Protein AF-0000000066208383 (afdb_homodimer)

Solvent-accessible surface area (backbone atoms only — not comparable to full-atom values): 49093 Å² total; per-residue (Å²): 131,58,69,67,58,52,52,50,43,50,50,46,18,51,50,10,46,51,35,24,71,71,33,48,79,57,58,40,88,68,63,54,65,55,70,68,57,51,48,50,53,47,40,52,49,37,35,71,46,55,67,46,84,55,82,86,40,52,70,45,74,41,63,38,56,47,61,66,61,52,43,52,30,44,72,71,70,47,35,79,82,36,44,66,47,33,35,33,53,30,44,32,51,17,39,37,37,23,36,43,53,98,52,27,30,39,39,36,24,33,22,42,50,67,27,77,57,31,33,42,58,46,54,60,72,72,72,52,63,49,95,46,75,76,68,52,67,68,57,46,39,57,68,56,37,65,33,86,70,24,45,47,55,46,42,38,79,36,29,46,28,43,30,55,56,95,92,31,49,34,37,34,39,32,30,41,22,66,50,88,55,36,36,36,41,35,40,38,31,25,37,33,51,18,58,43,32,32,44,67,46,78,44,72,71,63,90,58,55,68,58,54,52,51,53,52,50,54,51,52,53,35,39,52,50,26,53,49,51,51,51,50,49,46,53,49,24,51,49,44,42,54,72,37,95,65,80,62,79,58,62,65,22,48,51,54,14,49,48,38,32,54,36,49,57,54,40,46,70,62,52,37,48,50,42,51,56,73,64,58,52,34,93,50,55,71,66,56,51,44,51,52,43,50,51,50,44,52,49,49,14,50,54,53,10,46,52,42,20,48,26,30,43,32,13,50,28,49,29,50,75,73,68,49,53,46,79,64,65,52,69,60,16,40,53,54,6,47,23,50,8,26,30,50,41,9,52,51,21,45,51,50,43,51,34,35,75,70,66,68,34,46,69,60,68,40,75,15,34,62,43,42,44,71,50,58,63,44,71,48,46,32,49,28,53,19,49,47,51,19,53,49,46,39,28,48,43,42,43,23,38,24,44,51,39,26,70,75,65,73,36,66,67,57,13,31,49,52,29,12,46,53,56,21,51,36,56,86,48,76,55,36,37,59,42,65,56,52,40,51,49,39,24,50,52,33,35,53,42,37,51,38,26,73,74,58,4,43,47,11,31,35,34,12,47,23,45,32,42,32,50,66,63,36,40,41,49,54,51,39,52,50,49,51,55,52,53,68,67,47,76,82,74,77,79,126,133,58,69,66,57,51,51,51,42,50,52,44,20,50,50,10,46,52,36,24,73,72,32,49,80,57,57,39,88,68,63,55,64,54,68,68,57,51,49,51,52,47,41,52,49,37,34,71,45,54,66,48,84,54,81,85,39,51,70,44,74,41,63,38,56,47,60,67,62,52,42,51,30,45,71,70,69,48,35,79,82,37,45,67,49,32,35,33,53,30,45,32,50,16,38,36,37,24,36,43,53,98,53,25,30,38,38,36,24,34,22,42,50,66,26,75,59,30,33,42,57,46,55,63,73,72,72,51,62,49,95,45,75,77,68,51,68,68,56,46,39,59,68,56,38,65,32,86,68,23,47,47,56,46,40,38,81,37,29,48,27,42,31,53,54,95,92,32,50,35,38,35,38,33,30,41,23,69,50,88,55,37,35,35,42,34,41,37,32,22,37,33,49,20,58,42,32,31,42,66,45,80,42,71,72,62,92,57,54,66,57,55,53,52,53,51,48,54,50,51,52,35,38,51,49,26,53,48,50,52,53,50,49,47,53,48,25,51,49,43,41,54,71,38,96,67,79,61,80,59,62,66,21,48,50,55,13,48,50,37,32,55,35,48,59,55,40,46,70,62,51,38,48,50,43,53,56,73,64,59,52,35,90,49,54,71,66,56,52,44,50,51,41,50,52,50,45,51,48,51,15,50,54,54,11,47,51,42,21,48,26,30,43,33,12,48,27,48,29,51,76,72,68,49,53,45,80,62,64,53,68,62,18,40,54,53,5,48,23,49,7,27,30,50,42,9,52,52,21,44,50,52,43,51,33,35,75,68,66,67,34,47,69,61,68,40,75,17,34,62,42,43,44,71,49,58,64,45,71,48,47,33,49,28,52,19,49,45,50,19,53,48,48,39,28,47,42,43,42,24,39,23,46,52,38,25,72,74,66,74,34,66,67,57,12,30,50,53,28,12,46,55,57,21,51,36,54,86,45,76,56,35,37,59,42,65,58,51,41,50,48,39,26,53,49,34,36,53,41,38,51,39,26,73,74,60,3,43,49,12,32,34,36,11,46,23,45,32,41,34,51,65,64,35,42,42,50,53,51,39,54,50,48,52,53,53,53,69,66,46,77,80,76,77,79,126

Secondary structure (DSSP, 8-state):
--HHHHHHHHHHHHHHHHHHHHHSPPBPP--PPPHHHHHHHHHHHIIIII----TTSEEEEEEE--HHHHHHHHHHT-HHHHHHHHHHTTSSSEEEEEEEETTEEEEEEE-TTS-EEEEEEES-GGGG---PPPPPHHHHHHHH---TTSHHHHEEEEEEEEEEETTEEEEEEEEEEEETTEEEEEEEEEETTEEEEEEEEEEE--S-HHHHHHHHHHHHHHHHHHHHHHHHHHHHHHHHHHHS-----SHHHHHHHHHHHHHHHTTHHHHHHHHHHHH--TTS-HHHHHHHHHHHHHHHHHHHHHHHHHHHHHHHHHHHHTT--SSSSHHHHHHHHHHHHHHHHHHHHHHHHHHHHTTS-EEPPBPPHHHHHHTT--HHHHHHHHHHHHHHHHIIIIIIHHHHHHHHHS-HHHHHHHHHHHHHHTS--TTEESHHHHHHHHHHHHHHHHHHHHHH-HHHHHHHHHHHHHHHHHHHHHHHHHHHHHHHTS------/--HHHHHHHHHHHHHHHHHHHHHSPPBPP--PPPHHHHHHHHHHHIIIII----TTSEEEEEEE--HHHHHHHHHHT-HHHHHHHHHHTTSSSEEEEEEEETTEEEEEEE-TTS-EEEEEEES-GGGG-S-PPPPPHHHHHHHH---TTSHHHHEEEEEEEEEEETTEEEEEEEEEEEETTEEEEEEEEEETTEEEEEEEEEEE--S-HHHHHHHHHHHHHHHHHHHHHHHHHHHHHHHHHHHS-----SHHHHHHHHHHHHHHHTTHHHHHHHHHHHH--TTS-HHHHHHHHHHHHHHHHHHHHHHHHHHHHHHHHHHHHHT--SSSSHHHHHHHHHHHHHHHHHHHHHHHHHHHHTTS-EEPPBPPHHHHHHTT--HHHHHHHHHHHHHHHHIIIIIIHHHHHHHHHS-HHHHHHHHHHHHHHTS--TTEESHHHHHHHHHHHHHHHHHHHHHH-HHHHHHHHHHHHHHHHHHHHHHHHHHHHHHHTS------

Organism: Bacillus subtilis (strain 168) (NCBI:txid224308)

InterPro domains:
  IPR003675 CAAX prenyl protease 2/Lysostaphin resistance protein A-like domain [PF02517] (382-471)

Sequence (992 aa):
MNSLSLVFWSILAVVGLLLFIKFKPPTIASLLLSKDEAKEISIQFIKEFVGIDVENWDFYSVYWYDHDTVNKLHHLGILKKNRKVLYDVGLVESWRVRFVHQNQSFVVGVNANREITFFYADVPKKTLSGKFEQVSPETLKQRLMASPDGLWSRANMTGTGKKEEDFREVSTYWYIAEAGDIRLKVTVELQGGRISYIGTEQEILTDQMSKVIRDEQVESTFGVSGMLGSALAMILAILILVFMDVQTSIIFSLVLGLLIIICQSLTLKEDIQLTIVNAYDARMSVKTVSLLGILSTLLTGLLTGFVVFICSLAGNALAGDFGWKTFEQPIVQIFYGIGAGLISLGVTSLLFNLLEKKQYLRISPELSNRTVFLSGFTFRQGLNMSIQSSIGEEVIYRLLMIPVIWWMSGNILISIIVSSFLWAVMHQVTGYDPRWIRWLHLFIFGCFLGVLFIKFGFICVLVAHFIHNLVLVCMPLWQFKLQKHMHHDQPKHTSLMNSLSLVFWSILAVVGLLLFIKFKPPTIASLLLSKDEAKEISIQFIKEFVGIDVENWDFYSVYWYDHDTVNKLHHLGILKKNRKVLYDVGLVESWRVRFVHQNQSFVVGVNANREITFFYADVPKKTLSGKFEQVSPETLKQRLMASPDGLWSRANMTGTGKKEEDFREVSTYWYIAEAGDIRLKVTVELQGGRISYIGTEQEILTDQMSKVIRDEQVESTFGVSGMLGSALAMILAILILVFMDVQTSIIFSLVLGLLIIICQSLTLKEDIQLTIVNAYDARMSVKTVSLLGILSTLLTGLLTGFVVFICSLAGNALAGDFGWKTFEQPIVQIFYGIGAGLISLGVTSLLFNLLEKKQYLRISPELSNRTVFLSGFTFRQGLNMSIQSSIGEEVIYRLLMIPVIWWMSGNILISIIVSSFLWAVMHQVTGYDPRWIRWLHLFIFGCFLGVLFIKFGFICVLVAHFIHNLVLVCMPLWQFKLQKHMHHDQPKHTSL

Structure (mmCIF, N/CA/C/O backbone):
data_AF-0000000066208383-model_v1
#
loop_
_entity.id
_entity.type
_entity.pdbx_description
1 polymer 'Sporulation-killing factor biosynthesis protein SkfC'
#
loop_
_atom_site.group_PDB
_atom_site.id
_atom_site.type_symbol
_atom_site.label_atom_id
_atom_site.label_alt_id
_atom_site.label_comp_id
_atom_site.label_asym_id
_atom_site.label_entity_id
_atom_site.label_seq_id
_atom_site.pdbx_PDB_ins_code
_atom_site.Cartn_x
_atom_site.Cartn_y
_atom_site.Cartn_z
_atom_site.occupancy
_atom_site.B_iso_or_equiv
_atom_site.auth_seq_id
_atom_site.auth_comp_id
_atom_site.auth_asym_id
_atom_site.auth_atom_id
_atom_site.pdbx_PDB_model_num
ATOM 1 N N . MET A 1 1 ? -41.719 -26.234 -12.07 1 69.62 1 MET A N 1
ATOM 2 C CA . MET A 1 1 ? -42.125 -25.406 -10.945 1 69.62 1 MET A CA 1
ATOM 3 C C . MET A 1 1 ? -43.656 -25.281 -10.922 1 69.62 1 MET A C 1
ATOM 5 O O . MET A 1 1 ? -44.281 -25 -11.953 1 69.62 1 MET A O 1
ATOM 9 N N . ASN A 1 2 ? -44.156 -25.688 -9.805 1 81.56 2 ASN A N 1
ATOM 10 C CA . ASN A 1 2 ? -45.625 -25.641 -9.688 1 81.56 2 ASN A CA 1
ATOM 11 C C . ASN A 1 2 ? -46.125 -24.203 -9.586 1 81.56 2 ASN A C 1
ATOM 13 O O . ASN A 1 2 ? -45.406 -23.312 -9.133 1 81.56 2 ASN A O 1
ATOM 17 N N . SER A 1 3 ? -47.281 -23.891 -10.195 1 86.38 3 SER A N 1
ATOM 18 C CA . SER A 1 3 ? -47.875 -22.578 -10.266 1 86.38 3 SER A CA 1
ATOM 19 C C . SER A 1 3 ? -48.062 -21.969 -8.883 1 86.38 3 SER A C 1
ATOM 21 O O . SER A 1 3 ? -47.844 -20.766 -8.688 1 86.38 3 SER A O 1
ATOM 23 N N . LEU A 1 4 ? -48.375 -22.797 -7.918 1 87.94 4 LEU A N 1
ATOM 24 C CA . LEU A 1 4 ? -48.562 -22.312 -6.559 1 87.94 4 LEU A CA 1
ATOM 25 C C . LEU A 1 4 ? -47.25 -21.797 -5.969 1 87.94 4 LEU A C 1
ATOM 27 O O . LEU A 1 4 ? -47.219 -20.766 -5.285 1 87.94 4 LEU A O 1
ATOM 31 N N . SER A 1 5 ? -46.219 -22.5 -6.211 1 88.31 5 SER A N 1
ATOM 32 C CA . SER A 1 5 ? -44.875 -22.094 -5.738 1 88.31 5 SER A CA 1
ATOM 33 C C . SER A 1 5 ? -44.438 -20.781 -6.395 1 88.31 5 SER A C 1
ATOM 35 O O . SER A 1 5 ? -43.844 -19.922 -5.738 1 88.31 5 SER A O 1
ATOM 37 N N . LEU A 1 6 ? -44.781 -20.641 -7.637 1 90.56 6 LEU A N 1
ATOM 38 C CA . LEU A 1 6 ? -44.406 -19.438 -8.367 1 90.56 6 LEU A CA 1
ATOM 39 C C . LEU A 1 6 ? -45.125 -18.219 -7.777 1 90.56 6 LEU A C 1
ATOM 41 O O . LEU A 1 6 ? -44.5 -17.172 -7.582 1 90.56 6 LEU A O 1
ATOM 45 N N . VAL A 1 7 ? -46.406 -18.391 -7.551 1 91.88 7 VAL A N 1
ATOM 46 C CA . VAL A 1 7 ? -47.188 -17.281 -7.004 1 91.88 7 VAL A CA 1
ATOM 47 C C . VAL A 1 7 ? -46.688 -16.953 -5.594 1 91.88 7 VAL A C 1
ATOM 49 O O . VAL A 1 7 ? -46.531 -15.789 -5.246 1 91.88 7 VAL A O 1
ATOM 52 N N . PHE A 1 8 ? -46.469 -17.906 -4.801 1 92.75 8 PHE A N 1
ATOM 53 C CA . PHE A 1 8 ? -46.031 -17.734 -3.424 1 92.75 8 PHE A CA 1
ATOM 54 C C . PHE A 1 8 ? -44.719 -16.984 -3.373 1 92.75 8 PHE A C 1
ATOM 56 O O . PHE A 1 8 ? -44.562 -15.992 -2.646 1 92.75 8 PHE A O 1
ATOM 63 N N . TRP A 1 9 ? -43.719 -17.328 -4.18 1 93.12 9 TRP A N 1
ATOM 64 C CA . TRP A 1 9 ? -42.406 -16.703 -4.199 1 93.12 9 TRP A CA 1
ATOM 65 C C . TRP A 1 9 ? -42.5 -15.273 -4.734 1 93.12 9 TRP A C 1
ATOM 67 O O . TRP A 1 9 ? -41.781 -14.383 -4.27 1 93.12 9 TRP A O 1
ATOM 77 N N . SER A 1 10 ? -43.406 -15.094 -5.66 1 94.75 10 SER A N 1
ATOM 78 C CA . SER A 1 10 ? -43.594 -13.75 -6.203 1 94.75 10 SER A CA 1
ATOM 79 C C . SER A 1 10 ? -44.188 -12.812 -5.152 1 94.75 10 SER A C 1
ATOM 81 O O . SER A 1 10 ? -43.75 -11.664 -5.035 1 94.75 10 SER A O 1
ATOM 83 N N . ILE A 1 11 ? -45.125 -13.297 -4.453 1 95.62 11 ILE A N 1
ATOM 84 C CA . ILE A 1 11 ? -45.719 -12.492 -3.4 1 95.62 11 ILE A CA 1
ATOM 85 C C . ILE A 1 11 ? -44.688 -12.172 -2.326 1 95.62 11 ILE A C 1
ATOM 87 O O . ILE A 1 11 ? -44.562 -11.023 -1.896 1 95.62 11 ILE A O 1
ATOM 91 N N . LEU A 1 12 ? -43.969 -13.133 -1.91 1 95.25 12 LEU A N 1
ATOM 92 C CA . LEU A 1 12 ? -42.938 -12.938 -0.88 1 95.25 12 LEU A CA 1
ATOM 93 C C . LEU A 1 12 ? -41.875 -11.953 -1.35 1 95.25 12 LEU A C 1
ATOM 95 O O . LEU A 1 12 ? -41.344 -11.18 -0.55 1 95.25 12 LEU A O 1
ATOM 99 N N . ALA A 1 13 ? -41.562 -12.031 -2.613 1 96.5 13 ALA A N 1
ATOM 100 C CA . ALA A 1 13 ? -40.594 -11.102 -3.186 1 96.5 13 ALA A CA 1
ATOM 101 C C . ALA A 1 13 ? -41.094 -9.664 -3.107 1 96.5 13 ALA A C 1
ATOM 103 O O . ALA A 1 13 ? -40.344 -8.758 -2.713 1 96.5 13 ALA A O 1
ATOM 104 N N . VAL A 1 14 ? -42.312 -9.484 -3.436 1 96.5 14 VAL A N 1
ATOM 105 C CA . VAL A 1 14 ? -42.906 -8.156 -3.4 1 96.5 14 VAL A CA 1
ATOM 106 C C . VAL A 1 14 ? -43 -7.66 -1.958 1 96.5 14 VAL A C 1
ATOM 108 O O . VAL A 1 14 ? -42.688 -6.5 -1.679 1 96.5 14 VAL A O 1
ATOM 111 N N . VAL A 1 15 ? -43.375 -8.539 -1.072 1 96.69 15 VAL A N 1
ATOM 112 C CA . VAL A 1 15 ? -43.438 -8.195 0.344 1 96.69 15 VAL A CA 1
ATOM 113 C C . VAL A 1 15 ? -42.062 -7.816 0.839 1 96.69 15 VAL A C 1
ATOM 115 O O . VAL A 1 15 ? -41.875 -6.844 1.579 1 96.69 15 VAL A O 1
ATOM 118 N N . GLY A 1 16 ? -41.094 -8.57 0.432 1 96.69 16 GLY A N 1
ATOM 119 C CA . GLY A 1 16 ? -39.719 -8.258 0.798 1 96.69 16 GLY A CA 1
ATOM 120 C C . GLY A 1 16 ? -39.281 -6.883 0.338 1 96.69 16 GLY A C 1
ATOM 121 O O . GLY A 1 16 ? -38.688 -6.129 1.106 1 96.69 16 GLY A O 1
ATOM 122 N N . LEU A 1 17 ? -39.562 -6.594 -0.888 1 95.88 17 LEU A N 1
ATOM 123 C CA . LEU A 1 17 ? -39.219 -5.293 -1.443 1 95.88 17 LEU A CA 1
ATOM 124 C C . LEU A 1 17 ? -39.938 -4.168 -0.696 1 95.88 17 LEU A C 1
ATOM 126 O O . LEU A 1 17 ? -39.312 -3.141 -0.393 1 95.88 17 LEU A O 1
ATOM 130 N N . LEU A 1 18 ? -41.156 -4.34 -0.365 1 95.88 18 LEU A N 1
ATOM 131 C CA . LEU A 1 18 ? -41.938 -3.332 0.35 1 95.88 18 LEU A CA 1
ATOM 132 C C . LEU A 1 18 ? -41.406 -3.135 1.764 1 95.88 18 LEU A C 1
ATOM 134 O O . LEU A 1 18 ? -41.344 -2.006 2.254 1 95.88 18 LEU A O 1
ATOM 138 N N . LEU A 1 19 ? -41.062 -4.211 2.387 1 96.31 19 LEU A N 1
ATOM 139 C CA . LEU A 1 19 ? -40.469 -4.121 3.715 1 96.31 19 LEU A CA 1
ATOM 140 C C . LEU A 1 19 ? -39.156 -3.332 3.67 1 96.31 19 LEU A C 1
ATOM 142 O O . LEU A 1 19 ? -38.906 -2.514 4.551 1 96.31 19 LEU A O 1
ATOM 146 N N . PHE A 1 20 ? -38.438 -3.6 2.666 1 95.25 20 PHE A N 1
ATOM 147 C CA . PHE A 1 20 ? -37.188 -2.887 2.518 1 95.25 20 PHE A CA 1
ATOM 148 C C . PHE A 1 20 ? -37.406 -1.392 2.342 1 95.25 20 PHE A C 1
ATOM 150 O O . PHE A 1 20 ? -36.781 -0.573 2.998 1 95.25 20 PHE A O 1
ATOM 157 N N . ILE A 1 21 ? -38.312 -1.004 1.525 1 92 21 ILE A N 1
ATOM 158 C CA . ILE A 1 21 ? -38.625 0.396 1.244 1 92 21 ILE A CA 1
ATOM 159 C C . ILE A 1 21 ? -39.094 1.084 2.516 1 92 21 ILE A C 1
ATOM 161 O O . ILE A 1 21 ? -38.75 2.229 2.791 1 92 21 ILE A O 1
ATOM 165 N N . LYS A 1 22 ? -39.781 0.345 3.281 1 93 22 LYS A N 1
ATOM 166 C CA . LYS A 1 22 ? -40.375 0.919 4.48 1 93 22 LYS A CA 1
ATOM 167 C C . LYS A 1 22 ? -39.344 1.025 5.613 1 93 22 LYS A C 1
ATOM 169 O O . LYS A 1 22 ? -39.375 1.998 6.371 1 93 22 LYS A O 1
ATOM 174 N N . PHE A 1 23 ? -38.469 0.049 5.695 1 93.5 23 PHE A N 1
ATOM 175 C CA . PHE A 1 23 ? -37.688 -0.066 6.926 1 93.5 23 PHE A CA 1
ATOM 176 C C . PHE A 1 23 ? -36.219 0.178 6.66 1 93.5 23 PHE A C 1
ATOM 178 O O . PHE A 1 23 ? -35.375 -0.03 7.539 1 93.5 23 PHE A O 1
ATOM 185 N N . LYS A 1 24 ? -35.844 0.638 5.508 1 87.06 24 LYS A N 1
ATOM 186 C CA . LYS A 1 24 ? -34.438 0.919 5.234 1 87.06 24 LYS A CA 1
ATOM 187 C C . LYS A 1 24 ? -33.906 2 6.168 1 87.06 24 LYS A C 1
ATOM 189 O O . LYS A 1 24 ? -34.688 2.777 6.734 1 87.06 24 LYS A O 1
ATOM 194 N N . PRO A 1 25 ? -32.594 1.986 6.312 1 81 25 PRO A N 1
ATOM 195 C CA . PRO A 1 25 ? -32 2.969 7.219 1 81 25 PRO A CA 1
ATOM 196 C C . PRO A 1 25 ? -32.281 4.41 6.797 1 81 25 PRO A C 1
ATOM 198 O O . PRO A 1 25 ? -32.438 4.688 5.602 1 81 25 PRO A O 1
ATOM 201 N N . PRO A 1 26 ? -32.312 5.246 7.742 1 78.94 26 PRO A N 1
ATOM 202 C CA . PRO A 1 26 ? -32.562 6.66 7.445 1 78.94 26 PRO A CA 1
ATOM 203 C C . PRO A 1 26 ? -31.406 7.297 6.66 1 78.94 26 PRO A C 1
ATOM 205 O O . PRO A 1 26 ? -30.266 6.828 6.738 1 78.94 26 PRO A O 1
ATOM 208 N N . THR A 1 27 ? -31.797 8.273 5.898 1 81.75 27 THR A N 1
ATOM 209 C CA . THR A 1 27 ? -30.812 9.016 5.121 1 81.75 27 THR A CA 1
ATOM 210 C C . THR A 1 27 ? -30.516 10.359 5.777 1 81.75 27 THR A C 1
ATOM 212 O O . THR A 1 27 ? -31.328 10.875 6.551 1 81.75 27 THR A O 1
ATOM 215 N N . ILE A 1 28 ? -29.344 10.766 5.484 1 77.31 28 ILE A N 1
ATOM 216 C CA . ILE A 1 28 ? -28.953 12.078 5.992 1 77.31 28 ILE A CA 1
ATOM 217 C C . ILE A 1 28 ? -29.5 13.164 5.07 1 77.31 28 ILE A C 1
ATOM 219 O O . ILE A 1 28 ? -29.625 12.961 3.859 1 77.31 28 ILE A O 1
ATOM 223 N N . ALA A 1 29 ? -29.906 14.273 5.73 1 76.44 29 ALA A N 1
ATOM 224 C CA . ALA A 1 29 ? -30.281 15.43 4.918 1 76.44 29 ALA A CA 1
ATOM 225 C C . ALA A 1 29 ? -29.094 15.914 4.09 1 76.44 29 ALA A C 1
ATOM 227 O O . ALA A 1 29 ? -27.953 15.859 4.543 1 76.44 29 ALA A O 1
ATOM 228 N N . SER A 1 30 ? -29.391 16.328 2.818 1 84.12 30 SER A N 1
ATOM 229 C CA . SER A 1 30 ? -28.266 16.719 1.966 1 84.12 30 SER A CA 1
ATOM 230 C C . SER A 1 30 ? -28.234 18.234 1.772 1 84.12 30 SER A C 1
ATOM 232 O O . SER A 1 30 ? -29.266 18.859 1.533 1 84.12 30 SER A O 1
ATOM 234 N N . LEU A 1 31 ? -27.141 18.797 1.963 1 85.44 31 LEU A N 1
ATOM 235 C CA . LEU A 1 31 ? -26.875 20.188 1.654 1 85.44 31 LEU A CA 1
ATOM 236 C C . LEU A 1 31 ? -25.734 20.312 0.652 1 85.44 31 LEU A C 1
ATOM 238 O O . LEU A 1 31 ? -25.125 21.391 0.513 1 85.44 31 LEU A O 1
ATOM 242 N N . LEU A 1 32 ? -25.484 19.234 -0.01 1 88.31 32 LEU A N 1
ATOM 243 C CA . LEU A 1 32 ? -24.344 19.188 -0.916 1 88.31 32 LEU A CA 1
ATOM 244 C C . LEU A 1 32 ? -24.547 20.125 -2.1 1 88.31 32 LEU A C 1
ATOM 246 O O . LEU A 1 32 ? -25.625 20.141 -2.707 1 88.31 32 LEU A O 1
ATOM 250 N N . LEU A 1 33 ? -23.562 20.891 -2.373 1 91.81 33 LEU A N 1
ATOM 251 C CA . LEU A 1 33 ? -23.594 21.781 -3.531 1 91.81 33 LEU A CA 1
ATOM 252 C C . LEU A 1 33 ? -23.531 20.984 -4.828 1 91.81 33 LEU A C 1
ATOM 254 O O . LEU A 1 33 ? -23.078 19.844 -4.836 1 91.81 33 LEU A O 1
ATOM 258 N N . SER A 1 34 ? -24.031 21.594 -5.879 1 91.5 34 SER A N 1
ATOM 259 C CA . SER A 1 34 ? -23.812 20.984 -7.188 1 91.5 34 SER A CA 1
ATOM 260 C C . SER A 1 34 ? -22.344 21.062 -7.598 1 91.5 34 SER A C 1
ATOM 262 O O . SER A 1 34 ? -21.594 21.906 -7.094 1 91.5 34 SER A O 1
ATOM 264 N N . LYS A 1 35 ? -21.969 20.219 -8.492 1 92.06 35 LYS A N 1
ATOM 265 C CA . LYS A 1 35 ? -20.594 20.172 -8.992 1 92.06 35 LYS A CA 1
ATOM 266 C C . LYS A 1 35 ? -20.203 21.5 -9.633 1 92.06 35 LYS A C 1
ATOM 268 O O . LYS A 1 35 ? -19.094 22 -9.414 1 92.06 35 LYS A O 1
ATOM 273 N N . ASP A 1 36 ? -21.062 22.031 -10.375 1 93.88 36 ASP A N 1
ATOM 274 C CA . ASP A 1 36 ? -20.797 23.266 -11.094 1 93.88 36 ASP A CA 1
ATOM 275 C C . ASP A 1 36 ? -20.609 24.438 -10.117 1 93.88 36 ASP A C 1
ATOM 277 O O . ASP A 1 36 ? -19.75 25.297 -10.328 1 93.88 36 ASP A O 1
ATOM 281 N N . GLU A 1 37 ? -21.391 24.422 -9.117 1 95.75 37 GLU A N 1
ATOM 282 C CA . GLU A 1 37 ? -21.266 25.484 -8.117 1 95.75 37 GLU A CA 1
ATOM 283 C C . GLU A 1 37 ? -19.922 25.375 -7.379 1 95.75 37 GLU A C 1
ATOM 285 O O . GLU A 1 37 ? -19.25 26.391 -7.152 1 95.75 37 GLU A O 1
ATOM 290 N N . ALA A 1 38 ? -19.594 24.203 -7.008 1 96.06 38 ALA A N 1
ATOM 291 C CA . ALA A 1 38 ? -18.297 23.984 -6.344 1 96.06 38 ALA A CA 1
ATOM 292 C C . ALA A 1 38 ? -17.141 24.422 -7.234 1 96.06 38 ALA A C 1
ATOM 294 O O . ALA A 1 38 ? -16.172 25.016 -6.754 1 96.06 38 ALA A O 1
ATOM 295 N N . LYS A 1 39 ? -17.266 24.156 -8.5 1 97.12 39 LYS A N 1
ATOM 296 C CA . LYS A 1 39 ? -16.266 24.578 -9.477 1 97.12 39 LYS A CA 1
ATOM 297 C C . LYS A 1 39 ? -16.141 26.094 -9.508 1 97.12 39 LYS A C 1
ATOM 299 O O . LYS A 1 39 ? -15.023 26.625 -9.445 1 97.12 39 LYS A O 1
ATOM 304 N N . GLU A 1 40 ? -17.219 26.734 -9.547 1 97.88 40 GLU A N 1
ATOM 305 C CA . GLU A 1 40 ? -17.219 28.188 -9.633 1 97.88 40 GLU A CA 1
ATOM 306 C C . GLU A 1 40 ? -16.625 28.828 -8.383 1 97.88 40 GLU A C 1
ATOM 308 O O . GLU A 1 40 ? -15.836 29.766 -8.469 1 97.88 40 GLU A O 1
ATOM 313 N N . ILE A 1 41 ? -16.984 28.297 -7.293 1 97.88 41 ILE A N 1
ATOM 314 C CA . ILE A 1 41 ? -16.453 28.797 -6.031 1 97.88 41 ILE A CA 1
ATOM 315 C C . ILE A 1 41 ? -14.945 28.625 -5.996 1 97.88 41 ILE A C 1
ATOM 317 O O . ILE A 1 41 ? -14.211 29.516 -5.559 1 97.88 41 ILE A O 1
ATOM 321 N N . SER A 1 42 ? -14.492 27.5 -6.477 1 98.19 42 SER A N 1
ATOM 322 C CA . SER A 1 42 ? -13.062 27.203 -6.508 1 98.19 42 SER A CA 1
ATOM 323 C C . SER A 1 42 ? -12.312 28.156 -7.422 1 98.19 42 SER A C 1
ATOM 325 O O . SER A 1 42 ? -11.242 28.656 -7.07 1 98.19 42 SER A O 1
ATOM 327 N N . ILE A 1 43 ? -12.891 28.438 -8.57 1 98.06 43 ILE A N 1
ATOM 328 C CA . ILE A 1 43 ? -12.273 29.344 -9.531 1 98.06 43 ILE A CA 1
ATOM 329 C C . ILE A 1 43 ? -12.141 30.734 -8.914 1 98.06 43 ILE A C 1
ATOM 331 O O . ILE A 1 43 ? -11.078 31.359 -8.992 1 98.06 43 ILE A O 1
ATOM 335 N N . GLN A 1 44 ? -13.18 31.156 -8.273 1 97.44 44 GLN A N 1
ATOM 336 C CA . GLN A 1 44 ? -13.18 32.5 -7.66 1 97.44 44 GLN A CA 1
ATOM 337 C C . GLN A 1 44 ? -12.148 32.562 -6.539 1 97.44 44 GLN A C 1
ATOM 339 O O . GLN A 1 44 ? -11.445 33.562 -6.41 1 97.44 44 GLN A O 1
ATOM 344 N N . PHE A 1 45 ? -12.086 31.547 -5.711 1 97.19 45 PHE A N 1
ATOM 345 C CA . PHE A 1 45 ? -11.117 31.5 -4.625 1 97.19 45 PHE A CA 1
ATOM 346 C C . PHE A 1 45 ? -9.695 31.609 -5.164 1 97.19 45 PHE A C 1
ATOM 348 O O . PHE A 1 45 ? -8.891 32.406 -4.676 1 97.19 45 PHE A O 1
ATOM 355 N N . ILE A 1 46 ? -9.352 30.812 -6.18 1 96.69 46 ILE A N 1
ATOM 356 C CA . ILE A 1 46 ? -8 30.766 -6.719 1 96.69 46 ILE A CA 1
ATOM 357 C C . ILE A 1 46 ? -7.648 32.125 -7.348 1 96.69 46 ILE A C 1
ATOM 359 O O . ILE A 1 46 ? -6.547 32.625 -7.152 1 96.69 46 ILE A O 1
ATOM 363 N N . LYS A 1 47 ? -8.586 32.656 -8.047 1 94.81 47 LYS A N 1
ATOM 364 C CA . LYS A 1 47 ? -8.367 33.938 -8.672 1 94.81 47 LYS A CA 1
ATOM 365 C C . LYS A 1 47 ? -8.125 35.031 -7.625 1 94.81 47 LYS A C 1
ATOM 367 O O . LYS A 1 47 ? -7.195 35.844 -7.758 1 94.81 47 LYS A O 1
ATOM 372 N N . GLU A 1 48 ? -8.797 35 -6.605 1 93.38 48 GLU A N 1
ATOM 373 C CA . GLU A 1 48 ? -8.758 36.062 -5.602 1 93.38 48 GLU A CA 1
ATOM 374 C C . GLU A 1 48 ? -7.547 35.906 -4.684 1 93.38 48 GLU A C 1
ATOM 376 O O . GLU A 1 48 ? -6.859 36.875 -4.379 1 93.38 48 GLU A O 1
ATOM 381 N N . PHE A 1 49 ? -7.285 34.719 -4.234 1 94 49 PHE A N 1
ATOM 382 C CA . PHE A 1 49 ? -6.328 34.531 -3.15 1 94 49 PHE A CA 1
ATOM 383 C C . PHE A 1 49 ? -4.988 34.031 -3.686 1 94 49 PHE A C 1
ATOM 385 O O . PHE A 1 49 ? -3.965 34.125 -3.002 1 94 49 PHE A O 1
ATOM 392 N N . VAL A 1 50 ? -4.969 33.438 -4.84 1 92.62 50 VAL A N 1
ATOM 393 C CA . VAL A 1 50 ? -3.73 32.938 -5.434 1 92.62 50 VAL A CA 1
ATOM 394 C C . VAL A 1 50 ? -3.32 33.844 -6.602 1 92.62 50 VAL A C 1
ATOM 396 O O . VAL A 1 50 ? -2.129 34 -6.887 1 92.62 50 VAL A O 1
ATOM 399 N N . GLY A 1 51 ? -4.27 34.406 -7.355 1 90.62 51 GLY A N 1
ATOM 400 C CA . GLY A 1 51 ? -4 35.344 -8.445 1 90.62 51 GLY A CA 1
ATOM 401 C C . GLY A 1 51 ? -3.848 34.656 -9.789 1 90.62 51 GLY A C 1
ATOM 402 O O . GLY A 1 51 ? -3.217 35.188 -10.695 1 90.62 51 GLY A O 1
ATOM 403 N N . ILE A 1 52 ? -4.301 33.438 -9.906 1 92.62 52 ILE A N 1
ATOM 404 C CA . ILE A 1 52 ? -4.219 32.688 -11.148 1 92.62 52 ILE A CA 1
ATOM 405 C C . ILE A 1 52 ? -5.625 32.375 -11.656 1 92.62 52 ILE A C 1
ATOM 407 O O . ILE A 1 52 ? -6.488 31.969 -10.875 1 92.62 52 ILE A O 1
ATOM 411 N N . ASP A 1 53 ? -5.844 32.5 -12.906 1 94.56 53 ASP A N 1
ATOM 412 C CA . ASP A 1 53 ? -7.133 32.188 -13.516 1 94.56 53 ASP A CA 1
ATOM 413 C C . ASP A 1 53 ? -7.137 30.75 -14.055 1 94.56 53 ASP A C 1
ATOM 415 O O . ASP A 1 53 ? -6.449 30.453 -15.031 1 94.56 53 ASP A O 1
ATOM 419 N N . VAL A 1 54 ? -7.934 29.969 -13.469 1 96.25 54 VAL A N 1
ATOM 420 C CA . VAL A 1 54 ? -7.914 28.562 -13.844 1 96.25 54 VAL A CA 1
ATOM 421 C C . VAL A 1 54 ? -9.203 28.203 -14.578 1 96.25 54 VAL A C 1
ATOM 423 O O . VAL A 1 54 ? -9.555 27.031 -14.695 1 96.25 54 VAL A O 1
ATOM 426 N N . GLU A 1 55 ? -9.922 29.094 -15.109 1 96.12 55 GLU A N 1
ATOM 427 C CA . GLU A 1 55 ? -11.219 28.891 -15.758 1 96.12 55 GLU A CA 1
ATOM 428 C C . GLU A 1 55 ? -11.102 27.922 -16.938 1 96.12 55 GLU A C 1
ATOM 430 O O . GLU A 1 55 ? -12 27.125 -17.188 1 96.12 55 GLU A O 1
ATOM 435 N N . ASN A 1 56 ? -10.023 27.984 -17.594 1 94.88 56 ASN A N 1
ATOM 436 C CA . ASN A 1 56 ? -9.867 27.172 -18.797 1 94.88 56 ASN A CA 1
ATOM 437 C C . ASN A 1 56 ? -9.031 25.922 -18.516 1 94.88 56 ASN A C 1
ATOM 439 O O . ASN A 1 56 ? -8.609 25.25 -19.453 1 94.88 56 ASN A O 1
ATOM 443 N N . TRP A 1 57 ? -8.734 25.688 -17.281 1 95.75 57 TRP A N 1
ATOM 444 C CA . TRP A 1 57 ? -7.988 24.484 -16.922 1 95.75 57 TRP A CA 1
ATOM 445 C C . TRP A 1 57 ? -8.898 23.25 -16.922 1 95.75 57 TRP A C 1
ATOM 447 O O . TRP A 1 57 ? -10.117 23.375 -16.797 1 95.75 57 TRP A O 1
ATOM 457 N N . ASP A 1 58 ? -8.352 22.125 -17.141 1 93.94 58 ASP A N 1
ATOM 458 C CA . ASP A 1 58 ? -9.102 20.891 -16.906 1 93.94 58 ASP A CA 1
ATOM 459 C C . ASP A 1 58 ? -9.461 20.734 -15.438 1 93.94 58 ASP A C 1
ATOM 461 O O . ASP A 1 58 ? -8.648 21.047 -14.555 1 93.94 58 ASP A O 1
ATOM 465 N N . PHE A 1 59 ? -10.664 20.344 -15.086 1 95 59 PHE A N 1
ATOM 466 C CA . PHE A 1 59 ? -11.008 20.172 -13.688 1 95 59 PHE A CA 1
ATOM 467 C C . PHE A 1 59 ? -11.641 18.797 -13.453 1 95 59 PHE A C 1
ATOM 469 O O . PHE A 1 59 ? -12.258 18.234 -14.359 1 95 59 PHE A O 1
ATOM 476 N N . TYR A 1 60 ? -11.453 18.328 -12.414 1 93.94 60 TYR A N 1
ATOM 477 C CA . TYR A 1 60 ? -11.992 17.078 -11.891 1 93.94 60 TYR A CA 1
ATOM 478 C C . TYR A 1 60 ? -12.547 17.266 -10.484 1 93.94 60 TYR A C 1
ATOM 480 O O . TYR A 1 60 ? -12.023 18.062 -9.703 1 93.94 60 TYR A O 1
ATOM 488 N N . SER A 1 61 ? -13.656 16.641 -10.164 1 93.88 61 SER A N 1
ATOM 489 C CA . SER A 1 61 ? -14.25 16.781 -8.844 1 93.88 61 SER A CA 1
ATOM 490 C C . SER A 1 61 ? -14.742 15.445 -8.297 1 93.88 61 SER A C 1
ATOM 492 O O . SER A 1 61 ? -15.219 14.602 -9.055 1 93.88 61 SER A O 1
ATOM 494 N N . VAL A 1 62 ? -14.547 15.305 -7.031 1 92.69 62 VAL A N 1
ATOM 495 C CA . VAL A 1 62 ? -15.031 14.109 -6.344 1 92.69 62 VAL A CA 1
ATOM 496 C C . VAL A 1 62 ? -15.688 14.5 -5.027 1 92.69 62 VAL A C 1
ATOM 498 O O . VAL A 1 62 ? -15.289 15.477 -4.391 1 92.69 62 VAL A O 1
ATOM 501 N N . TYR A 1 63 ? -16.719 13.688 -4.75 1 91.44 63 TYR A N 1
ATOM 502 C CA . TYR A 1 63 ? -17.344 13.828 -3.443 1 91.44 63 TYR A CA 1
ATOM 503 C C . TYR A 1 63 ? -16.375 13.438 -2.328 1 91.44 63 TYR A C 1
ATOM 505 O O . TYR A 1 63 ? -15.641 12.453 -2.453 1 91.44 63 TYR A O 1
ATOM 513 N N . TRP A 1 64 ? -16.453 14.289 -1.238 1 90.94 64 TRP A N 1
ATOM 514 C CA . TRP A 1 64 ? -15.539 14 -0.14 1 90.94 64 TRP A CA 1
ATOM 515 C C . TRP A 1 64 ? -16.25 14.109 1.204 1 90.94 64 TRP A C 1
ATOM 517 O O . TRP A 1 64 ? -17.078 14.992 1.408 1 90.94 64 TRP A O 1
ATOM 527 N N . TYR A 1 65 ? -15.984 13.203 2.053 1 88.94 65 TYR A N 1
ATOM 528 C CA . TYR A 1 65 ? -16.312 13.32 3.471 1 88.94 65 TYR A CA 1
ATOM 529 C C . TYR A 1 65 ? -15.289 12.57 4.324 1 88.94 65 TYR A C 1
ATOM 531 O O . TYR A 1 65 ? -14.617 11.656 3.844 1 88.94 65 TYR A O 1
ATOM 539 N N . ASP A 1 66 ? -15.086 12.961 5.527 1 91.5 66 ASP A N 1
ATOM 540 C CA . ASP A 1 66 ? -14.125 12.344 6.438 1 91.5 66 ASP A CA 1
ATOM 541 C C . ASP A 1 66 ? -14.703 11.078 7.062 1 91.5 66 ASP A C 1
ATOM 543 O O . ASP A 1 66 ? -15.258 11.117 8.164 1 91.5 66 ASP A O 1
ATOM 547 N N . HIS A 1 67 ? -14.469 10.039 6.434 1 88.31 67 HIS A N 1
ATOM 548 C CA . HIS A 1 67 ? -15.039 8.758 6.836 1 88.31 67 HIS A CA 1
ATOM 549 C C . HIS A 1 67 ? -14.555 8.344 8.219 1 88.31 67 HIS A C 1
ATOM 551 O O . HIS A 1 67 ? -15.328 7.809 9.016 1 88.31 67 HIS A O 1
ATOM 557 N N . ASP A 1 68 ? -13.352 8.594 8.516 1 88.19 68 ASP A N 1
ATOM 558 C CA . ASP A 1 68 ? -12.758 8.188 9.781 1 88.19 68 ASP A CA 1
ATOM 559 C C . ASP A 1 68 ? -13.414 8.914 10.953 1 88.19 68 ASP A C 1
ATOM 561 O O . ASP A 1 68 ? -13.797 8.289 11.945 1 88.19 68 ASP A O 1
ATOM 565 N N . THR A 1 69 ? -13.539 10.141 10.805 1 91.38 69 THR A N 1
ATOM 566 C CA . THR A 1 69 ? -14.148 10.938 11.867 1 91.38 69 THR A CA 1
ATOM 567 C C . THR A 1 69 ? -15.609 10.539 12.078 1 91.38 69 THR A C 1
ATOM 569 O O . THR A 1 69 ? -16.047 10.383 13.211 1 91.38 69 THR A O 1
ATOM 572 N N . VAL A 1 70 ? -16.328 10.336 11.008 1 90.12 70 VAL A N 1
ATOM 573 C CA . VAL A 1 70 ? -17.734 9.953 11.086 1 90.12 70 VAL A CA 1
ATOM 574 C C . VAL A 1 70 ? -17.859 8.594 11.773 1 90.12 70 VAL A C 1
ATOM 576 O O . VAL A 1 70 ? -18.719 8.414 12.648 1 90.12 70 VAL A O 1
ATOM 579 N N . ASN A 1 71 ? -17.031 7.711 11.383 1 88.75 71 ASN A N 1
ATOM 580 C CA . ASN A 1 71 ? -17.047 6.379 11.977 1 88.75 71 ASN A CA 1
ATOM 581 C C . ASN A 1 71 ? -16.75 6.426 13.469 1 88.75 71 ASN A C 1
ATOM 583 O O . ASN A 1 71 ? -17.406 5.758 14.266 1 88.75 71 ASN A O 1
ATOM 587 N N . LYS A 1 72 ? -15.805 7.176 13.852 1 90.56 72 LYS A N 1
ATOM 588 C CA . LYS A 1 72 ? -15.438 7.289 15.258 1 90.56 72 LYS A CA 1
ATOM 589 C C . LYS A 1 72 ? -16.562 7.922 16.078 1 90.56 72 LYS A C 1
ATOM 591 O O . LYS A 1 72 ? -16.875 7.461 17.172 1 90.56 72 LYS A O 1
ATOM 596 N N . LEU A 1 73 ? -17.156 8.914 15.523 1 92.5 73 LEU A N 1
ATOM 597 C CA . LEU A 1 73 ? -18.281 9.555 16.203 1 92.5 73 LEU A CA 1
ATOM 598 C C . LEU A 1 73 ? -19.453 8.578 16.359 1 92.5 73 LEU A C 1
ATOM 600 O O . LEU A 1 73 ? -20.141 8.594 17.391 1 92.5 73 LEU A O 1
ATOM 604 N N . HIS A 1 74 ? -19.625 7.805 15.328 1 90.19 74 HIS A N 1
ATOM 605 C CA . HIS A 1 74 ? -20.672 6.789 15.367 1 90.19 74 HIS A CA 1
ATOM 606 C C . HIS A 1 74 ? -20.422 5.781 16.484 1 90.19 74 HIS A C 1
ATOM 608 O O . HIS A 1 74 ? -21.312 5.48 17.266 1 90.19 74 HIS A O 1
ATOM 614 N N . HIS A 1 75 ? -19.281 5.332 16.641 1 88.69 75 HIS A N 1
ATOM 615 C CA . HIS A 1 75 ? -18.938 4.32 17.641 1 88.69 75 HIS A CA 1
ATOM 616 C C . HIS A 1 75 ? -18.953 4.906 19.047 1 88.69 75 HIS A C 1
ATOM 618 O O . HIS A 1 75 ? -19.203 4.188 20.016 1 88.69 75 HIS A O 1
ATOM 624 N N . LEU A 1 76 ? -18.719 6.211 19.125 1 91.19 76 LEU A N 1
ATOM 625 C CA . LEU A 1 76 ? -18.797 6.902 20.422 1 91.19 76 LEU A CA 1
ATOM 626 C C . LEU A 1 76 ? -20.234 7.211 20.797 1 91.19 76 LEU A C 1
ATOM 628 O O . LEU A 1 76 ? -20.516 7.602 21.922 1 91.19 76 LEU A O 1
ATOM 632 N N . GLY A 1 77 ? -21.141 7.098 19.828 1 89.94 77 GLY A N 1
ATOM 633 C CA . GLY A 1 77 ? -22.562 7.332 20.062 1 89.94 77 GLY A CA 1
ATOM 634 C C . GLY A 1 77 ? -22.938 8.805 20.016 1 89.94 77 GLY A C 1
ATOM 635 O O . GLY A 1 77 ? -24 9.195 20.516 1 89.94 77 GLY A O 1
ATOM 636 N N . ILE A 1 78 ? -22.078 9.625 19.422 1 93 78 ILE A N 1
ATOM 637 C CA . ILE A 1 78 ? -22.344 11.055 19.438 1 93 78 ILE A CA 1
ATOM 638 C C . ILE A 1 78 ? -22.438 11.578 18 1 93 78 ILE A C 1
ATOM 640 O O . ILE A 1 78 ? -22.297 12.789 17.766 1 93 78 ILE A O 1
ATOM 644 N N . LEU A 1 79 ? -22.625 10.734 17.031 1 91.19 79 LEU A N 1
ATOM 645 C CA . LEU A 1 79 ? -22.719 11.164 15.633 1 91.19 79 LEU A CA 1
ATOM 646 C C . LEU A 1 79 ? -23.953 12.016 15.414 1 91.19 79 LEU A C 1
ATOM 648 O O . LEU A 1 79 ? -23.891 13.07 14.781 1 91.19 79 LEU A O 1
ATOM 652 N N . LYS A 1 80 ? -25.078 11.648 15.93 1 88.06 80 LYS A N 1
ATOM 653 C CA . LYS A 1 80 ? -26.344 12.352 15.727 1 88.06 80 LYS A CA 1
ATOM 654 C C . LYS A 1 80 ? -26.281 13.773 16.281 1 88.06 80 LYS A C 1
ATOM 656 O O . LYS A 1 80 ? -26.719 14.719 15.617 1 88.06 80 LYS A O 1
ATOM 661 N N . LYS A 1 81 ? -25.672 13.875 17.422 1 91.88 81 LYS A N 1
ATOM 662 C CA . LYS A 1 81 ? -25.578 15.18 18.078 1 91.88 81 LYS A CA 1
ATOM 663 C C . LYS A 1 81 ? -24.672 16.125 17.297 1 91.88 81 LYS A C 1
ATOM 665 O O . LYS A 1 81 ? -24.859 17.344 17.312 1 91.88 81 LYS A O 1
ATOM 670 N N . ASN A 1 82 ? -23.719 15.562 16.562 1 93.31 82 ASN A N 1
ATOM 671 C CA . ASN A 1 82 ? -22.719 16.375 15.891 1 93.31 82 ASN A CA 1
ATOM 672 C C . ASN A 1 82 ? -22.984 16.469 14.391 1 93.31 82 ASN A C 1
ATOM 674 O O . ASN A 1 82 ? -22.172 17.031 13.648 1 93.31 82 ASN A O 1
ATOM 678 N N . ARG A 1 83 ? -24.031 16.031 13.906 1 88.88 83 ARG A N 1
ATOM 679 C CA . ARG A 1 83 ? -24.312 15.938 12.484 1 88.88 83 ARG A CA 1
ATOM 680 C C . ARG A 1 83 ? -24.312 17.312 11.82 1 88.88 83 ARG A C 1
ATOM 682 O O . ARG A 1 83 ? -23.719 17.5 10.758 1 88.88 83 ARG A O 1
ATOM 689 N N . LYS A 1 84 ? -24.984 18.172 12.43 1 88.5 84 LYS A N 1
ATOM 690 C CA . LYS A 1 84 ? -25.062 19.516 11.867 1 88.5 84 LYS A CA 1
ATOM 691 C C . LYS A 1 84 ? -23.688 20.156 11.797 1 88.5 84 LYS A C 1
ATOM 693 O O . LYS A 1 84 ? -23.344 20.797 10.797 1 88.5 84 LYS A O 1
ATOM 698 N N . VAL A 1 85 ? -22.953 19.938 12.773 1 91 85 VAL A N 1
ATOM 699 C CA . VAL A 1 85 ? -21.609 20.5 12.852 1 91 85 VAL A CA 1
ATOM 700 C C . VAL A 1 85 ? -20.75 19.938 11.727 1 91 85 VAL A C 1
ATOM 702 O O . VAL A 1 85 ? -19.969 20.656 11.102 1 91 85 VAL A O 1
ATOM 705 N N . LEU A 1 86 ? -20.891 18.703 11.469 1 91 86 LEU A N 1
ATOM 706 C CA . LEU A 1 86 ? -20.094 18.031 10.438 1 91 86 LEU A CA 1
ATOM 707 C C . LEU A 1 86 ? -20.359 18.656 9.07 1 91 86 LEU A C 1
ATOM 709 O O . LEU A 1 86 ? -19.422 18.859 8.289 1 91 86 LEU A O 1
ATOM 713 N N . TYR A 1 87 ? -21.562 19.062 8.875 1 87.88 87 TYR A N 1
ATOM 714 C CA . TYR A 1 87 ? -21.922 19.75 7.641 1 87.88 87 TYR A CA 1
ATOM 715 C C . TYR A 1 87 ? -21.359 21.156 7.605 1 87.88 87 TYR A C 1
ATOM 717 O O . TYR A 1 87 ? -20.766 21.562 6.605 1 87.88 87 TYR A O 1
ATOM 725 N N . ASP A 1 88 ? -21.5 21.75 8.656 1 90 88 ASP A N 1
ATOM 726 C CA . ASP A 1 88 ? -21.141 23.172 8.734 1 90 88 ASP A CA 1
ATOM 727 C C . ASP A 1 88 ? -19.641 23.375 8.508 1 90 88 ASP A C 1
ATOM 729 O O . ASP A 1 88 ? -19.234 24.328 7.852 1 90 88 ASP A O 1
ATOM 733 N N . VAL A 1 89 ? -18.922 22.391 8.969 1 91.38 89 VAL A N 1
ATOM 734 C CA . VAL A 1 89 ? -17.469 22.594 8.922 1 91.38 89 VAL A CA 1
ATOM 735 C C . VAL A 1 89 ? -16.875 21.828 7.746 1 91.38 89 VAL A C 1
ATOM 737 O O . VAL A 1 89 ? -15.656 21.828 7.547 1 91.38 89 VAL A O 1
ATOM 740 N N . GLY A 1 90 ? -17.688 21.125 7.02 1 90.38 90 GLY A N 1
ATOM 741 C CA . GLY A 1 90 ? -17.25 20.531 5.762 1 90.38 90 GLY A CA 1
ATOM 742 C C . GLY A 1 90 ? -16.656 19.141 5.934 1 90.38 90 GLY A C 1
ATOM 743 O O . GLY A 1 90 ? -15.906 18.672 5.074 1 90.38 90 GLY A O 1
ATOM 744 N N . LEU A 1 91 ? -16.875 18.453 7.02 1 92.44 91 LEU A N 1
ATOM 745 C CA . LEU A 1 91 ? -16.375 17.094 7.223 1 92.44 91 LEU A CA 1
ATOM 746 C C . LEU A 1 91 ? -17.281 16.062 6.551 1 92.44 91 LEU A C 1
ATOM 748 O O . LEU A 1 91 ? -16.891 14.914 6.352 1 92.44 91 LEU A O 1
ATOM 752 N N . VAL A 1 92 ? -18.484 16.547 6.328 1 90.06 92 VAL A N 1
ATOM 753 C CA . VAL A 1 92 ? -19.391 15.758 5.508 1 90.06 92 VAL A CA 1
ATOM 754 C C . VAL A 1 92 ? -19.969 16.625 4.387 1 90.06 92 VAL A C 1
ATOM 756 O O . VAL A 1 92 ? -20.109 17.844 4.543 1 90.06 92 VAL A O 1
ATOM 759 N N . GLU A 1 93 ? -20.266 16.047 3.201 1 89.62 93 GLU A N 1
ATOM 760 C CA . GLU A 1 93 ? -20.891 16.719 2.07 1 89.62 93 GLU A CA 1
ATOM 761 C C . GLU A 1 93 ? -20 17.828 1.531 1 89.62 93 GLU A C 1
ATOM 763 O O . GLU A 1 93 ? -20.438 18.984 1.399 1 89.62 93 GLU A O 1
ATOM 768 N N . SER A 1 94 ? -18.859 17.453 1.175 1 92.94 94 SER A N 1
ATOM 769 C CA . SER A 1 94 ? -17.891 18.375 0.598 1 92.94 94 SER A CA 1
ATOM 770 C C . SER A 1 94 ? -17.406 17.891 -0.76 1 92.94 94 SER A C 1
ATOM 772 O O . SER A 1 94 ? -17.625 16.734 -1.122 1 92.94 94 SER A O 1
ATOM 774 N N . TRP A 1 95 ? -16.875 18.844 -1.521 1 95 95 TRP A N 1
ATOM 775 C CA . TRP A 1 95 ? -16.266 18.531 -2.801 1 95 95 TRP A CA 1
ATOM 776 C C . TRP A 1 95 ? -14.742 18.703 -2.723 1 95 95 TRP A C 1
ATOM 778 O O . TRP A 1 95 ? -14.242 19.547 -1.985 1 95 95 TRP A O 1
ATOM 788 N N . ARG A 1 96 ? -14.016 17.844 -3.383 1 95.81 96 ARG A N 1
ATOM 789 C CA . ARG A 1 96 ? -12.633 18.094 -3.77 1 95.81 96 ARG A CA 1
ATOM 790 C C . ARG A 1 96 ? -12.516 18.344 -5.27 1 95.81 96 ARG A C 1
ATOM 792 O O . ARG A 1 96 ? -12.914 17.484 -6.078 1 95.81 96 ARG A O 1
ATOM 799 N N . VAL A 1 97 ? -12.055 19.484 -5.578 1 96.62 97 VAL A N 1
ATOM 800 C CA . VAL A 1 97 ? -11.961 19.906 -6.973 1 96.62 97 VAL A CA 1
ATOM 801 C C . VAL A 1 97 ? -10.5 20.125 -7.355 1 96.62 97 VAL A C 1
ATOM 803 O O . VAL A 1 97 ? -9.781 20.859 -6.68 1 96.62 97 VAL A O 1
ATOM 806 N N . ARG A 1 98 ? -10.078 19.531 -8.367 1 96.62 98 ARG A N 1
ATOM 807 C CA . ARG A 1 98 ? -8.703 19.703 -8.836 1 96.62 98 ARG A CA 1
ATOM 808 C C . ARG A 1 98 ? -8.664 20.328 -10.219 1 96.62 98 ARG A C 1
ATOM 810 O O . ARG A 1 98 ? -9.406 19.922 -11.117 1 96.62 98 ARG A O 1
ATOM 817 N N . PHE A 1 99 ? -7.875 21.281 -10.344 1 96.56 99 PHE A N 1
ATOM 818 C CA . PHE A 1 99 ? -7.57 21.906 -11.625 1 96.56 99 PHE A CA 1
ATOM 819 C C . PHE A 1 99 ? -6.176 21.516 -12.102 1 96.56 99 PHE A C 1
ATOM 821 O O . PHE A 1 99 ? -5.227 21.5 -11.312 1 96.56 99 PHE A O 1
ATOM 828 N N . VAL A 1 100 ? -6.082 21.156 -13.32 1 94.5 100 VAL A N 1
ATOM 829 C CA . VAL A 1 100 ? -4.801 20.688 -13.836 1 94.5 100 VAL A CA 1
ATOM 830 C C . VAL A 1 100 ? -4.469 21.406 -15.141 1 94.5 100 VAL A C 1
ATOM 832 O O . VAL A 1 100 ? -5.324 21.547 -16.016 1 94.5 100 VAL A O 1
ATOM 835 N N . HIS A 1 101 ? -3.209 21.953 -15.242 1 90 101 HIS A N 1
ATOM 836 C CA . HIS A 1 101 ? -2.703 22.547 -16.469 1 90 101 HIS A CA 1
ATOM 837 C C . HIS A 1 101 ? -1.18 22.531 -16.516 1 90 101 HIS A C 1
ATOM 839 O O . HIS A 1 101 ? -0.52 23.094 -15.648 1 90 101 HIS A O 1
ATOM 845 N N . GLN A 1 102 ? -0.498 22.094 -17.562 1 79.69 102 GLN A N 1
ATOM 846 C CA . GLN A 1 102 ? 0.924 22.172 -17.875 1 79.69 102 GLN A CA 1
ATOM 847 C C . GLN A 1 102 ? 1.777 21.953 -16.641 1 79.69 102 GLN A C 1
ATOM 849 O O . GLN A 1 102 ? 2.602 22.797 -16.281 1 79.69 102 GLN A O 1
ATOM 854 N N . ASN A 1 103 ? 1.656 20.969 -15.859 1 77.94 103 ASN A N 1
ATOM 855 C CA . ASN A 1 103 ? 2.453 20.562 -14.703 1 77.94 103 ASN A CA 1
ATOM 856 C C . ASN A 1 103 ? 2.061 21.344 -13.453 1 77.94 103 ASN A C 1
ATOM 858 O O . ASN A 1 103 ? 2.881 21.531 -12.555 1 77.94 103 ASN A O 1
ATOM 862 N N . GLN A 1 104 ? 0.998 22.062 -13.5 1 89.62 104 GLN A N 1
ATOM 863 C CA . GLN A 1 104 ? 0.456 22.766 -12.344 1 89.62 104 GLN A CA 1
ATOM 864 C C . GLN A 1 104 ? -0.895 22.188 -11.93 1 89.62 104 GLN A C 1
ATOM 866 O O . GLN A 1 104 ? -1.649 21.688 -12.773 1 89.62 104 GLN A O 1
ATOM 871 N N . SER A 1 105 ? -1.056 22.266 -10.688 1 94.12 105 SER A N 1
ATOM 872 C CA . SER A 1 105 ? -2.342 21.766 -10.219 1 94.12 105 SER A CA 1
ATOM 873 C C . SER A 1 105 ? -2.758 22.438 -8.914 1 94.12 105 SER A C 1
ATOM 875 O O . SER A 1 105 ? -1.906 22.812 -8.102 1 94.12 105 SER A O 1
ATOM 877 N N . PHE A 1 106 ? -4.023 22.656 -8.812 1 95.94 106 PHE A N 1
ATOM 878 C CA . PHE A 1 106 ? -4.633 23.141 -7.578 1 95.94 106 PHE A CA 1
ATOM 879 C C . PHE A 1 106 ? -5.727 22.188 -7.109 1 95.94 106 PHE A C 1
ATOM 881 O O . PHE A 1 106 ? -6.508 21.688 -7.918 1 95.94 106 PHE A O 1
ATOM 888 N N . VAL A 1 107 ? -5.742 21.875 -5.883 1 96.75 107 VAL A N 1
ATOM 889 C CA . VAL A 1 107 ? -6.844 21.109 -5.312 1 96.75 107 VAL A CA 1
ATOM 890 C C . VAL A 1 107 ? -7.547 21.938 -4.234 1 96.75 107 VAL A C 1
ATOM 892 O O . VAL A 1 107 ? -6.891 22.531 -3.383 1 96.75 107 VAL A O 1
ATOM 895 N N . VAL A 1 108 ? -8.828 21.969 -4.324 1 97.5 108 VAL A N 1
ATOM 896 C CA . VAL A 1 108 ? -9.625 22.797 -3.438 1 97.5 108 VAL A CA 1
ATOM 897 C C . VAL A 1 108 ? -10.719 21.969 -2.781 1 97.5 108 VAL A C 1
ATOM 899 O O . VAL A 1 108 ? -11.352 21.141 -3.439 1 97.5 108 VAL A O 1
ATOM 902 N N . GLY A 1 109 ? -10.836 22.094 -1.532 1 96.56 109 GLY A N 1
ATOM 903 C CA . GLY A 1 109 ? -11.969 21.531 -0.813 1 96.56 109 GLY A CA 1
ATOM 904 C C . GLY A 1 109 ? -13.055 22.562 -0.517 1 96.56 109 GLY A C 1
ATOM 905 O O . GLY A 1 109 ? -12.773 23.609 0.064 1 96.56 109 GLY A O 1
ATOM 906 N N . VAL A 1 110 ? -14.281 22.266 -0.945 1 96.31 110 VAL A N 1
ATOM 907 C CA . VAL A 1 110 ? -15.406 23.172 -0.771 1 96.31 110 VAL A CA 1
ATOM 908 C C . VAL A 1 110 ? -16.516 22.484 0.023 1 96.31 110 VAL A C 1
ATOM 910 O O . VAL A 1 110 ? -16.938 21.391 -0.323 1 96.31 110 VAL A O 1
ATOM 913 N N . ASN A 1 111 ? -16.953 23.156 1.055 1 93.69 111 ASN A N 1
ATOM 914 C CA . ASN A 1 111 ? -18.016 22.547 1.855 1 93.69 111 ASN A CA 1
ATOM 915 C C . ASN A 1 111 ? -19.391 23.062 1.436 1 93.69 111 ASN A C 1
ATOM 917 O O . ASN A 1 111 ? -19.516 23.828 0.483 1 93.69 111 ASN A O 1
ATOM 921 N N . ALA A 1 112 ? -20.469 22.609 2.092 1 90.75 112 ALA A N 1
ATOM 922 C CA . ALA A 1 112 ? -21.844 22.922 1.732 1 90.75 112 ALA A CA 1
ATOM 923 C C . ALA A 1 112 ? -22.172 24.391 1.982 1 90.75 112 ALA A C 1
ATOM 925 O O . ALA A 1 112 ? -23.078 24.953 1.362 1 90.75 112 ALA A O 1
ATOM 926 N N . ASN A 1 113 ? -21.406 25.016 2.826 1 93.88 113 ASN A N 1
ATOM 927 C CA . ASN A 1 113 ? -21.594 26.438 3.148 1 93.88 113 ASN A CA 1
ATOM 928 C C . ASN A 1 113 ? -20.797 27.328 2.215 1 93.88 113 ASN A C 1
ATOM 930 O O . ASN A 1 113 ? -20.609 28.516 2.5 1 93.88 113 ASN A O 1
ATOM 934 N N . ARG A 1 114 ? -20.219 26.734 1.207 1 95.69 114 ARG A N 1
ATOM 935 C CA . ARG A 1 114 ? -19.5 27.469 0.172 1 95.69 114 ARG A CA 1
ATOM 936 C C . ARG A 1 114 ? -18.172 28.016 0.707 1 95.69 114 ARG A C 1
ATOM 938 O O . ARG A 1 114 ? -17.766 29.125 0.353 1 95.69 114 ARG A O 1
ATOM 945 N N . GLU A 1 115 ? -17.656 27.328 1.63 1 96.69 115 GLU A N 1
ATOM 946 C CA . GLU A 1 115 ? -16.375 27.719 2.195 1 96.69 115 GLU A CA 1
ATOM 947 C C . GLU A 1 115 ? -15.258 26.781 1.733 1 96.69 115 GLU A C 1
ATOM 949 O O . GLU A 1 115 ? -15.492 25.594 1.511 1 96.69 115 GLU A O 1
ATOM 954 N N . ILE A 1 116 ? -14.055 27.344 1.666 1 97 116 ILE A N 1
ATOM 955 C CA . ILE A 1 116 ? -12.867 26.562 1.37 1 97 116 ILE A CA 1
ATOM 956 C C . ILE A 1 116 ? -12.312 25.953 2.66 1 97 116 ILE A C 1
ATOM 958 O O . ILE A 1 116 ? -11.992 26.672 3.605 1 97 116 ILE A O 1
ATOM 962 N N . THR A 1 117 ? -12.227 24.656 2.641 1 94.81 117 THR A N 1
ATOM 963 C CA . THR A 1 117 ? -11.773 23.969 3.846 1 94.81 117 THR A CA 1
ATOM 964 C C . THR A 1 117 ? -10.422 23.297 3.611 1 94.81 117 THR A C 1
ATOM 966 O O . THR A 1 117 ? -9.773 22.844 4.559 1 94.81 117 THR A O 1
ATOM 969 N N . PHE A 1 118 ? -10.055 23.219 2.418 1 95.81 118 PHE A N 1
ATOM 970 C CA . PHE A 1 118 ? -8.805 22.594 2.018 1 95.81 118 PHE A CA 1
ATOM 971 C C . PHE A 1 118 ? -8.273 23.203 0.732 1 95.81 118 PHE A C 1
ATOM 973 O O . PHE A 1 118 ? -9.047 23.547 -0.164 1 95.81 118 PHE A O 1
ATOM 980 N N . PHE A 1 119 ? -7.008 23.391 0.639 1 97.19 119 PHE A N 1
ATOM 981 C CA . PHE A 1 119 ? -6.398 23.922 -0.569 1 97.19 119 PHE A CA 1
ATOM 982 C C . PHE A 1 119 ? -4.922 23.562 -0.643 1 97.19 119 PHE A C 1
ATOM 984 O O . PHE A 1 119 ? -4.211 23.625 0.363 1 97.19 119 PHE A O 1
ATOM 991 N N . TYR A 1 120 ? -4.512 23.141 -1.701 1 95.69 120 TYR A N 1
ATOM 992 C CA . TYR A 1 120 ? -3.1 22.859 -1.941 1 95.69 120 TYR A CA 1
ATOM 993 C C . TYR A 1 120 ? -2.693 23.281 -3.348 1 95.69 120 TYR A C 1
ATOM 995 O O . TYR A 1 120 ? -3.324 22.891 -4.328 1 95.69 120 TYR A O 1
ATOM 1003 N N . ALA A 1 121 ? -1.678 24.094 -3.418 1 93.25 121 ALA A N 1
ATOM 1004 C CA . ALA A 1 121 ? -1.131 24.547 -4.691 1 93.25 121 ALA A CA 1
ATOM 1005 C C . ALA A 1 121 ? 0.123 23.75 -5.062 1 93.25 121 ALA A C 1
ATOM 1007 O O . ALA A 1 121 ? 1.161 23.891 -4.414 1 93.25 121 ALA A O 1
ATOM 1008 N N . ASP A 1 122 ? 0.012 22.984 -5.977 1 88.88 122 ASP A N 1
ATOM 1009 C CA . ASP A 1 122 ? 1.161 22.266 -6.527 1 88.88 122 ASP A CA 1
ATOM 1010 C C . ASP A 1 122 ? 1.689 22.969 -7.777 1 88.88 122 ASP A C 1
ATOM 1012 O O . ASP A 1 122 ? 1.405 22.547 -8.898 1 88.88 122 ASP A O 1
ATOM 1016 N N . VAL A 1 123 ? 2.406 24.047 -7.598 1 85.62 123 VAL A N 1
ATOM 1017 C CA . VAL A 1 123 ? 2.947 24.875 -8.664 1 85.62 123 VAL A CA 1
ATOM 1018 C C . VAL A 1 123 ? 4.406 25.219 -8.359 1 85.62 123 VAL A C 1
ATOM 1020 O O . VAL A 1 123 ? 4.836 25.172 -7.207 1 85.62 123 VAL A O 1
ATOM 1023 N N . PRO A 1 124 ? 5.133 25.422 -9.438 1 77 124 PRO A N 1
ATOM 1024 C CA . PRO A 1 124 ? 6.496 25.891 -9.172 1 77 124 PRO A CA 1
ATOM 1025 C C . PRO A 1 124 ? 6.523 27.156 -8.305 1 77 124 PRO A C 1
ATOM 1027 O O . PRO A 1 124 ? 5.641 28 -8.414 1 77 124 PRO A O 1
ATOM 1030 N N . LYS A 1 125 ? 7.473 27.234 -7.492 1 72.56 125 LYS A N 1
ATOM 1031 C CA . LYS A 1 125 ? 7.594 28.328 -6.535 1 72.56 125 LYS A CA 1
ATOM 1032 C C . LYS A 1 125 ? 7.598 29.672 -7.242 1 72.56 125 LYS A C 1
ATOM 1034 O O . LYS A 1 125 ? 7.117 30.672 -6.695 1 72.56 125 LYS A O 1
ATOM 1039 N N . LYS A 1 126 ? 8.062 29.641 -8.453 1 73.62 126 LYS A N 1
ATOM 1040 C CA . LYS A 1 126 ? 8.164 30.891 -9.211 1 73.62 126 LYS A CA 1
ATOM 1041 C C . LYS A 1 126 ? 6.781 31.406 -9.602 1 73.62 126 LYS A C 1
ATOM 1043 O O . LYS A 1 126 ? 6.598 32.594 -9.812 1 73.62 126 LYS A O 1
ATOM 1048 N N . THR A 1 127 ? 5.863 30.562 -9.57 1 77.19 127 THR A N 1
ATOM 1049 C CA . THR A 1 127 ? 4.52 30.922 -10.016 1 77.19 127 THR A CA 1
ATOM 1050 C C . THR A 1 127 ? 3.807 31.75 -8.953 1 77.19 127 THR A C 1
ATOM 1052 O O . THR A 1 127 ? 2.963 32.594 -9.281 1 77.19 127 THR A O 1
ATOM 1055 N N . LEU A 1 128 ? 4.168 31.484 -7.789 1 75.75 128 LEU A N 1
ATOM 1056 C CA . LEU A 1 128 ? 3.52 32.219 -6.699 1 75.75 128 LEU A CA 1
ATOM 1057 C C . LEU A 1 128 ? 4.336 33.438 -6.301 1 75.75 128 LEU A C 1
ATOM 1059 O O . LEU A 1 128 ? 4.121 34 -5.23 1 75.75 128 LEU A O 1
ATOM 1063 N N . SER A 1 129 ? 5.301 33.719 -7.32 1 66 129 SER A N 1
ATOM 1064 C CA . SER A 1 129 ? 6.223 34.812 -7.047 1 66 129 SER A CA 1
ATOM 1065 C C . SER A 1 129 ? 5.586 36.156 -7.352 1 66 129 SER A C 1
ATOM 1067 O O . SER A 1 129 ? 4.695 36.25 -8.195 1 66 129 SER A O 1
ATOM 1069 N N . GLY A 1 130 ? 5.215 37.031 -6.281 1 63.25 130 GLY A N 1
ATOM 1070 C CA . GLY A 1 130 ? 4.754 38.406 -6.363 1 63.25 130 GLY A CA 1
ATOM 1071 C C . GLY A 1 130 ? 4.566 39.062 -5.004 1 63.25 130 GLY A C 1
ATOM 1072 O O . GLY A 1 130 ? 4.531 38.375 -3.982 1 63.25 130 GLY A O 1
ATOM 1073 N N . LYS A 1 131 ? 5.027 40.219 -4.977 1 64.69 131 LYS A N 1
ATOM 1074 C CA . LYS A 1 131 ? 4.867 41 -3.744 1 64.69 131 LYS A CA 1
ATOM 1075 C C . LYS A 1 131 ? 3.438 41.5 -3.596 1 64.69 131 LYS A C 1
ATOM 1077 O O . LYS A 1 131 ? 3.035 42.438 -4.277 1 64.69 131 LYS A O 1
ATOM 1082 N N . PHE A 1 132 ? 2.613 40.531 -2.912 1 69.94 132 PHE A N 1
ATOM 1083 C CA . PHE A 1 132 ? 1.245 40.969 -2.635 1 69.94 132 PHE A CA 1
ATOM 1084 C C . PHE A 1 132 ? 1.11 41.438 -1.198 1 69.94 132 PHE A C 1
ATOM 1086 O O . PHE A 1 132 ? 1.948 41.125 -0.35 1 69.94 132 PHE A O 1
ATOM 1093 N N . GLU A 1 133 ? 0.111 42.25 -1.009 1 73.44 133 GLU A N 1
ATOM 1094 C CA . GLU A 1 133 ? -0.133 42.812 0.316 1 73.44 133 GLU A CA 1
ATOM 1095 C C . GLU A 1 133 ? -0.404 41.688 1.34 1 73.44 133 GLU A C 1
ATOM 1097 O O . GLU A 1 133 ? -1.15 40.75 1.064 1 73.44 133 GLU A O 1
ATOM 1102 N N . GLN A 1 134 ? 0.414 41.719 2.432 1 79.31 134 GLN A N 1
ATOM 1103 C CA . GLN A 1 134 ? 0.204 40.781 3.518 1 79.31 134 GLN A CA 1
ATOM 1104 C C . GLN A 1 134 ? -1.109 41.062 4.246 1 79.31 134 GLN A C 1
ATOM 1106 O O . GLN A 1 134 ? -1.376 42.188 4.648 1 79.31 134 GLN A O 1
ATOM 1111 N N . VAL A 1 135 ? -1.893 40.094 4.234 1 87.88 135 VAL A N 1
ATOM 1112 C CA . VAL A 1 135 ? -3.178 40.188 4.914 1 87.88 135 VAL A CA 1
ATOM 1113 C C . VAL A 1 135 ? -3.061 39.625 6.332 1 87.88 135 VAL A C 1
ATOM 1115 O O . VAL A 1 135 ? -2.393 38.625 6.551 1 87.88 135 VAL A O 1
ATOM 1118 N N . SER A 1 136 ? -3.646 40.375 7.258 1 91.69 136 SER A N 1
ATOM 1119 C CA . SER A 1 136 ? -3.65 39.875 8.633 1 91.69 136 SER A CA 1
ATOM 1120 C C . SER A 1 136 ? -4.484 38.594 8.766 1 91.69 136 SER A C 1
ATOM 1122 O O . SER A 1 136 ? -5.367 38.344 7.949 1 91.69 136 SER A O 1
ATOM 1124 N N . PRO A 1 137 ? -4.145 37.812 9.688 1 94 137 PRO A N 1
ATOM 1125 C CA . PRO A 1 137 ? -4.91 36.594 9.891 1 94 137 PRO A CA 1
ATOM 1126 C C . PRO A 1 137 ? -6.398 36.844 10.102 1 94 137 PRO A C 1
ATOM 1128 O O . PRO A 1 137 ? -7.238 36.094 9.625 1 94 137 PRO A O 1
ATOM 1131 N N . GLU A 1 138 ? -6.738 37.906 10.836 1 94.5 138 GLU A N 1
ATOM 1132 C CA . GLU A 1 138 ? -8.141 38.188 11.086 1 94.5 138 GLU A CA 1
ATOM 1133 C C . GLU A 1 138 ? -8.852 38.625 9.812 1 94.5 138 GLU A C 1
ATOM 1135 O O . GLU A 1 138 ? -9.984 38.25 9.555 1 94.5 138 GLU A O 1
ATOM 1140 N N . THR A 1 139 ? -8.188 39.406 9.086 1 94.31 139 THR A N 1
ATOM 1141 C CA . THR A 1 139 ? -8.758 39.875 7.82 1 94.31 139 THR A CA 1
ATOM 1142 C C . THR A 1 139 ? -8.93 38.719 6.852 1 94.31 139 THR A C 1
ATOM 1144 O O . THR A 1 139 ? -9.93 38.625 6.141 1 94.31 139 THR A O 1
ATOM 1147 N N . LEU A 1 140 ? -7.934 37.906 6.828 1 95.25 140 LEU A N 1
ATOM 1148 C CA . LEU A 1 140 ? -8.008 36.719 5.957 1 95.25 140 LEU A CA 1
ATOM 1149 C C . LEU A 1 140 ? -9.195 35.844 6.324 1 95.25 140 LEU A C 1
ATOM 1151 O O . LEU A 1 140 ? -9.938 35.406 5.445 1 95.25 140 LEU A O 1
ATOM 1155 N N . LYS A 1 141 ? -9.297 35.625 7.582 1 95.5 141 LYS A N 1
ATOM 1156 C CA . LYS A 1 141 ? -10.43 34.844 8.078 1 95.5 141 LYS A CA 1
ATOM 1157 C C . LYS A 1 141 ? -11.758 35.438 7.613 1 95.5 141 LYS A C 1
ATOM 1159 O O . LYS A 1 141 ? -12.656 34.719 7.176 1 95.5 141 LYS A O 1
ATOM 1164 N N . GLN A 1 142 ? -11.891 36.719 7.684 1 94.88 142 GLN A N 1
ATOM 1165 C CA . GLN A 1 142 ? -13.117 37.406 7.281 1 94.88 142 GLN A CA 1
ATOM 1166 C C . GLN A 1 142 ? -13.359 37.281 5.781 1 94.88 142 GLN A C 1
ATOM 1168 O O . GLN A 1 142 ? -14.5 37.094 5.348 1 94.88 142 GLN A O 1
ATOM 1173 N N . ARG A 1 143 ? -12.336 37.281 5.094 1 94.38 143 ARG A N 1
ATOM 1174 C CA . ARG A 1 143 ? -12.453 37.156 3.645 1 94.38 143 ARG A CA 1
ATOM 1175 C C . ARG A 1 143 ? -12.82 35.719 3.236 1 94.38 143 ARG A C 1
ATOM 1177 O O . ARG A 1 143 ? -13.484 35.531 2.217 1 94.38 143 ARG A O 1
ATOM 1184 N N . LEU A 1 144 ? -12.367 34.812 4.004 1 95.88 144 LEU A N 1
ATOM 1185 C CA . LEU A 1 144 ? -12.641 33.406 3.697 1 95.88 144 LEU A CA 1
ATOM 1186 C C . LEU A 1 144 ? -14.008 33 4.227 1 95.88 144 LEU A C 1
ATOM 1188 O O . LEU A 1 144 ? -14.531 31.938 3.838 1 95.88 144 LEU A O 1
ATOM 1192 N N . MET A 1 145 ? -14.555 33.781 5.07 1 95.81 145 MET A N 1
ATOM 1193 C CA . MET A 1 145 ? -15.852 33.469 5.668 1 95.81 145 MET A CA 1
ATOM 1194 C C . MET A 1 145 ? -16.969 33.656 4.652 1 95.81 145 MET A C 1
ATOM 1196 O O . MET A 1 145 ? -17.078 34.719 4.027 1 95.81 145 MET A O 1
ATOM 1200 N N . ALA A 1 146 ? -17.75 32.656 4.465 1 93.94 146 ALA A N 1
ATOM 1201 C CA . ALA A 1 146 ? -18.875 32.719 3.533 1 93.94 146 ALA A CA 1
ATOM 1202 C C . ALA A 1 146 ? -20.203 32.5 4.254 1 93.94 146 ALA A C 1
ATOM 1204 O O . ALA A 1 146 ? -21.25 32.875 3.746 1 93.94 146 ALA A O 1
ATOM 1205 N N . SER A 1 147 ? -20.188 31.875 5.41 1 93.31 147 SER A N 1
ATOM 1206 C CA . SER A 1 147 ? -21.391 31.578 6.18 1 93.31 147 SER A CA 1
ATOM 1207 C C . SER A 1 147 ? -21.172 31.828 7.668 1 93.31 147 SER A C 1
ATOM 1209 O O . SER A 1 147 ? -20.094 31.562 8.203 1 93.31 147 SER A O 1
ATOM 1211 N N . PRO A 1 148 ? -22.172 32.312 8.352 1 91.94 148 PRO A N 1
ATOM 1212 C CA . PRO A 1 148 ? -22.047 32.531 9.789 1 91.94 148 PRO A CA 1
ATOM 1213 C C . PRO A 1 148 ? -21.953 31.25 10.602 1 91.94 148 PRO A C 1
ATOM 1215 O O . PRO A 1 148 ? -21.531 31.266 11.758 1 91.94 148 PRO A O 1
ATOM 1218 N N . ASP A 1 149 ? -22.328 30.172 9.961 1 89.62 149 ASP A N 1
ATOM 1219 C CA . ASP A 1 149 ? -22.312 28.891 10.664 1 89.62 149 ASP A CA 1
ATOM 1220 C C . ASP A 1 149 ? -21.188 28 10.133 1 89.62 149 ASP A C 1
ATOM 1222 O O . ASP A 1 149 ? -21.141 26.812 10.461 1 89.62 149 ASP A O 1
ATOM 1226 N N . GLY A 1 150 ? -20.344 28.562 9.43 1 93.56 150 GLY A N 1
ATOM 1227 C CA . GLY A 1 150 ? -19.344 27.734 8.766 1 93.56 150 GLY A CA 1
ATOM 1228 C C . GLY A 1 150 ? -18.047 27.609 9.562 1 93.56 150 GLY A C 1
ATOM 1229 O O . GLY A 1 150 ? -18.031 27.859 10.766 1 93.56 150 GLY A O 1
ATOM 1230 N N . LEU A 1 151 ? -17.062 27.031 8.922 1 95 151 LEU A N 1
ATOM 1231 C CA . LEU A 1 151 ? -15.766 26.766 9.523 1 95 151 LEU A CA 1
ATOM 1232 C C . LEU A 1 151 ? -15.094 28.062 9.961 1 95 151 LEU A C 1
ATOM 1234 O O . LEU A 1 151 ? -14.68 28.203 11.109 1 95 151 LEU A O 1
ATOM 1238 N N . TRP A 1 152 ? -15.062 29.047 9.133 1 96.31 152 TRP A N 1
ATOM 1239 C CA . TRP A 1 152 ? -14.258 30.25 9.336 1 96.31 152 TRP A CA 1
ATOM 1240 C C . TRP A 1 152 ? -14.922 31.188 10.336 1 96.31 152 TRP A C 1
ATOM 1242 O O . TRP A 1 152 ? -14.242 31.938 11.039 1 96.31 152 TRP A O 1
ATOM 1252 N N . SER A 1 153 ? -16.266 31.125 10.445 1 95.06 153 SER A N 1
ATOM 1253 C CA . SER A 1 153 ? -16.938 31.922 11.477 1 95.06 153 SER A CA 1
ATOM 1254 C C . SER A 1 153 ? -16.594 31.406 12.875 1 95.06 153 SER A C 1
ATOM 1256 O O . SER A 1 153 ? -16.578 32.188 13.836 1 95.06 153 SER A O 1
ATOM 1258 N N . ARG A 1 154 ? -16.266 30.156 12.945 1 94.56 154 ARG A N 1
ATOM 1259 C CA . ARG A 1 154 ? -15.969 29.531 14.234 1 94.56 154 ARG A CA 1
ATOM 1260 C C . ARG A 1 154 ? -14.477 29.562 14.531 1 94.56 154 ARG A C 1
ATOM 1262 O O . ARG A 1 154 ? -14.047 29.281 15.656 1 94.56 154 ARG A O 1
ATOM 1269 N N . ALA A 1 155 ? -13.711 29.906 13.555 1 95.12 155 ALA A N 1
ATOM 1270 C CA . ALA A 1 155 ? -12.258 29.844 13.672 1 95.12 155 ALA A CA 1
ATOM 1271 C C . ALA A 1 155 ? -11.719 31.016 14.484 1 95.12 155 ALA A C 1
ATOM 1273 O O . ALA A 1 155 ? -12.133 32.156 14.289 1 95.12 155 ALA A O 1
ATOM 1274 N N . ASN A 1 156 ? -10.859 30.703 15.422 1 94.12 156 ASN A N 1
ATOM 1275 C CA . ASN A 1 156 ? -10.125 31.703 16.188 1 94.12 156 ASN A CA 1
ATOM 1276 C C . ASN A 1 156 ? -8.617 31.609 15.945 1 94.12 156 ASN A C 1
ATOM 1278 O O . ASN A 1 156 ? -8.055 30.516 15.961 1 94.12 156 ASN A O 1
ATOM 1282 N N . MET A 1 157 ? -8.062 32.688 15.742 1 94.25 157 MET A N 1
ATOM 1283 C CA . MET A 1 157 ? -6.621 32.688 15.508 1 94.25 157 MET A CA 1
ATOM 1284 C C . MET A 1 157 ? -5.859 32.281 16.766 1 94.25 157 MET A C 1
ATOM 1286 O O . MET A 1 157 ? -6.152 32.75 17.859 1 94.25 157 MET A O 1
ATOM 1290 N N . THR A 1 158 ? -4.973 31.422 16.562 1 93.62 158 THR A N 1
ATOM 1291 C CA . THR A 1 158 ? -4.23 30.922 17.719 1 93.62 158 THR A CA 1
ATOM 1292 C C . THR A 1 158 ? -2.746 31.25 17.578 1 93.62 158 THR A C 1
ATOM 1294 O O . THR A 1 158 ? -1.993 31.141 18.547 1 93.62 158 THR A O 1
ATOM 1297 N N . GLY A 1 159 ? -2.309 31.578 16.375 1 92.88 159 GLY A N 1
ATOM 1298 C CA . GLY A 1 159 ? -0.893 31.875 16.234 1 92.88 159 GLY A CA 1
ATOM 1299 C C . GLY A 1 159 ? -0.499 32.25 14.812 1 92.88 159 GLY A C 1
ATOM 1300 O O . GLY A 1 159 ? -1.317 32.156 13.898 1 92.88 159 GLY A O 1
ATOM 1301 N N . THR A 1 160 ? 0.686 32.812 14.695 1 93.31 160 THR A N 1
ATOM 1302 C CA . THR A 1 160 ? 1.265 33.156 13.406 1 93.31 160 THR A CA 1
ATOM 1303 C C . THR A 1 160 ? 2.75 32.812 13.359 1 93.31 160 THR A C 1
ATOM 1305 O O . THR A 1 160 ? 3.375 32.594 14.406 1 93.31 160 THR A O 1
ATOM 1308 N N . GLY A 1 161 ? 3.193 32.594 12.188 1 92.44 161 GLY A N 1
ATOM 1309 C CA . GLY A 1 161 ? 4.602 32.312 11.945 1 92.44 161 GLY A CA 1
ATOM 1310 C C . GLY A 1 161 ? 5.094 32.875 10.625 1 92.44 161 GLY A C 1
ATOM 1311 O O . GLY A 1 161 ? 4.301 33.125 9.711 1 92.44 161 GLY A O 1
ATOM 1312 N N . LYS A 1 162 ? 6.359 33.25 10.633 1 91.5 162 LYS A N 1
ATOM 1313 C CA . LYS A 1 162 ? 6.977 33.781 9.422 1 91.5 162 LYS A CA 1
ATOM 1314 C C . LYS A 1 162 ? 8.367 33.188 9.203 1 91.5 162 LYS A C 1
ATOM 1316 O O . LYS A 1 162 ? 9.125 33.031 10.156 1 91.5 162 LYS A O 1
ATOM 1321 N N . LYS A 1 163 ? 8.523 32.812 7.988 1 90.25 163 LYS A N 1
ATOM 1322 C CA . LYS A 1 163 ? 9.852 32.344 7.633 1 90.25 163 LYS A CA 1
ATOM 1323 C C . LYS A 1 163 ? 10.273 32.844 6.258 1 90.25 163 LYS A C 1
ATOM 1325 O O . LYS A 1 163 ? 9.422 33.188 5.434 1 90.25 163 LYS A O 1
ATOM 1330 N N . GLU A 1 164 ? 11.578 32.969 6.055 1 86.19 164 GLU A N 1
ATOM 1331 C CA . GLU A 1 164 ? 12.125 33.375 4.77 1 86.19 164 GLU A CA 1
ATOM 1332 C C . GLU A 1 164 ? 12.773 32.219 4.031 1 86.19 164 GLU A C 1
ATOM 1334 O O . GLU A 1 164 ? 13.594 31.5 4.598 1 86.19 164 GLU A O 1
ATOM 1339 N N . GLU A 1 165 ? 12.234 31.906 2.893 1 80.06 165 GLU A N 1
ATOM 1340 C CA . GLU A 1 165 ? 12.781 30.875 2.027 1 80.06 165 GLU A CA 1
ATOM 1341 C C . GLU A 1 165 ? 13.055 31.406 0.625 1 80.06 165 GLU A C 1
ATOM 1343 O O . GLU A 1 165 ? 12.133 31.828 -0.078 1 80.06 165 GLU A O 1
ATOM 1348 N N . ASP A 1 166 ? 14.273 31.312 0.112 1 74.94 166 ASP A N 1
ATOM 1349 C CA . ASP A 1 166 ? 14.695 31.781 -1.207 1 74.94 166 ASP A CA 1
ATOM 1350 C C . ASP A 1 166 ? 14.227 33.219 -1.456 1 74.94 166 ASP A C 1
ATOM 1352 O O . ASP A 1 166 ? 13.594 33.5 -2.473 1 74.94 166 ASP A O 1
ATOM 1356 N N . PHE A 1 167 ? 14.383 34 -0.496 1 67.75 167 PHE A N 1
ATOM 1357 C CA . PHE A 1 167 ? 14.086 35.438 -0.559 1 67.75 167 PHE A CA 1
ATOM 1358 C C . PHE A 1 167 ? 12.586 35.688 -0.639 1 67.75 167 PHE A C 1
ATOM 1360 O O . PHE A 1 167 ? 12.141 36.688 -1.185 1 67.75 167 PHE A O 1
ATOM 1367 N N . ARG A 1 168 ? 11.938 34.719 -0.212 1 77.69 168 ARG A N 1
ATOM 1368 C CA . ARG A 1 168 ? 10.492 34.875 -0.143 1 77.69 168 ARG A CA 1
ATOM 1369 C C . ARG A 1 168 ? 9.977 34.656 1.276 1 77.69 168 ARG A C 1
ATOM 1371 O O . ARG A 1 168 ? 10.477 33.781 1.989 1 77.69 168 ARG A O 1
ATOM 1378 N N . GLU A 1 169 ? 9.047 35.406 1.453 1 85.38 169 GLU A N 1
ATOM 1379 C CA . GLU A 1 169 ? 8.461 35.312 2.785 1 85.38 169 GLU A CA 1
ATOM 1380 C C . GLU A 1 169 ? 7.305 34.312 2.814 1 85.38 169 GLU A C 1
ATOM 1382 O O . GLU A 1 169 ? 6.43 34.344 1.946 1 85.38 169 GLU A O 1
ATOM 1387 N N . VAL A 1 170 ? 7.422 33.375 3.73 1 89.75 170 VAL A N 1
ATOM 1388 C CA . VAL A 1 170 ? 6.332 32.438 3.957 1 89.75 170 VAL A CA 1
ATOM 1389 C C . VAL A 1 170 ? 5.699 32.688 5.32 1 89.75 170 VAL A C 1
ATOM 1391 O O . VAL A 1 170 ? 6.387 32.656 6.344 1 89.75 170 VAL A O 1
ATOM 1394 N N . SER A 1 171 ? 4.457 33 5.277 1 92.5 171 SER A N 1
ATOM 1395 C CA . SER A 1 171 ? 3.715 33.219 6.516 1 92.5 171 SER A CA 1
ATOM 1396 C C . SER A 1 171 ? 2.799 32.031 6.824 1 92.5 171 SER A C 1
ATOM 1398 O O . SER A 1 171 ? 2.229 31.438 5.918 1 92.5 171 SER A O 1
ATOM 1400 N N . THR A 1 172 ? 2.715 31.703 8.039 1 94.56 172 THR A N 1
ATOM 1401 C CA . THR A 1 172 ? 1.82 30.656 8.5 1 94.56 172 THR A CA 1
ATOM 1402 C C . THR A 1 172 ? 0.851 31.172 9.555 1 94.56 172 THR A C 1
ATOM 1404 O O . THR A 1 172 ? 1.266 31.828 10.516 1 94.56 172 THR A O 1
ATOM 1407 N N . TYR A 1 173 ? -0.384 30.984 9.32 1 96.38 173 TYR A N 1
ATOM 1408 C CA . TYR A 1 173 ? -1.433 31.328 10.273 1 96.38 173 TYR A CA 1
ATOM 1409 C C . TYR A 1 173 ? -2.104 30.078 10.82 1 96.38 173 TYR A C 1
ATOM 1411 O O . TYR A 1 173 ? -2.381 29.141 10.07 1 96.38 173 TYR A O 1
ATOM 1419 N N . TRP A 1 174 ? -2.32 30.047 12.102 1 95.88 174 TRP A N 1
ATOM 1420 C CA . TRP A 1 174 ? -3.002 28.922 12.727 1 95.88 174 TRP A CA 1
ATOM 1421 C C . TRP A 1 174 ? -4.328 29.359 13.344 1 95.88 174 TRP A C 1
ATOM 1423 O O . TRP A 1 174 ? -4.418 30.438 13.93 1 95.88 174 TRP A O 1
ATOM 1433 N N . TYR A 1 175 ? -5.293 28.562 13.125 1 95.94 175 TYR A N 1
ATOM 1434 C CA . TYR A 1 175 ? -6.617 28.797 13.688 1 95.94 175 TYR A CA 1
ATOM 1435 C C . TYR A 1 175 ? -7.141 27.547 14.375 1 95.94 175 TYR A C 1
ATOM 1437 O O . TYR A 1 175 ? -6.727 26.422 14.047 1 95.94 175 TYR A O 1
ATOM 1445 N N . ILE A 1 176 ? -8.008 27.703 15.32 1 95.44 176 ILE A N 1
ATOM 1446 C CA . ILE A 1 176 ? -8.75 26.609 15.945 1 95.44 176 ILE A CA 1
ATOM 1447 C C . ILE A 1 176 ? -10.242 26.922 15.906 1 95.44 176 ILE A C 1
ATOM 1449 O O . ILE A 1 176 ? -10.664 28.031 16.219 1 95.44 176 ILE A O 1
ATOM 1453 N N . ALA A 1 177 ? -10.969 26 15.375 1 94.5 177 ALA A N 1
ATOM 1454 C CA . ALA A 1 177 ? -12.422 26.078 15.383 1 94.5 177 ALA A CA 1
ATOM 1455 C C . ALA A 1 177 ? -13.031 24.938 16.203 1 94.5 177 ALA A C 1
ATOM 1457 O O . ALA A 1 177 ? -12.719 23.766 15.969 1 94.5 177 ALA A O 1
ATOM 1458 N N . GLU A 1 178 ? -13.781 25.266 17.156 1 91.88 178 GLU A N 1
ATOM 1459 C CA . GLU A 1 178 ? -14.461 24.266 17.969 1 91.88 178 GLU A CA 1
ATOM 1460 C C . GLU A 1 178 ? -15.969 24.297 17.734 1 91.88 178 GLU A C 1
ATOM 1462 O O . GLU A 1 178 ? -16.578 25.359 17.656 1 91.88 178 GLU A O 1
ATOM 1467 N N . ALA A 1 179 ? -16.516 23.188 17.469 1 89.94 179 ALA A N 1
ATOM 1468 C CA . ALA A 1 179 ? -17.938 23.031 17.234 1 89.94 179 ALA A CA 1
ATOM 1469 C C . ALA A 1 179 ? -18.438 21.703 17.812 1 89.94 179 ALA A C 1
ATOM 1471 O O . ALA A 1 179 ? -18.156 20.641 17.266 1 89.94 179 ALA A O 1
ATOM 1472 N N . GLY A 1 180 ? -19.188 21.766 18.844 1 90.88 180 GLY A N 1
ATOM 1473 C CA . GLY A 1 180 ? -19.609 20.531 19.5 1 90.88 180 GLY A CA 1
ATOM 1474 C C . GLY A 1 180 ? -18.453 19.766 20.125 1 90.88 180 GLY A C 1
ATOM 1475 O O . GLY A 1 180 ? -17.703 20.328 20.922 1 90.88 180 GLY A O 1
ATOM 1476 N N . ASP A 1 181 ? -18.375 18.531 19.641 1 94.62 181 ASP A N 1
ATOM 1477 C CA . ASP A 1 181 ? -17.328 17.672 20.203 1 94.62 181 ASP A CA 1
ATOM 1478 C C . ASP A 1 181 ? -16.141 17.562 19.25 1 94.62 181 ASP A C 1
ATOM 1480 O O . ASP A 1 181 ? -15.312 16.656 19.375 1 94.62 181 ASP A O 1
ATOM 1484 N N . ILE A 1 182 ? -16.125 18.484 18.328 1 94.75 182 ILE A N 1
ATOM 1485 C CA . ILE A 1 182 ? -15.086 18.422 17.297 1 94.75 182 ILE A CA 1
ATOM 1486 C C . ILE A 1 182 ? -14.258 19.703 17.328 1 94.75 182 ILE A C 1
ATOM 1488 O O . ILE A 1 182 ? -14.805 20.812 17.453 1 94.75 182 ILE A O 1
ATOM 1492 N N . ARG A 1 183 ? -13.062 19.531 17.328 1 94.56 183 ARG A N 1
ATOM 1493 C CA . ARG A 1 183 ? -12.109 20.625 17.203 1 94.56 183 ARG A CA 1
ATOM 1494 C C . ARG A 1 183 ? -11.336 20.547 15.891 1 94.56 183 ARG A C 1
ATOM 1496 O O . ARG A 1 183 ? -10.828 19.469 15.539 1 94.56 183 ARG A O 1
ATOM 1503 N N . LEU A 1 184 ? -11.328 21.625 15.156 1 95.12 184 LEU A N 1
ATOM 1504 C CA . LEU A 1 184 ? -10.594 21.688 13.898 1 95.12 184 LEU A CA 1
ATOM 1505 C C . LEU A 1 184 ? -9.383 22.609 14.016 1 95.12 184 LEU A C 1
ATOM 1507 O O . LEU A 1 184 ? -9.508 23.75 14.445 1 95.12 184 LEU A O 1
ATOM 1511 N N . LYS A 1 185 ? -8.289 22.094 13.75 1 94.94 185 LYS A N 1
ATOM 1512 C CA . LYS A 1 185 ? -7.055 22.875 13.672 1 94.94 185 LYS A CA 1
ATOM 1513 C C . LYS A 1 185 ? -6.723 23.234 12.227 1 94.94 185 LYS A C 1
ATOM 1515 O O . LYS A 1 185 ? -6.406 22.344 11.422 1 94.94 185 LYS A O 1
ATOM 1520 N N . VAL A 1 186 ? -6.711 24.453 11.938 1 95.94 186 VAL A N 1
ATOM 1521 C CA . VAL A 1 186 ? -6.543 24.922 10.562 1 95.94 186 VAL A CA 1
ATOM 1522 C C . VAL A 1 186 ? -5.188 25.594 10.406 1 95.94 186 VAL A C 1
ATOM 1524 O O . VAL A 1 186 ? -4.809 26.438 11.227 1 95.94 186 VAL A O 1
ATOM 1527 N N . THR A 1 187 ? -4.484 25.219 9.406 1 96.06 187 THR A N 1
ATOM 1528 C CA . THR A 1 187 ? -3.219 25.844 9.031 1 96.06 187 THR A CA 1
ATOM 1529 C C . THR A 1 187 ? -3.322 26.5 7.656 1 96.06 187 THR A C 1
ATOM 1531 O O . THR A 1 187 ? -3.773 25.875 6.695 1 96.06 187 THR A O 1
ATOM 1534 N N . VAL A 1 188 ? -2.969 27.75 7.582 1 96.62 188 VAL A N 1
ATOM 1535 C CA . VAL A 1 188 ? -2.932 28.469 6.312 1 96.62 188 VAL A CA 1
ATOM 1536 C C . VAL A 1 188 ? -1.512 28.953 6.039 1 96.62 188 VAL A C 1
ATOM 1538 O O . VAL A 1 188 ? -0.902 29.625 6.883 1 96.62 188 VAL A O 1
ATOM 1541 N N . GLU A 1 189 ? -1.036 28.609 4.957 1 94.62 189 GLU A N 1
ATOM 1542 C CA . GLU A 1 189 ? 0.28 29.078 4.539 1 94.62 189 GLU A CA 1
ATOM 1543 C C . GLU A 1 189 ? 0.17 30.047 3.363 1 94.62 189 GLU A C 1
ATOM 1545 O O . GLU A 1 189 ? -0.606 29.812 2.434 1 94.62 189 GLU A O 1
ATOM 1550 N N . LEU A 1 190 ? 0.912 31.125 3.484 1 92.5 190 LEU A N 1
ATOM 1551 C CA . LEU A 1 190 ? 0.967 32.125 2.432 1 92.5 190 LEU A CA 1
ATOM 1552 C C . LEU A 1 190 ? 2.393 32.312 1.916 1 92.5 190 LEU A C 1
ATOM 1554 O O . LEU A 1 190 ? 3.342 32.344 2.703 1 92.5 190 LEU A O 1
ATOM 1558 N N . GLN A 1 191 ? 2.514 32.312 0.713 1 89.44 191 GLN A N 1
ATOM 1559 C CA . GLN A 1 191 ? 3.781 32.625 0.061 1 89.44 191 GLN A CA 1
ATOM 1560 C C . GLN A 1 191 ? 3.695 33.938 -0.714 1 89.44 191 GLN A C 1
ATOM 1562 O O . GLN A 1 191 ? 2.982 34.031 -1.717 1 89.44 191 GLN A O 1
ATOM 1567 N N . GLY A 1 192 ? 4.453 34.875 -0.308 1 84.56 192 GLY A N 1
ATOM 1568 C CA . GLY A 1 192 ? 4.383 36.188 -0.94 1 84.56 192 GLY A CA 1
ATOM 1569 C C . GLY A 1 192 ? 2.998 36.812 -0.882 1 84.56 192 GLY A C 1
ATOM 1570 O O . GLY A 1 192 ? 2.523 37.375 -1.867 1 84.56 192 GLY A O 1
ATOM 1571 N N . GLY A 1 193 ? 2.283 36.469 0.183 1 87.5 193 GLY A N 1
ATOM 1572 C CA . GLY A 1 193 ? 0.96 37.031 0.367 1 87.5 193 GLY A CA 1
ATOM 1573 C C . GLY A 1 193 ? -0.14 36.219 -0.293 1 87.5 193 GLY A C 1
ATOM 1574 O O . GLY A 1 193 ? -1.323 36.531 -0.143 1 87.5 193 GLY A O 1
ATOM 1575 N N . ARG A 1 194 ? 0.204 35.219 -0.974 1 91.5 194 ARG A N 1
ATOM 1576 C CA . ARG A 1 194 ? -0.772 34.375 -1.636 1 91.5 194 ARG A CA 1
ATOM 1577 C C . ARG A 1 194 ? -0.928 33.031 -0.895 1 91.5 194 ARG A C 1
ATOM 1579 O O . ARG A 1 194 ? 0.053 32.469 -0.401 1 91.5 194 ARG A O 1
ATOM 1586 N N . ILE A 1 195 ? -2.135 32.562 -0.919 1 94.31 195 ILE A N 1
ATOM 1587 C CA . ILE A 1 195 ? -2.377 31.312 -0.199 1 94.31 195 ILE A CA 1
ATOM 1588 C C . ILE A 1 195 ? -1.802 30.141 -0.988 1 94.31 195 ILE A C 1
ATOM 1590 O O . ILE A 1 195 ? -2.076 30 -2.182 1 94.31 195 ILE A O 1
ATOM 1594 N N . SER A 1 196 ? -1.043 29.344 -0.295 1 93.75 196 SER A N 1
ATOM 1595 C CA . SER A 1 196 ? -0.456 28.172 -0.941 1 93.75 196 SER A CA 1
ATOM 1596 C C . SER A 1 196 ? -0.983 26.891 -0.327 1 93.75 196 SER A C 1
ATOM 1598 O O . SER A 1 196 ? -0.877 25.812 -0.931 1 93.75 196 SER A O 1
ATOM 1600 N N . TYR A 1 197 ? -1.515 27.031 0.863 1 95.56 197 TYR A N 1
ATOM 1601 C CA . TYR A 1 197 ? -1.947 25.828 1.55 1 95.56 197 TYR A CA 1
ATOM 1602 C C . TYR A 1 197 ? -3.002 26.141 2.602 1 95.56 197 TYR A C 1
ATOM 1604 O O . TYR A 1 197 ? -2.906 27.156 3.303 1 95.56 197 TYR A O 1
ATOM 1612 N N . ILE A 1 198 ? -3.988 25.406 2.639 1 97.12 198 ILE A N 1
ATOM 1613 C CA . ILE A 1 198 ? -4.949 25.344 3.736 1 97.12 198 ILE A CA 1
ATOM 1614 C C . ILE A 1 198 ? -5.168 23.891 4.148 1 97.12 198 ILE A C 1
ATOM 1616 O O . ILE A 1 198 ? -5.605 23.062 3.342 1 97.12 198 ILE A O 1
ATOM 1620 N N . GLY A 1 199 ? -4.863 23.609 5.297 1 95.69 199 GLY A N 1
ATOM 1621 C CA . GLY A 1 199 ? -5.09 22.266 5.82 1 95.69 199 GLY A CA 1
ATOM 1622 C C . GLY A 1 199 ? -5.891 22.266 7.109 1 95.69 199 GLY A C 1
ATOM 1623 O O . GLY A 1 199 ? -5.789 23.188 7.914 1 95.69 199 GLY A O 1
ATOM 1624 N N . THR A 1 200 ? -6.66 21.172 7.258 1 92.88 200 THR A N 1
ATOM 1625 C CA . THR A 1 200 ? -7.488 21.031 8.453 1 92.88 200 THR A CA 1
ATOM 1626 C C . THR A 1 200 ? -7.27 19.672 9.102 1 92.88 200 THR A C 1
ATOM 1628 O O . THR A 1 200 ? -7.348 18.641 8.438 1 92.88 200 THR A O 1
ATOM 1631 N N . GLU A 1 201 ? -6.938 19.75 10.375 1 91.12 201 GLU A N 1
ATOM 1632 C CA . GLU A 1 201 ? -6.852 18.531 11.18 1 91.12 201 GLU A CA 1
ATOM 1633 C C . GLU A 1 201 ? -7.984 18.469 12.203 1 91.12 201 GLU A C 1
ATOM 1635 O O . GLU A 1 201 ? -8.289 19.469 12.859 1 91.12 201 GLU A O 1
ATOM 1640 N N . GLN A 1 202 ? -8.594 17.328 12.234 1 91.81 202 GLN A N 1
ATOM 1641 C CA . GLN A 1 202 ? -9.734 17.188 13.133 1 91.81 202 GLN A CA 1
ATOM 1642 C C . GLN A 1 202 ? -9.367 16.375 14.367 1 91.81 202 GLN A C 1
ATOM 1644 O O . GLN A 1 202 ? -8.57 15.438 14.281 1 91.81 202 GLN A O 1
ATOM 1649 N N . GLU A 1 203 ? -9.906 16.812 15.469 1 90.62 203 GLU A N 1
ATOM 1650 C CA . GLU A 1 203 ? -9.781 16.109 16.75 1 90.62 203 GLU A CA 1
ATOM 1651 C C . GLU A 1 203 ? -11.133 15.969 17.438 1 90.62 203 GLU A C 1
ATOM 1653 O O . GLU A 1 203 ? -11.906 16.922 17.516 1 90.62 203 GLU A O 1
ATOM 1658 N N . ILE A 1 204 ? -11.43 14.781 17.828 1 93 204 ILE A N 1
ATOM 1659 C CA . ILE A 1 204 ? -12.648 14.547 18.594 1 93 204 ILE A CA 1
ATOM 1660 C C . ILE A 1 204 ? -12.359 14.719 20.078 1 93 204 ILE A C 1
ATOM 1662 O O . ILE A 1 204 ? -11.461 14.07 20.625 1 93 204 ILE A O 1
ATOM 1666 N N . LEU A 1 205 ? -13.117 15.586 20.688 1 91.31 205 LEU A N 1
ATOM 1667 C CA . LEU A 1 205 ? -12.93 15.875 22.109 1 91.31 205 LEU A CA 1
ATOM 1668 C C . LEU A 1 205 ? -13.617 14.82 22.969 1 91.31 205 LEU A C 1
ATOM 1670 O O . LEU A 1 205 ? -14.797 14.953 23.297 1 91.31 205 LEU A O 1
ATOM 1674 N N . THR A 1 206 ? -12.914 13.766 23.203 1 88.81 206 THR A N 1
ATOM 1675 C CA . THR A 1 206 ? -13.445 12.68 24.016 1 88.81 206 THR A CA 1
ATOM 1676 C C . THR A 1 206 ? -12.344 12.031 24.844 1 88.81 206 THR A C 1
ATOM 1678 O O . THR A 1 206 ? -11.164 12.117 24.5 1 88.81 206 THR A O 1
ATOM 1681 N N . ASP A 1 207 ? -12.68 11.453 25.938 1 83.56 207 ASP A N 1
ATOM 1682 C CA . ASP A 1 207 ? -11.742 10.719 26.766 1 83.56 207 ASP A CA 1
ATOM 1683 C C . ASP A 1 207 ? -11.711 9.242 26.406 1 83.56 207 ASP A C 1
ATOM 1685 O O . ASP A 1 207 ? -10.914 8.477 26.953 1 83.56 207 ASP A O 1
ATOM 1689 N N . GLN A 1 208 ? -12.484 8.844 25.438 1 84.12 208 GLN A N 1
ATOM 1690 C CA . GLN A 1 208 ? -12.625 7.434 25.109 1 84.12 208 GLN A CA 1
ATOM 1691 C C . GLN A 1 208 ? -11.93 7.102 23.781 1 84.12 208 GLN A C 1
ATOM 1693 O O . GLN A 1 208 ? -12.227 6.078 23.156 1 84.12 208 GLN A O 1
ATOM 1698 N N . MET A 1 209 ? -11.008 7.898 23.359 1 81.69 209 MET A N 1
ATOM 1699 C CA . MET A 1 209 ? -10.391 7.73 22.047 1 81.69 209 MET A CA 1
ATOM 1700 C C . MET A 1 209 ? -9.555 6.453 22 1 81.69 209 MET A C 1
ATOM 1702 O O . MET A 1 209 ? -9.523 5.766 20.969 1 81.69 209 MET A O 1
ATOM 1706 N N . SER A 1 210 ? -8.938 6.117 23.078 1 75.12 210 SER A N 1
ATOM 1707 C CA . SER A 1 210 ? -8.102 4.922 23.125 1 75.12 210 SER A CA 1
ATOM 1708 C C . SER A 1 210 ? -8.922 3.664 22.859 1 75.12 210 SER A C 1
ATOM 1710 O O . SER A 1 210 ? -8.461 2.754 22.156 1 75.12 210 SER A O 1
ATOM 1712 N N . LYS A 1 211 ? -10.055 3.668 23.359 1 78.19 211 LYS A N 1
ATOM 1713 C CA . LYS A 1 211 ? -10.93 2.52 23.156 1 78.19 211 LYS A CA 1
ATOM 1714 C C . LYS A 1 211 ? -11.344 2.4 21.688 1 78.19 211 LYS A C 1
ATOM 1716 O O . LYS A 1 211 ? -11.32 1.308 21.125 1 78.19 211 LYS A O 1
ATOM 1721 N N . VAL A 1 212 ? -11.656 3.525 21.094 1 81.44 212 VAL A N 1
ATOM 1722 C CA . VAL A 1 212 ? -12.102 3.535 19.703 1 81.44 212 VAL A CA 1
ATOM 1723 C C . VAL A 1 212 ? -10.977 3.047 18.797 1 81.44 212 VAL A C 1
ATOM 1725 O O . VAL A 1 212 ? -11.211 2.27 17.859 1 81.44 212 VAL A O 1
ATOM 1728 N N . ILE A 1 213 ? -9.836 3.434 19.094 1 76 213 ILE A N 1
ATOM 1729 C CA . ILE A 1 213 ? -8.688 3.062 18.281 1 76 213 ILE A CA 1
ATOM 1730 C C . ILE A 1 213 ? -8.398 1.571 18.438 1 76 213 ILE A C 1
ATOM 1732 O O . ILE A 1 213 ? -8.086 0.887 17.453 1 76 213 ILE A O 1
ATOM 1736 N N . ARG A 1 214 ? -8.531 1.085 19.625 1 74.88 214 ARG A N 1
ATOM 1737 C CA . ARG A 1 214 ? -8.336 -0.341 19.859 1 74.88 214 ARG A CA 1
ATOM 1738 C C . ARG A 1 214 ? -9.344 -1.171 19.078 1 74.88 214 ARG A C 1
ATOM 1740 O O . ARG A 1 214 ? -8.984 -2.186 18.469 1 74.88 214 ARG A O 1
ATOM 1747 N N . ASP A 1 215 ? -10.539 -0.728 19.047 1 76.5 215 ASP A N 1
ATOM 1748 C CA . ASP A 1 215 ? -11.594 -1.441 18.328 1 76.5 215 ASP A CA 1
ATOM 1749 C C . ASP A 1 215 ? -11.336 -1.445 16.828 1 76.5 215 ASP A C 1
ATOM 1751 O O . ASP A 1 215 ? -11.586 -2.445 16.141 1 76.5 215 ASP A O 1
ATOM 1755 N N . GLU A 1 216 ? -10.867 -0.385 16.359 1 76.25 216 GLU A N 1
ATOM 1756 C CA . GLU A 1 216 ? -10.531 -0.3 14.938 1 76.25 216 GLU A CA 1
ATOM 1757 C C . GLU A 1 216 ? -9.398 -1.266 14.586 1 76.25 216 GLU A C 1
ATOM 1759 O O . GLU A 1 216 ? -9.398 -1.854 13.5 1 76.25 216 GLU A O 1
ATOM 1764 N N . GLN A 1 217 ? -8.523 -1.404 15.453 1 72.25 217 GLN A N 1
ATOM 1765 C CA . GLN A 1 217 ? -7.402 -2.312 15.211 1 72.25 217 GLN A CA 1
ATOM 1766 C C . GLN A 1 217 ? -7.875 -3.764 15.172 1 72.25 217 GLN A C 1
ATOM 1768 O O . GLN A 1 217 ? -7.391 -4.555 14.359 1 72.25 217 GLN A O 1
ATOM 1773 N N . VAL A 1 218 ? -8.727 -4.078 16.031 1 72.12 218 VAL A N 1
ATOM 1774 C CA . VAL A 1 218 ? -9.281 -5.426 16.047 1 72.12 218 VAL A CA 1
ATOM 1775 C C . VAL A 1 218 ? -9.984 -5.715 14.719 1 72.12 218 VAL A C 1
ATOM 1777 O O . VAL A 1 218 ? -9.805 -6.789 14.133 1 72.12 218 VAL A O 1
ATOM 1780 N N . GLU A 1 219 ? -10.656 -4.762 14.234 1 74.25 219 GLU A N 1
ATOM 1781 C CA . GLU A 1 219 ? -11.352 -4.922 12.961 1 74.25 219 GLU A CA 1
ATOM 1782 C C . GLU A 1 219 ? -10.359 -5.105 11.812 1 74.25 219 GLU A C 1
ATOM 1784 O O . GLU A 1 219 ? -10.586 -5.926 10.922 1 74.25 219 GLU A O 1
ATOM 1789 N N . SER A 1 220 ? -9.375 -4.344 11.891 1 71.12 220 SER A N 1
ATOM 1790 C CA . SER A 1 220 ? -8.367 -4.445 10.836 1 71.12 220 SER A CA 1
ATOM 1791 C C . SER A 1 220 ? -7.699 -5.816 10.844 1 71.12 220 SER A C 1
ATOM 1793 O O . SER A 1 220 ? -7.41 -6.375 9.781 1 71.12 220 SER A O 1
ATOM 1795 N N . THR A 1 221 ? -7.543 -6.363 11.961 1 70.19 221 THR A N 1
ATOM 1796 C CA . THR A 1 221 ? -6.941 -7.688 12.086 1 70.19 221 THR A CA 1
ATOM 1797 C C . THR A 1 221 ? -7.855 -8.758 11.5 1 70.19 221 THR A C 1
ATOM 1799 O O . THR A 1 221 ? -7.395 -9.656 10.797 1 70.19 221 THR A O 1
ATOM 1802 N N . PHE A 1 222 ? -9.055 -8.594 11.703 1 69.81 222 PHE A N 1
ATOM 1803 C CA . PHE A 1 222 ? -10.008 -9.555 11.156 1 69.81 222 PHE A CA 1
ATOM 1804 C C . PHE A 1 222 ? -10.094 -9.438 9.641 1 69.81 222 PHE A C 1
ATOM 1806 O O . PHE A 1 222 ? -10.258 -10.438 8.945 1 69.81 222 PHE A O 1
ATOM 1813 N N . GLY A 1 223 ? -9.938 -8.203 9.234 1 68.5 223 GLY A N 1
ATOM 1814 C CA . GLY A 1 223 ? -9.898 -8.008 7.793 1 68.5 223 GLY A CA 1
ATOM 1815 C C . GLY A 1 223 ? -8.758 -8.75 7.121 1 68.5 223 GLY A C 1
ATOM 1816 O O . GLY A 1 223 ? -8.953 -9.375 6.078 1 68.5 223 GLY A O 1
ATOM 1817 N N . VAL A 1 224 ? -7.734 -8.789 7.68 1 70 224 VAL A N 1
ATOM 1818 C CA . VAL A 1 224 ? -6.57 -9.484 7.133 1 70 224 VAL A CA 1
ATOM 1819 C C . VAL A 1 224 ? -6.805 -10.992 7.164 1 70 224 VAL A C 1
ATOM 1821 O O . VAL A 1 224 ? -6.406 -11.703 6.242 1 70 224 VAL A O 1
ATOM 1824 N N . SER A 1 225 ? -7.5 -11.422 8.133 1 70.44 225 SER A N 1
ATOM 1825 C CA . SER A 1 225 ? -7.789 -12.852 8.25 1 70.44 225 SER A CA 1
ATOM 1826 C C . SER A 1 225 ? -8.672 -13.328 7.102 1 70.44 225 SER A C 1
ATOM 1828 O O . SER A 1 225 ? -8.5 -14.445 6.609 1 70.44 225 SER A O 1
ATOM 1830 N N . GLY A 1 226 ? -9.57 -12.453 6.742 1 65.5 226 GLY A N 1
ATOM 1831 C CA . GLY A 1 226 ? -10.406 -12.789 5.598 1 65.5 226 GLY A CA 1
ATOM 1832 C C . GLY A 1 226 ? -9.617 -12.938 4.309 1 65.5 226 GLY A C 1
ATOM 1833 O O . GLY A 1 226 ? -9.852 -13.875 3.539 1 65.5 226 GLY A O 1
ATOM 1834 N N . MET A 1 227 ? -8.719 -12.102 4.109 1 68.62 227 MET A N 1
ATOM 1835 C CA . MET A 1 227 ? -7.867 -12.18 2.926 1 68.62 227 MET A CA 1
ATOM 1836 C C . MET A 1 227 ? -7.043 -13.461 2.938 1 68.62 227 MET A C 1
ATOM 1838 O O . MET A 1 227 ? -6.895 -14.117 1.904 1 68.62 227 MET A O 1
ATOM 1842 N N . LEU A 1 228 ? -6.664 -13.789 4.074 1 72.5 228 LEU A N 1
ATOM 1843 C CA . LEU A 1 228 ? -5.887 -15.016 4.238 1 72.5 228 LEU A CA 1
ATOM 1844 C C . LEU A 1 228 ? -6.73 -16.25 3.912 1 72.5 228 LEU A C 1
ATOM 1846 O O . LEU A 1 228 ? -6.258 -17.172 3.246 1 72.5 228 LEU A O 1
ATOM 1850 N N . GLY A 1 229 ? -7.895 -16.156 4.441 1 69.12 229 GLY A N 1
ATOM 1851 C CA . GLY A 1 229 ? -8.797 -17.25 4.156 1 69.12 229 GLY A CA 1
ATOM 1852 C C . GLY A 1 229 ? -9.07 -17.438 2.676 1 69.12 229 GLY A C 1
ATOM 1853 O O . GLY A 1 229 ? -9.086 -18.562 2.176 1 69.12 229 GLY A O 1
ATOM 1854 N N . SER A 1 230 ? -9.164 -16.391 1.985 1 68.19 230 SER A N 1
ATOM 1855 C CA . SER A 1 230 ? -9.406 -16.453 0.548 1 68.19 230 SER A CA 1
ATOM 1856 C C . SER A 1 230 ? -8.188 -16.969 -0.2 1 68.19 230 SER A C 1
ATOM 1858 O O . SER A 1 230 ? -8.32 -17.719 -1.168 1 68.19 230 SER A O 1
ATOM 1860 N N . ALA A 1 231 ? -7.094 -16.531 0.2 1 75.12 231 ALA A N 1
ATOM 1861 C CA . ALA A 1 231 ? -5.871 -17.031 -0.419 1 75.12 231 ALA A CA 1
ATOM 1862 C C . ALA A 1 231 ? -5.73 -18.531 -0.224 1 75.12 231 ALA A C 1
ATOM 1864 O O . ALA A 1 231 ? -5.371 -19.266 -1.157 1 75.12 231 ALA A O 1
ATOM 1865 N N . LEU A 1 232 ? -6.086 -18.969 0.96 1 78.56 232 LEU A N 1
ATOM 1866 C CA . LEU A 1 232 ? -6.016 -20.391 1.26 1 78.56 232 LEU A CA 1
ATOM 1867 C C . LEU A 1 232 ? -7.035 -21.172 0.432 1 78.56 232 LEU A C 1
ATOM 1869 O O . LEU A 1 232 ? -6.75 -22.281 -0.024 1 78.56 232 LEU A O 1
ATOM 1873 N N . ALA A 1 233 ? -8.125 -20.547 0.265 1 75.12 233 ALA A N 1
ATOM 1874 C CA . ALA A 1 233 ? -9.148 -21.172 -0.566 1 75.12 233 ALA A CA 1
ATOM 1875 C C . ALA A 1 233 ? -8.664 -21.328 -2.004 1 75.12 233 ALA A C 1
ATOM 1877 O O . ALA A 1 233 ? -8.906 -22.359 -2.631 1 75.12 233 ALA A O 1
ATOM 1878 N N . MET A 1 234 ? -7.988 -20.391 -2.492 1 77.88 234 MET A N 1
ATOM 1879 C CA . MET A 1 234 ? -7.449 -20.453 -3.846 1 77.88 234 MET A CA 1
ATOM 1880 C C . MET A 1 234 ? -6.398 -21.562 -3.961 1 77.88 234 MET A C 1
ATOM 1882 O O . MET A 1 234 ? -6.395 -22.312 -4.934 1 77.88 234 MET A O 1
ATOM 1886 N N . ILE A 1 235 ? -5.566 -21.594 -2.998 1 83.75 235 ILE A N 1
ATOM 1887 C CA . ILE A 1 235 ? -4.535 -22.625 -2.973 1 83.75 235 ILE A CA 1
ATOM 1888 C C . ILE A 1 235 ? -5.191 -24.016 -2.979 1 83.75 235 ILE A C 1
ATOM 1890 O O . ILE A 1 235 ? -4.793 -24.891 -3.75 1 83.75 235 ILE A O 1
ATOM 1894 N N . LEU A 1 236 ? -6.184 -24.125 -2.174 1 84.06 236 LEU A N 1
ATOM 1895 C CA . LEU A 1 236 ? -6.895 -25.391 -2.086 1 84.06 236 LEU A CA 1
ATOM 1896 C C . LEU A 1 236 ? -7.555 -25.734 -3.416 1 84.06 236 LEU A C 1
ATOM 1898 O O . LEU A 1 236 ? -7.516 -26.891 -3.854 1 84.06 236 LEU A O 1
ATOM 1902 N N . ALA A 1 237 ? -8.164 -24.766 -4.023 1 85.94 237 ALA A N 1
ATOM 1903 C CA . ALA A 1 237 ? -8.805 -24.953 -5.32 1 85.94 237 ALA A CA 1
ATOM 1904 C C . ALA A 1 237 ? -7.805 -25.469 -6.355 1 85.94 237 ALA A C 1
ATOM 1906 O O . ALA A 1 237 ? -8.094 -26.406 -7.102 1 85.94 237 ALA A O 1
ATOM 1907 N N . ILE A 1 238 ? -6.695 -24.906 -6.395 1 83.19 238 ILE A N 1
ATOM 1908 C CA . ILE A 1 238 ? -5.648 -25.281 -7.34 1 83.19 238 ILE A CA 1
ATOM 1909 C C . ILE A 1 238 ? -5.191 -26.719 -7.07 1 83.19 238 ILE A C 1
ATOM 1911 O O . ILE A 1 238 ? -5.062 -27.516 -7.996 1 83.19 238 ILE A O 1
ATOM 1915 N N . LEU A 1 239 ? -5.02 -27.031 -5.824 1 83.5 239 LEU A N 1
ATOM 1916 C CA . LEU A 1 239 ? -4.57 -28.375 -5.453 1 83.5 239 LEU A CA 1
ATOM 1917 C C . LEU A 1 239 ? -5.609 -29.422 -5.84 1 83.5 239 LEU A C 1
ATOM 1919 O O . LEU A 1 239 ? -5.258 -30.5 -6.309 1 83.5 239 LEU A O 1
ATOM 1923 N N . ILE A 1 240 ? -6.777 -29.125 -5.695 1 83.94 240 ILE A N 1
ATOM 1924 C CA . ILE A 1 240 ? -7.863 -30.031 -6.059 1 83.94 240 ILE A CA 1
ATOM 1925 C C . ILE A 1 240 ? -7.84 -30.281 -7.562 1 83.94 240 ILE A C 1
ATOM 1927 O O . ILE A 1 240 ? -7.93 -31.438 -8.008 1 83.94 240 ILE A O 1
ATOM 1931 N N . LEU A 1 241 ? -7.723 -29.266 -8.32 1 82 241 LEU A N 1
ATOM 1932 C CA . LEU A 1 241 ? -7.75 -29.391 -9.773 1 82 241 LEU A CA 1
ATOM 1933 C C . LEU A 1 241 ? -6.527 -30.141 -10.281 1 82 241 LEU A C 1
ATOM 1935 O O . LEU A 1 241 ? -6.617 -30.891 -11.258 1 82 241 LEU A O 1
ATOM 1939 N N . VAL A 1 242 ? -5.449 -29.938 -9.609 1 80.88 242 VAL A N 1
ATOM 1940 C CA . VAL A 1 242 ? -4.191 -30.531 -10.062 1 80.88 242 VAL A CA 1
ATOM 1941 C C . VAL A 1 242 ? -4.129 -32 -9.641 1 80.88 242 VAL A C 1
ATOM 1943 O O . VAL A 1 242 ? -3.643 -32.844 -10.391 1 80.88 242 VAL A O 1
ATOM 1946 N N . PHE A 1 243 ? -4.68 -32.281 -8.5 1 81.25 243 PHE A N 1
ATOM 1947 C CA . PHE A 1 243 ? -4.41 -33.625 -7.969 1 81.25 243 PHE A CA 1
ATOM 1948 C C . PHE A 1 243 ? -5.656 -34.5 -8.031 1 81.25 243 PHE A C 1
ATOM 1950 O O . PHE A 1 243 ? -5.574 -35.719 -7.871 1 81.25 243 PHE A O 1
ATOM 1957 N N . MET A 1 244 ? -6.777 -33.75 -8.211 1 78.25 244 MET A N 1
ATOM 1958 C CA . MET A 1 244 ? -7.984 -34.562 -8.312 1 78.25 244 MET A CA 1
ATOM 1959 C C . MET A 1 244 ? -8.438 -34.688 -9.758 1 78.25 244 MET A C 1
ATOM 1961 O O . MET A 1 244 ? -8.266 -33.781 -10.555 1 78.25 244 MET A O 1
ATOM 1965 N N . ASP A 1 245 ? -8.336 -35.781 -10.438 1 72.88 245 ASP A N 1
ATOM 1966 C CA . ASP A 1 245 ? -8.75 -36.031 -11.812 1 72.88 245 ASP A CA 1
ATOM 1967 C C . ASP A 1 245 ? -10.211 -35.656 -12.031 1 72.88 245 ASP A C 1
ATOM 1969 O O . ASP A 1 245 ? -11.055 -36.531 -12.25 1 72.88 245 ASP A O 1
ATOM 1973 N N . VAL A 1 246 ? -10.438 -34.312 -11.883 1 68.19 246 VAL A N 1
ATOM 1974 C CA . VAL A 1 246 ? -11.828 -33.875 -11.984 1 68.19 246 VAL A CA 1
ATOM 1975 C C . VAL A 1 246 ? -12.102 -33.375 -13.391 1 68.19 246 VAL A C 1
ATOM 1977 O O . VAL A 1 246 ? -11.242 -32.719 -14.008 1 68.19 246 VAL A O 1
ATOM 1980 N N . GLN A 1 247 ? -13.094 -33.875 -14.016 1 71.31 247 GLN A N 1
ATOM 1981 C CA . GLN A 1 247 ? -13.516 -33.469 -15.344 1 71.31 247 GLN A CA 1
ATOM 1982 C C . GLN A 1 247 ? -14.688 -32.469 -15.258 1 71.31 247 GLN A C 1
ATOM 1984 O O . GLN A 1 247 ? -15.672 -32.75 -14.562 1 71.31 247 GLN A O 1
ATOM 1989 N N . THR A 1 248 ? -14.516 -31.25 -15.633 1 76.94 248 THR A N 1
ATOM 1990 C CA . THR A 1 248 ? -15.617 -30.297 -15.641 1 76.94 248 THR A CA 1
ATOM 1991 C C . THR A 1 248 ? -15.523 -29.359 -16.844 1 76.94 248 THR A C 1
ATOM 1993 O O . THR A 1 248 ? -14.445 -29.188 -17.422 1 76.94 248 THR A O 1
ATOM 1996 N N . SER A 1 249 ? -16.766 -28.938 -17.266 1 80.94 249 SER A N 1
ATOM 1997 C CA . SER A 1 249 ? -16.812 -27.969 -18.359 1 80.94 249 SER A CA 1
ATOM 1998 C C . SER A 1 249 ? -16.234 -26.625 -17.906 1 80.94 249 SER A C 1
ATOM 2000 O O . SER A 1 249 ? -16.547 -26.141 -16.812 1 80.94 249 SER A O 1
ATOM 2002 N N . ILE A 1 250 ? -15.406 -26.078 -18.797 1 88.38 250 ILE A N 1
ATOM 2003 C CA . ILE A 1 250 ? -14.695 -24.859 -18.438 1 88.38 250 ILE A CA 1
ATOM 2004 C C . ILE A 1 250 ? -15.555 -23.641 -18.797 1 88.38 250 ILE A C 1
ATOM 2006 O O . ILE A 1 250 ? -15.266 -22.531 -18.359 1 88.38 250 ILE A O 1
ATOM 2010 N N . ILE A 1 251 ? -16.578 -23.781 -19.547 1 90.44 251 ILE A N 1
ATOM 2011 C CA . ILE A 1 251 ? -17.297 -22.688 -20.172 1 90.44 251 ILE A CA 1
ATOM 2012 C C . ILE A 1 251 ? -17.906 -21.781 -19.094 1 90.44 251 ILE A C 1
ATOM 2014 O O . ILE A 1 251 ? -17.75 -20.562 -19.141 1 90.44 251 ILE A O 1
ATOM 2018 N N . PHE A 1 252 ? -18.562 -22.375 -18.141 1 90.94 252 PHE A N 1
ATOM 2019 C CA . PHE A 1 252 ? -19.234 -21.578 -17.109 1 90.94 252 PHE A CA 1
ATOM 2020 C C . PHE A 1 252 ? -18.219 -20.797 -16.281 1 90.94 252 PHE A C 1
ATOM 2022 O O . PHE A 1 252 ? -18.453 -19.641 -15.945 1 90.94 252 PHE A O 1
ATOM 2029 N N . SER A 1 253 ? -17.156 -21.469 -15.938 1 93.06 253 SER A N 1
ATOM 2030 C CA . SER A 1 253 ? -16.109 -20.812 -15.156 1 93.06 253 SER A CA 1
ATOM 2031 C C . SER A 1 253 ? -15.469 -19.672 -15.945 1 93.06 253 SER A C 1
ATOM 2033 O O . SER A 1 253 ? -15.133 -18.625 -15.375 1 93.06 253 SER A O 1
ATOM 2035 N N . LEU A 1 254 ? -15.336 -19.859 -17.25 1 93.25 254 LEU A N 1
ATOM 2036 C CA . LEU A 1 254 ? -14.789 -18.812 -18.109 1 93.25 254 LEU A CA 1
ATOM 2037 C C . LEU A 1 254 ? -15.719 -17.609 -18.156 1 93.25 254 LEU A C 1
ATOM 2039 O O . LEU A 1 254 ? -15.266 -16.469 -18.109 1 93.25 254 LEU A O 1
ATOM 2043 N N . VAL A 1 255 ? -16.938 -17.891 -18.234 1 94.75 255 VAL A N 1
ATOM 2044 C CA . VAL A 1 255 ? -17.938 -16.828 -18.297 1 94.75 255 VAL A CA 1
ATOM 2045 C C . VAL A 1 255 ? -17.891 -16.016 -17 1 94.75 255 VAL A C 1
ATOM 2047 O O . VAL A 1 255 ? -17.891 -14.781 -17.031 1 94.75 255 VAL A O 1
ATOM 2050 N N . LEU A 1 256 ? -17.844 -16.688 -15.875 1 96.06 256 LEU A N 1
ATOM 2051 C CA . LEU A 1 256 ? -17.797 -15.992 -14.594 1 96.06 256 LEU A CA 1
ATOM 2052 C C . LEU A 1 256 ? -16.547 -15.125 -14.477 1 96.06 256 LEU A C 1
ATOM 2054 O O . LEU A 1 256 ? -16.625 -13.977 -14.031 1 96.06 256 LEU A O 1
ATOM 2058 N N . GLY A 1 257 ? -15.414 -15.695 -14.883 1 94.69 257 GLY A N 1
ATOM 2059 C CA . GLY A 1 257 ? -14.18 -14.93 -14.867 1 94.69 257 GLY A CA 1
ATOM 2060 C C . GLY A 1 257 ? -14.227 -13.703 -15.758 1 94.69 257 GLY A C 1
ATOM 2061 O O . GLY A 1 257 ? -13.797 -12.617 -15.359 1 94.69 257 GLY A O 1
ATOM 2062 N N . LEU A 1 258 ? -14.789 -13.867 -16.953 1 94.5 258 LEU A N 1
ATOM 2063 C CA . LEU A 1 258 ? -14.883 -12.773 -17.906 1 94.5 258 LEU A CA 1
ATOM 2064 C C . LEU A 1 258 ? -15.82 -11.688 -17.406 1 94.5 258 LEU A C 1
ATOM 2066 O O . LEU A 1 258 ? -15.586 -10.5 -17.641 1 94.5 258 LEU A O 1
ATOM 2070 N N . LEU A 1 259 ? -16.828 -12.102 -16.75 1 95.75 259 LEU A N 1
ATOM 2071 C CA . LEU A 1 259 ? -17.766 -11.133 -16.188 1 95.75 259 LEU A CA 1
ATOM 2072 C C . LEU A 1 259 ? -17.078 -10.234 -15.164 1 95.75 259 LEU A C 1
ATOM 2074 O O . LEU A 1 259 ? -17.359 -9.039 -15.102 1 95.75 259 LEU A O 1
ATOM 2078 N N . ILE A 1 260 ? -16.219 -10.828 -14.398 1 95 260 ILE A N 1
ATOM 2079 C CA . ILE A 1 260 ? -15.477 -10.055 -13.414 1 95 260 ILE A CA 1
ATOM 2080 C C . ILE A 1 260 ? -14.578 -9.047 -14.125 1 95 260 ILE A C 1
ATOM 2082 O O . ILE A 1 260 ? -14.492 -7.883 -13.719 1 95 260 ILE A O 1
ATOM 2086 N N . ILE A 1 261 ? -13.938 -9.484 -15.195 1 92.38 261 ILE A N 1
ATOM 2087 C CA . ILE A 1 261 ? -13.047 -8.609 -15.945 1 92.38 261 ILE A CA 1
ATOM 2088 C C . ILE A 1 261 ? -13.844 -7.445 -16.531 1 92.38 261 ILE A C 1
ATOM 2090 O O . ILE A 1 261 ? -13.438 -6.285 -16.406 1 92.38 261 ILE A O 1
ATOM 2094 N N . ILE A 1 262 ? -14.977 -7.695 -17.062 1 93.81 262 ILE A N 1
ATOM 2095 C CA . ILE A 1 262 ? -15.812 -6.691 -17.703 1 93.81 262 ILE A CA 1
ATOM 2096 C C . ILE A 1 262 ? -16.359 -5.727 -16.656 1 93.81 262 ILE A C 1
ATOM 2098 O O . ILE A 1 262 ? -16.375 -4.512 -16.859 1 93.81 262 ILE A O 1
ATOM 2102 N N . CYS A 1 263 ? -16.75 -6.246 -15.586 1 93.56 263 CYS A N 1
ATOM 2103 C CA . CYS A 1 263 ? -17.359 -5.422 -14.547 1 93.56 263 CYS A CA 1
ATOM 2104 C C . CYS A 1 263 ? -16.344 -4.434 -13.984 1 93.56 263 CYS A C 1
ATOM 2106 O O . CYS A 1 263 ? -16.688 -3.312 -13.617 1 93.56 263 CYS A O 1
ATOM 2108 N N . GLN A 1 264 ? -15.117 -4.836 -13.875 1 90.75 264 GLN A N 1
ATOM 2109 C CA . GLN A 1 264 ? -14.078 -3.936 -13.375 1 90.75 264 GLN A CA 1
ATOM 2110 C C . GLN A 1 264 ? -13.914 -2.727 -14.297 1 90.75 264 GLN A C 1
ATOM 2112 O O . GLN A 1 264 ? -13.602 -1.628 -13.828 1 90.75 264 GLN A O 1
ATOM 2117 N N . SER A 1 265 ? -14.195 -2.918 -15.539 1 90.5 265 SER A N 1
ATOM 2118 C CA . SER A 1 265 ? -14.008 -1.855 -16.516 1 90.5 265 SER A CA 1
ATOM 2119 C C . SER A 1 265 ? -15.156 -0.854 -16.469 1 90.5 265 SER A C 1
ATOM 2121 O O . SER A 1 265 ? -15.047 0.256 -17 1 90.5 265 SER A O 1
ATOM 2123 N N . LEU A 1 266 ? -16.234 -1.21 -15.75 1 92.25 266 LEU A N 1
ATOM 2124 C CA . LEU A 1 266 ? -17.422 -0.362 -15.688 1 92.25 266 LEU A CA 1
ATOM 2125 C C . LEU A 1 266 ? -17.141 0.907 -14.891 1 92.25 266 LEU A C 1
ATOM 2127 O O . LEU A 1 266 ? -17.797 1.928 -15.094 1 92.25 266 LEU A O 1
ATOM 2131 N N . THR A 1 267 ? -16.141 0.951 -14.023 1 91.19 267 THR A N 1
ATOM 2132 C CA . THR A 1 267 ? -15.914 2.094 -13.148 1 91.19 267 THR A CA 1
ATOM 2133 C C . THR A 1 267 ? -14.594 2.773 -13.484 1 91.19 267 THR A C 1
ATOM 2135 O O . THR A 1 267 ? -14.086 3.582 -12.703 1 91.19 267 THR A O 1
ATOM 2138 N N . LEU A 1 268 ? -14.055 2.486 -14.602 1 91.44 268 LEU A N 1
ATOM 2139 C CA . LEU A 1 268 ? -12.727 2.947 -15 1 91.44 268 LEU A CA 1
ATOM 2140 C C . LEU A 1 268 ? -12.648 4.469 -14.961 1 91.44 268 LEU A C 1
ATOM 2142 O O . LEU A 1 268 ? -11.703 5.035 -14.414 1 91.44 268 LEU A O 1
ATOM 2146 N N . LYS A 1 269 ? -13.617 5.148 -15.508 1 89.25 269 LYS A N 1
ATOM 2147 C CA . LYS A 1 269 ? -13.609 6.609 -15.57 1 89.25 269 LYS A CA 1
ATOM 2148 C C . LYS A 1 269 ? -13.625 7.219 -14.172 1 89.25 269 LYS A C 1
ATOM 2150 O O . LYS A 1 269 ? -12.875 8.156 -13.891 1 89.25 269 LYS A O 1
ATOM 2155 N N . GLU A 1 270 ? -14.477 6.723 -13.328 1 89.38 270 GLU A N 1
ATOM 2156 C CA . GLU A 1 270 ? -14.594 7.219 -11.953 1 89.38 270 GLU A CA 1
ATOM 2157 C C . GLU A 1 270 ? -13.312 6.973 -11.164 1 89.38 270 GLU A C 1
ATOM 2159 O O . GLU A 1 270 ? -12.891 7.824 -10.375 1 89.38 270 GLU A O 1
ATOM 2164 N N . ASP A 1 271 ? -12.695 5.867 -11.406 1 88.69 271 ASP A N 1
ATOM 2165 C CA . ASP A 1 271 ? -11.469 5.527 -10.695 1 88.69 271 ASP A CA 1
ATOM 2166 C C . ASP A 1 271 ? -10.32 6.445 -11.102 1 88.69 271 ASP A C 1
ATOM 2168 O O . ASP A 1 271 ? -9.531 6.875 -10.258 1 88.69 271 ASP A O 1
ATOM 2172 N N . ILE A 1 272 ? -10.242 6.711 -12.328 1 89.88 272 ILE A N 1
ATOM 2173 C CA . ILE A 1 272 ? -9.195 7.598 -12.82 1 89.88 272 ILE A CA 1
ATOM 2174 C C . ILE A 1 272 ? -9.391 9 -12.258 1 89.88 272 ILE A C 1
ATOM 2176 O O . ILE A 1 272 ? -8.438 9.648 -11.828 1 89.88 272 ILE A O 1
ATOM 2180 N N . GLN A 1 273 ? -10.625 9.398 -12.242 1 90.25 273 GLN A N 1
ATOM 2181 C CA . GLN A 1 273 ? -10.93 10.711 -11.68 1 90.25 273 GLN A CA 1
ATOM 2182 C C . GLN A 1 273 ? -10.562 10.781 -10.203 1 90.25 273 GLN A C 1
ATOM 2184 O O . GLN A 1 273 ? -10.008 11.789 -9.75 1 90.25 273 GLN A O 1
ATOM 2189 N N . LEU A 1 274 ? -10.852 9.812 -9.539 1 89.06 274 LEU A N 1
ATOM 2190 C CA . LEU A 1 274 ? -10.516 9.766 -8.125 1 89.06 274 LEU A CA 1
ATOM 2191 C C . LEU A 1 274 ? -9.008 9.859 -7.918 1 89.06 274 LEU A C 1
ATOM 2193 O O . LEU A 1 274 ? -8.547 10.562 -7.02 1 89.06 274 LEU A O 1
ATOM 2197 N N . THR A 1 275 ? -8.266 9.18 -8.711 1 88.38 275 THR A N 1
ATOM 2198 C CA . THR A 1 275 ? -6.812 9.203 -8.625 1 88.38 275 THR A CA 1
ATOM 2199 C C . THR A 1 275 ? -6.273 10.594 -8.953 1 88.38 275 THR A C 1
ATOM 2201 O O . THR A 1 275 ? -5.367 11.094 -8.281 1 88.38 275 THR A O 1
ATOM 2204 N N . ILE A 1 276 ? -6.855 11.211 -9.898 1 89.5 276 ILE A N 1
ATOM 2205 C CA . ILE A 1 276 ? -6.41 12.539 -10.312 1 89.5 276 ILE A CA 1
ATOM 2206 C C . ILE A 1 276 ? -6.664 13.539 -9.18 1 89.5 276 ILE A C 1
ATOM 2208 O O . ILE A 1 276 ? -5.793 14.352 -8.859 1 89.5 276 ILE A O 1
ATOM 2212 N N . VAL A 1 277 ? -7.727 13.375 -8.555 1 90.81 277 VAL A N 1
ATOM 2213 C CA . VAL A 1 277 ? -8.094 14.352 -7.535 1 90.81 277 VAL A CA 1
ATOM 2214 C C . VAL A 1 277 ? -7.281 14.102 -6.266 1 90.81 277 VAL A C 1
ATOM 2216 O O . VAL A 1 277 ? -6.777 15.047 -5.648 1 90.81 277 VAL A O 1
ATOM 2219 N N . ASN A 1 278 ? -7.027 12.922 -5.938 1 84.88 278 ASN A N 1
ATOM 2220 C CA . ASN A 1 278 ? -6.449 12.625 -4.629 1 84.88 278 ASN A CA 1
ATOM 2221 C C . ASN A 1 278 ? -4.941 12.43 -4.715 1 84.88 278 ASN A C 1
ATOM 2223 O O . ASN A 1 278 ? -4.23 12.594 -3.721 1 84.88 278 ASN A O 1
ATOM 2227 N N . ALA A 1 279 ? -4.41 12.055 -5.797 1 74.06 279 ALA A N 1
ATOM 2228 C CA . ALA A 1 279 ? -3.004 11.656 -5.809 1 74.06 279 ALA A CA 1
ATOM 2229 C C . ALA A 1 279 ? -2.301 12.164 -7.062 1 74.06 279 ALA A C 1
ATOM 2231 O O . ALA A 1 279 ? -1.312 11.57 -7.512 1 74.06 279 ALA A O 1
ATOM 2232 N N . TYR A 1 280 ? -2.742 13.188 -7.586 1 78.69 280 TYR A N 1
ATOM 2233 C CA . TYR A 1 280 ? -2.143 13.695 -8.82 1 78.69 280 TYR A CA 1
ATOM 2234 C C . TYR A 1 280 ? -0.791 14.344 -8.539 1 78.69 280 TYR A C 1
ATOM 2236 O O . TYR A 1 280 ? -0.651 15.117 -7.594 1 78.69 280 TYR A O 1
ATOM 2244 N N . ASP A 1 281 ? 0.139 13.891 -9.164 1 71.88 281 ASP A N 1
ATOM 2245 C CA . ASP A 1 281 ? 1.45 14.531 -9.195 1 71.88 281 ASP A CA 1
ATOM 2246 C C . ASP A 1 281 ? 1.604 15.406 -10.438 1 71.88 281 ASP A C 1
ATOM 2248 O O . ASP A 1 281 ? 1.609 14.906 -11.562 1 71.88 281 ASP A O 1
ATOM 2252 N N . ALA A 1 282 ? 1.739 16.75 -10.258 1 74.56 282 ALA A N 1
ATOM 2253 C CA . ALA A 1 282 ? 1.76 17.719 -11.352 1 74.56 282 ALA A CA 1
ATOM 2254 C C . ALA A 1 282 ? 2.926 17.453 -12.297 1 74.56 282 ALA A C 1
ATOM 2256 O O . ALA A 1 282 ? 2.953 17.969 -13.422 1 74.56 282 ALA A O 1
ATOM 2257 N N . ARG A 1 283 ? 3.832 16.688 -11.844 1 69.31 283 ARG A N 1
ATOM 2258 C CA . ARG A 1 283 ? 4.98 16.375 -12.688 1 69.31 283 ARG A CA 1
ATOM 2259 C C . ARG A 1 283 ? 4.637 15.297 -13.711 1 69.31 283 ARG A C 1
ATOM 2261 O O . ARG A 1 283 ? 5.395 15.062 -14.656 1 69.31 283 ARG A O 1
ATOM 2268 N N . MET A 1 284 ? 3.355 14.781 -13.625 1 75.06 284 MET A N 1
ATOM 2269 C CA . MET A 1 284 ? 2.85 13.797 -14.578 1 75.06 284 MET A CA 1
ATOM 2270 C C . MET A 1 284 ? 1.717 14.383 -15.414 1 75.06 284 MET A C 1
ATOM 2272 O O . MET A 1 284 ? 0.959 15.227 -14.938 1 75.06 284 MET A O 1
ATOM 2276 N N . SER A 1 285 ? 1.682 13.891 -16.625 1 80.5 285 SER A N 1
ATOM 2277 C CA . SER A 1 285 ? 0.551 14.312 -17.438 1 80.5 285 SER A CA 1
ATOM 2278 C C . SER A 1 285 ? -0.71 13.531 -17.094 1 80.5 285 SER A C 1
ATOM 2280 O O . SER A 1 285 ? -0.632 12.422 -16.562 1 80.5 285 SER A O 1
ATOM 2282 N N . VAL A 1 286 ? -1.828 14.156 -17.375 1 86 286 VAL A N 1
ATOM 2283 C CA . VAL A 1 286 ? -3.113 13.508 -17.141 1 86 286 VAL A CA 1
ATOM 2284 C C . VAL A 1 286 ? -3.211 12.242 -17.984 1 86 286 VAL A C 1
ATOM 2286 O O . VAL A 1 286 ? -3.787 11.242 -17.562 1 86 286 VAL A O 1
ATOM 2289 N N . LYS A 1 287 ? -2.668 12.203 -19.141 1 84.62 287 LYS A N 1
ATOM 2290 C CA . LYS A 1 287 ? -2.678 11.039 -20.016 1 84.62 287 LYS A CA 1
ATOM 2291 C C . LYS A 1 287 ? -1.921 9.867 -19.391 1 84.62 287 LYS A C 1
ATOM 2293 O O . LYS A 1 287 ? -2.367 8.727 -19.469 1 84.62 287 LYS A O 1
ATOM 2298 N N . THR A 1 288 ? -0.869 10.195 -18.797 1 81.12 288 THR A N 1
ATOM 2299 C CA . THR A 1 288 ? -0.077 9.156 -18.156 1 81.12 288 THR A CA 1
ATOM 2300 C C . THR A 1 288 ? -0.841 8.547 -16.984 1 81.12 288 THR A C 1
ATOM 2302 O O . THR A 1 288 ? -0.857 7.324 -16.812 1 81.12 288 THR A O 1
ATOM 2305 N N . VAL A 1 289 ? -1.442 9.414 -16.266 1 83.31 289 VAL A N 1
ATOM 2306 C CA . VAL A 1 289 ? -2.217 8.93 -15.133 1 83.31 289 VAL A CA 1
ATOM 2307 C C . VAL A 1 289 ? -3.369 8.062 -15.625 1 83.31 289 VAL A C 1
ATOM 2309 O O . VAL A 1 289 ? -3.658 7.016 -15.039 1 83.31 289 VAL A O 1
ATOM 2312 N N . SER A 1 290 ? -3.961 8.422 -16.688 1 87.75 290 SER A N 1
ATOM 2313 C CA . SER A 1 290 ? -5.07 7.664 -17.25 1 87.75 290 SER A CA 1
ATOM 2314 C C . SER A 1 290 ? -4.605 6.309 -17.766 1 87.75 290 SER A C 1
ATOM 2316 O O . SER A 1 290 ? -5.273 5.293 -17.547 1 87.75 290 SER A O 1
ATOM 2318 N N . LEU A 1 291 ? -3.545 6.293 -18.391 1 85.12 291 LEU A N 1
ATOM 2319 C CA . LEU A 1 291 ? -3.008 5.043 -18.922 1 85.12 291 LEU A CA 1
ATOM 2320 C C . LEU A 1 291 ? -2.662 4.078 -17.797 1 85.12 291 LEU A C 1
ATOM 2322 O O . LEU A 1 291 ? -2.967 2.887 -17.875 1 85.12 291 LEU A O 1
ATOM 2326 N N . LEU A 1 292 ? -2.062 4.641 -16.797 1 81.94 292 LEU A N 1
ATOM 2327 C CA . LEU A 1 292 ? -1.728 3.803 -15.656 1 81.94 292 LEU A CA 1
ATOM 2328 C C . LEU A 1 292 ? -2.988 3.273 -14.984 1 81.94 292 LEU A C 1
ATOM 2330 O O . LEU A 1 292 ? -3.018 2.133 -14.516 1 81.94 292 LEU A O 1
ATOM 2334 N N . GLY A 1 293 ? -3.939 4.168 -14.938 1 85.44 293 GLY A N 1
ATOM 2335 C CA . GLY A 1 293 ? -5.211 3.734 -14.383 1 85.44 293 GLY A CA 1
ATOM 2336 C C . GLY A 1 293 ? -5.859 2.615 -15.18 1 85.44 293 GLY A C 1
ATOM 2337 O O . GLY A 1 293 ? -6.375 1.655 -14.602 1 85.44 293 GLY A O 1
ATOM 2338 N N . ILE A 1 294 ? -5.789 2.668 -16.453 1 88.88 294 ILE A N 1
ATOM 2339 C CA . ILE A 1 294 ? -6.359 1.651 -17.328 1 88.88 294 ILE A CA 1
ATOM 2340 C C . ILE A 1 294 ? -5.609 0.333 -17.141 1 88.88 294 ILE A C 1
ATOM 2342 O O . ILE A 1 294 ? -6.227 -0.721 -16.969 1 88.88 294 ILE A O 1
ATOM 2346 N N . LEU A 1 295 ? -4.367 0.42 -17.125 1 83.44 295 LEU A N 1
ATOM 2347 C CA . LEU A 1 295 ? -3.541 -0.775 -16.984 1 83.44 295 LEU A CA 1
ATOM 2348 C C . LEU A 1 295 ? -3.775 -1.445 -15.633 1 83.44 295 LEU A C 1
ATOM 2350 O O . LEU A 1 295 ? -3.871 -2.672 -15.547 1 83.44 295 LEU A O 1
ATOM 2354 N N . SER A 1 296 ? -3.826 -0.618 -14.664 1 84.19 296 SER A N 1
ATOM 2355 C CA . SER A 1 296 ? -4.059 -1.157 -13.328 1 84.19 296 SER A CA 1
ATOM 2356 C C . SER A 1 296 ? -5.41 -1.851 -13.242 1 84.19 296 SER A C 1
ATOM 2358 O O . SER A 1 296 ? -5.527 -2.92 -12.641 1 84.19 296 SER A O 1
ATOM 2360 N N . THR A 1 297 ? -6.402 -1.274 -13.805 1 87.44 297 THR A N 1
ATOM 2361 C CA . THR A 1 297 ? -7.742 -1.852 -13.789 1 87.44 297 THR A CA 1
ATOM 2362 C C . THR A 1 297 ? -7.773 -3.172 -14.555 1 87.44 297 THR A C 1
ATOM 2364 O O . THR A 1 297 ? -8.367 -4.148 -14.094 1 87.44 297 THR A O 1
ATOM 2367 N N . LEU A 1 298 ? -7.18 -3.205 -15.664 1 85.25 298 LEU A N 1
ATOM 2368 C CA . LEU A 1 298 ? -7.133 -4.418 -16.469 1 85.25 298 LEU A CA 1
ATOM 2369 C C . LEU A 1 298 ? -6.406 -5.535 -15.742 1 85.25 298 LEU A C 1
ATOM 2371 O O . LEU A 1 298 ? -6.852 -6.688 -15.758 1 85.25 298 LEU A O 1
ATOM 2375 N N . LEU A 1 299 ? -5.387 -5.16 -15.125 1 83.75 299 LEU A N 1
ATOM 2376 C CA . LEU A 1 299 ? -4.617 -6.156 -14.383 1 83.75 299 LEU A CA 1
ATOM 2377 C C . LEU A 1 299 ? -5.41 -6.691 -13.203 1 83.75 299 LEU A C 1
ATOM 2379 O O . LEU A 1 299 ? -5.438 -7.898 -12.961 1 83.75 299 LEU A O 1
ATOM 2383 N N . THR A 1 300 ? -5.957 -5.797 -12.5 1 86.81 300 THR A N 1
ATOM 2384 C CA . THR A 1 300 ? -6.77 -6.219 -11.367 1 86.81 300 THR A CA 1
ATOM 2385 C C . THR A 1 300 ? -7.926 -7.102 -11.828 1 86.81 300 THR A C 1
ATOM 2387 O O . THR A 1 300 ? -8.242 -8.109 -11.188 1 86.81 300 THR A O 1
ATOM 2390 N N . GLY A 1 301 ? -8.523 -6.672 -12.875 1 88.5 301 GLY A N 1
ATOM 2391 C CA . GLY A 1 301 ? -9.594 -7.48 -13.438 1 88.5 301 GLY A CA 1
ATOM 2392 C C . GLY A 1 301 ? -9.141 -8.867 -13.859 1 88.5 301 GLY A C 1
ATOM 2393 O O . GLY A 1 301 ? -9.805 -9.859 -13.57 1 88.5 301 GLY A O 1
ATOM 2394 N N . LEU A 1 302 ? -8.062 -8.93 -14.477 1 87.31 302 LEU A N 1
ATOM 2395 C CA . LEU A 1 302 ? -7.527 -10.211 -14.938 1 87.31 302 LEU A CA 1
ATOM 2396 C C . LEU A 1 302 ? -7.207 -11.117 -13.758 1 87.31 302 LEU A C 1
ATOM 2398 O O . LEU A 1 302 ? -7.539 -12.305 -13.773 1 87.31 302 LEU A O 1
ATOM 2402 N N . LEU A 1 303 ? -6.578 -10.578 -12.766 1 85.06 303 LEU A N 1
ATOM 2403 C CA . LEU A 1 303 ? -6.188 -11.375 -11.609 1 85.06 303 LEU A CA 1
ATOM 2404 C C . LEU A 1 303 ? -7.414 -11.859 -10.844 1 85.06 303 LEU A C 1
ATOM 2406 O O . LEU A 1 303 ? -7.52 -13.047 -10.523 1 85.06 303 LEU A O 1
ATOM 2410 N N . THR A 1 304 ? -8.289 -10.961 -10.602 1 88.62 304 THR A N 1
ATOM 2411 C CA . THR A 1 304 ? -9.492 -11.336 -9.859 1 88.62 304 THR A CA 1
ATOM 2412 C C . THR A 1 304 ? -10.367 -12.266 -10.695 1 88.62 304 THR A C 1
ATOM 2414 O O . THR A 1 304 ? -10.969 -13.203 -10.164 1 88.62 304 THR A O 1
ATOM 2417 N N . GLY A 1 305 ? -10.445 -11.938 -11.953 1 90.62 305 GLY A N 1
ATOM 2418 C CA . GLY A 1 305 ? -11.172 -12.828 -12.844 1 90.62 305 GLY A CA 1
ATOM 2419 C C . GLY A 1 305 ? -10.602 -14.234 -12.883 1 90.62 305 GLY A C 1
ATOM 2420 O O . GLY A 1 305 ? -11.352 -15.219 -12.914 1 90.62 305 GLY A O 1
ATOM 2421 N N . PHE A 1 306 ? -9.344 -14.375 -12.867 1 88.56 306 PHE A N 1
ATOM 2422 C CA . PHE A 1 306 ? -8.703 -15.68 -12.883 1 88.56 306 PHE A CA 1
ATOM 2423 C C . PHE A 1 306 ? -8.992 -16.438 -11.586 1 88.56 306 PHE A C 1
ATOM 2425 O O . PHE A 1 306 ? -9.18 -17.656 -11.594 1 88.56 306 PHE A O 1
ATOM 2432 N N . VAL A 1 307 ? -8.922 -15.695 -10.469 1 86.44 307 VAL A N 1
ATOM 2433 C CA . VAL A 1 307 ? -9.25 -16.328 -9.188 1 86.44 307 VAL A CA 1
ATOM 2434 C C . VAL A 1 307 ? -10.656 -16.906 -9.25 1 86.44 307 VAL A C 1
ATOM 2436 O O . VAL A 1 307 ? -10.867 -18.062 -8.867 1 86.44 307 VAL A O 1
ATOM 2439 N N . VAL A 1 308 ? -11.555 -16.172 -9.75 1 92.25 308 VAL A N 1
ATOM 2440 C CA . VAL A 1 308 ? -12.938 -16.625 -9.859 1 92.25 308 VAL A CA 1
ATOM 2441 C C . VAL A 1 308 ? -13.016 -17.812 -10.82 1 92.25 308 VAL A C 1
ATOM 2443 O O . VAL A 1 308 ? -13.711 -18.797 -10.547 1 92.25 308 VAL A O 1
ATOM 2446 N N . PHE A 1 309 ? -12.312 -17.797 -11.898 1 91.75 309 PHE A N 1
ATOM 2447 C CA . PHE A 1 309 ? -12.273 -18.859 -12.883 1 91.75 309 PHE A CA 1
ATOM 2448 C C . PHE A 1 309 ? -11.797 -20.156 -12.25 1 91.75 309 PHE A C 1
ATOM 2450 O O . PHE A 1 309 ? -12.469 -21.188 -12.344 1 91.75 309 PHE A O 1
ATOM 2457 N N . ILE A 1 310 ? -10.672 -20.047 -11.547 1 88.81 310 ILE A N 1
ATOM 2458 C CA . ILE A 1 310 ? -10.047 -21.25 -11.016 1 88.81 310 ILE A CA 1
ATOM 2459 C C . ILE A 1 310 ? -10.883 -21.812 -9.867 1 88.81 310 ILE A C 1
ATOM 2461 O O . ILE A 1 310 ? -11.094 -23.016 -9.773 1 88.81 310 ILE A O 1
ATOM 2465 N N . CYS A 1 311 ? -11.344 -20.969 -8.977 1 91.31 311 CYS A N 1
ATOM 2466 C CA . CYS A 1 311 ? -12.148 -21.422 -7.844 1 91.31 311 CYS A CA 1
ATOM 2467 C C . CYS A 1 311 ? -13.469 -22.016 -8.32 1 91.31 311 CYS A C 1
ATOM 2469 O O . CYS A 1 311 ? -13.945 -23 -7.77 1 91.31 311 CYS A O 1
ATOM 2471 N N . SER A 1 312 ? -14.047 -21.391 -9.336 1 93.94 312 SER A N 1
ATOM 2472 C CA . SER A 1 312 ? -15.305 -21.906 -9.859 1 93.94 312 SER A CA 1
ATOM 2473 C C . SER A 1 312 ? -15.102 -23.25 -10.562 1 93.94 312 SER A C 1
ATOM 2475 O O . SER A 1 312 ? -15.969 -24.125 -10.5 1 93.94 312 SER A O 1
ATOM 2477 N N . LEU A 1 313 ? -14.008 -23.344 -11.219 1 91.5 313 LEU A N 1
ATOM 2478 C CA . LEU A 1 313 ? -13.703 -24.609 -11.898 1 91.5 313 LEU A CA 1
ATOM 2479 C C . LEU A 1 313 ? -13.594 -25.75 -10.898 1 91.5 313 LEU A C 1
ATOM 2481 O O . LEU A 1 313 ? -14.211 -26.797 -11.078 1 91.5 313 LEU A O 1
ATOM 2485 N N . ALA A 1 314 ? -12.875 -25.547 -9.836 1 91.19 314 ALA A N 1
ATOM 2486 C CA . ALA A 1 314 ? -12.703 -26.547 -8.789 1 91.19 314 ALA A CA 1
ATOM 2487 C C . ALA A 1 314 ? -14.023 -26.828 -8.086 1 91.19 314 ALA A C 1
ATOM 2489 O O . ALA A 1 314 ? -14.383 -27.984 -7.863 1 91.19 314 ALA A O 1
ATOM 2490 N N . GLY A 1 315 ? -14.742 -25.781 -7.727 1 93.5 315 GLY A N 1
ATOM 2491 C CA . GLY A 1 315 ? -16.016 -25.938 -7.059 1 93.5 315 GLY A CA 1
ATOM 2492 C C . GLY A 1 315 ? -17.047 -26.672 -7.898 1 93.5 315 GLY A C 1
ATOM 2493 O O . GLY A 1 315 ? -17.781 -27.531 -7.387 1 93.5 315 GLY A O 1
ATOM 2494 N N . ASN A 1 316 ? -17.125 -26.312 -9.133 1 93.12 316 ASN A N 1
ATOM 2495 C CA . ASN A 1 316 ? -18.047 -26.969 -10.055 1 93.12 316 ASN A CA 1
ATOM 2496 C C . ASN A 1 316 ? -17.719 -28.453 -10.211 1 93.12 316 ASN A C 1
ATOM 2498 O O . ASN A 1 316 ? -18.625 -29.281 -10.305 1 93.12 316 ASN A O 1
ATOM 2502 N N . ALA A 1 317 ? -16.469 -28.75 -10.312 1 90.81 317 ALA A N 1
ATOM 2503 C CA . ALA A 1 317 ? -16.047 -30.141 -10.43 1 90.81 317 ALA A CA 1
ATOM 2504 C C . ALA A 1 317 ? -16.484 -30.953 -9.211 1 90.81 317 ALA A C 1
ATOM 2506 O O . ALA A 1 317 ? -17.047 -32.031 -9.359 1 90.81 317 ALA A O 1
ATOM 2507 N N . LEU A 1 318 ? -16.297 -30.453 -8.062 1 91.75 318 LEU A N 1
ATOM 2508 C CA . LEU A 1 318 ? -16.672 -31.156 -6.836 1 91.75 318 LEU A CA 1
ATOM 2509 C C . LEU A 1 318 ? -18.188 -31.25 -6.699 1 91.75 318 LEU A C 1
ATOM 2511 O O . LEU A 1 318 ? -18.719 -32.312 -6.379 1 91.75 318 LEU A O 1
ATOM 2515 N N . ALA A 1 319 ? -18.844 -30.141 -6.918 1 93.62 319 ALA A N 1
ATOM 2516 C CA . ALA A 1 319 ? -20.312 -30.125 -6.832 1 93.62 319 ALA A CA 1
ATOM 2517 C C . ALA A 1 319 ? -20.922 -31.109 -7.809 1 93.62 319 ALA A C 1
ATOM 2519 O O . ALA A 1 319 ? -21.906 -31.781 -7.48 1 93.62 319 ALA A O 1
ATOM 2520 N N . GLY A 1 320 ? -20.406 -31.125 -8.984 1 90.75 320 GLY A N 1
ATOM 2521 C CA . GLY A 1 320 ? -20.844 -32.094 -9.977 1 90.75 320 GLY A CA 1
ATOM 2522 C C . GLY A 1 320 ? -20.688 -33.531 -9.523 1 90.75 320 GLY A C 1
ATOM 2523 O O . GLY A 1 320 ? -21.578 -34.344 -9.719 1 90.75 320 GLY A O 1
ATOM 2524 N N . ASP A 1 321 ? -19.562 -33.812 -8.945 1 90.75 321 ASP A N 1
ATOM 2525 C CA . ASP A 1 321 ? -19.281 -35.125 -8.438 1 90.75 321 ASP A CA 1
ATOM 2526 C C . ASP A 1 321 ? -20.281 -35.531 -7.355 1 90.75 321 ASP A C 1
ATOM 2528 O O . ASP A 1 321 ? -20.641 -36.719 -7.215 1 90.75 321 ASP A O 1
ATOM 2532 N N . PHE A 1 322 ? -20.75 -34.562 -6.609 1 93.25 322 PHE A N 1
ATOM 2533 C CA . PHE A 1 322 ? -21.688 -34.844 -5.516 1 93.25 322 PHE A CA 1
ATOM 2534 C C . PHE A 1 322 ? -23.125 -34.781 -6.008 1 93.25 322 PHE A C 1
ATOM 2536 O O . PHE A 1 322 ? -24.062 -35.031 -5.246 1 93.25 322 PHE A O 1
ATOM 2543 N N . GLY A 1 323 ? -23.281 -34.344 -7.27 1 92.69 323 GLY A N 1
ATOM 2544 C CA . GLY A 1 323 ? -24.609 -34.281 -7.859 1 92.69 323 GLY A CA 1
ATOM 2545 C C . GLY A 1 323 ? -25.391 -33.031 -7.469 1 92.69 323 GLY A C 1
ATOM 2546 O O . GLY A 1 323 ? -26.625 -33.031 -7.48 1 92.69 323 GLY A O 1
ATOM 2547 N N . TRP A 1 324 ? -24.688 -32.031 -7.016 1 95 324 TRP A N 1
ATOM 2548 C CA . TRP A 1 324 ? -25.344 -30.766 -6.648 1 95 324 TRP A CA 1
ATOM 2549 C C . TRP A 1 324 ? -25.609 -29.906 -7.879 1 95 324 TRP A C 1
ATOM 2551 O O . TRP A 1 324 ? -24.844 -29.922 -8.844 1 95 324 TRP A O 1
ATOM 2561 N N . LYS A 1 325 ? -26.641 -29.094 -7.84 1 94.81 325 LYS A N 1
ATOM 2562 C CA . LYS A 1 325 ? -27.031 -28.25 -8.969 1 94.81 325 LYS A CA 1
ATOM 2563 C C . LYS A 1 325 ? -26.172 -27 -9.023 1 94.81 325 LYS A C 1
ATOM 2565 O O . LYS A 1 325 ? -25.984 -26.312 -8.016 1 94.81 325 LYS A O 1
ATOM 2570 N N . THR A 1 326 ? -25.625 -26.734 -10.156 1 94.5 326 THR A N 1
ATOM 2571 C CA . THR A 1 326 ? -24.859 -25.516 -10.359 1 94.5 326 THR A CA 1
ATOM 2572 C C . THR A 1 326 ? -25.469 -24.656 -11.461 1 94.5 326 THR A C 1
ATOM 2574 O O . THR A 1 326 ? -26.25 -23.734 -11.188 1 94.5 326 THR A O 1
ATOM 2577 N N . PHE A 1 327 ? -25.422 -25.156 -12.758 1 91.25 327 PHE A N 1
ATOM 2578 C CA . PHE A 1 327 ? -25.891 -24.344 -13.875 1 91.25 327 PHE A CA 1
ATOM 2579 C C . PHE A 1 327 ? -27.078 -25 -14.57 1 91.25 327 PHE A C 1
ATOM 2581 O O . PHE A 1 327 ? -27.484 -24.562 -15.648 1 91.25 327 PHE A O 1
ATOM 2588 N N . GLU A 1 328 ? -27.625 -25.953 -13.93 1 91.56 328 GLU A N 1
ATOM 2589 C CA . GLU A 1 328 ? -28.812 -26.625 -14.445 1 91.56 328 GLU A CA 1
ATOM 2590 C C . GLU A 1 328 ? -30.078 -25.812 -14.172 1 91.56 328 GLU A C 1
ATOM 2592 O O . GLU A 1 328 ? -30.203 -25.188 -13.109 1 91.56 328 GLU A O 1
ATOM 2597 N N . GLN A 1 329 ? -31.031 -25.812 -15.117 1 93.88 329 GLN A N 1
ATOM 2598 C CA . GLN A 1 329 ? -32.312 -25.109 -15 1 93.88 329 GLN A CA 1
ATOM 2599 C C . GLN A 1 329 ? -32.094 -23.672 -14.562 1 93.88 329 GLN A C 1
ATOM 2601 O O . GLN A 1 329 ? -32.688 -23.234 -13.555 1 93.88 329 GLN A O 1
ATOM 2606 N N . PRO A 1 330 ? -31.328 -22.938 -15.258 1 94.69 330 PRO A N 1
ATOM 2607 C CA . PRO A 1 330 ? -30.922 -21.594 -14.844 1 94.69 330 PRO A CA 1
ATOM 2608 C C . PRO A 1 330 ? -32.125 -20.656 -14.656 1 94.69 330 PRO A C 1
ATOM 2610 O O . PRO A 1 330 ? -32.125 -19.812 -13.75 1 94.69 330 PRO A O 1
ATOM 2613 N N . ILE A 1 331 ? -33.188 -20.797 -15.445 1 95.75 331 ILE A N 1
ATOM 2614 C CA . ILE A 1 331 ? -34.344 -19.891 -15.375 1 95.75 331 ILE A CA 1
ATOM 2615 C C . ILE A 1 331 ? -35.062 -20.078 -14.039 1 95.75 331 ILE A C 1
ATOM 2617 O O . ILE A 1 331 ? -35.438 -19.094 -13.398 1 95.75 331 ILE A O 1
ATOM 2621 N N . VAL A 1 332 ? -35.188 -21.328 -13.672 1 95.38 332 VAL A N 1
ATOM 2622 C CA . VAL A 1 332 ? -35.844 -21.641 -12.398 1 95.38 332 VAL A CA 1
ATOM 2623 C C . VAL A 1 332 ? -35 -21.109 -11.25 1 95.38 332 VAL A C 1
ATOM 2625 O O . VAL A 1 332 ? -35.531 -20.516 -10.305 1 95.38 332 VAL A O 1
ATOM 2628 N N . GLN A 1 333 ? -33.719 -21.266 -11.273 1 97.12 333 GLN A N 1
ATOM 2629 C CA . GLN A 1 333 ? -32.781 -20.812 -10.234 1 97.12 333 GLN A CA 1
ATOM 2630 C C . GLN A 1 333 ? -32.812 -19.281 -10.133 1 97.12 333 GLN A C 1
ATOM 2632 O O . GLN A 1 333 ? -32.781 -18.734 -9.031 1 97.12 333 GLN A O 1
ATOM 2637 N N . ILE A 1 334 ? -32.844 -18.672 -11.297 1 97.44 334 ILE A N 1
ATOM 2638 C CA . ILE A 1 334 ? -32.875 -17.219 -11.328 1 97.44 334 ILE A CA 1
ATOM 2639 C C . ILE A 1 334 ? -34.156 -16.719 -10.648 1 97.44 334 ILE A C 1
ATOM 2641 O O . ILE A 1 334 ? -34.125 -15.781 -9.852 1 97.44 334 ILE A O 1
ATOM 2645 N N . PHE A 1 335 ? -35.281 -17.359 -10.938 1 96.88 335 PHE A N 1
ATOM 2646 C CA . PHE A 1 335 ? -36.531 -16.969 -10.352 1 96.88 335 PHE A CA 1
ATOM 2647 C C . PHE A 1 335 ? -36.5 -17.078 -8.828 1 96.88 335 PHE A C 1
ATOM 2649 O O . PHE A 1 335 ? -36.812 -16.109 -8.125 1 96.88 335 PHE A O 1
ATOM 2656 N N . TYR A 1 336 ? -36.031 -18.203 -8.32 1 96.69 336 TYR A N 1
ATOM 2657 C CA . TYR A 1 336 ? -35.938 -18.391 -6.879 1 96.69 336 TYR A CA 1
ATOM 2658 C C . TYR A 1 336 ? -34.906 -17.453 -6.273 1 96.69 336 TYR A C 1
ATOM 2660 O O . TYR A 1 336 ? -35.062 -16.984 -5.145 1 96.69 336 TYR A O 1
ATOM 2668 N N . GLY A 1 337 ? -33.812 -17.188 -7.035 1 98.06 337 GLY A N 1
ATOM 2669 C CA . GLY A 1 337 ? -32.781 -16.281 -6.578 1 98.06 337 GLY A CA 1
ATOM 2670 C C . GLY A 1 337 ? -33.25 -14.859 -6.391 1 98.06 337 GLY A C 1
ATOM 2671 O O . GLY A 1 337 ? -32.969 -14.219 -5.383 1 98.06 337 GLY A O 1
ATOM 2672 N N . ILE A 1 338 ? -34.031 -14.383 -7.367 1 97.88 338 ILE A N 1
ATOM 2673 C CA . ILE A 1 338 ? -34.594 -13.031 -7.281 1 97.88 338 ILE A CA 1
ATOM 2674 C C . ILE A 1 338 ? -35.5 -12.93 -6.062 1 97.88 338 ILE A C 1
ATOM 2676 O O . ILE A 1 338 ? -35.406 -11.984 -5.277 1 97.88 338 ILE A O 1
ATOM 2680 N N . GLY A 1 339 ? -36.344 -13.914 -5.918 1 97.38 339 GLY A N 1
ATOM 2681 C CA . GLY A 1 339 ? -37.25 -13.938 -4.773 1 97.38 339 GLY A CA 1
ATOM 2682 C C . GLY A 1 339 ? -36.531 -13.961 -3.445 1 97.38 339 GLY A C 1
ATOM 2683 O O . GLY A 1 339 ? -36.812 -13.164 -2.553 1 97.38 339 GLY A O 1
ATOM 2684 N N . ALA A 1 340 ? -35.531 -14.828 -3.307 1 97.94 340 ALA A N 1
ATOM 2685 C CA . ALA A 1 340 ? -34.781 -14.977 -2.064 1 97.94 340 ALA A CA 1
ATOM 2686 C C . ALA A 1 340 ? -34 -13.703 -1.74 1 97.94 340 ALA A C 1
ATOM 2688 O O . ALA A 1 340 ? -33.906 -13.32 -0.574 1 97.94 340 ALA A O 1
ATOM 2689 N N . GLY A 1 341 ? -33.406 -13.07 -2.809 1 98.19 341 GLY A N 1
ATOM 2690 C CA . GLY A 1 341 ? -32.688 -11.828 -2.609 1 98.19 341 GLY A CA 1
ATOM 2691 C C . GLY A 1 341 ? -33.562 -10.711 -2.053 1 98.19 341 GLY A C 1
ATOM 2692 O O . GLY A 1 341 ? -33.156 -10.016 -1.116 1 98.19 341 GLY A O 1
ATOM 2693 N N . LEU A 1 342 ? -34.781 -10.602 -2.531 1 97.88 342 LEU A N 1
ATOM 2694 C CA . LEU A 1 342 ? -35.688 -9.562 -2.096 1 97.88 342 LEU A CA 1
ATOM 2695 C C . LEU A 1 342 ? -36.25 -9.867 -0.709 1 97.88 342 LEU A C 1
ATOM 2697 O O . LEU A 1 342 ? -36.438 -8.961 0.108 1 97.88 342 LEU A O 1
ATOM 2701 N N . ILE A 1 343 ? -36.531 -11.133 -0.496 1 97.06 343 ILE A N 1
ATOM 2702 C CA . ILE A 1 343 ? -37.031 -11.547 0.814 1 97.06 343 ILE A CA 1
ATOM 2703 C C . ILE A 1 343 ? -35.969 -11.242 1.877 1 97.06 343 ILE A C 1
ATOM 2705 O O . ILE A 1 343 ? -36.281 -10.664 2.922 1 97.06 343 ILE A O 1
ATOM 2709 N N . SER A 1 344 ? -34.719 -11.617 1.587 1 97.25 344 SER A N 1
ATOM 2710 C CA . SER A 1 344 ? -33.625 -11.383 2.549 1 97.25 344 SER A CA 1
ATOM 2711 C C . SER A 1 344 ? -33.438 -9.891 2.805 1 97.25 344 SER A C 1
ATOM 2713 O O . SER A 1 344 ? -33.156 -9.484 3.934 1 97.25 344 SER A O 1
ATOM 2715 N N . LEU A 1 345 ? -33.562 -9.125 1.793 1 96.44 345 LEU A N 1
ATOM 2716 C CA . LEU A 1 345 ? -33.438 -7.68 1.913 1 96.44 345 LEU A CA 1
ATOM 2717 C C . LEU A 1 345 ? -34.5 -7.121 2.857 1 96.44 345 LEU A C 1
ATOM 2719 O O . LEU A 1 345 ? -34.188 -6.328 3.746 1 96.44 345 LEU A O 1
ATOM 2723 N N . GLY A 1 346 ? -35.75 -7.52 2.672 1 96.88 346 GLY A N 1
ATOM 2724 C CA . GLY A 1 346 ? -36.844 -7.09 3.518 1 96.88 346 GLY A CA 1
ATOM 2725 C C . GLY A 1 346 ? -36.719 -7.539 4.957 1 96.88 346 GLY A C 1
ATOM 2726 O O . GLY A 1 346 ? -36.875 -6.738 5.883 1 96.88 346 GLY A O 1
ATOM 2727 N N . VAL A 1 347 ? -36.344 -8.766 5.152 1 96.69 347 VAL A N 1
ATOM 2728 C CA . VAL A 1 347 ? -36.219 -9.336 6.488 1 96.69 347 VAL A CA 1
ATOM 2729 C C . VAL A 1 347 ? -35.094 -8.641 7.238 1 96.69 347 VAL A C 1
ATOM 2731 O O . VAL A 1 347 ? -35.219 -8.297 8.414 1 96.69 347 VAL A O 1
ATOM 2734 N N . THR A 1 348 ? -33.969 -8.453 6.547 1 95.88 348 THR A N 1
ATOM 2735 C CA . THR A 1 348 ? -32.812 -7.781 7.148 1 95.88 348 THR A CA 1
ATOM 2736 C C . THR A 1 348 ? -33.188 -6.363 7.574 1 95.88 348 THR A C 1
ATOM 2738 O O . THR A 1 348 ? -32.875 -5.949 8.695 1 95.88 348 THR A O 1
ATOM 2741 N N . SER A 1 349 ? -33.875 -5.664 6.699 1 95.5 349 SER A N 1
ATOM 2742 C CA . SER A 1 349 ? -34.281 -4.289 7.004 1 95.5 349 SER A CA 1
ATOM 2743 C C . SER A 1 349 ? -35.25 -4.234 8.172 1 95.5 349 SER A C 1
ATOM 2745 O O . SER A 1 349 ? -35.156 -3.357 9.031 1 95.5 349 SER A O 1
ATOM 2747 N N . LEU A 1 350 ? -36.156 -5.137 8.203 1 96.12 350 LEU A N 1
ATOM 2748 C CA . LEU A 1 350 ? -37.125 -5.215 9.297 1 96.12 350 LEU A CA 1
ATOM 2749 C C . LEU A 1 350 ? -36.406 -5.504 10.617 1 96.12 350 LEU A C 1
ATOM 2751 O O . LEU A 1 350 ? -36.656 -4.832 11.617 1 96.12 350 LEU A O 1
ATOM 2755 N N . LEU A 1 351 ? -35.531 -6.434 10.586 1 95.75 351 LEU A N 1
ATOM 2756 C CA . LEU A 1 351 ? -34.812 -6.828 11.781 1 95.75 351 LEU A CA 1
ATOM 2757 C C . LEU A 1 351 ? -33.969 -5.672 12.312 1 95.75 351 LEU A C 1
ATOM 2759 O O . LEU A 1 351 ? -34 -5.383 13.508 1 95.75 351 LEU A O 1
ATOM 2763 N N . PHE A 1 352 ? -33.281 -5.02 11.477 1 94.94 352 PHE A N 1
ATOM 2764 C CA . PHE A 1 352 ? -32.406 -3.928 11.891 1 94.94 352 PHE A CA 1
ATOM 2765 C C . PHE A 1 352 ? -33.219 -2.742 12.398 1 94.94 352 PHE A C 1
ATOM 2767 O O . PHE A 1 352 ? -32.812 -2.066 13.344 1 94.94 352 PHE A O 1
ATOM 2774 N N . ASN A 1 353 ? -34.344 -2.5 11.742 1 95.06 353 ASN A N 1
ATOM 2775 C CA . ASN A 1 353 ? -35.219 -1.438 12.219 1 95.06 353 ASN A CA 1
ATOM 2776 C C . ASN A 1 353 ? -35.75 -1.728 13.625 1 95.06 353 ASN A C 1
ATOM 2778 O O . ASN A 1 353 ? -35.781 -0.833 14.469 1 95.06 353 ASN A O 1
ATOM 2782 N N . LEU A 1 354 ? -36.062 -2.93 13.867 1 95.75 354 LEU A N 1
ATOM 2783 C CA . LEU A 1 354 ? -36.562 -3.336 15.18 1 95.75 354 LEU A CA 1
ATOM 2784 C C . LEU A 1 354 ? -35.469 -3.201 16.234 1 95.75 354 LEU A C 1
ATOM 2786 O O . LEU A 1 354 ? -35.719 -2.697 17.328 1 95.75 354 LEU A O 1
ATOM 2790 N N . LEU A 1 355 ? -34.312 -3.641 15.891 1 95.75 355 LEU A N 1
ATOM 2791 C CA . LEU A 1 355 ? -33.188 -3.562 16.828 1 95.75 355 LEU A CA 1
ATOM 2792 C C . LEU A 1 355 ? -32.812 -2.111 17.125 1 95.75 355 LEU A C 1
ATOM 2794 O O . LEU A 1 355 ? -32.469 -1.781 18.266 1 95.75 355 LEU A O 1
ATOM 2798 N N . GLU A 1 356 ? -32.906 -1.303 16.141 1 93.88 356 GLU A N 1
ATOM 2799 C CA . GLU A 1 356 ? -32.656 0.117 16.344 1 93.88 356 GLU A CA 1
ATOM 2800 C C . GLU A 1 356 ? -33.719 0.763 17.219 1 93.88 356 GLU A C 1
ATOM 2802 O O . GLU A 1 356 ? -33.406 1.554 18.109 1 93.88 356 GLU A O 1
ATOM 2807 N N . LYS A 1 357 ? -34.938 0.478 16.984 1 93.62 357 LYS A N 1
ATOM 2808 C CA . LYS A 1 357 ? -36.062 1.013 17.766 1 93.62 357 LYS A CA 1
ATOM 2809 C C . LYS A 1 357 ? -35.938 0.619 19.234 1 93.62 357 LYS A C 1
ATOM 2811 O O . LYS A 1 357 ? -36.25 1.412 20.125 1 93.62 357 LYS A O 1
ATOM 2816 N N . LYS A 1 358 ? -35.406 -0.53 19.422 1 95.75 358 LYS A N 1
ATOM 2817 C CA . LYS A 1 358 ? -35.25 -1.022 20.781 1 95.75 358 LYS A CA 1
ATOM 2818 C C . LYS A 1 358 ? -33.906 -0.572 21.359 1 95.75 358 LYS A C 1
ATOM 2820 O O . LYS A 1 358 ? -33.562 -0.943 22.484 1 95.75 358 LYS A O 1
ATOM 2825 N N . GLN A 1 359 ? -33.062 0.052 20.609 1 93.12 359 GLN A N 1
ATOM 2826 C CA . GLN A 1 359 ? -31.797 0.652 21.031 1 93.12 359 GLN A CA 1
ATOM 2827 C C . GLN A 1 359 ? -30.734 -0.417 21.297 1 93.12 359 GLN A C 1
ATOM 2829 O O . GLN A 1 359 ? -29.859 -0.234 22.141 1 93.12 359 GLN A O 1
ATOM 2834 N N . TYR A 1 360 ? -30.938 -1.541 20.594 1 94.62 360 TYR A N 1
ATOM 2835 C CA . TYR A 1 360 ? -29.938 -2.596 20.703 1 94.62 360 TYR A CA 1
ATOM 2836 C C . TYR A 1 360 ? -28.828 -2.404 19.688 1 94.62 360 TYR A C 1
ATOM 2838 O O . TYR A 1 360 ? -27.75 -2.986 19.812 1 94.62 360 TYR A O 1
ATOM 2846 N N . LEU A 1 361 ? -29.203 -1.613 18.703 1 93.62 361 LEU A N 1
ATOM 2847 C CA . LEU A 1 361 ? -28.297 -1.399 17.594 1 93.62 361 LEU A CA 1
ATOM 2848 C C . LEU A 1 361 ? -28.359 0.041 17.094 1 93.62 361 LEU A C 1
ATOM 2850 O O . LEU A 1 361 ? -29.453 0.628 17.031 1 93.62 361 LEU A O 1
ATOM 2854 N N . ARG A 1 362 ? -27.219 0.564 16.875 1 92.38 362 ARG A N 1
ATOM 2855 C CA . ARG A 1 362 ? -27.125 1.85 16.188 1 92.38 362 ARG A CA 1
ATOM 2856 C C . ARG A 1 362 ? -26.469 1.694 14.828 1 92.38 362 ARG A C 1
ATOM 2858 O O . ARG A 1 362 ? -25.375 1.126 14.711 1 92.38 362 ARG A O 1
ATOM 2865 N N . ILE A 1 363 ? -27.172 2.186 13.828 1 91.88 363 ILE A N 1
ATOM 2866 C CA . ILE A 1 363 ? -26.656 2.115 12.469 1 91.88 363 ILE A CA 1
ATOM 2867 C C . ILE A 1 363 ? -26.297 3.516 11.977 1 91.88 363 ILE A C 1
ATOM 2869 O O . ILE A 1 363 ? -27.078 4.461 12.148 1 91.88 363 ILE A O 1
ATOM 2873 N N . SER A 1 364 ? -25.047 3.594 11.453 1 87.75 364 SER A N 1
ATOM 2874 C CA . SER A 1 364 ? -24.656 4.871 10.859 1 87.75 364 SER A CA 1
ATOM 2875 C C . SER A 1 364 ? -25.578 5.25 9.703 1 87.75 364 SER A C 1
ATOM 2877 O O . SER A 1 364 ? -25.906 4.41 8.859 1 87.75 364 SER A O 1
ATOM 2879 N N . PRO A 1 365 ? -26.016 6.43 9.68 1 82.69 365 PRO A N 1
ATOM 2880 C CA . PRO A 1 365 ? -26.922 6.84 8.602 1 82.69 365 PRO A CA 1
ATOM 2881 C C . PRO A 1 365 ? -26.281 6.754 7.227 1 82.69 365 PRO A C 1
ATOM 2883 O O . PRO A 1 365 ? -25.062 6.969 7.094 1 82.69 365 PRO A O 1
ATOM 2886 N N . GLU A 1 366 ? -27.125 6.504 6.301 1 78.5 366 GLU A N 1
ATOM 2887 C CA . GLU A 1 366 ? -26.688 6.449 4.914 1 78.5 366 GLU A CA 1
ATOM 2888 C C . GLU A 1 366 ? -26.688 7.84 4.281 1 78.5 366 GLU A C 1
ATOM 2890 O O . GLU A 1 366 ? -27.312 8.766 4.801 1 78.5 366 GLU A O 1
ATOM 2895 N N . LEU A 1 367 ? -26 7.918 3.227 1 77.44 367 LEU A N 1
ATOM 2896 C CA . LEU A 1 367 ? -26.047 9.148 2.441 1 77.44 367 LEU A CA 1
ATOM 2897 C C . LEU A 1 367 ? -27.438 9.359 1.849 1 77.44 367 LEU A C 1
ATOM 2899 O O . LEU A 1 367 ? -28.109 8.391 1.481 1 77.44 367 LEU A O 1
ATOM 2903 N N . SER A 1 368 ? -27.797 10.586 1.723 1 78.25 368 SER A N 1
ATOM 2904 C CA . SER A 1 368 ? -29.078 10.914 1.108 1 78.25 368 SER A CA 1
ATOM 2905 C C . SER A 1 368 ? -29.094 10.531 -0.369 1 78.25 368 SER A C 1
ATOM 2907 O O . SER A 1 368 ? -28.047 10.414 -0.997 1 78.25 368 SER A O 1
ATOM 2909 N N . ASN A 1 369 ? -30.328 10.398 -0.899 1 76.75 369 ASN A N 1
ATOM 2910 C CA . ASN A 1 369 ? -30.484 10.133 -2.326 1 76.75 369 ASN A CA 1
ATOM 2911 C C . ASN A 1 369 ? -29.844 11.234 -3.17 1 76.75 369 ASN A C 1
ATOM 2913 O O . ASN A 1 369 ? -29.203 10.953 -4.18 1 76.75 369 ASN A O 1
ATOM 2917 N N . ARG A 1 370 ? -29.969 12.375 -2.668 1 75.06 370 ARG A N 1
ATOM 2918 C CA . ARG A 1 370 ? -29.406 13.539 -3.359 1 75.06 370 ARG A CA 1
ATOM 2919 C C . ARG A 1 370 ? -27.891 13.477 -3.385 1 75.06 370 ARG A C 1
ATOM 2921 O O . ARG A 1 370 ? -27.266 13.68 -4.434 1 75.06 370 ARG A O 1
ATOM 2928 N N . THR A 1 371 ? -27.359 13.102 -2.256 1 79.94 371 THR A N 1
ATOM 2929 C CA . THR A 1 371 ? -25.906 13.039 -2.156 1 79.94 371 THR A CA 1
ATOM 2930 C C . THR A 1 371 ? -25.344 11.938 -3.045 1 79.94 371 THR A C 1
ATOM 2932 O O . THR A 1 371 ? -24.344 12.141 -3.74 1 79.94 371 THR A O 1
ATOM 2935 N N . VAL A 1 372 ? -25.984 10.922 -2.996 1 81.62 372 VAL A N 1
ATOM 2936 C CA . VAL A 1 372 ? -25.531 9.789 -3.807 1 81.62 372 VAL A CA 1
ATOM 2937 C C . VAL A 1 372 ? -25.578 10.172 -5.285 1 81.62 372 VAL A C 1
ATOM 2939 O O . VAL A 1 372 ? -24.609 9.938 -6.016 1 81.62 372 VAL A O 1
ATOM 2942 N N . PHE A 1 373 ? -26.578 10.852 -5.645 1 73.31 373 PHE A N 1
ATOM 2943 C CA . PHE A 1 373 ? -26.719 11.25 -7.039 1 73.31 373 PHE A CA 1
ATOM 2944 C C . PHE A 1 373 ? -25.703 12.328 -7.41 1 73.31 373 PHE A C 1
ATOM 2946 O O . PHE A 1 373 ? -25.016 12.211 -8.43 1 73.31 373 PHE A O 1
ATOM 2953 N N . LEU A 1 374 ? -25.594 13.266 -6.598 1 72.88 374 LEU A N 1
ATOM 2954 C CA . LEU A 1 374 ? -24.719 14.398 -6.887 1 72.88 374 LEU A CA 1
ATOM 2955 C C . LEU A 1 374 ? -23.25 13.977 -6.82 1 72.88 374 LEU A C 1
ATOM 2957 O O . LEU A 1 374 ? -22.406 14.562 -7.492 1 72.88 374 LEU A O 1
ATOM 2961 N N . SER A 1 375 ? -22.969 12.984 -5.961 1 76.62 375 SER A N 1
ATOM 2962 C CA . SER A 1 375 ? -21.594 12.516 -5.805 1 76.62 375 SER A CA 1
ATOM 2963 C C . SER A 1 375 ? -21.094 11.859 -7.086 1 76.62 375 SER A C 1
ATOM 2965 O O . SER A 1 375 ? -19.891 11.672 -7.258 1 76.62 375 SER A O 1
ATOM 2967 N N . GLY A 1 376 ? -22.094 11.555 -7.902 1 76.56 376 GLY A N 1
ATOM 2968 C CA . GLY A 1 376 ? -21.703 10.93 -9.156 1 76.56 376 GLY A CA 1
ATOM 2969 C C . GLY A 1 376 ? -21.719 9.414 -9.102 1 76.56 376 GLY A C 1
ATOM 2970 O O . GLY A 1 376 ? -21.203 8.75 -10.008 1 76.56 376 GLY A O 1
ATOM 2971 N N . PHE A 1 377 ? -22.203 8.938 -7.988 1 80.62 377 PHE A N 1
ATOM 2972 C CA . PHE A 1 377 ? -22.391 7.488 -7.973 1 80.62 377 PHE A CA 1
ATOM 2973 C C . PHE A 1 377 ? -23.312 7.055 -9.109 1 80.62 377 PHE A C 1
ATOM 2975 O O . PHE A 1 377 ? -24.391 7.609 -9.289 1 80.62 377 PHE A O 1
ATOM 2982 N N . THR A 1 378 ? -22.859 6.195 -9.945 1 84.94 378 THR A N 1
ATOM 2983 C CA . THR A 1 378 ? -23.594 5.801 -11.133 1 84.94 378 THR A CA 1
ATOM 2984 C C . THR A 1 378 ? -24.125 4.383 -10.992 1 84.94 378 THR A C 1
ATOM 2986 O O . THR A 1 378 ? -23.719 3.645 -10.094 1 84.94 378 THR A O 1
ATOM 2989 N N . PHE A 1 379 ? -25.078 4.098 -11.812 1 90.5 379 PHE A N 1
ATOM 2990 C CA . PHE A 1 379 ? -25.609 2.736 -11.867 1 90.5 379 PHE A CA 1
ATOM 2991 C C . PHE A 1 379 ? -24.5 1.742 -12.195 1 90.5 379 PHE A C 1
ATOM 2993 O O . PHE A 1 379 ? -24.5 0.616 -11.695 1 90.5 379 PHE A O 1
ATOM 3000 N N . ARG A 1 380 ? -23.531 2.213 -12.984 1 91.5 380 ARG A N 1
ATOM 3001 C CA . ARG A 1 380 ? -22.406 1.361 -13.359 1 91.5 380 ARG A CA 1
ATOM 3002 C C . ARG A 1 380 ? -21.594 0.961 -12.141 1 91.5 380 ARG A C 1
ATOM 3004 O O . ARG A 1 380 ? -21.141 -0.178 -12.039 1 91.5 380 ARG A O 1
ATOM 3011 N N . GLN A 1 381 ? -21.453 1.812 -11.273 1 91.12 381 GLN A N 1
ATOM 3012 C CA . GLN A 1 381 ? -20.703 1.523 -10.047 1 91.12 381 GLN A CA 1
ATOM 3013 C C . GLN A 1 381 ? -21.453 0.531 -9.164 1 91.12 381 GLN A C 1
ATOM 3015 O O . GLN A 1 381 ? -20.859 -0.374 -8.586 1 91.12 381 GLN A O 1
ATOM 3020 N N . GLY A 1 382 ? -22.781 0.789 -9.086 1 93.25 382 GLY A N 1
ATOM 3021 C CA . GLY A 1 382 ? -23.594 -0.156 -8.336 1 93.25 382 GLY A CA 1
ATOM 3022 C C . GLY A 1 382 ? -23.562 -1.559 -8.914 1 93.25 382 GLY A C 1
ATOM 3023 O O . GLY A 1 382 ? -23.469 -2.539 -8.172 1 93.25 382 GLY A O 1
ATOM 3024 N N . LEU A 1 383 ? -23.641 -1.578 -10.203 1 94.56 383 LEU A N 1
ATOM 3025 C CA . LEU A 1 383 ? -23.578 -2.861 -10.898 1 94.56 383 LEU A CA 1
ATOM 3026 C C . LEU A 1 383 ? -22.234 -3.537 -10.656 1 94.56 383 LEU A C 1
ATOM 3028 O O . LEU A 1 383 ? -22.172 -4.742 -10.398 1 94.56 383 LEU A O 1
ATOM 3032 N N . ASN A 1 384 ? -21.188 -2.797 -10.773 1 94.12 384 ASN A N 1
ATOM 3033 C CA . ASN A 1 384 ? -19.844 -3.324 -10.539 1 94.12 384 ASN A CA 1
ATOM 3034 C C . ASN A 1 384 ? -19.703 -3.912 -9.141 1 94.12 384 ASN A C 1
ATOM 3036 O O . ASN A 1 384 ? -19.297 -5.062 -8.984 1 94.12 384 ASN A O 1
ATOM 3040 N N . MET A 1 385 ? -20.125 -3.166 -8.203 1 93.62 385 MET A N 1
ATOM 3041 C CA . MET A 1 385 ? -20 -3.596 -6.812 1 93.62 385 MET A CA 1
ATOM 3042 C C . MET A 1 385 ? -20.812 -4.859 -6.562 1 93.62 385 MET A C 1
ATOM 3044 O O . MET A 1 385 ? -20.344 -5.793 -5.914 1 93.62 385 MET A O 1
ATOM 3048 N N . SER A 1 386 ? -21.969 -4.895 -7.074 1 96.31 386 SER A N 1
ATOM 3049 C CA . SER A 1 386 ? -22.875 -6.004 -6.809 1 96.31 386 SER A CA 1
ATOM 3050 C C . SER A 1 386 ? -22.438 -7.273 -7.52 1 96.31 386 SER A C 1
ATOM 3052 O O . SER A 1 386 ? -22.484 -8.367 -6.953 1 96.31 386 SER A O 1
ATOM 3054 N N . ILE A 1 387 ? -21.984 -7.129 -8.727 1 96 387 ILE A N 1
ATOM 3055 C CA . ILE A 1 387 ? -21.547 -8.281 -9.508 1 96 387 ILE A CA 1
ATOM 3056 C C . ILE A 1 387 ? -20.25 -8.844 -8.906 1 96 387 ILE A C 1
ATOM 3058 O O . ILE A 1 387 ? -20.156 -10.047 -8.656 1 96 387 ILE A O 1
ATOM 3062 N N . GLN A 1 388 ? -19.344 -8.031 -8.625 1 93.81 388 GLN A N 1
ATOM 3063 C CA . GLN A 1 388 ? -18.062 -8.492 -8.094 1 93.81 388 GLN A CA 1
ATOM 3064 C C . GLN A 1 388 ? -18.234 -9.188 -6.75 1 93.81 388 GLN A C 1
ATOM 3066 O O . GLN A 1 388 ? -17.672 -10.258 -6.516 1 93.81 388 GLN A O 1
ATOM 3071 N N . SER A 1 389 ? -18.969 -8.547 -5.941 1 94.06 389 SER A N 1
ATOM 3072 C CA . SER A 1 389 ? -19.172 -9.117 -4.613 1 94.06 389 SER A CA 1
ATOM 3073 C C . SER A 1 389 ? -19.922 -10.445 -4.688 1 94.06 389 SER A C 1
ATOM 3075 O O . SER A 1 389 ? -19.516 -11.43 -4.074 1 94.06 389 SER A O 1
ATOM 3077 N N . SER A 1 390 ? -20.984 -10.516 -5.445 1 97.25 390 SER A N 1
ATOM 3078 C CA . SER A 1 390 ? -21.812 -11.711 -5.492 1 97.25 390 SER A CA 1
ATOM 3079 C C . SER A 1 390 ? -21.094 -12.859 -6.18 1 97.25 390 SER A C 1
ATOM 3081 O O . SER A 1 390 ? -21.031 -13.977 -5.648 1 97.25 390 SER A O 1
ATOM 3083 N N . ILE A 1 391 ? -20.484 -12.562 -7.305 1 96.69 391 ILE A N 1
ATOM 3084 C CA . ILE A 1 391 ? -19.797 -13.625 -8.039 1 96.69 391 ILE A CA 1
ATOM 3085 C C . ILE A 1 391 ? -18.578 -14.094 -7.25 1 96.69 391 ILE A C 1
ATOM 3087 O O . ILE A 1 391 ? -18.406 -15.297 -7.004 1 96.69 391 ILE A O 1
ATOM 3091 N N . GLY A 1 392 ? -17.75 -13.18 -6.824 1 93.06 392 GLY A N 1
ATOM 3092 C CA . GLY A 1 392 ? -16.531 -13.539 -6.102 1 93.06 392 GLY A CA 1
ATOM 3093 C C . GLY A 1 392 ? -16.812 -14.297 -4.82 1 93.06 392 GLY A C 1
ATOM 3094 O O . GLY A 1 392 ? -16.234 -15.359 -4.582 1 93.06 392 GLY A O 1
ATOM 3095 N N . GLU A 1 393 ? -17.672 -13.781 -4.066 1 94.12 393 GLU A N 1
ATOM 3096 C CA . GLU A 1 393 ? -17.938 -14.352 -2.752 1 94.12 393 GLU A CA 1
ATOM 3097 C C . GLU A 1 393 ? -18.672 -15.68 -2.871 1 94.12 393 GLU A C 1
ATOM 3099 O O . GLU A 1 393 ? -18.328 -16.656 -2.201 1 94.12 393 GLU A O 1
ATOM 3104 N N . GLU A 1 394 ? -19.688 -15.844 -3.762 1 97.06 394 GLU A N 1
ATOM 3105 C CA . GLU A 1 394 ? -20.438 -17.078 -3.889 1 97.06 394 GLU A CA 1
ATOM 3106 C C . GLU A 1 394 ? -19.578 -18.188 -4.496 1 97.06 394 GLU A C 1
ATOM 3108 O O . GLU A 1 394 ? -19.75 -19.359 -4.156 1 97.06 394 GLU A O 1
ATOM 3113 N N . VAL A 1 395 ? -18.719 -17.781 -5.348 1 95.44 395 VAL A N 1
ATOM 3114 C CA . VAL A 1 395 ? -17.812 -18.766 -5.938 1 95.44 395 VAL A CA 1
ATOM 3115 C C . VAL A 1 395 ? -16.891 -19.328 -4.867 1 95.44 395 VAL A C 1
ATOM 3117 O O . VAL A 1 395 ? -16.703 -20.547 -4.754 1 95.44 395 VAL A O 1
ATOM 3120 N N . ILE A 1 396 ? -16.406 -18.516 -4.066 1 92.56 396 ILE A N 1
ATOM 3121 C CA . ILE A 1 396 ? -15.383 -18.922 -3.105 1 92.56 396 ILE A CA 1
ATOM 3122 C C . ILE A 1 396 ? -16.047 -19.594 -1.902 1 92.56 396 ILE A C 1
ATOM 3124 O O . ILE A 1 396 ? -15.672 -20.703 -1.512 1 92.56 396 ILE A O 1
ATOM 3128 N N . TYR A 1 397 ? -17.109 -19.016 -1.403 1 93.44 397 TYR A N 1
ATOM 3129 C CA . TYR A 1 397 ? -17.609 -19.453 -0.101 1 93.44 397 TYR A CA 1
ATOM 3130 C C . TYR A 1 397 ? -18.734 -20.453 -0.255 1 93.44 397 TYR A C 1
ATOM 3132 O O . TYR A 1 397 ? -19.062 -21.188 0.683 1 93.44 397 TYR A O 1
ATOM 3140 N N . ARG A 1 398 ? -19.438 -20.516 -1.344 1 96.38 398 ARG A N 1
ATOM 3141 C CA . ARG A 1 398 ? -20.5 -21.5 -1.542 1 96.38 398 ARG A CA 1
ATOM 3142 C C . ARG A 1 398 ? -20.062 -22.578 -2.537 1 96.38 398 ARG A C 1
ATOM 3144 O O . ARG A 1 398 ? -19.891 -23.734 -2.17 1 96.38 398 ARG A O 1
ATOM 3151 N N . LEU A 1 399 ? -19.703 -22.156 -3.717 1 96.38 399 LEU A N 1
ATOM 3152 C CA . LEU A 1 399 ? -19.422 -23.109 -4.777 1 96.38 399 LEU A CA 1
ATOM 3153 C C . LEU A 1 399 ? -18.172 -23.906 -4.473 1 96.38 399 LEU A C 1
ATOM 3155 O O . LEU A 1 399 ? -18.078 -25.094 -4.812 1 96.38 399 LEU A O 1
ATOM 3159 N N . LEU A 1 400 ? -17.203 -23.297 -3.861 1 95 400 LEU A N 1
ATOM 3160 C CA . LEU A 1 400 ? -15.953 -24 -3.59 1 95 400 LEU A CA 1
ATOM 3161 C C . LEU A 1 400 ? -15.914 -24.5 -2.15 1 95 400 LEU A C 1
ATOM 3163 O O . LEU A 1 400 ? -15.781 -25.703 -1.913 1 95 400 LEU A O 1
ATOM 3167 N N . MET A 1 401 ? -16.109 -23.656 -1.196 1 93.81 401 MET A N 1
ATOM 3168 C CA . MET A 1 401 ? -15.812 -23.969 0.199 1 93.81 401 MET A CA 1
ATOM 3169 C C . MET A 1 401 ? -16.781 -25.016 0.735 1 93.81 401 MET A C 1
ATOM 3171 O O . MET A 1 401 ? -16.375 -25.938 1.44 1 93.81 401 MET A O 1
ATOM 3175 N N . ILE A 1 402 ? -18.031 -24.875 0.43 1 96.06 402 ILE A N 1
ATOM 3176 C CA . ILE A 1 402 ? -19.016 -25.812 0.969 1 96.06 402 ILE A CA 1
ATOM 3177 C C . ILE A 1 402 ? -18.703 -27.219 0.465 1 96.06 402 ILE A C 1
ATOM 3179 O O . ILE A 1 402 ? -18.594 -28.156 1.258 1 96.06 402 ILE A O 1
ATOM 3183 N N . PRO A 1 403 ? -18.531 -27.422 -0.833 1 95.31 403 PRO A N 1
ATOM 3184 C CA . PRO A 1 403 ? -18.172 -28.75 -1.305 1 95.31 403 PRO A CA 1
ATOM 3185 C C . PRO A 1 403 ? -16.859 -29.266 -0.708 1 95.31 403 PRO A C 1
ATOM 3187 O O . PRO A 1 403 ? -16.734 -30.453 -0.404 1 95.31 403 PRO A O 1
ATOM 3190 N N . VAL A 1 404 ? -15.891 -28.453 -0.542 1 92.25 404 VAL A N 1
ATOM 3191 C CA . VAL A 1 404 ? -14.602 -28.859 0.004 1 92.25 404 VAL A CA 1
ATOM 3192 C C . VAL A 1 404 ? -14.773 -29.344 1.439 1 92.25 404 VAL A C 1
ATOM 3194 O O . VAL A 1 404 ? -14.273 -30.406 1.805 1 92.25 404 VAL A O 1
ATOM 3197 N N . ILE A 1 405 ? -15.5 -28.562 2.221 1 93.19 405 ILE A N 1
ATOM 3198 C CA . ILE A 1 405 ? -15.695 -28.938 3.615 1 93.19 405 ILE A CA 1
ATOM 3199 C C . ILE A 1 405 ? -16.578 -30.188 3.688 1 93.19 405 ILE A C 1
ATOM 3201 O O . ILE A 1 405 ? -16.375 -31.047 4.547 1 93.19 405 ILE A O 1
ATOM 3205 N N . TRP A 1 406 ? -17.516 -30.281 2.781 1 95.25 406 TRP A N 1
ATOM 3206 C CA . TRP A 1 406 ? -18.328 -31.5 2.688 1 95.25 406 TRP A CA 1
ATOM 3207 C C . TRP A 1 406 ? -17.453 -32.719 2.385 1 95.25 406 TRP A C 1
ATOM 3209 O O . TRP A 1 406 ? -17.625 -33.75 3.002 1 95.25 406 TRP A O 1
ATOM 3219 N N . TRP A 1 407 ? -16.609 -32.5 1.488 1 91.56 407 TRP A N 1
ATOM 3220 C CA . TRP A 1 407 ? -15.688 -33.562 1.112 1 91.56 407 TRP A CA 1
ATOM 3221 C C . TRP A 1 407 ? -14.828 -34 2.299 1 91.56 407 TRP A C 1
ATOM 3223 O O . TRP A 1 407 ? -14.555 -35.188 2.484 1 91.56 407 TRP A O 1
ATOM 3233 N N . MET A 1 408 ? -14.461 -33.125 3.172 1 89.38 408 MET A N 1
ATOM 3234 C CA . MET A 1 408 ? -13.57 -33.375 4.301 1 89.38 408 MET A CA 1
ATOM 3235 C C . MET A 1 408 ? -14.352 -33.906 5.504 1 89.38 408 MET A C 1
ATOM 3237 O O . MET A 1 408 ? -13.859 -34.75 6.254 1 89.38 408 MET A O 1
ATOM 3241 N N . SER A 1 409 ? -15.547 -33.406 5.707 1 93.12 409 SER A N 1
ATOM 3242 C CA . SER A 1 409 ? -16.25 -33.656 6.961 1 93.12 409 SER A CA 1
ATOM 3243 C C . SER A 1 409 ? -17.406 -34.625 6.77 1 93.12 409 SER A C 1
ATOM 3245 O O . SER A 1 409 ? -17.844 -35.281 7.727 1 93.12 409 SER A O 1
ATOM 3247 N N . GLY A 1 410 ? -17.969 -34.688 5.633 1 94.56 410 GLY A N 1
ATOM 3248 C CA . GLY A 1 410 ? -19.141 -35.531 5.363 1 94.56 410 GLY A CA 1
ATOM 3249 C C . GLY A 1 410 ? -20.406 -34.969 5.973 1 94.56 410 GLY A C 1
ATOM 3250 O O . GLY A 1 410 ? -21.438 -35.656 5.992 1 94.56 410 GLY A O 1
ATOM 3251 N N . ASN A 1 411 ? -20.328 -33.75 6.477 1 97.25 411 ASN A N 1
ATOM 3252 C CA . ASN A 1 411 ? -21.469 -33.156 7.16 1 97.25 411 ASN A CA 1
ATOM 3253 C C . ASN A 1 411 ? -21.844 -31.797 6.539 1 97.25 411 ASN A C 1
ATOM 3255 O O . ASN A 1 411 ? -21.094 -30.828 6.648 1 97.25 411 ASN A O 1
ATOM 3259 N N . ILE A 1 412 ? -23.031 -31.719 5.98 1 96.94 412 ILE A N 1
ATOM 3260 C CA . ILE A 1 412 ? -23.469 -30.547 5.227 1 96.94 412 ILE A CA 1
ATOM 3261 C C . ILE A 1 412 ? -23.672 -29.359 6.172 1 96.94 412 ILE A C 1
ATOM 3263 O O . ILE A 1 412 ? -23.422 -28.219 5.809 1 96.94 412 ILE A O 1
ATOM 3267 N N . LEU A 1 413 ? -24.156 -29.641 7.371 1 97.62 413 LEU A N 1
ATOM 3268 C CA . LEU A 1 413 ? -24.359 -28.562 8.336 1 97.62 413 LEU A CA 1
ATOM 3269 C C . LEU A 1 413 ? -23.031 -27.906 8.703 1 97.62 413 LEU A C 1
ATOM 3271 O O . LEU A 1 413 ? -22.953 -26.672 8.766 1 97.62 413 LEU A O 1
ATOM 3275 N N . ILE A 1 414 ? -22.062 -28.703 8.898 1 97.12 414 ILE A N 1
ATOM 3276 C CA . ILE A 1 414 ? -20.734 -28.172 9.219 1 97.12 414 ILE A CA 1
ATOM 3277 C C . ILE A 1 414 ? -20.219 -27.359 8.039 1 97.12 414 ILE A C 1
ATOM 3279 O O . ILE A 1 414 ? -19.609 -26.312 8.227 1 97.12 414 ILE A O 1
ATOM 3283 N N . SER A 1 415 ? -20.438 -27.812 6.871 1 97.06 415 SER A N 1
ATOM 3284 C CA . SER A 1 415 ? -19.984 -27.125 5.668 1 97.06 415 SER A CA 1
ATOM 3285 C C . SER A 1 415 ? -20.578 -25.734 5.566 1 97.06 415 SER A C 1
ATOM 3287 O O . SER A 1 415 ? -19.875 -24.75 5.34 1 97.06 415 SER A O 1
ATOM 3289 N N . ILE A 1 416 ? -21.844 -25.672 5.789 1 97.88 416 ILE A N 1
ATOM 3290 C CA . ILE A 1 416 ? -22.547 -24.406 5.68 1 97.88 416 ILE A CA 1
ATOM 3291 C C . ILE A 1 416 ? -22.141 -23.469 6.82 1 97.88 416 ILE A C 1
ATOM 3293 O O . ILE A 1 416 ? -21.844 -22.297 6.594 1 97.88 416 ILE A O 1
ATOM 3297 N N . ILE A 1 417 ? -22.016 -23.984 7.977 1 97.5 417 ILE A N 1
ATOM 3298 C CA . ILE A 1 417 ? -21.719 -23.188 9.164 1 97.5 417 ILE A CA 1
ATOM 3299 C C . ILE A 1 417 ? -20.297 -22.641 9.078 1 97.5 417 ILE A C 1
ATOM 3301 O O . ILE A 1 417 ? -20.078 -21.453 9.281 1 97.5 417 ILE A O 1
ATOM 3305 N N . VAL A 1 418 ? -19.375 -23.453 8.727 1 93.19 418 VAL A N 1
ATOM 3306 C CA . VAL A 1 418 ? -17.969 -23.031 8.688 1 93.19 418 VAL A CA 1
ATOM 3307 C C . VAL A 1 418 ? -17.766 -22.031 7.551 1 93.19 418 VAL A C 1
ATOM 3309 O O . VAL A 1 418 ? -17.109 -21.016 7.734 1 93.19 418 VAL A O 1
ATOM 3312 N N . SER A 1 419 ? -18.297 -22.344 6.398 1 93.06 419 SER A N 1
ATOM 3313 C CA . SER A 1 419 ? -18.188 -21.422 5.266 1 93.06 419 SER A CA 1
ATOM 3314 C C . SER A 1 419 ? -18.797 -20.078 5.59 1 93.06 419 SER A C 1
ATOM 3316 O O . SER A 1 419 ? -18.203 -19.031 5.297 1 93.06 419 SER A O 1
ATOM 3318 N N . SER A 1 420 ? -19.953 -20.094 6.207 1 95.44 420 SER A N 1
ATOM 3319 C CA . SER A 1 420 ? -20.656 -18.859 6.539 1 95.44 420 SER A CA 1
ATOM 3320 C C . SER A 1 420 ? -19.906 -18.062 7.609 1 95.44 420 SER A C 1
ATOM 3322 O O . SER A 1 420 ? -19.875 -16.828 7.57 1 95.44 420 SER A O 1
ATOM 3324 N N . PHE A 1 421 ? -19.359 -18.781 8.508 1 91.75 421 PHE A N 1
ATOM 3325 C CA . PHE A 1 421 ? -18.578 -18.125 9.555 1 91.75 421 PHE A CA 1
ATOM 3326 C C . PHE A 1 421 ? -17.375 -17.422 8.969 1 91.75 421 PHE A C 1
ATOM 3328 O O . PHE A 1 421 ? -17.109 -16.25 9.273 1 91.75 421 PHE A O 1
ATOM 3335 N N . LEU A 1 422 ? -16.625 -18.078 8.125 1 87.62 422 LEU A N 1
ATOM 3336 C CA . LEU A 1 422 ? -15.445 -17.516 7.488 1 87.62 422 LEU A CA 1
ATOM 3337 C C . LEU A 1 422 ? -15.82 -16.328 6.609 1 87.62 422 LEU A C 1
ATOM 3339 O O . LEU A 1 422 ? -15.102 -15.32 6.57 1 87.62 422 LEU A O 1
ATOM 3343 N N . TRP A 1 423 ? -16.906 -16.5 5.949 1 91.31 423 TRP A N 1
ATOM 3344 C CA . TRP A 1 423 ? -17.391 -15.414 5.105 1 91.31 423 TRP A CA 1
ATOM 3345 C C . TRP A 1 423 ? -17.75 -14.188 5.945 1 91.31 423 TRP A C 1
ATOM 3347 O O . TRP A 1 423 ? -17.406 -13.062 5.59 1 91.31 423 TRP A O 1
ATOM 3357 N N . ALA A 1 424 ? -18.359 -14.352 7.055 1 91.44 424 ALA A N 1
ATOM 3358 C CA . ALA A 1 424 ? -18.812 -13.273 7.922 1 91.44 424 ALA A CA 1
ATOM 3359 C C . ALA A 1 424 ? -17.641 -12.508 8.516 1 91.44 424 ALA A C 1
ATOM 3361 O O . ALA A 1 424 ? -17.641 -11.281 8.555 1 91.44 424 ALA A O 1
ATOM 3362 N N . VAL A 1 425 ? -16.656 -13.164 8.875 1 83.12 425 VAL A N 1
ATOM 3363 C CA . VAL A 1 425 ? -15.555 -12.562 9.609 1 83.12 425 VAL A CA 1
ATOM 3364 C C . VAL A 1 425 ? -14.688 -11.75 8.656 1 83.12 425 VAL A C 1
ATOM 3366 O O . VAL A 1 425 ? -13.906 -10.898 9.086 1 83.12 425 VAL A O 1
ATOM 3369 N N . MET A 1 426 ? -14.828 -11.906 7.418 1 82.56 426 MET A N 1
ATOM 3370 C CA . MET A 1 426 ? -14.031 -11.18 6.438 1 82.56 426 MET A CA 1
ATOM 3371 C C . MET A 1 426 ? -14.625 -9.797 6.164 1 82.56 426 MET A C 1
ATOM 3373 O O . MET A 1 426 ? -13.992 -8.969 5.512 1 82.56 426 MET A O 1
ATOM 3377 N N . HIS A 1 427 ? -15.742 -9.555 6.668 1 87.38 427 HIS A N 1
ATOM 3378 C CA . HIS A 1 427 ? -16.422 -8.305 6.359 1 87.38 427 HIS A CA 1
ATOM 3379 C C . HIS A 1 427 ? -16.109 -7.238 7.41 1 87.38 427 HIS A C 1
ATOM 3381 O O . HIS A 1 427 ? -15.969 -7.551 8.594 1 87.38 427 HIS A O 1
ATOM 3387 N N . GLN A 1 428 ? -16.031 -5.98 6.883 1 79 428 GLN A N 1
ATOM 3388 C CA . GLN A 1 428 ? -15.969 -4.828 7.773 1 79 428 GLN A CA 1
ATOM 3389 C C . GLN A 1 428 ? -17.359 -4.449 8.281 1 79 428 GLN A C 1
ATOM 3391 O O . GLN A 1 428 ? -18.328 -4.508 7.531 1 79 428 GLN A O 1
ATOM 3396 N N . VAL A 1 429 ? -17.422 -4.059 9.555 1 82.88 429 VAL A N 1
ATOM 3397 C CA . VAL A 1 429 ? -18.734 -3.826 10.172 1 82.88 429 VAL A CA 1
ATOM 3398 C C . VAL A 1 429 ? -18.75 -2.453 10.836 1 82.88 429 VAL A C 1
ATOM 3400 O O . VAL A 1 429 ? -19.422 -2.262 11.859 1 82.88 429 VAL A O 1
ATOM 3403 N N . THR A 1 430 ? -18.078 -1.488 10.273 1 79.38 430 THR A N 1
ATOM 3404 C CA . THR A 1 430 ? -17.859 -0.185 10.898 1 79.38 430 THR A CA 1
ATOM 3405 C C . THR A 1 430 ? -19.172 0.602 10.961 1 79.38 430 THR A C 1
ATOM 3407 O O . THR A 1 430 ? -19.328 1.475 11.812 1 79.38 430 THR A O 1
ATOM 3410 N N . GLY A 1 431 ? -20.172 0.373 10.289 1 85.56 431 GLY A N 1
ATOM 3411 C CA . GLY A 1 431 ? -21.406 1.141 10.281 1 85.56 431 GLY A CA 1
ATOM 3412 C C . GLY A 1 431 ? -22.406 0.65 11.305 1 85.56 431 GLY A C 1
ATOM 3413 O O . GLY A 1 431 ? -23.516 1.194 11.414 1 85.56 431 GLY A O 1
ATOM 3414 N N . TYR A 1 432 ? -21.969 -0.269 12.094 1 89.44 432 TYR A N 1
ATOM 3415 C CA . TYR A 1 432 ? -22.859 -0.868 13.078 1 89.44 432 TYR A CA 1
ATOM 3416 C C . TYR A 1 432 ? -22.234 -0.856 14.469 1 89.44 432 TYR A C 1
ATOM 3418 O O . TYR A 1 432 ? -21.031 -1.105 14.617 1 89.44 432 TYR A O 1
ATOM 3426 N N . ASP A 1 433 ? -23.062 -0.456 15.492 1 88.62 433 ASP A N 1
ATOM 3427 C CA . ASP A 1 433 ? -22.625 -0.502 16.875 1 88.62 433 ASP A CA 1
ATOM 3428 C C . ASP A 1 433 ? -23.688 -1.088 17.781 1 88.62 433 ASP A C 1
ATOM 3430 O O . ASP A 1 433 ? -24.812 -0.575 17.844 1 88.62 433 ASP A O 1
ATOM 3434 N N . PRO A 1 434 ? -23.5 -2.113 18.484 1 90.38 434 PRO A N 1
ATOM 3435 C CA . PRO A 1 434 ? -22.266 -2.879 18.578 1 90.38 434 PRO A CA 1
ATOM 3436 C C . PRO A 1 434 ? -21.953 -3.666 17.297 1 90.38 434 PRO A C 1
ATOM 3438 O O . PRO A 1 434 ? -22.875 -4.16 16.641 1 90.38 434 PRO A O 1
ATOM 3441 N N . ARG A 1 435 ? -20.766 -3.957 17.062 1 87.62 435 ARG A N 1
ATOM 3442 C CA . ARG A 1 435 ? -20.266 -4.504 15.797 1 87.62 435 ARG A CA 1
ATOM 3443 C C . ARG A 1 435 ? -20.641 -5.977 15.656 1 87.62 435 ARG A C 1
ATOM 3445 O O . ARG A 1 435 ? -20.875 -6.457 14.547 1 87.62 435 ARG A O 1
ATOM 3452 N N . TRP A 1 436 ? -20.703 -6.668 16.781 1 89.31 436 TRP A N 1
ATOM 3453 C CA . TRP A 1 436 ? -20.891 -8.117 16.719 1 89.31 436 TRP A CA 1
ATOM 3454 C C . TRP A 1 436 ? -22.266 -8.461 16.141 1 89.31 436 TRP A C 1
ATOM 3456 O O . TRP A 1 436 ? -22.438 -9.539 15.57 1 89.31 436 TRP A O 1
ATOM 3466 N N . ILE A 1 437 ? -23.203 -7.598 16.219 1 94.06 437 ILE A N 1
ATOM 3467 C CA . ILE A 1 437 ? -24.547 -7.848 15.68 1 94.06 437 ILE A CA 1
ATOM 3468 C C . ILE A 1 437 ? -24.484 -7.945 14.156 1 94.06 437 ILE A C 1
ATOM 3470 O O . ILE A 1 437 ? -25.156 -8.781 13.555 1 94.06 437 ILE A O 1
ATOM 3474 N N . ARG A 1 438 ? -23.703 -7.105 13.57 1 92.69 438 ARG A N 1
ATOM 3475 C CA . ARG A 1 438 ? -23.562 -7.164 12.117 1 92.69 438 ARG A CA 1
ATOM 3476 C C . ARG A 1 438 ? -22.875 -8.461 11.688 1 92.69 438 ARG A C 1
ATOM 3478 O O . ARG A 1 438 ? -23.281 -9.086 10.711 1 92.69 438 ARG A O 1
ATOM 3485 N N . TRP A 1 439 ? -21.906 -8.906 12.406 1 91.69 439 TRP A N 1
ATOM 3486 C CA . TRP A 1 439 ? -21.25 -10.172 12.102 1 91.69 439 TRP A CA 1
ATOM 3487 C C . TRP A 1 439 ? -22.219 -11.336 12.234 1 91.69 439 TRP A C 1
ATOM 3489 O O . TRP A 1 439 ? -22.219 -12.25 11.414 1 91.69 439 TRP A O 1
ATOM 3499 N N . LEU A 1 440 ? -22.984 -11.25 13.289 1 95.44 440 LEU A N 1
ATOM 3500 C CA . LEU A 1 440 ? -24 -12.289 13.492 1 95.44 440 LEU A CA 1
ATOM 3501 C C . LEU A 1 440 ? -25 -12.305 12.336 1 95.44 440 LEU A C 1
ATOM 3503 O O . LEU A 1 440 ? -25.359 -13.375 11.852 1 95.44 440 LEU A O 1
ATOM 3507 N N . HIS A 1 441 ? -25.422 -11.164 11.945 1 96.06 441 HIS A N 1
ATOM 3508 C CA . HIS A 1 441 ? -26.328 -11.07 10.805 1 96.06 441 HIS A CA 1
ATOM 3509 C C . HIS A 1 441 ? -25.703 -11.664 9.555 1 96.06 441 HIS A C 1
ATOM 3511 O O . HIS A 1 441 ? -26.344 -12.422 8.828 1 96.06 441 HIS A O 1
ATOM 3517 N N . LEU A 1 442 ? -24.484 -11.312 9.297 1 95.88 442 LEU A N 1
ATOM 3518 C CA . LEU A 1 442 ? -23.781 -11.82 8.125 1 95.88 442 LEU A CA 1
ATOM 3519 C C . LEU A 1 442 ? -23.656 -13.336 8.188 1 95.88 442 LEU A C 1
ATOM 3521 O O . LEU A 1 442 ? -23.766 -14.016 7.164 1 95.88 442 LEU A O 1
ATOM 3525 N N . PHE A 1 443 ? -23.422 -13.805 9.336 1 96.31 443 PHE A N 1
ATOM 3526 C CA . PHE A 1 443 ? -23.328 -15.242 9.547 1 96.31 443 PHE A CA 1
ATOM 3527 C C . PHE A 1 443 ? -24.641 -15.922 9.203 1 96.31 443 PHE 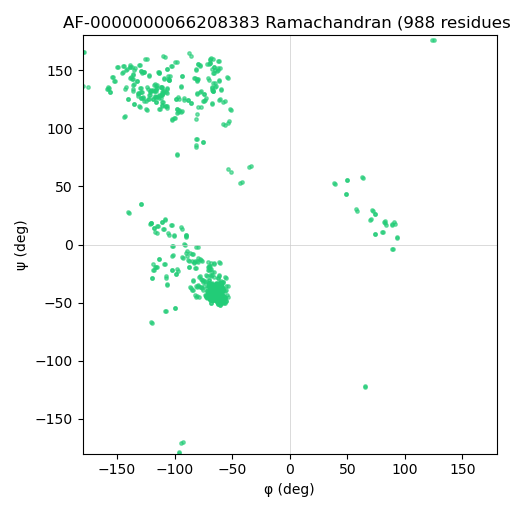A C 1
ATOM 3529 O O . PHE A 1 443 ? -24.672 -16.906 8.461 1 96.31 443 PHE A O 1
ATOM 3536 N N . ILE A 1 444 ? -25.688 -15.391 9.75 1 97.69 444 ILE A N 1
ATOM 3537 C CA . ILE A 1 444 ? -27 -15.953 9.508 1 97.69 444 ILE A CA 1
ATOM 3538 C C . ILE A 1 444 ? -27.344 -15.852 8.023 1 97.69 444 ILE A C 1
ATOM 3540 O O . ILE A 1 444 ? -27.859 -16.812 7.43 1 97.69 444 ILE A O 1
ATOM 3544 N N . PHE A 1 445 ? -27.062 -14.695 7.461 1 97.56 445 PHE A N 1
ATOM 3545 C CA . PHE A 1 445 ? -27.281 -14.5 6.031 1 97.56 445 PHE A CA 1
ATOM 3546 C C . PHE A 1 445 ? -26.453 -15.492 5.219 1 97.56 445 PHE A C 1
ATOM 3548 O O . PHE A 1 445 ? -26.938 -16.031 4.223 1 97.56 445 PHE A O 1
ATOM 3555 N N . GLY A 1 446 ? -25.203 -15.711 5.586 1 97.75 446 GLY A N 1
ATOM 3556 C CA . GLY A 1 446 ? -24.375 -16.703 4.938 1 97.75 446 GLY A CA 1
ATOM 3557 C C . GLY A 1 446 ? -24.938 -18.109 5.008 1 97.75 446 GLY A C 1
ATOM 3558 O O . GLY A 1 446 ? -24.891 -18.859 4.027 1 97.75 446 GLY A O 1
ATOM 3559 N N . CYS A 1 447 ? -25.516 -18.453 6.141 1 98.25 447 CYS A N 1
ATOM 3560 C CA . CYS A 1 447 ? -26.172 -19.75 6.289 1 98.25 447 CYS A CA 1
ATOM 3561 C C . CYS A 1 447 ? -27.375 -19.859 5.363 1 98.25 447 CYS A C 1
ATOM 3563 O O . CYS A 1 447 ? -27.594 -20.891 4.742 1 98.25 447 CYS A O 1
ATOM 3565 N N . PHE A 1 448 ? -28.141 -18.844 5.316 1 98.19 448 PHE A N 1
ATOM 3566 C CA . PHE A 1 448 ? -29.297 -18.781 4.422 1 98.19 448 PHE A CA 1
ATOM 3567 C C . PHE A 1 448 ? -28.859 -19.016 2.979 1 98.19 448 PHE A C 1
ATOM 3569 O O . PHE A 1 448 ? -29.469 -19.828 2.277 1 98.19 448 PHE A O 1
ATOM 3576 N N . LEU A 1 449 ? -27.781 -18.359 2.521 1 98.5 449 LEU A N 1
ATOM 3577 C CA . LEU A 1 449 ? -27.266 -18.531 1.17 1 98.5 449 LEU A CA 1
ATOM 3578 C C . LEU A 1 449 ? -26.766 -19.953 0.958 1 98.5 449 LEU A C 1
ATOM 3580 O O . LEU A 1 449 ? -26.922 -20.516 -0.126 1 98.5 449 LEU A O 1
ATOM 3584 N N . GLY A 1 450 ? -26.125 -20.469 1.981 1 98.38 450 GLY A N 1
ATOM 3585 C CA . GLY A 1 450 ? -25.672 -21.844 1.9 1 98.38 450 GLY A CA 1
ATOM 3586 C C . GLY A 1 450 ? -26.797 -22.828 1.677 1 98.38 450 GLY A C 1
ATOM 3587 O O . GLY A 1 450 ? -26.688 -23.734 0.848 1 98.38 450 GLY A O 1
ATOM 3588 N N . VAL A 1 451 ? -27.891 -22.641 2.41 1 98 451 VAL A N 1
ATOM 3589 C CA . VAL A 1 451 ? -29.047 -23.5 2.264 1 98 451 VAL A CA 1
ATOM 3590 C C . VAL A 1 451 ? -29.641 -23.344 0.866 1 98 451 VAL A C 1
ATOM 3592 O O . VAL A 1 451 ? -30.062 -24.328 0.241 1 98 451 VAL A O 1
ATOM 3595 N N . LEU A 1 452 ? -29.703 -22.125 0.376 1 98.06 452 LEU A N 1
ATOM 3596 C CA . LEU A 1 452 ? -30.203 -21.859 -0.971 1 98.06 452 LEU A CA 1
ATOM 3597 C C . LEU A 1 452 ? -29.359 -22.609 -2.01 1 98.06 452 LEU A C 1
ATOM 3599 O O . LEU A 1 452 ? -29.906 -23.156 -2.975 1 98.06 452 LEU A O 1
ATOM 3603 N N . PHE A 1 453 ? -28.125 -22.641 -1.827 1 98.06 453 PHE A N 1
ATOM 3604 C CA . PHE A 1 453 ? -27.203 -23.297 -2.746 1 98.06 453 PHE A CA 1
ATOM 3605 C C . PHE A 1 453 ? -27.5 -24.797 -2.82 1 98.06 453 PHE A C 1
ATOM 3607 O O . PHE A 1 453 ? -27.625 -25.359 -3.912 1 98.06 453 PHE A O 1
ATOM 3614 N N . ILE A 1 454 ? -27.641 -25.344 -1.666 1 97.25 454 ILE A N 1
ATOM 3615 C CA . ILE A 1 454 ? -27.844 -26.797 -1.589 1 97.25 454 ILE A CA 1
ATOM 3616 C C . ILE A 1 454 ? -29.219 -27.156 -2.125 1 97.25 454 ILE A C 1
ATOM 3618 O O . ILE A 1 454 ? -29.391 -28.156 -2.816 1 97.25 454 ILE A O 1
ATOM 3622 N N . LYS A 1 455 ? -30.156 -26.344 -1.879 1 95.75 455 LYS A N 1
ATOM 3623 C CA . LYS A 1 455 ? -31.547 -26.672 -2.207 1 95.75 455 LYS A CA 1
ATOM 3624 C C . LYS A 1 455 ? -31.844 -26.344 -3.668 1 95.75 455 LYS A C 1
ATOM 3626 O O . LYS A 1 455 ? -32.562 -27.109 -4.336 1 95.75 455 LYS A O 1
ATOM 3631 N N . PHE A 1 456 ? -31.312 -25.219 -4.172 1 96.56 456 PHE A N 1
ATOM 3632 C CA . PHE A 1 456 ? -31.797 -24.734 -5.469 1 96.56 456 PHE A CA 1
ATOM 3633 C C . PHE A 1 456 ? -30.656 -24.688 -6.477 1 96.56 456 PHE A C 1
ATOM 3635 O O . PHE A 1 456 ? -30.891 -24.703 -7.688 1 96.56 456 PHE A O 1
ATOM 3642 N N . GLY A 1 457 ? -29.406 -24.484 -5.961 1 97.62 457 GLY A N 1
ATOM 3643 C CA . GLY A 1 457 ? -28.281 -24.469 -6.879 1 97.62 457 GLY A CA 1
ATOM 3644 C C . GLY A 1 457 ? -27.469 -23.203 -6.805 1 97.62 457 GLY A C 1
ATOM 3645 O O . GLY A 1 457 ? -27.844 -22.25 -6.113 1 97.62 457 GLY A O 1
ATOM 3646 N N . PHE A 1 458 ? -26.406 -23.188 -7.562 1 97.94 458 PHE A N 1
ATOM 3647 C CA . PHE A 1 458 ? -25.422 -22.125 -7.488 1 97.94 458 PHE A CA 1
ATOM 3648 C C . PHE A 1 458 ? -25.969 -20.844 -8.109 1 97.94 458 PHE A C 1
ATOM 3650 O O . PHE A 1 458 ? -25.766 -19.75 -7.574 1 97.94 458 PHE A O 1
ATOM 3657 N N . ILE A 1 459 ? -26.594 -20.922 -9.25 1 97.75 459 ILE A N 1
ATOM 3658 C CA . ILE A 1 459 ? -27.141 -19.734 -9.914 1 97.75 459 ILE A CA 1
ATOM 3659 C C . ILE A 1 459 ? -28.125 -19.047 -8.992 1 97.75 459 ILE A C 1
ATOM 3661 O O . ILE A 1 459 ? -28.188 -17.812 -8.953 1 97.75 459 ILE A O 1
ATOM 3665 N N . CYS A 1 460 ? -28.875 -19.812 -8.281 1 98.19 460 CYS A N 1
ATOM 3666 C CA . CYS A 1 460 ? -29.875 -19.266 -7.375 1 98.19 460 CYS A CA 1
ATOM 3667 C C . CYS A 1 460 ? -29.219 -18.391 -6.316 1 98.19 460 CYS A C 1
ATOM 3669 O O . CYS A 1 460 ? -29.641 -17.25 -6.105 1 98.19 460 CYS A O 1
ATOM 3671 N N . VAL A 1 461 ? -28.219 -18.938 -5.652 1 98.38 461 VAL A N 1
ATOM 3672 C CA . VAL A 1 461 ? -27.578 -18.203 -4.566 1 98.38 461 VAL A CA 1
ATOM 3673 C C . VAL A 1 461 ? -26.859 -16.984 -5.125 1 98.38 461 VAL A C 1
ATOM 3675 O O . VAL A 1 461 ? -26.828 -15.922 -4.496 1 98.38 461 VAL A O 1
ATOM 3678 N N . LEU A 1 462 ? -26.219 -17.078 -6.273 1 98.19 462 LEU A N 1
ATOM 3679 C CA . LEU A 1 462 ? -25.547 -15.961 -6.93 1 98.19 462 LEU A CA 1
ATOM 3680 C C . LEU A 1 462 ? -26.516 -14.828 -7.203 1 98.19 462 LEU A C 1
ATOM 3682 O O . LEU A 1 462 ? -26.25 -13.672 -6.871 1 98.19 462 LEU A O 1
ATOM 3686 N N . VAL A 1 463 ? -27.641 -15.188 -7.75 1 98.25 463 VAL A N 1
ATOM 3687 C CA . VAL A 1 463 ? -28.656 -14.195 -8.117 1 98.25 463 VAL A CA 1
ATOM 3688 C C . VAL A 1 463 ? -29.25 -13.578 -6.852 1 98.25 463 VAL A C 1
ATOM 3690 O O . VAL A 1 463 ? -29.484 -12.367 -6.801 1 98.25 463 VAL A O 1
ATOM 3693 N N . ALA A 1 464 ? -29.5 -14.391 -5.898 1 98.5 464 ALA A N 1
ATOM 3694 C CA . ALA A 1 464 ? -30.047 -13.875 -4.641 1 98.5 464 ALA A CA 1
ATOM 3695 C C . ALA A 1 464 ? -29.125 -12.82 -4.035 1 98.5 464 ALA A C 1
ATOM 3697 O O . ALA A 1 464 ? -29.578 -11.742 -3.652 1 98.5 464 ALA A O 1
ATOM 3698 N N . HIS A 1 465 ? -27.875 -13.172 -3.938 1 98.62 465 HIS A N 1
ATOM 3699 C CA . HIS A 1 465 ? -26.859 -12.266 -3.398 1 98.62 465 HIS A CA 1
ATOM 3700 C C . HIS A 1 465 ? -26.75 -11 -4.238 1 98.62 465 HIS A C 1
ATOM 3702 O O . HIS A 1 465 ? -26.688 -9.891 -3.697 1 98.62 465 HIS A O 1
ATOM 3708 N N . PHE A 1 466 ? -26.766 -11.18 -5.527 1 97.88 466 PHE A N 1
ATOM 3709 C CA . PHE A 1 466 ? -26.641 -10.07 -6.469 1 97.88 466 PHE A CA 1
ATOM 3710 C C . PHE A 1 466 ? -27.812 -9.109 -6.32 1 97.88 466 PHE A C 1
ATOM 3712 O O . PHE A 1 466 ? -27.609 -7.895 -6.207 1 97.88 466 PHE A O 1
ATOM 3719 N N . ILE A 1 467 ? -28.969 -9.648 -6.324 1 97.81 467 ILE A N 1
ATOM 3720 C CA . ILE A 1 467 ? -30.188 -8.836 -6.242 1 97.81 467 ILE A CA 1
ATOM 3721 C C . ILE A 1 467 ? -30.219 -8.102 -4.898 1 97.81 467 ILE A C 1
ATOM 3723 O O . ILE A 1 467 ? -30.562 -6.918 -4.84 1 97.81 467 ILE A O 1
ATOM 3727 N N . HIS A 1 468 ? -29.891 -8.789 -3.873 1 97.38 468 HIS A N 1
ATOM 3728 C CA . HIS A 1 468 ? -29.844 -8.18 -2.551 1 97.38 468 HIS A CA 1
ATOM 3729 C C . HIS A 1 468 ? -28.922 -6.953 -2.549 1 97.38 468 HIS A C 1
ATOM 3731 O O . HIS A 1 468 ? -29.328 -5.875 -2.109 1 97.38 468 HIS A O 1
ATOM 3737 N N . ASN A 1 469 ? -27.75 -7.105 -3.08 1 96.56 469 ASN A N 1
ATOM 3738 C CA . ASN A 1 469 ? -26.781 -6.02 -3.088 1 96.56 469 ASN A CA 1
ATOM 3739 C C . ASN A 1 469 ? -27.172 -4.91 -4.059 1 96.56 469 ASN A C 1
ATOM 3741 O O . ASN A 1 469 ? -27.078 -3.729 -3.725 1 96.56 469 ASN A O 1
ATOM 3745 N N . LEU A 1 470 ? -27.594 -5.309 -5.219 1 96.31 470 LEU A N 1
ATOM 3746 C CA . LEU A 1 470 ? -27.906 -4.34 -6.262 1 96.31 470 LEU A CA 1
ATOM 3747 C C . LEU A 1 470 ? -29 -3.381 -5.805 1 96.31 470 LEU A C 1
ATOM 3749 O O . LEU A 1 470 ? -28.859 -2.162 -5.934 1 96.31 470 LEU A O 1
ATOM 3753 N N . VAL A 1 471 ? -30.047 -3.939 -5.254 1 94.81 471 VAL A N 1
ATOM 3754 C CA . VAL A 1 471 ? -31.156 -3.117 -4.805 1 94.81 471 VAL A CA 1
ATOM 3755 C C . VAL A 1 471 ? -30.719 -2.25 -3.627 1 94.81 471 VAL A C 1
ATOM 3757 O O . VAL A 1 471 ? -31.047 -1.059 -3.574 1 94.81 471 VAL A O 1
ATOM 3760 N N . LEU A 1 472 ? -30 -2.801 -2.791 1 92.38 472 LEU A N 1
ATOM 3761 C CA . LEU A 1 472 ? -29.531 -2.066 -1.624 1 92.38 472 LEU A CA 1
ATOM 3762 C C . LEU A 1 472 ? -28.688 -0.868 -2.041 1 92.38 472 LEU A C 1
ATOM 3764 O O . LEU A 1 472 ? -28.891 0.244 -1.55 1 92.38 472 LEU A O 1
ATOM 3768 N N . VAL A 1 473 ? -27.812 -1.071 -2.977 1 90.12 473 VAL A N 1
ATOM 3769 C CA . VAL A 1 473 ? -26.812 -0.066 -3.316 1 90.12 473 VAL A CA 1
ATOM 3770 C C . VAL A 1 473 ? -27.406 0.952 -4.285 1 90.12 473 VAL A C 1
ATOM 3772 O O . VAL A 1 473 ? -27.078 2.139 -4.23 1 90.12 473 VAL A O 1
ATOM 3775 N N . CYS A 1 474 ? -28.344 0.588 -5.125 1 91.31 474 CYS A N 1
ATOM 3776 C CA . CYS A 1 474 ? -28.797 1.456 -6.207 1 91.31 474 CYS A CA 1
ATOM 3777 C C . CYS A 1 474 ? -30.125 2.113 -5.855 1 91.31 474 CYS A C 1
ATOM 3779 O O . CYS A 1 474 ? -30.547 3.053 -6.523 1 91.31 474 CYS A O 1
ATOM 3781 N N . MET A 1 475 ? -30.75 1.741 -4.855 1 89.12 475 MET A N 1
ATOM 3782 C CA . MET A 1 475 ? -32.062 2.258 -4.516 1 89.12 475 MET A CA 1
ATOM 3783 C C . MET A 1 475 ? -32.031 3.775 -4.375 1 89.12 475 MET A C 1
ATOM 3785 O O . MET A 1 475 ? -32.906 4.469 -4.914 1 89.12 475 MET A O 1
ATOM 3789 N N . PRO A 1 476 ? -31.031 4.312 -3.66 1 86.38 476 PRO A N 1
ATOM 3790 C CA . PRO A 1 476 ? -31.016 5.773 -3.555 1 86.38 476 PRO A CA 1
ATOM 3791 C C . PRO A 1 476 ? -30.938 6.461 -4.918 1 86.38 476 PRO A C 1
ATOM 3793 O O . PRO A 1 476 ? -31.547 7.52 -5.109 1 86.38 476 PRO A O 1
ATOM 3796 N N . LEU A 1 477 ? -30.219 5.906 -5.793 1 87 477 LEU A N 1
ATOM 3797 C CA . LEU A 1 477 ? -30.094 6.465 -7.133 1 87 477 LEU A CA 1
ATOM 3798 C C . LEU A 1 477 ? -31.422 6.43 -7.871 1 87 477 LEU A C 1
ATOM 3800 O O . LEU A 1 477 ? -31.828 7.426 -8.477 1 87 477 LEU A O 1
ATOM 3804 N N . TRP A 1 478 ? -32.125 5.324 -7.785 1 86.25 478 TRP A N 1
ATOM 3805 C CA . TRP A 1 478 ? -33.406 5.152 -8.469 1 86.25 478 TRP A CA 1
ATOM 3806 C C . TRP A 1 478 ? -34.469 6.062 -7.863 1 86.25 478 TRP A C 1
ATOM 3808 O O . TRP A 1 478 ? -35.281 6.66 -8.586 1 86.25 478 TRP A O 1
ATOM 3818 N N . GLN A 1 479 ? -34.438 6.207 -6.617 1 84.69 479 GLN A N 1
ATOM 3819 C CA . GLN A 1 479 ? -35.406 7.047 -5.934 1 84.69 479 GLN A CA 1
ATOM 3820 C C . GLN A 1 479 ? -35.219 8.516 -6.297 1 84.69 479 GLN A C 1
ATOM 3822 O O . GLN A 1 479 ? -36.188 9.234 -6.508 1 84.69 479 GLN A O 1
ATOM 3827 N N . PHE A 1 480 ? -34.062 8.945 -6.348 1 82.81 480 PHE A N 1
ATOM 3828 C CA . PHE A 1 480 ? -33.812 10.344 -6.695 1 82.81 480 PHE A CA 1
ATOM 3829 C C . PHE A 1 480 ? -34.219 10.625 -8.141 1 82.81 480 PHE A C 1
ATOM 3831 O O . PHE A 1 480 ? -34.781 11.664 -8.438 1 82.81 480 PHE A O 1
ATOM 3838 N N . LYS A 1 481 ? -33.906 9.758 -9.016 1 81.25 481 LYS A N 1
ATOM 3839 C CA . LYS A 1 481 ? -34.281 9.93 -10.422 1 81.25 481 LYS A CA 1
ATOM 3840 C C . LYS A 1 481 ? -35.812 9.984 -10.578 1 81.25 481 LYS A C 1
ATOM 3842 O O . LYS A 1 481 ? -36.312 10.781 -11.367 1 81.25 481 LYS A O 1
ATOM 3847 N N . LEU A 1 482 ? -36.438 9.164 -9.797 1 81 482 LEU A N 1
ATOM 3848 C CA . LEU A 1 482 ? -37.906 9.156 -9.836 1 81 482 LEU A CA 1
ATOM 3849 C C . LEU A 1 482 ? -38.469 10.461 -9.289 1 81 482 LEU A C 1
ATOM 3851 O O . LEU A 1 482 ? -39.438 11.008 -9.844 1 81 482 LEU A O 1
ATOM 3855 N N . GLN A 1 483 ? -37.906 10.906 -8.234 1 78.75 483 GLN A N 1
ATOM 3856 C CA . GLN A 1 483 ? -38.344 12.164 -7.641 1 78.75 483 GLN A CA 1
ATOM 3857 C C . GLN A 1 483 ? -38.094 13.328 -8.594 1 78.75 483 GLN A C 1
ATOM 3859 O O . GLN A 1 483 ? -38.938 14.227 -8.703 1 78.75 483 GLN A O 1
ATOM 3864 N N . LYS A 1 484 ? -36.969 13.352 -9.18 1 76.75 484 LYS A N 1
ATOM 3865 C CA . LYS A 1 484 ? -36.656 14.406 -10.141 1 76.75 484 LYS A CA 1
ATOM 3866 C C . LYS A 1 484 ? -37.625 14.406 -11.312 1 76.75 484 LYS A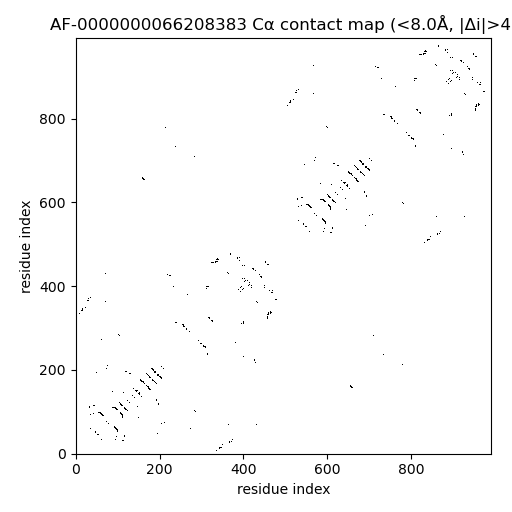 C 1
ATOM 3868 O O . LYS A 1 484 ? -38.031 15.469 -11.789 1 76.75 484 LYS A O 1
ATOM 3873 N N . HIS A 1 485 ? -38 13.25 -11.719 1 72.94 485 HIS A N 1
ATOM 3874 C CA . HIS A 1 485 ? -38.938 13.125 -12.82 1 72.94 485 HIS A CA 1
ATOM 3875 C C . HIS A 1 485 ? -40.344 13.57 -12.398 1 72.94 485 HIS A C 1
ATOM 3877 O O . HIS A 1 485 ? -41.062 14.188 -13.188 1 72.94 485 HIS A O 1
ATOM 3883 N N . MET A 1 486 ? -40.625 13.258 -11.141 1 72.25 486 MET A N 1
ATOM 3884 C CA . MET A 1 486 ? -41.938 13.648 -10.648 1 72.25 486 MET A CA 1
ATOM 3885 C C . MET A 1 486 ? -42 15.156 -10.43 1 72.25 486 MET A C 1
ATOM 3887 O O . MET A 1 486 ? -43.062 15.773 -10.648 1 72.25 486 MET A O 1
ATOM 3891 N N . HIS A 1 487 ? -41 15.75 -9.867 1 63.56 487 HIS A N 1
ATOM 3892 C CA . HIS A 1 487 ? -40.969 17.188 -9.625 1 63.56 487 HIS A CA 1
ATOM 3893 C C . HIS A 1 487 ? -40.781 17.969 -10.922 1 63.56 487 HIS A C 1
ATOM 3895 O O . HIS A 1 487 ? -41.25 19.109 -11.031 1 63.56 487 HIS A O 1
ATOM 3901 N N . HIS A 1 488 ? -40.031 17.469 -11.758 1 55.12 488 HIS A N 1
ATOM 3902 C CA . HIS A 1 488 ? -40 18.141 -13.055 1 55.12 488 HIS A CA 1
ATOM 3903 C C . HIS A 1 488 ? -41.375 18.125 -13.727 1 55.12 488 HIS A C 1
ATOM 3905 O O . HIS A 1 488 ? -41.656 19 -14.547 1 55.12 488 HIS A O 1
ATOM 3911 N N . ASP A 1 489 ? -42.219 17.125 -13.398 1 48.34 489 ASP A N 1
ATOM 3912 C CA . ASP A 1 489 ? -43.562 17.125 -13.977 1 48.34 489 ASP A CA 1
ATOM 3913 C C . ASP A 1 489 ? -44.5 18.031 -13.18 1 48.34 489 ASP A C 1
ATOM 3915 O O . ASP A 1 489 ? -45.688 18.156 -13.516 1 48.34 489 ASP A O 1
ATOM 3919 N N . GLN A 1 490 ? -44.156 18.422 -11.969 1 41.72 490 GLN A N 1
ATOM 3920 C CA . GLN A 1 490 ? -45.031 19.406 -11.359 1 41.72 490 GLN A CA 1
ATOM 3921 C C . GLN A 1 490 ? -44.781 20.797 -11.93 1 41.72 490 GLN A C 1
ATOM 3923 O O . GLN A 1 490 ? -43.625 21.219 -12.086 1 41.72 490 GLN A O 1
ATOM 3928 N N . PRO A 1 491 ? -45.781 21.438 -12.578 1 35.78 491 PRO A N 1
ATOM 3929 C CA . PRO A 1 491 ? -45.719 22.812 -13.086 1 35.78 491 PRO A CA 1
ATOM 3930 C C . PRO A 1 491 ? -45.25 23.812 -12.016 1 35.78 491 PRO A C 1
ATOM 3932 O O . PRO A 1 491 ? -45.594 23.641 -10.836 1 35.78 491 PRO A O 1
ATOM 3935 N N . LYS A 1 492 ? -44.125 24.5 -12.086 1 38.91 492 LYS A N 1
ATOM 3936 C CA . LYS A 1 492 ? -43.781 25.719 -11.352 1 38.91 492 LYS A CA 1
ATOM 3937 C C . LYS A 1 492 ? -45 26.594 -11.133 1 38.91 492 LYS A C 1
ATOM 3939 O O . LYS A 1 492 ? -45.5 27.234 -12.07 1 38.91 492 LYS A O 1
ATOM 3944 N N . HIS A 1 493 ? -45.969 26.281 -10.383 1 28.7 493 HIS A N 1
ATOM 3945 C CA . HIS A 1 493 ? -46.844 27.375 -10 1 28.7 493 HIS A CA 1
ATOM 3946 C C . HIS A 1 493 ? -46.062 28.531 -9.398 1 28.7 493 HIS A C 1
ATOM 3948 O O . HIS A 1 493 ? -45.188 28.328 -8.539 1 28.7 493 HIS A O 1
ATOM 3954 N N . THR A 1 494 ? -45.906 29.656 -10.164 1 26.58 494 THR A N 1
ATOM 3955 C CA . THR A 1 494 ? -45.594 31.062 -9.914 1 26.58 494 THR A CA 1
ATOM 3956 C C . THR A 1 494 ? -46.375 31.578 -8.719 1 26.58 494 THR A C 1
ATOM 3958 O O . THR A 1 494 ? -47.594 31.766 -8.797 1 26.58 494 THR A O 1
ATOM 3961 N N . SER A 1 495 ? -46.438 31.078 -7.527 1 21.31 495 SER A N 1
ATOM 3962 C CA . SER A 1 495 ? -46.875 32.094 -6.57 1 21.31 495 SER A CA 1
ATOM 3963 C C . SER A 1 495 ? -45.938 33.312 -6.574 1 21.31 495 SER A C 1
ATOM 3965 O O . SER A 1 495 ? -44.75 33.156 -6.434 1 21.31 495 SER A O 1
ATOM 3967 N N . LEU A 1 496 ? -46.469 34.375 -7.23 1 19.7 496 LEU A N 1
ATOM 3968 C CA . LEU A 1 496 ? -46.469 35.75 -6.777 1 19.7 496 LEU A CA 1
ATOM 3969 C C . LEU A 1 496 ? -46.875 35.875 -5.316 1 19.7 496 LEU A C 1
ATOM 3971 O O . LEU A 1 496 ? -47.812 35.188 -4.891 1 19.7 496 LEU A O 1
ATOM 3975 N N . MET B 1 1 ? 31.766 -37.156 -14.664 1 69.75 1 MET B N 1
ATOM 3976 C CA . MET B 1 1 ? 32.531 -35.938 -14.938 1 69.75 1 MET B CA 1
ATOM 3977 C C . MET B 1 1 ? 34 -36.219 -15.031 1 69.75 1 MET B C 1
ATOM 3979 O O . MET B 1 1 ? 34.562 -36.938 -14.18 1 69.75 1 MET B O 1
ATOM 3983 N N . ASN B 1 2 ? 34.531 -35.875 -16.172 1 81.38 2 ASN B N 1
ATOM 3984 C CA . ASN B 1 2 ? 35.938 -36.156 -16.375 1 81.38 2 ASN B CA 1
ATOM 3985 C C . ASN B 1 2 ? 36.844 -35.25 -15.508 1 81.38 2 ASN B C 1
ATOM 3987 O O . ASN B 1 2 ? 36.438 -34.156 -15.117 1 81.38 2 ASN B O 1
ATOM 3991 N N . SER B 1 3 ? 37.938 -35.781 -14.969 1 86.31 3 SER B N 1
ATOM 3992 C CA . SER B 1 3 ? 38.844 -35.125 -14.062 1 86.31 3 SER B CA 1
ATOM 3993 C C . SER B 1 3 ? 39.344 -33.781 -14.641 1 86.31 3 SER B C 1
ATOM 3995 O O . SER B 1 3 ? 39.469 -32.812 -13.914 1 86.31 3 SER B O 1
ATOM 3997 N N . LEU B 1 4 ? 39.531 -33.75 -15.938 1 87.88 4 LEU B N 1
ATOM 3998 C CA . LEU B 1 4 ? 40 -32.531 -16.578 1 87.88 4 LEU B CA 1
ATOM 3999 C C . LEU B 1 4 ? 38.938 -31.422 -16.484 1 87.88 4 LEU B C 1
ATOM 4001 O O . LEU B 1 4 ? 39.281 -30.266 -16.25 1 87.88 4 LEU B O 1
ATOM 4005 N N . SER B 1 5 ? 37.719 -31.781 -16.688 1 88.19 5 SER B N 1
ATOM 4006 C CA . SER B 1 5 ? 36.625 -30.828 -16.594 1 88.19 5 SER B CA 1
ATOM 4007 C C . SER B 1 5 ? 36.469 -30.297 -15.164 1 88.19 5 SER B C 1
ATOM 4009 O O . SER B 1 5 ? 36.219 -29.109 -14.961 1 88.19 5 SER B O 1
ATOM 4011 N N . LEU B 1 6 ? 36.688 -31.156 -14.227 1 90.5 6 LEU B N 1
ATOM 4012 C CA . LEU B 1 6 ? 36.594 -30.781 -12.828 1 90.5 6 LEU B CA 1
ATOM 4013 C C . LEU B 1 6 ? 37.656 -29.75 -12.461 1 90.5 6 LEU B C 1
ATOM 4015 O O . LEU B 1 6 ? 37.375 -28.75 -11.797 1 90.5 6 LEU B O 1
ATOM 4019 N N . VAL B 1 7 ? 38.844 -30.062 -12.883 1 91.81 7 VAL B N 1
ATOM 4020 C CA . VAL B 1 7 ? 39.969 -29.156 -12.586 1 91.81 7 VAL B CA 1
ATOM 4021 C C . VAL B 1 7 ? 39.75 -27.828 -13.297 1 91.81 7 VAL B C 1
ATOM 4023 O O . VAL B 1 7 ? 39.969 -26.766 -12.703 1 91.81 7 VAL B O 1
ATOM 4026 N N . PHE B 1 8 ? 39.375 -27.844 -14.5 1 92.62 8 PHE B N 1
ATOM 4027 C CA . PHE B 1 8 ? 39.156 -26.641 -15.289 1 92.62 8 PHE B CA 1
ATOM 4028 C C . PHE B 1 8 ? 38.094 -25.75 -14.648 1 92.62 8 PHE B C 1
ATOM 4030 O O . PHE B 1 8 ? 38.312 -24.547 -14.453 1 92.62 8 PHE B O 1
ATOM 4037 N N . TRP B 1 9 ? 36.969 -26.281 -14.227 1 93 9 TRP B N 1
ATOM 4038 C CA . TRP B 1 9 ? 35.875 -25.531 -13.617 1 93 9 TRP B CA 1
ATOM 4039 C C . TRP B 1 9 ? 36.281 -24.984 -12.25 1 93 9 TRP B C 1
ATOM 4041 O O . TRP B 1 9 ? 35.906 -23.875 -11.875 1 93 9 TRP B O 1
ATOM 4051 N N . SER B 1 10 ? 37.125 -25.75 -11.578 1 94.69 10 SER B N 1
ATOM 4052 C CA . SER B 1 10 ? 37.594 -25.297 -10.281 1 94.69 10 SER B CA 1
ATOM 4053 C C . SER B 1 10 ? 38.531 -24.094 -10.422 1 94.69 10 SER B C 1
ATOM 4055 O O . SER B 1 10 ? 38.438 -23.141 -9.656 1 94.69 10 SER B O 1
ATOM 4057 N N . ILE B 1 11 ? 39.375 -24.188 -11.359 1 95.5 11 ILE B N 1
ATOM 4058 C CA . ILE B 1 11 ? 40.312 -23.078 -11.609 1 95.5 11 ILE B CA 1
ATOM 4059 C C . ILE B 1 11 ? 39.531 -21.828 -12.023 1 95.5 11 ILE B C 1
ATOM 4061 O O . ILE B 1 11 ? 39.75 -20.734 -11.5 1 95.5 11 ILE B O 1
ATOM 4065 N N . LEU B 1 12 ? 38.594 -21.984 -12.898 1 95.19 12 LEU B N 1
ATOM 4066 C CA . LEU B 1 12 ? 37.781 -20.859 -13.375 1 95.19 12 LEU B CA 1
ATOM 4067 C C . LEU B 1 12 ? 37 -20.25 -12.234 1 95.19 12 LEU B C 1
ATOM 4069 O O . LEU B 1 12 ? 36.781 -19.031 -12.188 1 95.19 12 LEU B O 1
ATOM 4073 N N . ALA B 1 13 ? 36.531 -21.094 -11.367 1 96.56 13 ALA B N 1
ATOM 4074 C CA . ALA B 1 13 ? 35.781 -20.625 -10.195 1 96.56 13 ALA B CA 1
ATOM 4075 C C . ALA B 1 13 ? 36.656 -19.75 -9.305 1 96.56 13 ALA B C 1
ATOM 4077 O O . ALA B 1 13 ? 36.25 -18.672 -8.859 1 96.56 13 ALA B O 1
ATOM 4078 N N . VAL B 1 14 ? 37.844 -20.203 -9.086 1 96.44 14 VAL B N 1
ATOM 4079 C CA . VAL B 1 14 ? 38.781 -19.469 -8.25 1 96.44 14 VAL B CA 1
ATOM 4080 C C . VAL B 1 14 ? 39.156 -18.141 -8.922 1 96.44 14 VAL B C 1
ATOM 4082 O O . VAL B 1 14 ? 39.219 -17.109 -8.273 1 96.44 14 VAL B O 1
ATOM 4085 N N . VAL B 1 15 ? 39.406 -18.219 -10.219 1 96.62 15 VAL B N 1
ATOM 4086 C CA . VAL B 1 15 ? 39.688 -17 -10.977 1 96.62 15 VAL B CA 1
ATOM 4087 C C . VAL B 1 15 ? 38.531 -16.031 -10.898 1 96.62 15 VAL B C 1
ATOM 4089 O O . VAL B 1 15 ? 38.719 -14.828 -10.719 1 96.62 15 VAL B O 1
ATOM 4092 N N . GLY B 1 16 ? 37.375 -16.562 -11.023 1 96.62 16 GLY B N 1
ATOM 4093 C CA . GLY B 1 16 ? 36.188 -15.719 -10.906 1 96.62 16 GLY B CA 1
ATOM 4094 C C . GLY B 1 16 ? 36.094 -15.016 -9.562 1 96.62 16 GLY B C 1
ATOM 4095 O O . GLY B 1 16 ? 35.812 -13.82 -9.508 1 96.62 16 GLY B O 1
ATOM 4096 N N . LEU B 1 17 ? 36.312 -15.766 -8.547 1 95.88 17 LEU B N 1
ATOM 4097 C CA . LEU B 1 17 ? 36.25 -15.203 -7.199 1 95.88 17 LEU B CA 1
ATOM 4098 C C . LEU B 1 17 ? 37.344 -14.133 -7.023 1 95.88 17 LEU B C 1
ATOM 4100 O O . LEU B 1 17 ? 37.062 -13.078 -6.441 1 95.88 17 LEU B O 1
ATOM 4104 N N . LEU B 1 18 ? 38.5 -14.344 -7.516 1 95.88 18 LEU B N 1
ATOM 4105 C CA . LEU B 1 18 ? 39.625 -13.391 -7.406 1 95.88 18 LEU B CA 1
ATOM 4106 C C . LEU B 1 18 ? 39.312 -12.117 -8.195 1 95.88 18 LEU B C 1
ATOM 4108 O O . LEU B 1 18 ? 39.594 -11.016 -7.742 1 95.88 18 LEU B O 1
ATOM 4112 N N . LEU B 1 19 ? 38.75 -12.297 -9.352 1 96.31 19 LEU B N 1
ATOM 4113 C CA . LEU B 1 19 ? 38.344 -11.148 -10.148 1 96.31 19 LEU B CA 1
ATOM 4114 C C . LEU B 1 19 ? 37.312 -10.305 -9.414 1 96.31 19 LEU B C 1
ATOM 4116 O O . LEU B 1 19 ? 37.375 -9.078 -9.43 1 96.31 19 LEU B O 1
ATOM 4120 N N . PHE B 1 20 ? 36.438 -10.992 -8.82 1 95.31 20 PHE B N 1
ATOM 4121 C CA . PHE B 1 20 ? 35.406 -10.289 -8.062 1 95.31 20 PHE B CA 1
ATOM 4122 C C . PHE B 1 20 ? 36.031 -9.492 -6.922 1 95.31 20 PHE B C 1
ATOM 4124 O O . PHE B 1 20 ? 35.719 -8.312 -6.738 1 95.31 20 PHE B O 1
ATOM 4131 N N . ILE B 1 21 ? 36.906 -10.062 -6.172 1 92.06 21 ILE B N 1
ATOM 4132 C CA . ILE B 1 21 ? 37.531 -9.414 -5.023 1 92.06 21 ILE B CA 1
ATOM 4133 C C . ILE B 1 21 ? 38.344 -8.203 -5.492 1 92.06 21 ILE B C 1
ATOM 4135 O O . ILE B 1 21 ? 38.312 -7.156 -4.844 1 92.06 21 ILE B O 1
ATOM 4139 N N . LYS B 1 22 ? 38.875 -8.328 -6.621 1 93.06 22 LYS B N 1
ATOM 4140 C CA . LYS B 1 22 ? 39.75 -7.273 -7.129 1 93.06 22 LYS B CA 1
ATOM 4141 C C . LYS B 1 22 ? 38.938 -6.133 -7.73 1 93.06 22 LYS B C 1
ATOM 4143 O O . LYS B 1 22 ? 39.281 -4.961 -7.582 1 93.06 22 LYS B O 1
ATOM 4148 N N . PHE B 1 23 ? 37.812 -6.469 -8.367 1 93.62 23 PHE B N 1
ATOM 4149 C CA . PHE B 1 23 ? 37.188 -5.469 -9.227 1 93.62 23 PHE B CA 1
ATOM 4150 C C . PHE B 1 23 ? 35.781 -5.094 -8.695 1 93.62 23 PHE B C 1
ATOM 4152 O O . PHE B 1 23 ? 35.031 -4.391 -9.367 1 93.62 23 PHE B O 1
ATOM 4159 N N . LYS B 1 24 ? 35.438 -5.504 -7.52 1 87.44 24 LYS B N 1
ATOM 4160 C CA . LYS B 1 24 ? 34.156 -5.133 -6.969 1 87.44 24 LYS B CA 1
ATOM 4161 C C . LYS B 1 24 ? 34.031 -3.617 -6.809 1 87.44 24 LYS B C 1
ATOM 4163 O O . LYS B 1 24 ? 35.031 -2.914 -6.762 1 87.44 24 LYS B O 1
ATOM 4168 N N . PRO B 1 25 ? 32.781 -3.176 -6.758 1 81.56 25 PRO B N 1
ATOM 4169 C CA . PRO B 1 25 ? 32.594 -1.73 -6.648 1 81.56 25 PRO B CA 1
ATOM 4170 C C . PRO B 1 25 ? 33.188 -1.143 -5.375 1 81.56 25 PRO B C 1
ATOM 4172 O O . PRO B 1 25 ? 33.281 -1.834 -4.359 1 81.56 25 PRO B O 1
ATOM 4175 N N . PRO B 1 26 ? 33.562 0.072 -5.465 1 79 26 PRO B N 1
ATOM 4176 C CA . PRO B 1 26 ? 34.125 0.746 -4.297 1 79 26 PRO B CA 1
ATOM 4177 C C . PRO B 1 26 ? 33.125 0.919 -3.164 1 79 26 PRO B C 1
ATOM 4179 O O . PRO B 1 26 ? 31.906 0.949 -3.408 1 79 26 PRO B O 1
ATOM 4182 N N . THR B 1 27 ? 33.656 0.927 -1.994 1 82.31 27 THR B N 1
ATOM 4183 C CA . THR B 1 27 ? 32.844 1.136 -0.813 1 82.31 27 THR B CA 1
ATOM 4184 C C . THR B 1 27 ? 33 2.559 -0.285 1 82.31 27 THR B C 1
ATOM 4186 O O . THR B 1 27 ? 34 3.219 -0.553 1 82.31 27 THR B O 1
ATOM 4189 N N . ILE B 1 28 ? 31.969 2.938 0.352 1 77.56 28 ILE B N 1
ATOM 4190 C CA . ILE B 1 28 ? 32.031 4.258 0.971 1 77.56 28 ILE B CA 1
ATOM 4191 C C . ILE B 1 28 ? 32.719 4.168 2.318 1 77.56 28 ILE B C 1
ATOM 4193 O O . ILE B 1 28 ? 32.656 3.143 3 1 77.56 28 ILE B O 1
ATOM 4197 N N . ALA B 1 29 ? 33.5 5.25 2.59 1 76.81 29 ALA B N 1
ATOM 4198 C CA . ALA B 1 29 ? 34.094 5.32 3.928 1 76.81 29 ALA B CA 1
ATOM 4199 C C . ALA B 1 29 ? 33 5.371 5 1 76.81 29 ALA B C 1
ATOM 4201 O O . ALA B 1 29 ? 31.953 5.988 4.801 1 76.81 29 ALA B O 1
ATOM 4202 N N . SER B 1 30 ? 33.25 4.648 6.137 1 84.5 30 SER B N 1
ATOM 4203 C CA . SER B 1 30 ? 32.188 4.598 7.156 1 84.5 30 SER B CA 1
ATOM 4204 C C . SER B 1 30 ? 32.562 5.469 8.352 1 84.5 30 SER B C 1
ATOM 4206 O O . SER B 1 30 ? 33.688 5.426 8.844 1 84.5 30 SER B O 1
ATOM 4208 N N . LEU B 1 31 ? 31.688 6.277 8.742 1 85.81 31 LEU B N 1
ATOM 4209 C CA . LEU B 1 31 ? 31.766 7.055 9.969 1 85.81 31 LEU B CA 1
ATOM 4210 C C . LEU B 1 31 ? 30.594 6.738 10.898 1 85.81 31 LEU B C 1
ATOM 4212 O O . LEU B 1 31 ? 30.297 7.508 11.812 1 85.81 31 LEU B O 1
ATOM 4216 N N . LEU B 1 32 ? 30 5.629 10.625 1 88.38 32 LEU B N 1
ATOM 4217 C CA . LEU B 1 32 ? 28.797 5.27 11.359 1 88.38 32 LEU B CA 1
ATOM 4218 C C . LEU B 1 32 ? 29.109 5 12.828 1 88.38 32 LEU B C 1
ATOM 4220 O O . LEU B 1 32 ? 30.078 4.289 13.133 1 88.38 32 LEU B O 1
ATOM 4224 N N . LEU B 1 33 ? 28.359 5.57 13.656 1 91.88 33 LEU B N 1
ATOM 4225 C CA . LEU B 1 33 ? 28.484 5.332 15.094 1 91.88 33 LEU B CA 1
ATOM 4226 C C . LEU B 1 33 ? 28.047 3.916 15.453 1 91.88 33 LEU B C 1
ATOM 4228 O O . LEU B 1 33 ? 27.312 3.281 14.703 1 91.88 33 LEU B O 1
ATOM 4232 N N . SER B 1 34 ? 28.562 3.443 16.562 1 91.69 34 SER B N 1
ATOM 4233 C CA . SER B 1 34 ? 28.031 2.186 17.078 1 91.69 34 SER B CA 1
ATOM 4234 C C . SER B 1 34 ? 26.609 2.354 17.594 1 91.69 34 SER B C 1
ATOM 4236 O O . SER B 1 34 ? 26.188 3.465 17.922 1 91.69 34 SER B O 1
ATOM 4238 N N . LYS B 1 35 ? 25.906 1.281 17.688 1 92.19 35 LYS B N 1
ATOM 4239 C CA . LYS B 1 35 ? 24.531 1.28 18.156 1 92.19 35 LYS B CA 1
ATOM 4240 C C . LYS B 1 35 ? 24.438 1.809 19.594 1 92.19 35 LYS B C 1
ATOM 4242 O O . LYS B 1 35 ? 23.547 2.596 19.922 1 92.19 35 LYS B O 1
ATOM 4247 N N . ASP B 1 36 ? 25.328 1.399 20.375 1 93.94 36 ASP B N 1
ATOM 4248 C CA . ASP B 1 36 ? 25.328 1.789 21.781 1 93.94 36 ASP B CA 1
ATOM 4249 C C . ASP B 1 36 ? 25.578 3.287 21.938 1 93.94 36 ASP B C 1
ATOM 4251 O O . ASP B 1 36 ? 24.969 3.943 22.781 1 93.94 36 ASP B O 1
ATOM 4255 N N . GLU B 1 37 ? 26.453 3.77 21.141 1 95.75 37 GLU B N 1
ATOM 4256 C CA . GLU B 1 37 ? 26.719 5.203 21.188 1 95.75 37 GLU B CA 1
ATOM 4257 C C . GLU B 1 37 ? 25.5 6.012 20.75 1 95.75 37 GLU B C 1
ATOM 4259 O O . GLU B 1 37 ? 25.172 7.016 21.375 1 95.75 37 GLU B O 1
ATOM 4264 N N . ALA B 1 38 ? 24.906 5.594 19.703 1 96.06 38 ALA B N 1
ATOM 4265 C CA . ALA B 1 38 ? 23.688 6.266 19.234 1 96.06 38 ALA B CA 1
ATOM 4266 C C . ALA B 1 38 ? 22.609 6.25 20.312 1 96.06 38 ALA B C 1
ATOM 4268 O O . ALA B 1 38 ? 21.906 7.242 20.5 1 96.06 38 ALA B O 1
ATOM 4269 N N . LYS B 1 39 ? 22.516 5.16 21 1 97.12 39 LYS B N 1
ATOM 4270 C CA . LYS B 1 39 ? 21.562 5.027 22.094 1 97.12 39 LYS B CA 1
ATOM 4271 C C . LYS B 1 39 ? 21.844 6.043 23.203 1 97.12 39 LYS B C 1
ATOM 4273 O O . LYS B 1 39 ? 20.938 6.738 23.656 1 97.12 39 LYS B O 1
ATOM 4278 N N . GLU B 1 40 ? 23.047 6.133 23.547 1 97.88 40 GLU B N 1
ATOM 4279 C CA . GLU B 1 40 ? 23.422 7.031 24.625 1 97.88 40 GLU B CA 1
ATOM 4280 C C . GLU B 1 40 ? 23.172 8.484 24.25 1 97.88 40 GLU B C 1
ATOM 4282 O O . GLU B 1 40 ? 22.672 9.266 25.078 1 97.88 40 GLU B O 1
ATOM 4287 N N . ILE B 1 41 ? 23.516 8.812 23.094 1 97.88 41 ILE B N 1
ATOM 4288 C CA . ILE B 1 41 ? 23.281 10.172 22.609 1 97.88 41 ILE B CA 1
ATOM 4289 C C . ILE B 1 41 ? 21.797 10.484 22.625 1 97.88 41 ILE B C 1
ATOM 4291 O O . ILE B 1 41 ? 21.391 11.578 23.031 1 97.88 41 ILE B O 1
ATOM 4295 N N . SER B 1 42 ? 21 9.531 22.234 1 98.19 42 SER B N 1
ATOM 4296 C CA . SER B 1 42 ? 19.547 9.695 22.203 1 98.19 42 SER B CA 1
ATOM 4297 C C . SER B 1 42 ? 19 9.898 23.609 1 98.19 42 SER B C 1
ATOM 4299 O O . SER B 1 42 ? 18.141 10.758 23.828 1 98.19 42 SER B O 1
ATOM 4301 N N . ILE B 1 43 ? 19.484 9.117 24.547 1 98.12 43 ILE B N 1
ATOM 4302 C CA . ILE B 1 43 ? 19.016 9.211 25.922 1 98.12 43 ILE B CA 1
ATOM 4303 C C . ILE B 1 43 ? 19.344 10.586 26.484 1 98.12 43 ILE B C 1
ATOM 4305 O O . ILE B 1 43 ? 18.5 11.234 27.094 1 98.12 43 ILE B O 1
ATOM 4309 N N . GLN B 1 44 ? 20.547 11.039 26.219 1 97.5 44 GLN B N 1
ATOM 4310 C CA . GLN B 1 44 ? 20.969 12.336 26.703 1 97.5 44 GLN B CA 1
ATOM 4311 C C . GLN B 1 44 ? 20.141 13.461 26.094 1 97.5 44 GLN B C 1
ATOM 4313 O O . GLN B 1 44 ? 19.75 14.406 26.797 1 97.5 44 GLN B O 1
ATOM 4318 N N . PHE B 1 45 ? 19.891 13.391 24.812 1 97.12 45 PHE B N 1
ATOM 4319 C CA . PHE B 1 45 ? 19.078 14.391 24.125 1 97.12 45 PHE B CA 1
ATOM 4320 C C . PHE B 1 45 ? 17.688 14.469 24.734 1 97.12 45 PHE B C 1
ATOM 4322 O O . PHE B 1 45 ? 17.203 15.555 25.047 1 97.12 45 PHE B O 1
ATOM 4329 N N . ILE B 1 46 ? 17.016 13.32 24.938 1 96.75 46 ILE B N 1
ATOM 4330 C CA . ILE B 1 46 ? 15.656 13.289 25.453 1 96.75 46 ILE B CA 1
ATOM 4331 C C . ILE B 1 46 ? 15.617 13.828 26.875 1 96.75 46 ILE B C 1
ATOM 4333 O O . ILE B 1 46 ? 14.727 14.602 27.219 1 96.75 46 ILE B O 1
ATOM 4337 N N . LYS B 1 47 ? 16.578 13.43 27.625 1 94.81 47 LYS B N 1
ATOM 4338 C CA . LYS B 1 47 ? 16.641 13.906 29 1 94.81 47 LYS B CA 1
ATOM 4339 C C . LYS B 1 47 ? 16.828 15.422 29.047 1 94.81 47 LYS B C 1
ATOM 4341 O O . LYS B 1 47 ? 16.141 16.109 29.812 1 94.81 47 LYS B O 1
ATOM 4346 N N . GLU B 1 48 ? 17.594 15.945 28.25 1 93.44 48 GLU B N 1
ATOM 4347 C CA . GLU B 1 48 ? 17.953 17.359 28.281 1 93.44 48 GLU B CA 1
ATOM 4348 C C . GLU B 1 48 ? 16.859 18.219 27.672 1 93.44 48 GLU B C 1
ATOM 4350 O O . GLU B 1 48 ? 16.5 19.266 28.219 1 93.44 48 GLU B O 1
ATOM 4355 N N . PHE B 1 49 ? 16.328 17.812 26.547 1 94 49 PHE B N 1
ATOM 4356 C CA . PHE B 1 49 ? 15.492 18.719 25.766 1 94 49 PHE B CA 1
ATOM 4357 C C . PHE B 1 49 ? 14.016 18.391 25.953 1 94 49 PHE B C 1
ATOM 4359 O O . PHE B 1 49 ? 13.148 19.203 25.656 1 94 49 PHE B O 1
ATOM 4366 N N . VAL B 1 50 ? 13.711 17.203 26.344 1 92.75 50 VAL B N 1
ATOM 4367 C CA . VAL B 1 50 ? 12.328 16.781 26.562 1 92.75 50 VAL B CA 1
ATOM 4368 C C . VAL B 1 50 ? 12.039 16.672 28.047 1 92.75 50 VAL B C 1
ATOM 4370 O O . VAL B 1 50 ? 10.914 16.891 28.5 1 92.75 50 VAL B O 1
ATOM 4373 N N . GLY B 1 51 ? 13.016 16.25 28.859 1 90.75 51 GLY B N 1
ATOM 4374 C CA . GLY B 1 51 ? 12.891 16.156 30.312 1 90.75 51 GLY B CA 1
ATOM 4375 C C . GLY B 1 51 ? 12.398 14.812 30.781 1 90.75 51 GLY B C 1
ATOM 4376 O O . GLY B 1 51 ? 11.844 14.695 31.875 1 90.75 51 GLY B O 1
ATOM 4377 N N . ILE B 1 52 ? 12.492 13.812 29.984 1 92.62 52 ILE B N 1
ATOM 4378 C CA . ILE B 1 52 ? 12.062 12.461 30.344 1 92.62 52 ILE B CA 1
ATOM 4379 C C . ILE B 1 52 ? 13.266 11.516 30.312 1 92.62 52 ILE B C 1
ATOM 4381 O O . ILE B 1 52 ? 14.07 11.555 29.375 1 92.62 52 ILE B O 1
ATOM 4385 N N . ASP B 1 53 ? 13.375 10.68 31.266 1 94.5 53 ASP B N 1
ATOM 4386 C CA . ASP B 1 53 ? 14.445 9.688 31.312 1 94.5 53 ASP B CA 1
ATOM 4387 C C . ASP B 1 53 ? 14 8.367 30.688 1 94.5 53 ASP B C 1
ATOM 4389 O O . ASP B 1 53 ? 13.156 7.668 31.25 1 94.5 53 ASP B O 1
ATOM 4393 N N . VAL B 1 54 ? 14.617 8.039 29.641 1 96.19 54 VAL B N 1
ATOM 4394 C CA . VAL B 1 54 ? 14.172 6.855 28.906 1 96.19 54 VAL B CA 1
ATOM 4395 C C . VAL B 1 54 ? 15.227 5.75 29.031 1 96.19 54 VAL B C 1
ATOM 4397 O O . VAL B 1 54 ? 15.227 4.797 28.25 1 96.19 54 VAL B O 1
ATOM 4400 N N . GLU B 1 55 ? 16.094 5.777 29.953 1 96.12 55 GLU B N 1
ATOM 4401 C CA . GLU B 1 55 ? 17.203 4.836 30.109 1 96.12 55 GLU B CA 1
ATOM 4402 C C . GLU B 1 55 ? 16.688 3.41 30.281 1 96.12 55 GLU B C 1
ATOM 4404 O O . GLU B 1 55 ? 17.297 2.461 29.781 1 96.12 55 GLU B O 1
ATOM 4409 N N . ASN B 1 56 ? 15.594 3.287 30.906 1 94.88 56 ASN B N 1
ATOM 4410 C CA . ASN B 1 56 ? 15.078 1.954 31.203 1 94.88 56 ASN B CA 1
ATOM 4411 C C . ASN B 1 56 ? 13.977 1.545 30.234 1 94.88 56 ASN B C 1
ATOM 4413 O O . ASN B 1 56 ? 13.281 0.551 30.453 1 94.88 56 ASN B O 1
ATOM 4417 N N . TRP B 1 57 ? 13.766 2.334 29.234 1 95.75 57 TRP B N 1
ATOM 4418 C CA . TRP B 1 57 ? 12.766 1.988 28.234 1 95.75 57 TRP B CA 1
ATOM 4419 C C . TRP B 1 57 ? 13.305 0.934 27.266 1 95.75 57 TRP B C 1
ATOM 4421 O O . TRP B 1 57 ? 14.516 0.77 27.125 1 95.75 57 TRP B O 1
ATOM 4431 N N . ASP B 1 58 ? 12.461 0.189 26.688 1 93.88 58 ASP B N 1
ATOM 4432 C CA . ASP B 1 58 ? 12.867 -0.665 25.578 1 93.88 58 ASP B CA 1
ATOM 4433 C C . ASP B 1 58 ? 13.328 0.17 24.375 1 93.88 58 ASP B C 1
ATOM 4435 O O . ASP B 1 58 ? 12.742 1.211 24.078 1 93.88 58 ASP B O 1
ATOM 4439 N N . PHE B 1 59 ? 14.414 -0.182 23.734 1 95 59 PHE B N 1
ATOM 4440 C CA . PHE B 1 59 ? 14.852 0.591 22.578 1 95 59 PHE B CA 1
ATOM 4441 C C . PHE B 1 59 ? 15.117 -0.32 21.391 1 95 59 PHE B C 1
ATOM 4443 O O . PHE B 1 59 ? 15.438 -1.497 21.562 1 95 59 PHE B O 1
ATOM 4450 N N . TYR B 1 60 ? 14.922 0.148 20.328 1 93.94 60 TYR B N 1
ATOM 4451 C CA . TYR B 1 60 ? 15.164 -0.457 19.031 1 93.94 60 TYR B CA 1
ATOM 4452 C C . TYR B 1 60 ? 15.906 0.505 18.109 1 93.94 60 TYR B C 1
ATOM 4454 O O . TYR B 1 60 ? 15.695 1.719 18.172 1 93.94 60 TYR B O 1
ATOM 4462 N N . SER B 1 61 ? 16.844 0.015 17.328 1 94 61 SER B N 1
ATOM 4463 C CA . SER B 1 61 ? 17.594 0.882 16.422 1 94 61 SER B CA 1
ATOM 4464 C C . SER B 1 61 ? 17.75 0.249 15.047 1 94 61 SER B C 1
ATOM 4466 O O . SER B 1 61 ? 17.906 -0.968 14.938 1 94 61 SER B O 1
ATOM 4468 N N . VAL B 1 62 ? 17.672 1.095 14.07 1 92.81 62 VAL B N 1
ATOM 4469 C CA . VAL B 1 62 ? 17.891 0.655 12.695 1 92.81 62 VAL B CA 1
ATOM 4470 C C . VAL B 1 62 ? 18.781 1.655 11.961 1 92.81 62 VAL B C 1
ATOM 4472 O O . VAL B 1 62 ? 18.734 2.855 12.242 1 92.81 62 VAL B O 1
ATOM 4475 N N . TYR B 1 63 ? 19.562 1.032 11.062 1 91.56 63 TYR B N 1
ATOM 4476 C CA . TYR B 1 63 ? 20.359 1.87 10.172 1 91.56 63 TYR B CA 1
ATOM 4477 C C . TYR B 1 63 ? 19.453 2.654 9.219 1 91.56 63 TYR B C 1
ATOM 4479 O O . TYR B 1 63 ? 18.469 2.121 8.703 1 91.56 63 TYR B O 1
ATOM 4487 N N . TRP B 1 64 ? 19.875 3.959 9.047 1 91.06 64 TRP B N 1
ATOM 4488 C CA . TRP B 1 64 ? 19.047 4.793 8.18 1 91.06 64 TRP B CA 1
ATOM 4489 C C . TRP B 1 64 ? 19.922 5.602 7.215 1 91.06 64 TRP B C 1
ATOM 4491 O O . TRP B 1 64 ? 20.969 6.109 7.598 1 91.06 64 TRP B O 1
ATOM 4501 N N . TYR B 1 65 ? 19.516 5.688 6.031 1 89.19 65 TYR B N 1
ATOM 4502 C CA . TYR B 1 65 ? 20.031 6.668 5.074 1 89.19 65 TYR B CA 1
ATOM 4503 C C . TYR B 1 65 ? 18.953 7.043 4.062 1 89.19 65 TYR B C 1
ATOM 4505 O O . TYR B 1 65 ? 18 6.281 3.834 1 89.19 65 TYR B O 1
ATOM 4513 N N . ASP B 1 66 ? 18.984 8.188 3.502 1 91.44 66 ASP B N 1
ATOM 4514 C CA . ASP B 1 66 ? 18 8.68 2.541 1 91.44 66 ASP B CA 1
ATOM 4515 C C . ASP B 1 66 ? 18.281 8.141 1.142 1 91.44 66 ASP B C 1
ATOM 4517 O O . ASP B 1 66 ? 18.953 8.789 0.338 1 91.44 66 ASP B O 1
ATOM 4521 N N . HIS B 1 67 ? 17.719 7.074 0.863 1 88.44 67 HIS B N 1
ATOM 4522 C CA . HIS B 1 67 ? 17.969 6.367 -0.389 1 88.44 67 HIS B CA 1
ATOM 4523 C C . HIS B 1 67 ? 17.547 7.211 -1.589 1 88.44 67 HIS B C 1
ATOM 4525 O O . HIS B 1 67 ? 18.219 7.215 -2.617 1 88.44 67 HIS B O 1
ATOM 4531 N N . ASP B 1 68 ? 16.5 7.906 -1.466 1 88.06 68 ASP B N 1
ATOM 4532 C CA . ASP B 1 68 ? 15.961 8.695 -2.57 1 88.06 68 ASP B CA 1
ATOM 4533 C C . ASP B 1 68 ? 16.922 9.82 -2.957 1 88.06 68 ASP B C 1
ATOM 4535 O O . ASP B 1 68 ? 17.234 10 -4.137 1 88.06 68 ASP B O 1
ATOM 4539 N N . THR B 1 69 ? 17.359 10.484 -2.016 1 91.38 69 THR B N 1
ATOM 4540 C CA . THR B 1 69 ? 18.281 11.586 -2.264 1 91.38 69 THR B CA 1
ATOM 4541 C C . THR B 1 69 ? 19.594 11.078 -2.865 1 91.38 69 THR B C 1
ATOM 4543 O O . THR B 1 69 ? 20.094 11.656 -3.828 1 91.38 69 THR B O 1
ATOM 4546 N N . VAL B 1 70 ? 20.094 10 -2.338 1 90.06 70 VAL B N 1
ATOM 4547 C CA . VAL B 1 70 ? 21.344 9.422 -2.822 1 90.06 70 VAL B CA 1
ATOM 4548 C C . VAL B 1 70 ? 21.172 8.977 -4.273 1 90.06 70 VAL B C 1
ATOM 4550 O O . VAL B 1 70 ? 22.031 9.242 -5.113 1 90.06 70 VAL B O 1
ATOM 4553 N N . ASN B 1 71 ? 20.094 8.344 -4.527 1 88.62 71 ASN B N 1
ATOM 4554 C CA . ASN B 1 71 ? 19.828 7.883 -5.883 1 88.62 71 ASN B CA 1
ATOM 4555 C C . ASN B 1 71 ? 19.719 9.047 -6.863 1 88.62 71 ASN B C 1
ATOM 4557 O O . ASN B 1 71 ? 20.25 8.984 -7.973 1 88.62 71 ASN B O 1
ATOM 4561 N N . LYS B 1 72 ? 19.062 10.07 -6.492 1 90.44 72 LYS B N 1
ATOM 4562 C CA . LYS B 1 72 ? 18.891 11.234 -7.359 1 90.44 72 LYS B CA 1
ATOM 4563 C C . LYS B 1 72 ? 20.234 11.914 -7.617 1 90.44 72 LYS B C 1
ATOM 4565 O O . LYS B 1 72 ? 20.531 12.297 -8.75 1 90.44 72 LYS B O 1
ATOM 4570 N N . LEU B 1 73 ? 21.016 12.023 -6.605 1 92.31 73 LEU B N 1
ATOM 4571 C CA . LEU B 1 73 ? 22.344 12.609 -6.758 1 92.31 73 LEU B CA 1
ATOM 4572 C C . LEU B 1 73 ? 23.203 11.766 -7.691 1 92.31 73 LEU B C 1
ATOM 4574 O O . LEU B 1 73 ? 23.984 12.305 -8.484 1 92.31 73 LEU B O 1
ATOM 4578 N N . HIS B 1 74 ? 23.047 10.484 -7.523 1 90 74 HIS B N 1
ATOM 4579 C CA . HIS B 1 74 ? 23.766 9.562 -8.391 1 90 74 HIS B CA 1
ATOM 4580 C C . HIS B 1 74 ? 23.375 9.75 -9.852 1 90 74 HIS B C 1
ATOM 4582 O O . HIS B 1 74 ? 24.25 9.859 -10.727 1 90 74 HIS B O 1
ATOM 4588 N N . HIS B 1 75 ? 22.188 9.867 -10.141 1 88.31 75 HIS B N 1
ATOM 4589 C CA . HIS B 1 75 ? 21.703 10 -11.508 1 88.31 75 HIS B CA 1
ATOM 4590 C C . HIS B 1 75 ? 22.047 11.367 -12.086 1 88.31 75 HIS B C 1
ATOM 4592 O O . HIS B 1 75 ? 22.203 11.508 -13.297 1 88.31 75 HIS B O 1
ATOM 4598 N N . LEU B 1 76 ? 22.188 12.352 -11.211 1 91 76 LEU B N 1
ATOM 4599 C CA . LEU B 1 76 ? 22.594 13.688 -11.633 1 91 76 LEU B CA 1
ATOM 4600 C C . LEU B 1 76 ? 24.094 13.758 -11.852 1 91 76 LEU B C 1
ATOM 4602 O O . LEU B 1 76 ? 24.609 14.734 -12.406 1 91 76 LEU B O 1
ATOM 4606 N N . GLY B 1 77 ? 24.828 12.758 -11.352 1 89.81 77 GLY B N 1
ATOM 4607 C CA . GLY B 1 77 ? 26.266 12.703 -11.516 1 89.81 77 GLY B CA 1
ATOM 4608 C C . GLY B 1 77 ? 27.031 13.523 -10.492 1 89.81 77 GLY B C 1
ATOM 4609 O O . GLY B 1 77 ? 28.203 13.852 -10.688 1 89.81 77 GLY B O 1
ATOM 4610 N N . ILE B 1 78 ? 26.344 13.891 -9.398 1 92.94 78 ILE B N 1
ATOM 4611 C CA . ILE B 1 78 ? 27 14.773 -8.438 1 92.94 78 ILE B CA 1
ATOM 4612 C C . ILE B 1 78 ? 27.062 14.094 -7.074 1 92.94 78 ILE B C 1
ATOM 4614 O O . ILE B 1 78 ? 27.234 14.758 -6.047 1 92.94 78 ILE B O 1
ATOM 4618 N N . LEU B 1 79 ? 26.906 12.797 -6.996 1 91.12 79 LEU B N 1
ATOM 4619 C CA . LEU B 1 79 ? 26.953 12.07 -5.73 1 91.12 79 LEU B CA 1
ATOM 4620 C C . LEU B 1 79 ? 28.344 12.141 -5.113 1 91.12 79 LEU B C 1
ATOM 4622 O O . LEU B 1 79 ? 28.5 12.414 -3.92 1 91.12 79 LEU B O 1
ATOM 4626 N N . LYS B 1 80 ? 29.391 11.961 -5.871 1 88.19 80 LYS B N 1
ATOM 4627 C CA . LYS B 1 80 ? 30.766 11.938 -5.375 1 88.19 80 LYS B CA 1
ATOM 4628 C C . LYS B 1 80 ? 31.141 13.273 -4.758 1 88.19 80 LYS B C 1
ATOM 4630 O O . LYS B 1 80 ? 31.75 13.32 -3.682 1 88.19 80 LYS B O 1
ATOM 4635 N N . LYS B 1 81 ? 30.719 14.312 -5.422 1 91.75 81 LYS B N 1
ATOM 4636 C CA . LYS B 1 81 ? 31.062 15.648 -4.957 1 91.75 81 LYS B CA 1
ATOM 4637 C C . LYS B 1 81 ? 30.344 15.977 -3.643 1 91.75 81 LYS B C 1
ATOM 4639 O O . LYS B 1 81 ? 30.859 16.75 -2.826 1 91.75 81 LYS B O 1
ATOM 4644 N N . ASN B 1 82 ? 29.203 15.344 -3.416 1 93.19 82 ASN B N 1
ATOM 4645 C CA . ASN B 1 82 ? 28.406 15.688 -2.25 1 93.19 82 ASN B CA 1
ATOM 4646 C C . ASN B 1 82 ? 28.5 14.617 -1.165 1 93.19 82 ASN B C 1
ATOM 4648 O O . ASN B 1 82 ? 27.797 14.68 -0.157 1 93.19 82 ASN B O 1
ATOM 4652 N N . ARG B 1 83 ? 29.328 13.711 -1.256 1 88.81 83 ARG B N 1
ATOM 4653 C CA . ARG B 1 83 ? 29.406 12.57 -0.353 1 88.81 83 ARG B CA 1
ATOM 4654 C C . ARG B 1 83 ? 29.719 13.016 1.073 1 88.81 83 ARG B C 1
ATOM 4656 O O . ARG B 1 83 ? 29.078 12.562 2.021 1 88.81 83 ARG B O 1
ATOM 4663 N N . LYS B 1 84 ? 30.656 13.828 1.173 1 88.19 84 LYS B N 1
ATOM 4664 C CA . LYS B 1 84 ? 31.031 14.305 2.502 1 88.19 84 LYS B CA 1
ATOM 4665 C C . LYS B 1 84 ? 29.875 15.047 3.166 1 88.19 84 LYS B C 1
ATOM 4667 O O . LYS B 1 84 ? 29.609 14.859 4.355 1 88.19 84 LYS B O 1
ATOM 4672 N N . VAL B 1 85 ? 29.234 15.781 2.408 1 90.69 85 VAL B N 1
ATOM 4673 C CA . VAL B 1 85 ? 28.094 16.562 2.904 1 90.69 85 VAL B CA 1
ATOM 4674 C C . VAL B 1 85 ? 27 15.633 3.393 1 90.69 85 VAL B C 1
ATOM 4676 O O . VAL B 1 85 ? 26.391 15.875 4.434 1 90.69 85 VAL B O 1
ATOM 4679 N N . LEU B 1 86 ? 26.75 14.609 2.674 1 90.75 86 LEU B N 1
ATOM 4680 C CA . LEU B 1 86 ? 25.703 13.656 3.029 1 90.75 86 LEU B CA 1
ATOM 4681 C C . LEU B 1 86 ? 25.984 13.039 4.395 1 90.75 86 LEU B C 1
ATOM 4683 O O . LEU B 1 86 ? 25.062 12.867 5.195 1 90.75 86 LEU B O 1
ATOM 4687 N N . TYR B 1 87 ? 27.219 12.836 4.66 1 87.75 87 TYR B N 1
ATOM 4688 C CA . TYR B 1 87 ? 27.625 12.312 5.961 1 87.75 87 TYR B CA 1
ATOM 4689 C C . TYR B 1 87 ? 27.469 13.367 7.051 1 87.75 87 TYR B C 1
ATOM 4691 O O . TYR B 1 87 ? 26.891 13.094 8.102 1 87.75 87 TYR B O 1
ATOM 4699 N N . ASP B 1 88 ? 27.875 14.453 6.727 1 89.69 88 ASP B N 1
ATOM 4700 C CA . ASP B 1 88 ? 27.938 15.531 7.711 1 89.69 88 ASP B CA 1
ATOM 4701 C C . ASP B 1 88 ? 26.531 15.906 8.195 1 89.69 88 ASP B C 1
ATOM 4703 O O . ASP B 1 88 ? 26.328 16.188 9.375 1 89.69 88 ASP B O 1
ATOM 4707 N N . VAL B 1 89 ? 25.625 15.789 7.27 1 91.12 89 VAL B N 1
ATOM 4708 C CA . VAL B 1 89 ? 24.297 16.281 7.625 1 91.12 89 VAL B CA 1
ATOM 4709 C C . VAL B 1 89 ? 23.391 15.117 7.98 1 91.12 89 VAL B C 1
ATOM 4711 O O . VAL B 1 89 ? 22.203 15.305 8.273 1 91.12 89 VAL B O 1
ATOM 4714 N N . GLY B 1 90 ? 23.891 13.922 7.898 1 90 90 GLY B N 1
ATOM 4715 C CA . GLY B 1 90 ? 23.172 12.758 8.414 1 90 90 GLY B CA 1
ATOM 4716 C C . GLY B 1 90 ? 22.25 12.125 7.391 1 90 90 GLY B C 1
ATOM 4717 O O . GLY B 1 90 ? 21.312 11.422 7.754 1 90 90 GLY B O 1
ATOM 4718 N N . LEU B 1 91 ? 22.375 12.383 6.117 1 92.19 91 LEU B N 1
ATOM 4719 C CA . LEU B 1 91 ? 21.547 11.766 5.086 1 92.19 91 LEU B CA 1
ATOM 4720 C C . LEU B 1 91 ? 22.062 10.375 4.734 1 92.19 91 LEU B C 1
ATOM 4722 O O . LEU B 1 91 ? 21.359 9.586 4.113 1 92.19 91 LEU B O 1
ATOM 4726 N N . VAL B 1 92 ? 23.312 10.227 5.086 1 90 92 VAL B N 1
ATOM 4727 C CA . VAL B 1 92 ? 23.875 8.883 5 1 90 92 VAL B CA 1
ATOM 4728 C C . VAL B 1 92 ? 24.516 8.508 6.332 1 90 92 VAL B C 1
ATOM 4730 O O . VAL B 1 92 ? 25.016 9.375 7.055 1 90 92 VAL B O 1
ATOM 4733 N N . GLU B 1 93 ? 24.516 7.211 6.715 1 89.69 93 GLU B N 1
ATOM 4734 C CA . GLU B 1 93 ? 25.156 6.691 7.914 1 89.69 93 GLU B CA 1
ATOM 4735 C C . GLU B 1 93 ? 24.547 7.289 9.18 1 89.69 93 GLU B C 1
ATOM 4737 O O . GLU B 1 93 ? 25.25 7.84 10.023 1 89.69 93 GLU B O 1
ATOM 4742 N N . SER B 1 94 ? 23.328 7.094 9.305 1 92.94 94 SER B N 1
ATOM 4743 C CA . SER B 1 94 ? 22.594 7.559 10.469 1 92.94 94 SER B CA 1
ATOM 4744 C C . SER B 1 94 ? 21.828 6.414 11.141 1 92.94 94 SER B C 1
ATOM 4746 O O . SER B 1 94 ? 21.688 5.336 10.555 1 92.94 94 SER B O 1
ATOM 4748 N N . TRP B 1 95 ? 21.5 6.664 12.406 1 95.06 95 TRP B N 1
ATOM 4749 C CA . TRP B 1 95 ? 20.672 5.723 13.156 1 95.06 95 TRP B CA 1
ATOM 4750 C C . TRP B 1 95 ? 19.281 6.297 13.398 1 95.06 95 TRP B C 1
ATOM 4752 O O . TRP B 1 95 ? 19.125 7.512 13.531 1 95.06 95 TRP B O 1
ATOM 4762 N N . ARG B 1 96 ? 18.281 5.469 13.352 1 95.88 96 ARG B N 1
ATOM 4763 C CA . ARG B 1 96 ? 16.984 5.738 13.953 1 95.88 96 ARG B CA 1
ATOM 4764 C C . ARG B 1 96 ? 16.766 4.879 15.195 1 95.88 96 ARG B C 1
ATOM 4766 O O . ARG B 1 96 ? 16.828 3.648 15.125 1 95.88 96 ARG B O 1
ATOM 4773 N N . VAL B 1 97 ? 16.594 5.543 16.266 1 96.75 97 VAL B N 1
ATOM 4774 C CA . VAL B 1 97 ? 16.469 4.863 17.547 1 96.75 97 VAL B CA 1
ATOM 4775 C C . VAL B 1 97 ? 15.078 5.137 18.141 1 96.75 97 VAL B C 1
ATOM 4777 O O . VAL B 1 97 ? 14.672 6.293 18.266 1 96.75 97 VAL B O 1
ATOM 4780 N N . ARG B 1 98 ? 14.414 4.156 18.484 1 96.69 98 ARG B N 1
ATOM 4781 C CA . ARG B 1 98 ? 13.086 4.301 19.078 1 96.69 98 ARG B CA 1
ATOM 4782 C C . ARG B 1 98 ? 13.07 3.768 20.516 1 96.69 98 ARG B C 1
ATOM 4784 O O . ARG B 1 98 ? 13.562 2.668 20.781 1 96.69 98 ARG B O 1
ATOM 4791 N N . PHE B 1 99 ? 12.547 4.523 21.359 1 96.56 99 PHE B N 1
ATOM 4792 C CA . PHE B 1 99 ? 12.273 4.121 22.734 1 96.56 99 PHE B CA 1
ATOM 4793 C C . PHE B 1 99 ? 10.781 3.906 22.953 1 96.56 99 PHE B C 1
ATOM 4795 O O . PHE B 1 99 ? 9.961 4.699 22.484 1 96.56 99 PHE B O 1
ATOM 4802 N N . VAL B 1 100 ? 10.461 2.854 23.578 1 94.44 100 VAL B N 1
ATOM 4803 C CA . VAL B 1 100 ? 9.055 2.527 23.75 1 94.44 100 VAL B CA 1
ATOM 4804 C C . VAL B 1 100 ? 8.781 2.168 25.219 1 94.44 100 VAL B C 1
ATOM 4806 O O . VAL B 1 100 ? 9.539 1.412 25.828 1 94.44 100 VAL B O 1
ATOM 4809 N N . HIS B 1 101 ? 7.719 2.793 25.812 1 90.06 101 HIS B N 1
ATOM 4810 C CA . HIS B 1 101 ? 7.266 2.461 27.156 1 90.06 101 HIS B CA 1
ATOM 4811 C C . HIS B 1 101 ? 5.797 2.832 27.359 1 90.06 101 HIS B C 1
ATOM 4813 O O . HIS B 1 101 ? 5.426 4 27.219 1 90.06 101 HIS B O 1
ATOM 4819 N N . GLN B 1 102 ? 4.91 1.989 27.875 1 79.88 102 GLN B N 1
ATOM 4820 C CA . GLN B 1 102 ? 3.533 2.203 28.312 1 79.88 102 GLN B CA 1
ATOM 4821 C C . GLN B 1 102 ? 2.803 3.162 27.375 1 79.88 102 GLN B C 1
ATOM 4823 O O . GLN B 1 102 ? 2.279 4.188 27.812 1 79.88 102 GLN B O 1
ATOM 4828 N N . ASN B 1 103 ? 2.736 3.01 26.109 1 78.06 103 ASN B N 1
ATOM 4829 C CA . ASN B 1 103 ? 1.996 3.768 25.109 1 78.06 103 ASN B CA 1
ATOM 4830 C C . ASN B 1 103 ? 2.721 5.055 24.734 1 78.06 103 ASN B C 1
ATOM 4832 O O . ASN B 1 103 ? 2.09 6.031 24.312 1 78.06 103 ASN B O 1
ATOM 4836 N N . GLN B 1 104 ? 3.924 5.211 25.141 1 89.69 104 GLN B N 1
ATOM 4837 C CA . GLN B 1 104 ? 4.762 6.344 24.766 1 89.69 104 GLN B CA 1
ATOM 4838 C C . GLN B 1 104 ? 5.941 5.895 23.906 1 89.69 104 GLN B C 1
ATOM 4840 O O . GLN B 1 104 ? 6.438 4.773 24.062 1 89.69 104 GLN B O 1
ATOM 4845 N N . SER B 1 105 ? 6.277 6.777 23.094 1 94.19 105 SER B N 1
ATOM 4846 C CA . SER B 1 105 ? 7.418 6.426 22.25 1 94.19 105 SER B CA 1
ATOM 4847 C C . SER B 1 105 ? 8.148 7.668 21.766 1 94.19 105 SER B C 1
ATOM 4849 O O . SER B 1 105 ? 7.531 8.719 21.562 1 94.19 105 SER B O 1
ATOM 4851 N N . PHE B 1 106 ? 9.414 7.539 21.688 1 96 106 PHE B N 1
ATOM 4852 C CA . PHE B 1 106 ? 10.266 8.555 21.078 1 96 106 PHE B CA 1
ATOM 4853 C C . PHE B 1 106 ? 11.102 7.961 19.953 1 96 106 PHE B C 1
ATOM 4855 O O . PHE B 1 106 ? 11.617 6.848 20.078 1 96 106 PHE B O 1
ATOM 4862 N N . VAL B 1 107 ? 11.18 8.617 18.891 1 96.75 107 VAL B N 1
ATOM 4863 C CA . VAL B 1 107 ? 12.094 8.211 17.828 1 96.75 107 VAL B CA 1
ATOM 4864 C C . VAL B 1 107 ? 13.109 9.312 17.562 1 96.75 107 VAL B C 1
ATOM 4866 O O . VAL B 1 107 ? 12.75 10.492 17.453 1 96.75 107 VAL B O 1
ATOM 4869 N N . VAL B 1 108 ? 14.336 8.938 17.484 1 97.5 108 VAL B N 1
ATOM 4870 C CA . VAL B 1 108 ? 15.43 9.891 17.359 1 97.5 108 VAL B CA 1
ATOM 4871 C C . VAL B 1 108 ? 16.328 9.5 16.188 1 97.5 108 VAL B C 1
ATOM 4873 O O . VAL B 1 108 ? 16.625 8.32 16 1 97.5 108 VAL B O 1
ATOM 4876 N N . GLY B 1 109 ? 16.609 10.43 15.391 1 96.56 109 GLY B N 1
ATOM 4877 C CA . GLY B 1 109 ? 17.625 10.258 14.367 1 96.56 109 GLY B CA 1
ATOM 4878 C C . GLY B 1 109 ? 18.969 10.844 14.742 1 96.56 109 GLY B C 1
ATOM 4879 O O . GLY B 1 109 ? 19.062 12.023 15.102 1 96.56 109 GLY B O 1
ATOM 4880 N N . VAL B 1 110 ? 20.016 10.023 14.688 1 96.25 110 VAL B N 1
ATOM 4881 C CA . VAL B 1 110 ? 21.359 10.445 15.078 1 96.25 110 VAL B CA 1
ATOM 4882 C C . VAL B 1 110 ? 22.328 10.242 13.906 1 96.25 110 VAL B C 1
ATOM 4884 O O . VAL B 1 110 ? 22.391 9.156 13.328 1 96.25 110 VAL B O 1
ATOM 4887 N N . ASN B 1 111 ? 23.047 11.289 13.609 1 93.62 111 ASN B N 1
ATOM 4888 C CA . ASN B 1 111 ? 23.984 11.156 12.5 1 93.62 111 ASN B CA 1
ATOM 4889 C C . ASN B 1 111 ? 25.391 10.82 12.992 1 93.62 111 ASN B C 1
ATOM 4891 O O . ASN B 1 111 ? 25.594 10.633 14.188 1 93.62 111 ASN B O 1
ATOM 4895 N N . ALA B 1 112 ? 26.359 10.695 12.094 1 90.75 112 ALA B N 1
ATOM 4896 C CA . ALA B 1 112 ? 27.719 10.266 12.406 1 90.75 112 ALA B CA 1
ATOM 4897 C C . ALA B 1 112 ? 28.453 11.32 13.219 1 90.75 112 ALA B C 1
ATOM 4899 O O . ALA B 1 112 ? 29.406 11.008 13.938 1 90.75 112 ALA B O 1
ATOM 4900 N N . ASN B 1 113 ? 28 12.539 13.156 1 93.81 113 ASN B N 1
ATOM 4901 C CA . ASN B 1 113 ? 28.594 13.641 13.891 1 93.81 113 ASN B CA 1
ATOM 4902 C C . ASN B 1 113 ? 27.969 13.805 15.273 1 93.81 113 ASN B C 1
ATOM 4904 O O . ASN B 1 113 ? 28.141 14.836 15.922 1 93.81 113 ASN B O 1
ATOM 4908 N N . ARG B 1 114 ? 27.141 12.859 15.641 1 95.69 114 ARG B N 1
ATOM 4909 C CA . ARG B 1 114 ? 26.531 12.805 16.969 1 95.69 114 ARG B CA 1
ATOM 4910 C C . ARG B 1 114 ? 25.484 13.906 17.125 1 95.69 114 ARG B C 1
ATOM 4912 O O . ARG B 1 114 ? 25.344 14.492 18.203 1 95.69 114 ARG B O 1
ATOM 4919 N N . GLU B 1 115 ? 24.906 14.242 16.047 1 96.62 115 GLU B N 1
ATOM 4920 C CA . GLU B 1 115 ? 23.844 15.25 16.078 1 96.62 115 GLU B CA 1
ATOM 4921 C C . GLU B 1 115 ? 22.469 14.609 15.867 1 96.62 115 GLU B C 1
ATOM 4923 O O . GLU B 1 115 ? 22.344 13.609 15.156 1 96.62 115 GLU B O 1
ATOM 4928 N N . ILE B 1 116 ? 21.469 15.266 16.453 1 96.94 116 ILE B N 1
ATOM 4929 C CA . ILE B 1 116 ? 20.078 14.859 16.25 1 96.94 116 ILE B CA 1
ATOM 4930 C C . ILE B 1 116 ? 19.547 15.516 14.977 1 96.94 116 ILE B C 1
ATOM 4932 O O . ILE B 1 116 ? 19.547 16.734 14.852 1 96.94 116 ILE B O 1
ATOM 4936 N N . THR B 1 117 ? 19.109 14.664 14.078 1 94.69 117 THR B N 1
ATOM 4937 C CA . THR B 1 117 ? 18.625 15.18 12.805 1 94.69 117 THR B CA 1
ATOM 4938 C C . THR B 1 117 ? 17.125 14.945 12.656 1 94.69 117 THR B C 1
ATOM 4940 O O . THR B 1 117 ? 16.5 15.484 11.742 1 94.69 117 THR B O 1
ATOM 4943 N N . PHE B 1 118 ? 16.625 14.172 13.492 1 95.75 118 PHE B N 1
ATOM 4944 C CA . PHE B 1 118 ? 15.211 13.812 13.477 1 95.75 118 PHE B CA 1
ATOM 4945 C C . PHE B 1 118 ? 14.719 13.461 14.875 1 95.75 118 PHE B C 1
ATOM 4947 O O . PHE B 1 118 ? 15.445 12.852 15.656 1 95.75 118 PHE B O 1
ATOM 4954 N N . PHE B 1 119 ? 13.562 13.859 15.203 1 97.12 119 PHE B N 1
ATOM 4955 C CA . PHE B 1 119 ? 12.992 13.531 16.5 1 97.12 119 PHE B CA 1
ATOM 4956 C C . PHE B 1 119 ? 11.469 13.641 16.469 1 97.12 119 PHE B C 1
ATOM 4958 O O . PHE B 1 119 ? 10.922 14.586 15.898 1 97.12 119 PHE B O 1
ATOM 4965 N N . TYR B 1 120 ? 10.836 12.727 16.969 1 95.69 120 TYR B N 1
ATOM 4966 C CA . TYR B 1 120 ? 9.383 12.758 17.109 1 95.69 120 TYR B CA 1
ATOM 4967 C C . TYR B 1 120 ? 8.945 12.164 18.438 1 95.69 120 TYR B C 1
ATOM 4969 O O . TYR B 1 120 ? 9.32 11.039 18.781 1 95.69 120 TYR B O 1
ATOM 4977 N N . ALA B 1 121 ? 8.195 12.914 19.172 1 93.31 121 ALA B N 1
ATOM 4978 C CA . ALA B 1 121 ? 7.656 12.469 20.453 1 93.31 121 ALA B CA 1
ATOM 4979 C C . ALA B 1 121 ? 6.199 12.031 20.312 1 93.31 121 ALA B C 1
ATOM 4981 O O . ALA B 1 121 ? 5.32 12.859 20.078 1 93.31 121 ALA B O 1
ATOM 4982 N N . ASP B 1 122 ? 5.988 10.859 20.406 1 88.88 122 ASP B N 1
ATOM 4983 C CA . ASP B 1 122 ? 4.633 10.312 20.438 1 88.88 122 ASP B CA 1
ATOM 4984 C C . ASP B 1 122 ? 4.176 10.039 21.875 1 88.88 122 ASP B C 1
ATOM 4986 O O . ASP B 1 122 ? 4.203 8.891 22.328 1 88.88 122 ASP B O 1
ATOM 4990 N N . VAL B 1 123 ? 3.795 11.062 22.578 1 85.69 123 VAL B N 1
ATOM 4991 C CA . VAL B 1 123 ? 3.387 11.016 23.969 1 85.69 123 VAL B CA 1
ATOM 4992 C C . VAL B 1 123 ? 2.123 11.852 24.172 1 85.69 123 VAL B C 1
ATOM 4994 O O . VAL B 1 123 ? 1.832 12.742 23.375 1 85.69 123 VAL B O 1
ATOM 4997 N N . PRO B 1 124 ? 1.349 11.43 25.141 1 76.94 124 PRO B N 1
ATOM 4998 C CA . PRO B 1 124 ? 0.212 12.305 25.453 1 76.94 124 PRO B CA 1
ATOM 4999 C C . PRO B 1 124 ? 0.631 13.742 25.734 1 76.94 124 PRO B C 1
ATOM 5001 O O . PRO B 1 124 ? 1.697 13.984 26.297 1 76.94 124 PRO B O 1
ATOM 5004 N N . LYS B 1 125 ? -0.168 14.625 25.312 1 72.69 125 LYS B N 1
ATOM 5005 C CA . LYS B 1 125 ? 0.126 16.047 25.422 1 72.69 125 LYS B C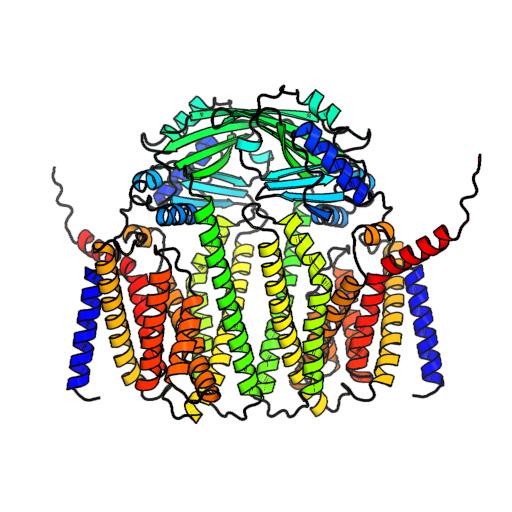A 1
ATOM 5006 C C . LYS B 1 125 ? 0.417 16.438 26.875 1 72.69 125 LYS B C 1
ATOM 5008 O O . LYS B 1 125 ? 1.216 17.344 27.125 1 72.69 125 LYS B O 1
ATOM 5013 N N . LYS B 1 126 ? -0.173 15.711 27.75 1 73.69 126 LYS B N 1
ATOM 5014 C CA . LYS B 1 126 ? -0.009 16.031 29.172 1 73.69 126 LYS B CA 1
ATOM 5015 C C . LYS B 1 126 ? 1.408 15.719 29.641 1 73.69 126 LYS B C 1
ATOM 5017 O O . LYS B 1 126 ? 1.89 16.312 30.609 1 73.69 126 LYS B O 1
ATOM 5022 N N . THR B 1 127 ? 2.051 14.93 28.922 1 76.94 127 THR B N 1
ATOM 5023 C CA . THR B 1 127 ? 3.383 14.484 29.328 1 76.94 127 THR B CA 1
ATOM 5024 C C . THR B 1 127 ? 4.41 15.586 29.078 1 76.94 127 THR B C 1
ATOM 5026 O O . THR B 1 127 ? 5.414 15.672 29.781 1 76.94 127 THR B O 1
ATOM 5029 N N . LEU B 1 128 ? 4.125 16.312 28.125 1 75.56 128 LEU B N 1
ATOM 5030 C CA . LEU B 1 128 ? 5.062 17.375 27.781 1 75.56 128 LEU B CA 1
ATOM 5031 C C . LEU B 1 128 ? 4.668 18.688 28.469 1 75.56 128 LEU B C 1
ATOM 5033 O O . LEU B 1 128 ? 5.156 19.766 28.094 1 75.56 128 LEU B O 1
ATOM 5037 N N . SER B 1 129 ? 3.703 18.406 29.469 1 65.81 129 SER B N 1
ATOM 5038 C CA . SER B 1 129 ? 3.154 19.578 30.156 1 65.81 129 SER B CA 1
ATOM 5039 C C . SER B 1 129 ? 4.105 20.062 31.234 1 65.81 129 SER B C 1
ATOM 5041 O O . SER B 1 129 ? 4.902 19.297 31.781 1 65.81 129 SER B O 1
ATOM 5043 N N . GLY B 1 130 ? 4.781 21.328 31.094 1 63.06 130 GLY B N 1
ATOM 5044 C CA . GLY B 1 130 ? 5.594 22.047 32.062 1 63.06 130 GLY B CA 1
ATOM 5045 C C . GLY B 1 130 ? 6.117 23.359 31.531 1 63.06 130 GLY B C 1
ATOM 5046 O O . GLY B 1 130 ? 6.078 23.609 30.328 1 63.06 130 GLY B O 1
ATOM 5047 N N . LYS B 1 131 ? 6.012 24.281 32.375 1 64.62 131 LYS B N 1
ATOM 5048 C CA . LYS B 1 131 ? 6.523 25.594 32.031 1 64.62 131 LYS B CA 1
ATOM 5049 C C . LYS B 1 131 ? 8.047 25.641 32.094 1 64.62 131 LYS B C 1
ATOM 5051 O O . LYS B 1 131 ? 8.625 25.672 33.188 1 64.62 131 LYS B O 1
ATOM 5056 N N . PHE B 1 132 ? 8.641 25.25 30.844 1 69.88 132 PHE B N 1
ATOM 5057 C CA . PHE B 1 132 ? 10.094 25.344 30.766 1 69.88 132 PHE B CA 1
ATOM 5058 C C . PHE B 1 132 ? 10.516 26.641 30.094 1 69.88 132 PHE B C 1
ATOM 5060 O O . PHE B 1 132 ? 9.727 27.266 29.375 1 69.88 132 PHE B O 1
ATOM 5067 N N . GLU B 1 133 ? 11.703 27.016 30.391 1 73.25 133 GLU B N 1
ATOM 5068 C CA . GLU B 1 133 ? 12.242 28.25 29.828 1 73.25 133 GLU B CA 1
ATOM 5069 C C . GLU B 1 133 ? 12.312 28.172 28.312 1 73.25 133 GLU B C 1
ATOM 5071 O O . GLU B 1 133 ? 12.742 27.172 27.75 1 73.25 133 GLU B O 1
ATOM 5076 N N . GLN B 1 134 ? 11.656 29.188 27.656 1 79.56 134 GLN B N 1
ATOM 5077 C CA . GLN B 1 134 ? 11.727 29.266 26.203 1 79.56 134 GLN B CA 1
ATOM 5078 C C . GLN B 1 134 ? 13.141 29.609 25.734 1 79.56 134 GLN B C 1
ATOM 5080 O O . GLN B 1 134 ? 13.75 30.562 26.234 1 79.56 134 GLN B O 1
ATOM 5085 N N . VAL B 1 135 ? 13.617 28.75 24.969 1 87.88 135 VAL B N 1
ATOM 5086 C CA . VAL B 1 135 ? 14.953 28.969 24.406 1 87.88 135 VAL B CA 1
ATOM 5087 C C . VAL B 1 135 ? 14.852 29.625 23.031 1 87.88 135 VAL B C 1
ATOM 5089 O O . VAL B 1 135 ? 13.969 29.281 22.25 1 87.88 135 VAL B O 1
ATOM 5092 N N . SER B 1 136 ? 15.719 30.594 22.844 1 91.69 136 SER B N 1
ATOM 5093 C CA . SER B 1 136 ? 15.742 31.234 21.531 1 91.69 136 SER B CA 1
ATOM 5094 C C . SER B 1 136 ? 16.203 30.266 20.453 1 91.69 136 SER B C 1
ATOM 5096 O O . SER B 1 136 ? 16.891 29.281 20.734 1 91.69 136 SER B O 1
ATOM 5098 N N . PRO B 1 137 ? 15.789 30.484 19.297 1 94.06 137 PRO B N 1
ATOM 5099 C CA . PRO B 1 137 ? 16.203 29.609 18.203 1 94.06 137 PRO B CA 1
ATOM 5100 C C . PRO B 1 137 ? 17.734 29.516 18.062 1 94.06 137 PRO B C 1
ATOM 5102 O O . PRO B 1 137 ? 18.266 28.453 17.75 1 94.06 137 PRO B O 1
ATOM 5105 N N . GLU B 1 138 ? 18.406 30.641 18.234 1 94.5 138 GLU B N 1
ATOM 5106 C CA . GLU B 1 138 ? 19.859 30.641 18.109 1 94.5 138 GLU B CA 1
ATOM 5107 C C . GLU B 1 138 ? 20.516 29.828 19.234 1 94.5 138 GLU B C 1
ATOM 5109 O O . GLU B 1 138 ? 21.453 29.078 19 1 94.5 138 GLU B O 1
ATOM 5114 N N . THR B 1 139 ? 20.016 30.016 20.359 1 94.31 139 THR B N 1
ATOM 5115 C CA . THR B 1 139 ? 20.531 29.266 21.5 1 94.31 139 THR B CA 1
ATOM 5116 C C . THR B 1 139 ? 20.266 27.781 21.344 1 94.31 139 THR B C 1
ATOM 5118 O O . THR B 1 139 ? 21.125 26.953 21.672 1 94.31 139 THR B O 1
ATOM 5121 N N . LEU B 1 140 ? 19.094 27.5 20.922 1 95.19 140 LEU B N 1
ATOM 5122 C CA . LEU B 1 140 ? 18.75 26.094 20.703 1 95.19 140 LEU B 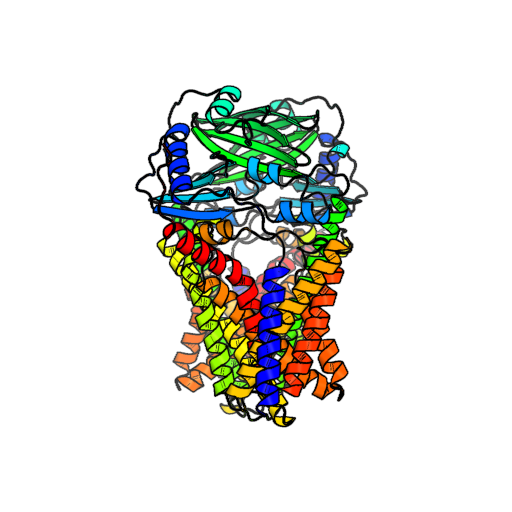CA 1
ATOM 5123 C C . LEU B 1 140 ? 19.688 25.453 19.688 1 95.19 140 LEU B C 1
ATOM 5125 O O . LEU B 1 140 ?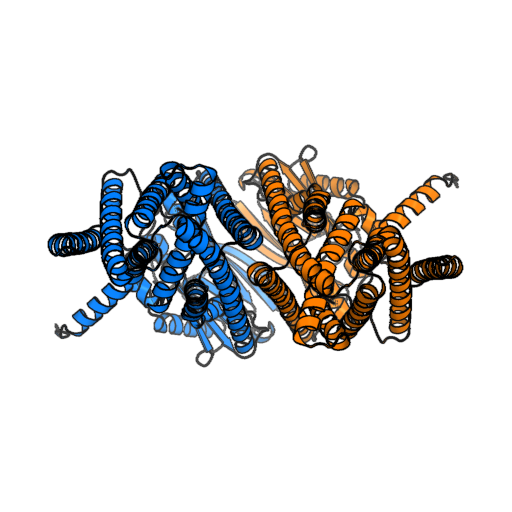 20.172 24.344 19.906 1 95.19 140 LEU B O 1
ATOM 5129 N N . LYS B 1 141 ? 19.859 26.156 18.641 1 95.56 141 LYS B N 1
ATOM 5130 C CA . LYS B 1 141 ? 20.797 25.688 17.609 1 95.56 141 LYS B CA 1
ATOM 5131 C C . LYS B 1 141 ? 22.172 25.391 18.219 1 95.56 141 LYS B C 1
ATOM 5133 O O . LYS B 1 141 ? 22.781 24.375 17.922 1 95.56 141 LYS B O 1
ATOM 5138 N N . GLN B 1 142 ? 22.656 26.25 19.047 1 94.88 142 GLN B N 1
ATOM 5139 C CA . GLN B 1 142 ? 23.969 26.094 19.672 1 94.88 142 GLN B CA 1
ATOM 5140 C C . GLN B 1 142 ? 23.984 24.875 20.594 1 94.88 142 GLN B C 1
ATOM 5142 O O . GLN B 1 142 ? 24.984 24.156 20.641 1 94.88 142 GLN B O 1
ATOM 5147 N N . ARG B 1 143 ? 22.922 24.672 21.188 1 94.44 143 ARG B N 1
ATOM 5148 C CA . ARG B 1 143 ? 22.844 23.547 22.125 1 94.44 143 ARG B CA 1
ATOM 5149 C C . ARG B 1 143 ? 22.75 22.234 21.359 1 94.44 143 ARG B C 1
ATOM 5151 O O . ARG B 1 143 ? 23.219 21.203 21.859 1 94.44 143 ARG B O 1
ATOM 5158 N N . LEU B 1 144 ? 22.172 22.281 20.234 1 95.88 144 LEU B N 1
ATOM 5159 C CA . LEU B 1 144 ? 22 21.062 19.438 1 95.88 144 LEU B CA 1
ATOM 5160 C C . LEU B 1 144 ? 23.266 20.797 18.609 1 95.88 144 LEU B C 1
ATOM 5162 O O . LEU B 1 144 ? 23.438 19.688 18.094 1 95.88 144 LEU B O 1
ATOM 5166 N N . MET B 1 145 ? 24.094 21.75 18.516 1 95.75 145 MET B N 1
ATOM 5167 C CA . MET B 1 145 ? 25.312 21.625 17.734 1 95.75 145 MET B CA 1
ATOM 5168 C C . MET B 1 145 ? 26.328 20.734 18.453 1 95.75 145 MET B C 1
ATOM 5170 O O . MET B 1 145 ? 26.625 20.953 19.625 1 95.75 145 MET B O 1
ATOM 5174 N N . ALA B 1 146 ? 26.766 19.703 17.766 1 93.88 146 ALA B N 1
ATOM 5175 C CA . ALA B 1 146 ? 27.75 18.797 18.344 1 93.88 146 ALA B CA 1
ATOM 5176 C C . ALA B 1 146 ? 29.047 18.797 17.547 1 93.88 146 ALA B C 1
ATOM 5178 O O . ALA B 1 146 ? 30.109 18.406 18.047 1 93.88 146 ALA B O 1
ATOM 5179 N N . SER B 1 147 ? 28.984 19.203 16.281 1 93.25 147 SER B N 1
ATOM 5180 C CA . SER B 1 147 ? 30.141 19.219 15.391 1 93.25 147 SER B CA 1
ATOM 5181 C C . SER B 1 147 ? 30.172 20.484 14.547 1 93.25 147 SER B C 1
ATOM 5183 O O . SER B 1 147 ? 29.125 20.969 14.109 1 93.25 147 SER B O 1
ATOM 5185 N N . PRO B 1 148 ? 31.344 21 14.273 1 91.88 148 PRO B N 1
ATOM 5186 C CA . PRO B 1 148 ? 31.438 22.203 13.438 1 91.88 148 PRO B CA 1
ATOM 5187 C C . PRO B 1 148 ? 31.109 21.938 11.977 1 91.88 148 PRO B C 1
ATOM 5189 O O . PRO B 1 148 ? 30.844 22.875 11.219 1 91.88 148 PRO B O 1
ATOM 5192 N N . ASP B 1 149 ? 31.094 20.688 11.633 1 89.5 149 ASP B N 1
ATOM 5193 C CA . ASP B 1 149 ? 30.812 20.344 10.242 1 89.5 149 ASP B CA 1
ATOM 5194 C C . ASP B 1 149 ? 29.438 19.688 10.117 1 89.5 149 ASP B C 1
ATOM 5196 O O . ASP B 1 149 ? 29.094 19.156 9.055 1 89.5 149 ASP B O 1
ATOM 5200 N N . GLY B 1 150 ? 28.703 19.781 11.109 1 93.38 150 GLY B N 1
ATOM 5201 C CA . GLY B 1 150 ? 27.438 19.062 11.117 1 93.38 150 GLY B CA 1
ATOM 5202 C C . GLY B 1 150 ? 26.266 19.875 10.609 1 93.38 150 GLY B C 1
ATOM 5203 O O . GLY B 1 150 ? 26.469 20.906 9.945 1 93.38 150 GLY B O 1
ATOM 5204 N N . LEU B 1 151 ? 25.094 19.328 10.789 1 94.94 151 LEU B N 1
ATOM 5205 C CA . LEU B 1 151 ? 23.859 19.938 10.32 1 94.94 151 LEU B CA 1
ATOM 5206 C C . LEU B 1 151 ? 23.609 21.281 11.008 1 94.94 151 LEU B C 1
ATOM 5208 O O . LEU B 1 151 ? 23.391 22.281 10.336 1 94.94 151 LEU B O 1
ATOM 5212 N N . TRP B 1 152 ? 23.766 21.344 12.273 1 96.25 152 TRP B N 1
ATOM 5213 C CA . TRP B 1 152 ? 23.344 22.5 13.07 1 96.25 152 TRP B CA 1
ATOM 5214 C C . TRP B 1 152 ? 24.344 23.641 12.945 1 96.25 152 TRP B C 1
ATOM 5216 O O . TRP B 1 152 ? 23.984 24.812 13.055 1 96.25 152 TRP B O 1
ATOM 5226 N N . SER B 1 153 ? 25.625 23.328 12.68 1 95.06 153 SER B N 1
ATOM 5227 C CA . SER B 1 153 ? 26.609 24.375 12.43 1 95.06 153 SER B CA 1
ATOM 5228 C C . SER B 1 153 ? 26.297 25.125 11.133 1 95.06 153 SER B C 1
ATOM 5230 O O . SER B 1 153 ? 26.609 26.312 11 1 95.06 153 SER B O 1
ATOM 5232 N N . ARG B 1 154 ? 25.656 24.438 10.227 1 94.56 154 ARG B N 1
ATOM 5233 C CA . ARG B 1 154 ? 25.344 25 8.914 1 94.56 154 ARG B CA 1
ATOM 5234 C C . ARG B 1 154 ? 23.969 25.641 8.914 1 94.56 154 ARG B C 1
ATOM 5236 O O . ARG B 1 154 ? 23.609 26.359 7.969 1 94.56 154 ARG B O 1
ATOM 5243 N N . ALA B 1 155 ? 23.203 25.406 9.93 1 95.12 155 ALA B N 1
ATOM 5244 C CA . ALA B 1 155 ? 21.812 25.828 9.961 1 95.12 155 ALA B CA 1
ATOM 5245 C C . ALA B 1 155 ? 21.703 27.328 10.281 1 95.12 155 ALA B C 1
ATOM 5247 O O . ALA B 1 155 ? 22.391 27.812 11.188 1 95.12 155 ALA B O 1
ATOM 5248 N N . ASN B 1 156 ? 20.922 28 9.484 1 94.12 156 ASN B N 1
ATOM 5249 C CA . ASN B 1 156 ? 20.578 29.406 9.742 1 94.12 156 ASN B CA 1
ATOM 5250 C C . ASN B 1 156 ? 19.078 29.578 10.016 1 94.12 156 ASN B C 1
ATOM 5252 O O . ASN B 1 156 ? 18.25 29.016 9.297 1 94.12 156 ASN B O 1
ATOM 5256 N N . MET B 1 157 ? 18.828 30.297 10.984 1 94.19 157 MET B N 1
ATOM 5257 C CA . MET B 1 157 ? 17.422 30.531 11.328 1 94.19 157 MET B CA 1
ATOM 5258 C C . MET B 1 157 ? 16.719 31.344 10.242 1 94.19 157 MET B C 1
ATOM 5260 O O . MET B 1 157 ? 17.266 32.344 9.766 1 94.19 157 MET B O 1
ATOM 5264 N N . THR B 1 158 ? 15.617 30.875 9.883 1 93.56 158 THR B N 1
ATOM 5265 C CA . THR B 1 158 ? 14.906 31.547 8.805 1 93.56 158 THR B CA 1
ATOM 5266 C C . THR B 1 158 ? 13.562 32.094 9.297 1 93.56 158 THR B C 1
ATOM 5268 O O . THR B 1 158 ? 12.922 32.906 8.625 1 93.56 158 THR B O 1
ATOM 5271 N N . GLY B 1 159 ? 13.102 31.547 10.43 1 92.81 159 GLY B N 1
ATOM 5272 C CA . GLY B 1 159 ? 11.812 32.031 10.898 1 92.81 159 GLY B CA 1
ATOM 5273 C C . GLY B 1 159 ? 11.375 31.391 12.203 1 92.81 159 GLY B C 1
ATOM 5274 O O . GLY B 1 159 ? 12.031 30.469 12.695 1 92.81 159 GLY B O 1
ATOM 5275 N N . THR B 1 160 ? 10.383 32 12.812 1 93.06 160 THR B N 1
ATOM 5276 C CA . THR B 1 160 ? 9.781 31.5 14.039 1 93.06 160 THR B CA 1
ATOM 5277 C C . THR B 1 160 ? 8.258 31.641 13.992 1 93.06 160 THR B C 1
ATOM 5279 O O . THR B 1 160 ? 7.727 32.406 13.188 1 93.06 160 THR B O 1
ATOM 5282 N N . GLY B 1 161 ? 7.629 30.781 14.711 1 92.31 161 GLY B N 1
ATOM 5283 C CA . GLY B 1 161 ? 6.184 30.828 14.867 1 92.31 161 GLY B CA 1
ATOM 5284 C C . GLY B 1 161 ? 5.719 30.406 16.25 1 92.31 161 GLY B C 1
ATOM 5285 O O . GLY B 1 161 ? 6.438 29.703 16.969 1 92.31 161 GLY B O 1
ATOM 5286 N N . LYS B 1 162 ? 4.625 31 16.656 1 91.44 162 LYS B N 1
ATOM 5287 C CA . LYS B 1 162 ? 4.043 30.672 17.953 1 91.44 162 LYS B CA 1
ATOM 5288 C C . LYS B 1 162 ? 2.527 30.516 17.859 1 91.44 162 LYS B C 1
ATOM 5290 O O . LYS B 1 162 ? 1.862 31.266 17.141 1 91.44 162 LYS B O 1
ATOM 5295 N N . LYS B 1 163 ? 2.125 29.438 18.438 1 90.31 163 LYS B N 1
ATOM 5296 C CA . LYS B 1 163 ? 0.68 29.234 18.516 1 90.31 163 LYS B CA 1
ATOM 5297 C C . LYS B 1 163 ? 0.267 28.719 19.891 1 90.31 163 LYS B C 1
ATOM 5299 O O . LYS B 1 163 ? 1.079 28.141 20.609 1 90.31 163 LYS B O 1
ATOM 5304 N N . GLU B 1 164 ? -0.97 29.016 20.266 1 86.25 164 GLU B N 1
ATOM 5305 C CA . GLU B 1 164 ? -1.519 28.531 21.531 1 86.25 164 GLU B CA 1
ATOM 5306 C C . GLU B 1 164 ? -2.543 27.422 21.297 1 86.25 164 GLU B C 1
ATOM 5308 O O . GLU B 1 164 ? -3.457 27.578 20.484 1 86.25 164 GLU B O 1
ATOM 5313 N N . GLU B 1 165 ? -2.246 26.297 21.828 1 79.94 165 GLU B N 1
ATOM 5314 C CA . GLU B 1 165 ? -3.152 25.156 21.766 1 79.94 165 GLU B CA 1
ATOM 5315 C C . GLU B 1 165 ? -3.428 24.594 23.156 1 79.94 165 GLU B C 1
ATOM 5317 O O . GLU B 1 165 ? -2.514 24.125 23.844 1 79.94 165 GLU B O 1
ATOM 5322 N N . ASP B 1 166 ? -4.672 24.5 23.578 1 74.75 166 ASP B N 1
ATOM 5323 C CA . ASP B 1 166 ? -5.094 23.984 24.891 1 74.75 166 ASP B CA 1
ATOM 5324 C C . ASP B 1 166 ? -4.285 24.625 26.016 1 74.75 166 ASP B C 1
ATOM 5326 O O . ASP B 1 166 ? -3.721 23.922 26.859 1 74.75 166 ASP B O 1
ATOM 5330 N N . PHE B 1 167 ? -4.098 25.875 25.922 1 67.81 167 PHE B N 1
ATOM 5331 C CA . PHE B 1 167 ? -3.436 26.688 26.922 1 67.81 167 PHE B CA 1
ATOM 5332 C C . PHE B 1 167 ? -1.944 26.375 26.984 1 67.81 167 PHE B C 1
ATOM 5334 O O . PHE B 1 167 ? -1.311 26.516 28.031 1 67.81 167 PHE B O 1
ATOM 5341 N N . ARG B 1 168 ? -1.574 25.844 25.922 1 77.69 168 ARG B N 1
ATOM 5342 C CA . ARG B 1 168 ? -0.137 25.609 25.828 1 77.69 168 ARG B CA 1
ATOM 5343 C C . ARG B 1 168 ? 0.448 26.312 24.609 1 77.69 168 ARG B C 1
ATOM 5345 O O . ARG B 1 168 ? -0.186 26.375 23.547 1 77.69 168 ARG B O 1
ATOM 5352 N N . GLU B 1 169 ? 1.604 26.703 24.891 1 85.62 169 GLU B N 1
ATOM 5353 C CA . GLU B 1 169 ? 2.295 27.422 23.828 1 85.62 169 GLU B CA 1
ATOM 5354 C C . GLU B 1 169 ? 3.125 26.469 22.969 1 85.62 169 GLU B C 1
ATOM 5356 O O . GLU B 1 169 ? 3.871 25.641 23.5 1 85.62 169 GLU B O 1
ATOM 5361 N N . VAL B 1 170 ? 2.854 26.516 21.703 1 89.69 170 VAL B N 1
ATOM 5362 C CA . VAL B 1 170 ? 3.658 25.75 20.766 1 89.69 170 VAL B CA 1
ATOM 5363 C C . VAL B 1 170 ? 4.488 26.703 19.906 1 89.69 170 VAL B C 1
ATOM 5365 O O . VAL B 1 170 ? 3.943 27.594 19.25 1 89.69 170 VAL B O 1
ATOM 5368 N N . SER B 1 171 ? 5.758 26.547 20 1 92.44 171 SER B N 1
ATOM 5369 C CA . SER B 1 171 ? 6.668 27.359 19.203 1 92.44 171 SER B CA 1
ATOM 5370 C C . SER B 1 171 ? 7.254 26.547 18.047 1 92.44 171 SER B C 1
ATOM 5372 O O . SER B 1 171 ? 7.535 25.359 18.203 1 92.44 171 SER B O 1
ATOM 5374 N N . THR B 1 172 ? 7.383 27.156 16.969 1 94.5 172 THR B N 1
ATOM 5375 C CA . THR B 1 172 ? 7.996 26.547 15.797 1 94.5 172 THR B CA 1
ATOM 5376 C C . THR B 1 172 ? 9.188 27.359 15.312 1 94.5 172 THR B C 1
ATOM 5378 O O . THR B 1 172 ? 9.078 28.578 15.133 1 94.5 172 THR B O 1
ATOM 5381 N N . TYR B 1 173 ? 10.289 26.75 15.195 1 96.31 173 TYR B N 1
ATOM 5382 C CA . TYR B 1 173 ? 11.5 27.359 14.648 1 96.31 173 TYR B CA 1
ATOM 5383 C C . TYR B 1 173 ? 11.859 26.734 13.305 1 96.31 173 TYR B C 1
ATOM 5385 O O . TYR B 1 173 ? 11.789 25.516 13.141 1 96.31 173 TYR B O 1
ATOM 5393 N N . TRP B 1 174 ? 12.195 27.547 12.367 1 95.88 174 TRP B N 1
ATOM 5394 C CA . TRP B 1 174 ? 12.617 27.062 11.055 1 95.88 174 TRP B CA 1
ATOM 5395 C C . TRP B 1 174 ? 14.07 27.422 10.773 1 95.88 174 TRP B C 1
ATOM 5397 O O . TRP B 1 174 ? 14.516 28.531 11.109 1 95.88 174 TRP B O 1
ATOM 5407 N N . TYR B 1 175 ? 14.758 26.484 10.242 1 95.88 175 TYR B N 1
ATOM 5408 C CA . TYR B 1 175 ? 16.156 26.672 9.852 1 95.88 175 TYR B CA 1
ATOM 5409 C C . TYR B 1 175 ? 16.391 26.188 8.43 1 95.88 175 TYR B C 1
ATOM 5411 O O . TYR B 1 175 ? 15.648 25.328 7.93 1 95.88 175 TYR B O 1
ATOM 5419 N N . ILE B 1 176 ? 17.359 26.719 7.793 1 95.38 176 ILE B N 1
ATOM 5420 C CA . ILE B 1 176 ? 17.844 26.234 6.504 1 95.38 176 ILE B CA 1
ATOM 5421 C C . ILE B 1 176 ? 19.344 26 6.57 1 95.38 176 ILE B C 1
ATOM 5423 O O . ILE B 1 176 ? 20.094 26.844 7.078 1 95.38 176 ILE B O 1
ATOM 5427 N N . ALA B 1 177 ? 19.734 24.844 6.207 1 94.44 177 ALA B N 1
ATOM 5428 C CA . ALA B 1 177 ? 21.141 24.5 6.086 1 94.44 177 ALA B CA 1
ATOM 5429 C C . ALA B 1 177 ? 21.516 24.156 4.641 1 94.44 177 ALA B C 1
ATOM 5431 O O . ALA B 1 177 ? 20.875 23.312 4.02 1 94.44 177 ALA B O 1
ATOM 5432 N N . GLU B 1 178 ? 22.422 24.844 4.133 1 91.81 178 GLU B N 1
ATOM 5433 C CA . GLU B 1 178 ? 22.891 24.578 2.777 1 91.81 178 GLU B CA 1
ATOM 5434 C C . GLU B 1 178 ? 24.312 24.031 2.781 1 91.81 178 GLU B C 1
ATOM 5436 O O . GLU B 1 178 ? 25.172 24.531 3.508 1 91.81 178 GLU B O 1
ATOM 5441 N N . ALA B 1 179 ? 24.5 22.969 2.129 1 89.81 179 ALA B N 1
ATOM 5442 C CA . ALA B 1 179 ? 25.812 22.328 1.999 1 89.81 179 ALA B CA 1
ATOM 5443 C C . ALA B 1 179 ? 25.984 21.719 0.609 1 89.81 179 ALA B C 1
ATOM 5445 O O . ALA B 1 179 ? 25.359 20.703 0.28 1 89.81 179 ALA B O 1
ATOM 5446 N N . GLY B 1 180 ? 26.828 22.281 -0.173 1 90.81 180 GLY B N 1
ATOM 5447 C CA . GLY B 1 180 ? 26.969 21.828 -1.543 1 90.81 180 GLY B CA 1
ATOM 5448 C C . GLY B 1 180 ? 25.719 22.062 -2.385 1 90.81 180 GLY B C 1
ATOM 5449 O O . GLY B 1 180 ? 25.234 23.188 -2.469 1 90.81 180 GLY B O 1
ATOM 5450 N N . ASP B 1 181 ? 25.25 20.906 -2.898 1 94.56 181 ASP B N 1
ATOM 5451 C CA . ASP B 1 181 ? 24.094 21.016 -3.768 1 94.56 181 ASP B CA 1
ATOM 5452 C C . ASP B 1 181 ? 22.812 20.594 -3.027 1 94.56 181 ASP B C 1
ATOM 5454 O O . ASP B 1 181 ? 21.797 20.312 -3.65 1 94.56 181 ASP B O 1
ATOM 5458 N N . ILE B 1 182 ? 22.953 20.562 -1.725 1 94.75 182 ILE B N 1
ATOM 5459 C CA . ILE B 1 182 ? 21.812 20.078 -0.928 1 94.75 182 ILE B CA 1
ATOM 5460 C C . ILE B 1 182 ? 21.375 21.172 0.047 1 94.75 182 ILE B C 1
ATOM 5462 O O . ILE B 1 182 ? 22.219 21.828 0.672 1 94.75 182 ILE B O 1
ATOM 5466 N N . ARG B 1 183 ? 20.188 21.375 0.064 1 94.5 183 ARG B N 1
ATOM 5467 C CA . ARG B 1 183 ? 19.562 22.266 1.036 1 94.5 183 ARG B CA 1
ATOM 5468 C C . ARG B 1 183 ? 18.656 21.484 1.985 1 94.5 183 ARG B C 1
ATOM 5470 O O . ARG B 1 183 ? 17.844 20.672 1.547 1 94.5 183 ARG B O 1
ATOM 5477 N N . LEU B 1 184 ? 18.859 21.703 3.27 1 95.12 184 LEU B N 1
ATOM 5478 C CA . LEU B 1 184 ? 18.031 21.062 4.285 1 95.12 184 LEU B CA 1
ATOM 5479 C C . LEU B 1 184 ? 17.141 22.078 4.984 1 95.12 184 LEU B C 1
ATOM 5481 O O . LEU B 1 184 ? 17.625 23.109 5.469 1 95.12 184 LEU B O 1
ATOM 5485 N N . LYS B 1 185 ? 15.93 21.844 4.934 1 94.88 185 LYS B N 1
ATOM 5486 C CA . LYS B 1 185 ? 14.945 22.641 5.676 1 94.88 185 LYS B CA 1
ATOM 5487 C C . LYS B 1 185 ? 14.562 21.953 6.98 1 94.88 185 LYS B C 1
ATOM 5489 O O . LYS B 1 185 ? 13.93 20.891 6.969 1 94.88 185 LYS B O 1
ATOM 5494 N N . VAL B 1 186 ? 14.859 22.562 8.055 1 95.94 186 VAL B N 1
ATOM 5495 C CA . VAL B 1 186 ? 14.664 21.953 9.367 1 95.94 186 VAL B CA 1
ATOM 5496 C C . VAL B 1 186 ? 13.539 22.656 10.109 1 95.94 186 VAL B C 1
ATOM 5498 O O . VAL B 1 186 ? 13.5 23.891 10.164 1 95.94 186 VAL B O 1
ATOM 5501 N N . THR B 1 187 ? 12.641 21.891 10.609 1 96.06 187 THR B N 1
ATOM 5502 C CA . THR B 1 187 ? 11.555 22.391 11.453 1 96.06 187 THR B CA 1
ATOM 5503 C C . THR B 1 187 ? 11.68 21.828 12.867 1 96.06 187 THR B C 1
ATOM 5505 O O . THR B 1 187 ? 11.828 20.609 13.055 1 96.06 187 THR B O 1
ATOM 5508 N N . VAL B 1 188 ? 11.68 22.688 13.852 1 96.62 188 VAL B N 1
ATOM 5509 C CA . VAL B 1 188 ? 11.688 22.281 15.25 1 96.62 188 VAL B CA 1
ATOM 5510 C C . VAL B 1 188 ? 10.438 22.797 15.953 1 96.62 188 VAL B C 1
ATOM 5512 O O . VAL B 1 188 ? 10.133 24 15.898 1 96.62 188 VAL B O 1
ATOM 5515 N N . GLU B 1 189 ? 9.766 21.938 16.516 1 94.69 189 GLU B N 1
ATOM 5516 C CA . GLU B 1 189 ? 8.586 22.328 17.297 1 94.69 189 GLU B CA 1
ATOM 5517 C C . GLU B 1 189 ? 8.82 22.109 18.797 1 94.69 189 GLU B C 1
ATOM 5519 O O . GLU B 1 189 ? 9.398 21.094 19.188 1 94.69 189 GLU B O 1
ATOM 5524 N N . LEU B 1 190 ? 8.422 23.094 19.547 1 92.5 190 LEU B N 1
ATOM 5525 C CA . LEU B 1 190 ? 8.523 23.031 21 1 92.5 190 LEU B CA 1
ATOM 5526 C C . LEU B 1 190 ? 7.152 23.172 21.656 1 92.5 190 LEU B C 1
ATOM 5528 O O . LEU B 1 190 ? 6.344 24.016 21.234 1 92.5 190 LEU B O 1
ATOM 5532 N N . GLN B 1 191 ? 6.898 22.375 22.516 1 89.38 191 GLN B N 1
ATOM 5533 C CA . GLN B 1 191 ? 5.699 22.469 23.344 1 89.38 191 GLN B CA 1
ATOM 5534 C C . GLN B 1 191 ? 6.051 22.766 24.797 1 89.38 191 GLN B C 1
ATOM 5536 O O . GLN B 1 191 ? 6.648 21.922 25.469 1 89.38 191 GLN B O 1
ATOM 5541 N N . GLY B 1 192 ? 5.621 23.875 25.25 1 84.5 192 GLY B N 1
ATOM 5542 C CA . GLY B 1 192 ? 5.973 24.266 26.609 1 84.5 192 GLY B CA 1
ATOM 5543 C C . GLY B 1 192 ? 7.473 24.344 26.844 1 84.5 192 GLY B C 1
ATOM 5544 O O . GLY B 1 192 ? 7.969 23.891 27.875 1 84.5 192 GLY B O 1
ATOM 5545 N N . GLY B 1 193 ? 8.188 24.656 25.766 1 87.5 193 GLY B N 1
ATOM 5546 C CA . GLY B 1 193 ? 9.625 24.812 25.875 1 87.5 193 GLY B CA 1
ATOM 5547 C C . GLY B 1 193 ? 10.375 23.516 25.656 1 87.5 193 GLY B C 1
ATOM 5548 O O . GLY B 1 193 ? 11.609 23.5 25.625 1 87.5 193 GLY B O 1
ATOM 5549 N N . ARG B 1 194 ? 9.695 22.469 25.484 1 91.56 194 ARG B N 1
ATOM 5550 C CA . ARG B 1 194 ? 10.312 21.172 25.234 1 91.56 194 ARG B CA 1
ATOM 5551 C C . ARG B 1 194 ? 10.188 20.781 23.766 1 91.56 194 ARG B C 1
ATOM 5553 O O . ARG B 1 194 ? 9.156 21.016 23.141 1 91.56 194 ARG B O 1
ATOM 5560 N N . ILE B 1 195 ? 11.211 20.125 23.312 1 94.38 195 ILE B N 1
ATOM 5561 C CA . ILE B 1 195 ? 11.18 19.734 21.906 1 94.38 195 ILE B CA 1
ATOM 5562 C C . ILE B 1 195 ? 10.219 18.578 21.703 1 94.38 195 ILE B C 1
ATOM 5564 O O . ILE B 1 195 ? 10.312 17.562 22.406 1 94.38 195 ILE B O 1
ATOM 5568 N N . SER B 1 196 ? 9.359 18.734 20.75 1 93.75 196 SER B N 1
ATOM 5569 C CA . SER B 1 196 ? 8.406 17.672 20.438 1 93.75 196 SER B CA 1
ATOM 5570 C C . SER B 1 196 ? 8.633 17.109 19.047 1 93.75 196 SER B C 1
ATOM 5572 O O . SER B 1 196 ? 8.18 16.016 18.734 1 93.75 196 SER B O 1
ATOM 5574 N N . TYR B 1 197 ? 9.312 17.891 18.25 1 95.56 197 TYR B N 1
ATOM 5575 C CA . TYR B 1 197 ? 9.477 17.453 16.875 1 95.56 197 TYR B CA 1
ATOM 5576 C C . TYR B 1 197 ? 10.695 18.125 16.234 1 95.56 197 TYR B C 1
ATOM 5578 O O . TYR B 1 197 ? 10.953 19.312 16.453 1 95.56 197 TYR B O 1
ATOM 5586 N N . ILE B 1 198 ? 11.445 17.391 15.57 1 97.19 198 ILE B N 1
ATOM 5587 C CA . ILE B 1 198 ? 12.477 17.875 14.641 1 97.19 198 ILE B CA 1
ATOM 5588 C C . ILE B 1 198 ? 12.336 17.141 13.305 1 97.19 198 ILE B C 1
ATOM 5590 O O . ILE B 1 198 ? 12.438 15.914 13.25 1 97.19 198 ILE B O 1
ATOM 5594 N N . GLY B 1 199 ? 12.102 17.844 12.336 1 95.69 199 GLY B N 1
ATOM 5595 C CA . GLY B 1 199 ? 12.016 17.266 11 1 95.69 199 GLY B CA 1
ATOM 5596 C C . GLY B 1 199 ? 12.922 17.938 10 1 95.69 199 GLY B C 1
ATOM 5597 O O . GLY B 1 199 ? 13.164 19.156 10.086 1 95.69 199 GLY B O 1
ATOM 5598 N N . THR B 1 200 ? 13.391 17.125 9.039 1 92.81 200 THR B N 1
ATOM 5599 C CA . THR B 1 200 ? 14.281 17.656 8.008 1 92.81 200 THR B CA 1
ATOM 5600 C C . THR B 1 200 ? 13.773 17.281 6.617 1 92.81 200 THR B C 1
ATOM 5602 O O . THR B 1 200 ? 13.5 16.109 6.352 1 92.81 200 THR B O 1
ATOM 5605 N N . GLU B 1 201 ? 13.617 18.297 5.824 1 91.19 201 GLU B N 1
ATOM 5606 C CA . GLU B 1 201 ? 13.297 18.094 4.414 1 91.19 201 GLU B CA 1
ATOM 5607 C C . GLU B 1 201 ? 14.477 18.453 3.521 1 91.19 201 GLU B C 1
ATOM 5609 O O . GLU B 1 201 ? 15.117 19.484 3.721 1 91.19 201 GLU B O 1
ATOM 5614 N N . GLN B 1 202 ? 14.75 17.562 2.619 1 91.88 202 GLN B N 1
ATOM 5615 C CA . GLN B 1 202 ? 15.906 17.797 1.761 1 91.88 202 GLN B CA 1
ATOM 5616 C C . GLN B 1 202 ? 15.477 18.219 0.358 1 91.88 202 GLN B C 1
ATOM 5618 O O . GLN B 1 202 ? 14.453 17.75 -0.147 1 91.88 202 GLN B O 1
ATOM 5623 N N . GLU B 1 203 ? 16.234 19.125 -0.183 1 90.69 203 GLU B N 1
ATOM 5624 C CA . GLU B 1 203 ? 16.078 19.609 -1.552 1 90.69 203 GLU B CA 1
ATOM 5625 C C . GLU B 1 203 ? 17.406 19.625 -2.297 1 90.69 203 GLU B C 1
ATOM 5627 O O . GLU B 1 203 ? 18.406 20.094 -1.765 1 90.69 203 GLU B O 1
ATOM 5632 N N . ILE B 1 204 ? 17.406 19.031 -3.432 1 92.88 204 ILE B N 1
ATOM 5633 C CA . ILE B 1 204 ? 18.594 19.094 -4.277 1 92.88 204 ILE B CA 1
ATOM 5634 C C . ILE B 1 204 ? 18.531 20.328 -5.168 1 92.88 204 ILE B C 1
ATOM 5636 O O . ILE B 1 204 ? 17.562 20.531 -5.898 1 92.88 204 ILE B O 1
ATOM 5640 N N . LEU B 1 205 ? 19.562 21.125 -5.07 1 91.12 205 LEU B N 1
ATOM 5641 C CA . LEU B 1 205 ? 19.625 22.375 -5.836 1 91.12 205 LEU B CA 1
ATOM 5642 C C . LEU B 1 205 ? 20.094 22.109 -7.266 1 91.12 205 LEU B C 1
ATOM 5644 O O . LEU B 1 205 ? 21.281 22.109 -7.543 1 91.12 205 LEU B O 1
ATOM 5648 N N . THR B 1 206 ? 19.156 21.75 -8.086 1 88.75 206 THR B N 1
ATOM 5649 C CA . THR B 1 206 ? 19.469 21.469 -9.477 1 88.75 206 THR B CA 1
ATOM 5650 C C . THR B 1 206 ? 18.328 21.922 -10.391 1 88.75 206 THR B C 1
ATOM 5652 O O . THR B 1 206 ? 17.188 22.031 -9.945 1 88.75 206 THR B O 1
ATOM 5655 N N . ASP B 1 207 ? 18.625 22.234 -11.594 1 83.31 207 ASP B N 1
ATOM 5656 C CA . ASP B 1 207 ? 17.625 22.594 -12.586 1 83.31 207 ASP B CA 1
ATOM 5657 C C . ASP B 1 207 ? 17.141 21.375 -13.367 1 83.31 207 ASP B C 1
ATOM 5659 O O . ASP B 1 207 ? 16.234 21.469 -14.195 1 83.31 207 ASP B O 1
ATOM 5663 N N . GLN B 1 208 ? 17.672 20.219 -13.062 1 84 208 GLN B N 1
ATOM 5664 C CA . GLN B 1 208 ? 17.391 19.016 -13.844 1 84 208 GLN B CA 1
ATOM 5665 C C . GLN B 1 208 ? 16.5 18.062 -13.07 1 84 208 GLN B C 1
ATOM 5667 O O . GLN B 1 208 ? 16.422 16.875 -13.391 1 84 208 GLN B O 1
ATOM 5672 N N . MET B 1 209 ? 15.766 18.547 -12.109 1 81.5 209 MET B N 1
ATOM 5673 C CA . MET B 1 209 ? 14.984 17.672 -11.242 1 81.5 209 MET B CA 1
ATOM 5674 C C . MET B 1 209 ? 13.844 17.016 -12.016 1 81.5 209 MET B C 1
ATOM 5676 O O . MET B 1 209 ? 13.508 15.852 -11.766 1 81.5 209 MET B O 1
ATOM 5680 N N . SER B 1 210 ? 13.289 17.719 -12.945 1 74.81 210 SER B N 1
ATOM 5681 C CA . SER B 1 210 ? 12.172 17.188 -13.719 1 74.81 210 SER B CA 1
ATOM 5682 C C . SER B 1 210 ? 12.594 15.945 -14.5 1 74.81 210 SER B C 1
ATOM 5684 O O . SER B 1 210 ? 11.828 14.984 -14.609 1 74.81 210 SER B O 1
ATOM 5686 N N . LYS B 1 211 ? 13.75 15.992 -14.969 1 78.12 211 LYS B N 1
ATOM 5687 C CA . LYS B 1 211 ? 14.258 14.852 -15.727 1 78.12 211 LYS B CA 1
ATOM 5688 C C . LYS B 1 211 ? 14.438 13.633 -14.82 1 78.12 211 LYS B C 1
ATOM 5690 O O . LYS B 1 211 ? 14.062 12.516 -15.188 1 78.12 211 LYS B O 1
ATOM 5695 N N . VAL B 1 212 ? 14.953 13.867 -13.656 1 81.31 212 VAL B N 1
ATOM 5696 C CA . VAL B 1 212 ? 15.219 12.773 -12.719 1 81.31 212 VAL B CA 1
ATOM 5697 C C . VAL B 1 212 ? 13.898 12.125 -12.305 1 81.31 212 VAL B C 1
ATOM 5699 O O . VAL B 1 212 ? 13.805 10.898 -12.219 1 81.31 212 VAL B O 1
ATOM 5702 N N . ILE B 1 213 ? 12.945 12.906 -12.117 1 76.06 213 ILE B N 1
ATOM 5703 C CA . ILE B 1 213 ? 11.648 12.398 -11.68 1 76.06 213 ILE B CA 1
ATOM 5704 C C . ILE B 1 213 ? 11 11.602 -12.805 1 76.06 213 ILE B C 1
ATOM 5706 O O . ILE B 1 213 ? 10.398 10.555 -12.562 1 76.06 213 ILE B O 1
ATOM 5710 N N . ARG B 1 214 ? 11.133 12.078 -14.008 1 74.69 214 ARG B N 1
ATOM 5711 C CA . ARG B 1 214 ? 10.594 11.359 -15.156 1 74.69 214 ARG B CA 1
ATOM 5712 C C . ARG B 1 214 ? 11.242 9.984 -15.297 1 74.69 214 ARG B C 1
ATOM 5714 O O . ARG B 1 214 ? 10.555 8.992 -15.547 1 74.69 214 ARG B O 1
ATOM 5721 N N . ASP B 1 215 ? 12.508 9.922 -15.078 1 76.19 215 ASP B N 1
ATOM 5722 C CA . ASP B 1 215 ? 13.234 8.656 -15.188 1 76.19 215 ASP B CA 1
ATOM 5723 C C . ASP B 1 215 ? 12.797 7.676 -14.109 1 76.19 215 ASP B C 1
ATOM 5725 O O . ASP B 1 215 ? 12.688 6.473 -14.359 1 76.19 215 ASP B O 1
ATOM 5729 N N . GLU B 1 216 ? 12.578 8.172 -12.984 1 76.38 216 GLU B N 1
ATOM 5730 C CA . GLU B 1 216 ? 12.094 7.332 -11.891 1 76.38 216 GLU B CA 1
ATOM 5731 C C . GLU B 1 216 ? 10.719 6.754 -12.203 1 76.38 216 GLU B C 1
ATOM 5733 O O . GLU B 1 216 ? 10.43 5.609 -11.859 1 76.38 216 GLU B O 1
ATOM 5738 N N . GLN B 1 217 ? 9.953 7.5 -12.836 1 72.31 217 GLN B N 1
ATOM 5739 C CA . GLN B 1 217 ? 8.617 7.043 -13.188 1 72.31 217 GLN B CA 1
ATOM 5740 C C . GLN B 1 217 ? 8.68 5.93 -14.234 1 72.31 217 GLN B C 1
ATOM 5742 O O . GLN B 1 217 ? 7.902 4.973 -14.172 1 72.31 217 GLN B O 1
ATOM 5747 N N . VAL B 1 218 ? 9.5 6.09 -15.141 1 72.19 218 VAL B N 1
ATOM 5748 C CA . VAL B 1 218 ? 9.672 5.062 -16.156 1 72.19 218 VAL B CA 1
ATOM 5749 C C . VAL B 1 218 ? 10.094 3.75 -15.508 1 72.19 218 VAL B C 1
ATOM 5751 O O . VAL B 1 218 ? 9.562 2.686 -15.836 1 72.19 218 VAL B O 1
ATOM 5754 N N . GLU B 1 219 ? 10.93 3.859 -14.57 1 74.31 219 GLU B N 1
ATOM 5755 C CA . GLU B 1 219 ? 11.391 2.668 -13.859 1 74.31 219 GLU B CA 1
ATOM 5756 C C . GLU B 1 219 ? 10.258 2.016 -13.078 1 74.31 219 GLU B C 1
ATOM 5758 O O . GLU B 1 219 ? 10.133 0.79 -13.055 1 74.31 219 GLU B O 1
ATOM 5763 N N . SER B 1 220 ? 9.531 2.844 -12.492 1 71.38 220 SER B N 1
ATOM 5764 C CA . SER B 1 220 ? 8.414 2.318 -11.719 1 71.38 220 SER B CA 1
ATOM 5765 C C . SER B 1 220 ? 7.406 1.606 -12.609 1 71.38 220 SER B C 1
ATOM 5767 O O . SER B 1 220 ? 6.852 0.573 -12.227 1 71.38 220 SER B O 1
ATOM 5769 N N . THR B 1 221 ? 7.242 2.072 -13.758 1 70.31 221 THR B N 1
ATOM 5770 C CA . THR B 1 221 ? 6.324 1.461 -14.711 1 70.31 221 THR B CA 1
ATOM 5771 C C . THR B 1 221 ? 6.832 0.093 -15.156 1 70.31 221 THR B C 1
ATOM 5773 O O . THR B 1 221 ? 6.062 -0.866 -15.242 1 70.31 221 THR B O 1
ATOM 5776 N N . PHE B 1 222 ? 8.047 0.012 -15.32 1 70.12 222 PHE B N 1
ATOM 5777 C CA . PHE B 1 222 ? 8.625 -1.262 -15.727 1 70.12 222 PHE B CA 1
ATOM 5778 C C . PHE B 1 222 ? 8.562 -2.273 -14.586 1 70.12 222 PHE B C 1
ATOM 5780 O O . PHE B 1 222 ? 8.367 -3.467 -14.82 1 70.12 222 PHE B O 1
ATOM 5787 N N . GLY B 1 223 ? 8.703 -1.702 -13.414 1 68.94 223 GLY B N 1
ATOM 5788 C CA . GLY B 1 223 ? 8.547 -2.572 -12.266 1 68.94 223 GLY B CA 1
ATOM 5789 C C . GLY B 1 223 ? 7.18 -3.221 -12.18 1 68.94 223 GLY B C 1
ATOM 5790 O O . GLY B 1 223 ? 7.07 -4.418 -11.914 1 68.94 223 GLY B O 1
ATOM 5791 N N . VAL B 1 224 ? 6.266 -2.564 -12.469 1 70 224 VAL B N 1
ATOM 5792 C CA . VAL B 1 224 ? 4.898 -3.078 -12.438 1 70 224 VAL B CA 1
ATOM 5793 C C . VAL B 1 224 ? 4.711 -4.113 -13.547 1 70 224 VAL B C 1
ATOM 5795 O O . VAL B 1 224 ? 4.023 -5.121 -13.352 1 70 224 VAL B O 1
ATOM 5798 N N . SER B 1 225 ? 5.359 -3.92 -14.617 1 70.56 225 SER B N 1
ATOM 5799 C CA . SER B 1 225 ? 5.258 -4.859 -15.727 1 70.56 225 SER B CA 1
ATOM 5800 C C . SER B 1 225 ? 5.844 -6.219 -15.359 1 70.56 225 SER B C 1
ATOM 5802 O O . SER B 1 225 ? 5.32 -7.254 -15.781 1 70.56 225 SER B O 1
ATOM 5804 N N . GLY B 1 226 ? 6.895 -6.129 -14.594 1 65.44 226 GLY B N 1
ATOM 5805 C CA . GLY B 1 226 ? 7.473 -7.375 -14.125 1 65.44 226 GLY B CA 1
ATOM 5806 C C . GLY B 1 226 ? 6.539 -8.172 -13.227 1 65.44 226 GLY B C 1
ATOM 5807 O O . GLY B 1 226 ? 6.418 -9.391 -13.367 1 65.44 226 GLY B O 1
ATOM 5808 N N . MET B 1 227 ? 5.883 -7.508 -12.406 1 68.56 227 MET B N 1
ATOM 5809 C CA . MET B 1 227 ? 4.91 -8.156 -11.523 1 68.56 227 MET B CA 1
ATOM 5810 C C . MET B 1 227 ? 3.775 -8.773 -12.336 1 68.56 227 MET B C 1
ATOM 5812 O O . MET B 1 227 ? 3.334 -9.883 -12.047 1 68.56 227 MET B O 1
ATOM 5816 N N . LEU B 1 228 ? 3.445 -8.094 -13.32 1 72.25 228 LEU B N 1
ATOM 5817 C CA . LEU B 1 228 ? 2.389 -8.578 -14.203 1 72.25 228 LEU B CA 1
ATOM 5818 C C . LEU B 1 228 ? 2.826 -9.844 -14.93 1 72.25 228 LEU B C 1
ATOM 5820 O O . LEU B 1 228 ? 2.047 -10.797 -15.055 1 72.25 228 LEU B O 1
ATOM 5824 N N . GLY B 1 229 ? 4.02 -9.734 -15.375 1 68.81 229 GLY B N 1
ATOM 5825 C CA . GLY B 1 229 ? 4.551 -10.906 -16.047 1 68.81 229 GLY B CA 1
ATOM 5826 C C . GLY B 1 229 ? 4.598 -12.133 -15.164 1 68.81 229 GLY B C 1
ATOM 5827 O O . GLY B 1 229 ? 4.246 -13.234 -15.602 1 68.81 229 GLY B O 1
ATOM 5828 N N . SER B 1 230 ? 4.91 -11.945 -13.953 1 68.12 230 SER B N 1
ATOM 5829 C CA . SER B 1 230 ? 4.969 -13.062 -13.008 1 68.12 230 SER B CA 1
ATOM 5830 C C . SER B 1 230 ? 3.574 -13.602 -12.703 1 68.12 230 SER B C 1
ATOM 5832 O O . SER B 1 230 ? 3.389 -14.812 -12.562 1 68.12 230 SER B O 1
ATOM 5834 N N . ALA B 1 231 ? 2.682 -12.734 -12.547 1 75.12 231 ALA B N 1
ATOM 5835 C CA . ALA B 1 231 ? 1.306 -13.164 -12.32 1 75.12 231 ALA B CA 1
ATOM 5836 C C . ALA B 1 231 ? 0.782 -13.984 -13.492 1 75.12 231 ALA B C 1
ATOM 5838 O O . ALA B 1 231 ? 0.14 -15.023 -13.297 1 75.12 231 ALA B O 1
ATOM 5839 N N . LEU B 1 232 ? 1.145 -13.539 -14.672 1 78.19 232 LEU B N 1
ATOM 5840 C CA . LEU B 1 232 ? 0.721 -14.25 -15.867 1 78.19 232 LEU B CA 1
ATOM 5841 C C . LEU B 1 232 ? 1.387 -15.617 -15.953 1 78.19 232 LEU B C 1
ATOM 5843 O O . LEU B 1 232 ? 0.76 -16.594 -16.375 1 78.19 232 LEU B O 1
ATOM 5847 N N . ALA B 1 233 ? 2.576 -15.617 -15.523 1 74.56 233 ALA B N 1
ATOM 5848 C CA . ALA B 1 233 ? 3.291 -16.891 -15.508 1 74.56 233 ALA B CA 1
ATOM 5849 C C . ALA B 1 233 ? 2.627 -17.875 -14.555 1 74.56 233 ALA B C 1
ATOM 5851 O O . ALA B 1 233 ? 2.502 -19.062 -14.859 1 74.56 233 ALA B O 1
ATOM 5852 N N . MET B 1 234 ? 2.186 -17.422 -13.461 1 77.75 234 MET B N 1
ATOM 5853 C CA . MET B 1 234 ? 1.502 -18.266 -12.484 1 77.75 234 MET B CA 1
ATOM 5854 C C . MET B 1 234 ? 0.186 -18.781 -13.055 1 77.75 234 MET B C 1
ATOM 5856 O O . MET B 1 234 ? -0.133 -19.969 -12.898 1 77.75 234 MET B O 1
ATOM 5860 N N . ILE B 1 235 ? -0.516 -17.906 -13.664 1 83.62 235 ILE B N 1
ATOM 5861 C CA . ILE B 1 235 ? -1.78 -18.297 -14.281 1 83.62 235 ILE B CA 1
ATOM 5862 C C . ILE B 1 235 ? -1.538 -19.391 -15.32 1 83.62 235 ILE B C 1
ATOM 5864 O O . ILE B 1 235 ? -2.244 -20.391 -15.344 1 83.62 235 ILE B O 1
ATOM 5868 N N . LEU B 1 236 ? -0.521 -19.172 -16.078 1 84 236 LEU B N 1
ATOM 5869 C CA . LEU B 1 236 ? -0.182 -20.141 -17.109 1 84 236 LEU B CA 1
ATOM 5870 C C . LEU B 1 236 ? 0.206 -21.484 -16.5 1 84 236 LEU B C 1
ATOM 5872 O O . LEU B 1 236 ? -0.197 -22.531 -16.984 1 84 236 LEU B O 1
ATOM 5876 N N . ALA B 1 237 ? 0.989 -21.422 -15.445 1 85.94 237 ALA B N 1
ATOM 5877 C CA . ALA B 1 237 ? 1.396 -22.641 -14.75 1 85.94 237 ALA B CA 1
ATOM 5878 C C . ALA B 1 237 ? 0.181 -23.422 -14.258 1 85.94 237 ALA B C 1
ATOM 5880 O O . ALA B 1 237 ? 0.112 -24.641 -14.43 1 85.94 237 ALA B O 1
ATOM 5881 N N . ILE B 1 238 ? -0.723 -22.781 -13.719 1 83.38 238 ILE B N 1
ATOM 5882 C CA . ILE B 1 238 ? -1.933 -23.391 -13.188 1 83.38 238 ILE B CA 1
ATOM 5883 C C . ILE B 1 238 ? -2.73 -24.031 -14.328 1 83.38 238 ILE B C 1
ATOM 5885 O O . ILE B 1 238 ? -3.184 -25.172 -14.219 1 83.38 238 ILE B O 1
ATOM 5889 N N . LEU B 1 239 ? -2.838 -23.328 -15.414 1 83.44 239 LEU B N 1
ATOM 5890 C CA . LEU B 1 239 ? -3.592 -23.828 -16.562 1 83.44 239 LEU B CA 1
ATOM 5891 C C . LEU B 1 239 ? -2.934 -25.062 -17.141 1 83.44 239 LEU B C 1
ATOM 5893 O O . LEU B 1 239 ? -3.621 -26.016 -17.531 1 83.44 239 LEU B O 1
ATOM 5897 N N . ILE B 1 240 ? -1.718 -25.094 -17.156 1 84 240 ILE B N 1
ATOM 5898 C CA . ILE B 1 240 ? -0.973 -26.25 -17.672 1 84 240 ILE B CA 1
ATOM 5899 C C . ILE B 1 240 ? -1.239 -27.469 -16.781 1 84 240 ILE B C 1
ATOM 5901 O O . ILE B 1 240 ? -1.524 -28.547 -17.297 1 84 240 ILE B O 1
ATOM 5905 N N . LEU B 1 241 ? -1.166 -27.297 -15.539 1 82.06 241 LEU B N 1
ATOM 5906 C CA . LEU B 1 241 ? -1.339 -28.406 -14.602 1 82.06 241 LEU B CA 1
ATOM 5907 C C . LEU B 1 241 ? -2.771 -28.922 -14.633 1 82.06 241 LEU B C 1
ATOM 5909 O O . LEU B 1 241 ? -3.006 -30.125 -14.469 1 82.06 241 LEU B O 1
ATOM 5913 N N . VAL B 1 242 ? -3.66 -28.016 -14.836 1 80.88 242 VAL B N 1
ATOM 5914 C CA . VAL B 1 242 ? -5.074 -28.375 -14.781 1 80.88 242 VAL B CA 1
ATOM 5915 C C . VAL B 1 242 ? -5.488 -29.031 -16.094 1 80.88 242 VAL B C 1
ATOM 5917 O O . VAL B 1 242 ? -6.266 -29.984 -16.109 1 80.88 242 VAL B O 1
ATOM 5920 N N . PHE B 1 243 ? -4.926 -28.562 -17.172 1 81.19 243 PHE B N 1
ATOM 5921 C CA . PHE B 1 243 ? -5.488 -29 -18.453 1 81.19 243 PHE B CA 1
ATOM 5922 C C . PHE B 1 243 ? -4.547 -29.953 -19.156 1 81.19 243 PHE B C 1
ATOM 5924 O O . PHE B 1 243 ? -4.945 -30.625 -20.125 1 81.19 243 PHE B O 1
ATOM 5931 N N . MET B 1 244 ? -3.297 -29.891 -18.641 1 78.25 244 MET B N 1
ATOM 5932 C CA . MET B 1 244 ? -2.379 -30.828 -19.297 1 78.25 244 MET B CA 1
ATOM 5933 C C . MET B 1 244 ? -2.145 -32.062 -18.422 1 78.25 244 MET B C 1
ATOM 5935 O O . MET B 1 244 ? -2.148 -31.953 -17.188 1 78.25 244 MET B O 1
ATOM 5939 N N . ASP B 1 245 ? -2.615 -33.219 -18.656 1 72.81 245 ASP B N 1
ATOM 5940 C CA . ASP B 1 245 ? -2.447 -34.469 -17.938 1 72.81 245 ASP B CA 1
ATOM 5941 C C . ASP B 1 245 ? -0.971 -34.781 -17.688 1 72.81 245 ASP B C 1
ATOM 5943 O O . ASP B 1 245 ? -0.429 -35.75 -18.219 1 72.81 245 ASP B O 1
ATOM 5947 N N . VAL B 1 246 ? -0.368 -33.844 -16.906 1 68.12 246 VAL B N 1
ATOM 5948 C CA . VAL B 1 246 ? 1.067 -34 -16.688 1 68.12 246 VAL B CA 1
ATOM 5949 C C . VAL B 1 246 ? 1.316 -34.719 -15.367 1 68.12 246 VAL B C 1
ATOM 5951 O O . VAL B 1 246 ? 0.61 -34.5 -14.383 1 68.12 246 VAL B O 1
ATOM 5954 N N . GLN B 1 247 ? 2.041 -35.781 -15.414 1 71.06 247 GLN B N 1
ATOM 5955 C CA . GLN B 1 247 ? 2.412 -36.562 -14.219 1 71.06 247 GLN B CA 1
ATOM 5956 C C . GLN B 1 247 ? 3.809 -36.156 -13.734 1 71.06 247 GLN B C 1
ATOM 5958 O O . GLN B 1 247 ? 4.754 -36.125 -14.531 1 71.06 247 GLN B O 1
ATOM 5963 N N . THR B 1 248 ? 3.951 -35.562 -12.594 1 76.94 248 THR B N 1
ATOM 5964 C CA . THR B 1 248 ? 5.266 -35.25 -12.055 1 76.94 248 THR B CA 1
ATOM 5965 C C . THR B 1 248 ? 5.297 -35.469 -10.547 1 76.94 248 THR B C 1
ATOM 5967 O O . THR B 1 248 ? 4.254 -35.469 -9.891 1 76.94 248 THR B O 1
ATOM 5970 N N . SER B 1 249 ? 6.551 -35.812 -10.086 1 80.75 249 SER B N 1
ATOM 5971 C CA . SER B 1 249 ? 6.738 -35.938 -8.648 1 80.75 249 SER B CA 1
ATOM 5972 C C . SER B 1 249 ? 6.609 -34.594 -7.953 1 80.75 249 SER B C 1
ATOM 5974 O O . SER B 1 249 ? 7.172 -33.594 -8.414 1 80.75 249 SER B O 1
ATOM 5976 N N . ILE B 1 250 ? 5.867 -34.625 -6.848 1 88.5 250 ILE B N 1
ATOM 5977 C CA . ILE B 1 250 ? 5.562 -33.375 -6.152 1 88.5 250 ILE B CA 1
ATOM 5978 C C . ILE B 1 250 ? 6.672 -33.062 -5.152 1 88.5 250 ILE B C 1
ATOM 5980 O O . ILE B 1 250 ? 6.758 -31.953 -4.645 1 88.5 250 ILE B O 1
ATOM 5984 N N . ILE B 1 251 ? 7.52 -33.969 -4.836 1 90.38 251 ILE B N 1
ATOM 5985 C CA . ILE B 1 251 ? 8.438 -33.875 -3.707 1 90.38 251 ILE B CA 1
ATOM 5986 C C . ILE B 1 251 ? 9.391 -32.688 -3.898 1 90.38 251 ILE B C 1
ATOM 5988 O O . ILE B 1 251 ? 9.57 -31.891 -2.992 1 90.38 251 ILE B O 1
ATOM 5992 N N . PHE B 1 252 ? 9.961 -32.594 -5.062 1 91 252 PHE B N 1
ATOM 5993 C CA . PHE B 1 252 ? 10.938 -31.531 -5.309 1 91 252 PHE B CA 1
ATOM 5994 C C . PHE B 1 252 ? 10.281 -30.156 -5.227 1 91 252 PHE B C 1
ATOM 5996 O O . PHE B 1 252 ? 10.859 -29.219 -4.672 1 91 252 PHE B O 1
ATOM 6003 N N . SER B 1 253 ? 9.117 -30.078 -5.809 1 93.12 253 SER B N 1
ATOM 6004 C CA . SER B 1 253 ? 8.391 -28.812 -5.777 1 93.12 253 SER B CA 1
ATOM 6005 C C . SER B 1 253 ? 8 -28.438 -4.352 1 93.12 253 SER B C 1
ATOM 6007 O O . SER B 1 253 ? 8.023 -27.25 -3.982 1 93.12 253 SER B O 1
ATOM 6009 N N . LEU B 1 254 ? 7.672 -29.438 -3.559 1 93.31 254 LEU B N 1
ATOM 6010 C CA . LEU B 1 254 ? 7.336 -29.203 -2.156 1 93.31 254 LEU B CA 1
ATOM 6011 C C . LEU B 1 254 ? 8.547 -28.688 -1.386 1 93.31 254 LEU B C 1
ATOM 6013 O O . LEU B 1 254 ? 8.43 -27.781 -0.569 1 93.31 254 LEU B O 1
ATOM 6017 N N . VAL B 1 255 ? 9.625 -29.266 -1.672 1 94.75 255 VA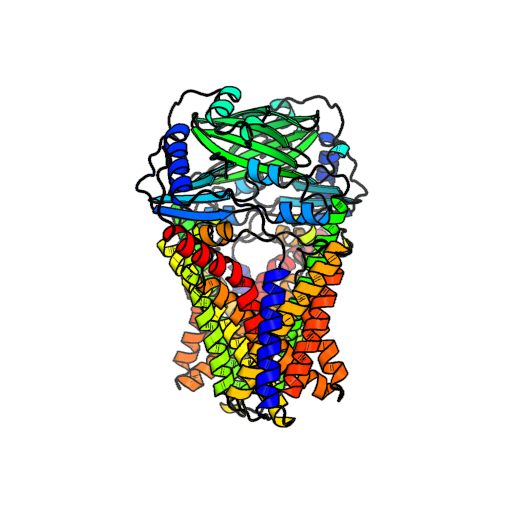L B N 1
ATOM 6018 C CA . VAL B 1 255 ? 10.859 -28.875 -0.995 1 94.75 255 VAL B CA 1
ATOM 6019 C C . VAL B 1 255 ? 11.195 -27.422 -1.326 1 94.75 255 VAL B C 1
ATOM 6021 O O . VAL B 1 255 ? 11.531 -26.641 -0.436 1 94.75 255 VAL B O 1
ATOM 6024 N N . LEU B 1 256 ? 11.086 -27.062 -2.574 1 96.06 256 LEU B N 1
ATOM 6025 C CA . LEU B 1 256 ? 11.383 -25.703 -2.986 1 96.06 256 LEU B CA 1
ATOM 6026 C C . LEU B 1 256 ? 10.438 -24.719 -2.307 1 96.06 256 LEU B C 1
ATOM 6028 O O . LEU B 1 256 ? 10.867 -23.656 -1.825 1 96.06 256 LEU B O 1
ATOM 6032 N N . GLY B 1 257 ? 9.156 -25.062 -2.297 1 94.75 257 GLY B N 1
ATOM 6033 C CA . GLY B 1 257 ? 8.188 -24.203 -1.625 1 94.75 257 GLY B CA 1
ATOM 6034 C C . GLY B 1 257 ? 8.469 -24.047 -0.143 1 94.75 257 GLY B C 1
ATOM 6035 O O . GLY B 1 257 ? 8.398 -22.938 0.387 1 94.75 257 GLY B O 1
ATOM 6036 N N . LEU B 1 258 ? 8.828 -25.141 0.511 1 94.56 258 LEU B N 1
ATOM 6037 C CA . LEU B 1 258 ? 9.102 -25.125 1.943 1 94.56 258 LEU B CA 1
ATOM 6038 C C . LEU B 1 258 ? 10.352 -24.312 2.242 1 94.56 258 LEU B C 1
ATOM 6040 O O . LEU B 1 258 ? 10.43 -23.625 3.266 1 94.56 258 LEU B O 1
ATOM 6044 N N . LEU B 1 259 ? 11.289 -24.391 1.381 1 95.81 259 LEU B N 1
ATOM 6045 C CA . LEU B 1 259 ? 12.516 -23.625 1.557 1 95.81 259 LEU B CA 1
ATOM 6046 C C . LEU B 1 259 ? 12.219 -22.125 1.549 1 95.81 259 LEU B C 1
ATOM 6048 O O . LEU B 1 259 ? 12.812 -21.359 2.316 1 95.81 259 LEU B O 1
ATOM 6052 N N . ILE B 1 260 ? 11.312 -21.734 0.695 1 95.06 260 ILE B N 1
ATOM 6053 C CA . ILE B 1 260 ? 10.922 -20.328 0.635 1 95.06 260 ILE B CA 1
ATOM 6054 C C . ILE B 1 260 ? 10.258 -19.922 1.947 1 95.06 260 ILE B C 1
ATOM 6056 O O . ILE B 1 260 ? 10.547 -18.844 2.49 1 95.06 260 ILE B O 1
ATOM 6060 N N . ILE B 1 261 ? 9.414 -20.781 2.465 1 92.44 261 ILE B N 1
ATOM 6061 C CA . ILE B 1 261 ? 8.719 -20.5 3.711 1 92.44 261 ILE B CA 1
ATOM 6062 C C . ILE B 1 261 ? 9.727 -20.359 4.852 1 92.44 261 ILE B C 1
ATOM 6064 O O . ILE B 1 261 ? 9.672 -19.406 5.621 1 92.44 261 ILE B O 1
ATOM 6068 N N . ILE B 1 262 ? 10.672 -21.203 4.895 1 93.88 262 ILE B N 1
ATOM 6069 C CA . ILE B 1 262 ? 11.672 -21.234 5.957 1 93.88 262 ILE B CA 1
ATOM 6070 C C . ILE B 1 262 ? 12.578 -20.016 5.836 1 93.88 262 ILE B C 1
ATOM 6072 O O . ILE B 1 262 ? 12.898 -19.359 6.84 1 93.88 262 ILE B O 1
ATOM 6076 N N . CYS B 1 263 ? 12.938 -19.703 4.684 1 93.62 263 CYS B N 1
ATOM 6077 C CA . CYS B 1 263 ? 13.859 -18.594 4.469 1 93.62 263 CYS B CA 1
ATOM 6078 C C . CYS B 1 263 ? 13.227 -17.266 4.887 1 93.62 263 CYS B C 1
ATOM 6080 O O . CYS B 1 263 ? 13.914 -16.375 5.379 1 93.62 263 CYS B O 1
ATOM 6082 N N . GLN B 1 264 ? 11.953 -17.125 4.664 1 90.81 264 GLN B N 1
ATOM 6083 C CA . GLN B 1 264 ? 11.273 -15.898 5.074 1 90.81 264 GLN B CA 1
ATOM 6084 C C . GLN B 1 264 ? 11.336 -15.711 6.586 1 90.81 264 GLN B C 1
ATOM 6086 O O . GLN B 1 264 ? 11.391 -14.586 7.074 1 90.81 264 GLN B O 1
ATOM 6091 N N . SER B 1 265 ? 11.406 -16.781 7.285 1 90.56 265 SER B N 1
ATOM 6092 C CA . SER B 1 265 ? 11.414 -16.734 8.742 1 90.56 265 SER B CA 1
ATOM 6093 C C . SER B 1 265 ? 12.789 -16.344 9.281 1 90.56 265 SER B C 1
ATOM 6095 O O . SER B 1 265 ? 12.914 -15.953 10.445 1 90.56 265 SER B O 1
ATOM 6097 N N . LEU B 1 266 ? 13.789 -16.359 8.398 1 92.31 266 LEU B N 1
ATOM 6098 C CA . LEU B 1 266 ? 15.156 -16.094 8.82 1 92.31 266 LEU B CA 1
ATOM 6099 C C . LEU B 1 266 ? 15.328 -14.617 9.18 1 92.31 266 LEU B C 1
ATOM 6101 O O . LEU B 1 266 ? 16.219 -14.258 9.961 1 92.31 266 LEU B O 1
ATOM 6105 N N . THR B 1 267 ? 14.492 -13.703 8.703 1 91.38 267 THR B N 1
ATOM 6106 C CA . THR B 1 267 ? 14.68 -12.273 8.914 1 91.38 267 THR B CA 1
ATOM 6107 C C . THR B 1 267 ? 13.562 -11.703 9.781 1 91.38 267 THR B C 1
ATOM 6109 O O . THR B 1 267 ? 13.383 -10.492 9.859 1 91.38 267 THR B O 1
ATOM 6112 N N . LEU B 1 268 ? 12.852 -12.531 10.43 1 91.56 268 LEU B N 1
ATOM 6113 C CA . LEU B 1 268 ? 11.672 -12.148 11.188 1 91.56 268 LEU B CA 1
ATOM 6114 C C . LEU B 1 268 ? 12.008 -11.102 12.242 1 91.56 268 LEU B C 1
ATOM 6116 O O . LEU B 1 268 ? 11.32 -10.086 12.352 1 91.56 268 LEU B O 1
ATOM 6120 N N . LYS B 1 269 ? 13.055 -11.289 12.992 1 89.5 269 LYS B N 1
ATOM 6121 C CA . LYS B 1 269 ? 13.438 -10.375 14.062 1 89.5 269 LYS B CA 1
ATOM 6122 C C . LYS B 1 269 ? 13.781 -8.992 13.508 1 89.5 269 LYS B C 1
ATOM 6124 O O . LYS B 1 269 ? 13.344 -7.973 14.047 1 89.5 269 LYS B O 1
ATOM 6129 N N . GLU B 1 270 ? 14.562 -8.961 12.461 1 89.69 270 GLU B N 1
ATOM 6130 C CA . GLU B 1 270 ? 14.961 -7.707 11.836 1 89.69 270 GLU B CA 1
ATOM 6131 C C . GLU B 1 270 ? 13.766 -6.969 11.258 1 89.69 270 GLU B C 1
ATOM 6133 O O . GLU B 1 270 ? 13.68 -5.742 11.344 1 89.69 270 GLU B O 1
ATOM 6138 N N . ASP B 1 271 ? 12.836 -7.691 10.719 1 88.94 271 ASP B N 1
ATOM 6139 C CA . ASP B 1 271 ? 11.656 -7.086 10.117 1 88.94 271 ASP B CA 1
ATOM 6140 C C . ASP B 1 271 ? 10.758 -6.453 11.18 1 88.94 271 ASP B C 1
ATOM 6142 O O . ASP B 1 271 ? 10.219 -5.367 10.977 1 88.94 271 ASP B O 1
ATOM 6146 N N . ILE B 1 272 ? 10.609 -7.113 12.234 1 90 272 ILE B N 1
ATOM 6147 C CA . ILE B 1 272 ? 9.789 -6.594 13.328 1 90 272 ILE B CA 1
ATOM 6148 C C . ILE B 1 272 ? 10.43 -5.328 13.891 1 90 272 ILE B C 1
ATOM 6150 O O . ILE B 1 272 ? 9.734 -4.34 14.156 1 90 272 ILE B O 1
ATOM 6154 N N . GLN B 1 273 ? 11.719 -5.391 14.023 1 90.38 273 GLN B N 1
ATOM 6155 C CA . GLN B 1 273 ? 12.43 -4.219 14.516 1 90.38 273 GLN B CA 1
ATOM 6156 C C . GLN B 1 273 ? 12.266 -3.031 13.57 1 90.38 273 GLN B C 1
ATOM 6158 O O . GLN B 1 273 ? 12.062 -1.9 14.016 1 90.38 273 GLN B O 1
ATOM 6163 N N . LEU B 1 274 ? 12.359 -3.277 12.391 1 89.44 274 LEU B N 1
ATOM 6164 C CA . LEU B 1 274 ? 12.188 -2.225 11.391 1 89.44 274 LEU B CA 1
ATOM 6165 C C . LEU B 1 274 ? 10.797 -1.609 11.492 1 89.44 274 LEU B C 1
ATOM 6167 O O . LEU B 1 274 ? 10.641 -0.388 11.406 1 89.44 274 LEU B O 1
ATOM 6171 N N . THR B 1 275 ? 9.812 -2.41 11.664 1 88.38 275 THR B N 1
ATOM 6172 C CA . THR B 1 275 ? 8.438 -1.937 11.789 1 88.38 275 THR B CA 1
ATOM 6173 C C . THR B 1 275 ? 8.258 -1.111 13.055 1 88.38 275 THR B C 1
ATOM 6175 O O . THR B 1 275 ? 7.605 -0.066 13.039 1 88.38 275 THR B O 1
ATOM 6178 N N . ILE B 1 276 ? 8.875 -1.537 14.086 1 89.62 276 ILE B N 1
ATOM 6179 C CA . ILE B 1 276 ? 8.758 -0.83 15.359 1 89.62 276 ILE B CA 1
ATOM 6180 C C . ILE B 1 276 ? 9.398 0.551 15.242 1 89.62 276 ILE B C 1
ATOM 6182 O O . ILE B 1 276 ? 8.828 1.55 15.68 1 89.62 276 ILE B O 1
ATOM 6186 N N . VAL B 1 277 ? 10.453 0.599 14.562 1 90.88 277 VAL B N 1
ATOM 6187 C CA . VAL B 1 277 ? 11.188 1.858 14.492 1 90.88 277 VAL B CA 1
ATOM 6188 C C . VAL B 1 277 ? 10.492 2.811 13.523 1 90.88 277 VAL B C 1
ATOM 6190 O O . VAL B 1 277 ? 10.336 3.998 13.812 1 90.88 277 VAL B O 1
ATOM 6193 N N . ASN B 1 278 ? 9.961 2.334 12.484 1 84.81 278 ASN B N 1
ATOM 6194 C CA . ASN B 1 278 ? 9.484 3.221 11.438 1 84.81 278 ASN B CA 1
ATOM 6195 C C . ASN B 1 278 ? 7.973 3.436 11.531 1 84.81 278 ASN B C 1
ATOM 6197 O O . ASN B 1 278 ? 7.453 4.438 11.039 1 84.81 278 ASN B O 1
ATOM 6201 N N . ALA B 1 279 ? 7.246 2.576 12.078 1 74 279 ALA B N 1
ATOM 6202 C CA . ALA B 1 279 ? 5.793 2.68 11.969 1 74 279 ALA B CA 1
ATOM 6203 C C . ALA B 1 279 ? 5.117 2.332 13.297 1 74 279 ALA B C 1
ATOM 6205 O O . ALA B 1 279 ? 3.955 1.92 13.312 1 74 279 ALA B O 1
ATOM 6206 N N . TYR B 1 280 ? 5.75 2.52 14.328 1 78.75 280 TYR B N 1
ATOM 6207 C CA . TYR B 1 280 ? 5.172 2.146 15.617 1 78.75 280 TYR B CA 1
ATOM 6208 C C . TYR B 1 280 ? 4.098 3.141 16.047 1 78.75 280 TYR B C 1
ATOM 6210 O O . TYR B 1 280 ? 4.293 4.355 15.945 1 78.75 280 TYR B O 1
ATOM 6218 N N . ASP B 1 281 ? 3.016 2.652 16.266 1 71.62 281 ASP B N 1
ATOM 6219 C CA . ASP B 1 281 ? 1.937 3.41 16.906 1 71.62 281 ASP B CA 1
ATOM 6220 C C . ASP B 1 281 ? 1.884 3.148 18.406 1 71.62 281 ASP B C 1
ATOM 6222 O O . ASP B 1 281 ? 1.614 2.027 18.828 1 71.62 281 ASP B O 1
ATOM 6226 N N . ALA B 1 282 ? 2.133 4.195 19.25 1 74.06 282 ALA B N 1
ATOM 6227 C CA . ALA B 1 282 ? 2.254 4.062 20.703 1 74.06 282 ALA B CA 1
ATOM 6228 C C . ALA B 1 282 ? 0.957 3.541 21.312 1 74.06 282 ALA B C 1
ATOM 6230 O O . ALA B 1 282 ? 0.94 3.1 22.453 1 74.06 282 ALA B O 1
ATOM 6231 N N . ARG B 1 283 ? -0.057 3.592 20.547 1 69.06 283 ARG B N 1
ATOM 6232 C CA . ARG B 1 283 ? -1.338 3.109 21.062 1 69.06 283 ARG B CA 1
ATOM 6233 C C . ARG B 1 283 ? -1.42 1.588 20.969 1 69.06 283 ARG B C 1
ATOM 6235 O O . ARG B 1 283 ? -2.32 0.979 21.562 1 69.06 283 ARG B O 1
ATOM 6242 N N . MET B 1 284 ? -0.34 0.971 20.406 1 74.94 284 MET B N 1
ATOM 6243 C CA . MET B 1 284 ? -0.236 -0.483 20.328 1 74.94 284 MET B CA 1
ATOM 6244 C C . MET B 1 284 ? 0.913 -0.994 21.188 1 74.94 284 MET B C 1
ATOM 6246 O O . MET B 1 284 ? 1.924 -0.308 21.344 1 74.94 284 MET B O 1
ATOM 6250 N N . SER B 1 285 ? 0.688 -2.168 21.672 1 80.5 285 SER B N 1
ATOM 6251 C CA . SER B 1 285 ? 1.787 -2.775 22.422 1 80.5 285 SER B CA 1
ATOM 6252 C C . SER B 1 285 ? 2.824 -3.377 21.469 1 80.5 285 SER B C 1
ATOM 6254 O O . SER B 1 285 ? 2.51 -3.711 20.328 1 80.5 285 SER B O 1
ATOM 6256 N N . VAL B 1 286 ? 4.027 -3.471 21.984 1 86.31 286 VAL B N 1
ATOM 6257 C CA . VAL B 1 286 ? 5.105 -4.082 21.219 1 86.31 286 VAL B CA 1
ATOM 6258 C C . VAL B 1 286 ? 4.762 -5.539 20.906 1 86.31 286 VAL B C 1
ATOM 6260 O O . VAL B 1 286 ? 5.09 -6.047 19.844 1 86.31 286 VAL B O 1
ATOM 6263 N N . LYS B 1 287 ? 4.102 -6.211 21.766 1 84.75 287 LYS B N 1
ATOM 6264 C CA . LYS B 1 287 ? 3.697 -7.602 21.562 1 84.75 287 LYS B CA 1
ATOM 6265 C C . LYS B 1 287 ? 2.729 -7.734 20.391 1 84.75 287 LYS B C 1
ATOM 6267 O O . LYS B 1 287 ? 2.836 -8.664 19.594 1 84.75 287 LYS B O 1
ATOM 6272 N N . THR B 1 288 ? 1.876 -6.816 20.328 1 81.19 288 THR B N 1
ATOM 6273 C CA . THR B 1 288 ? 0.91 -6.836 19.234 1 81.19 288 THR B CA 1
ATOM 6274 C C . THR B 1 288 ? 1.606 -6.629 17.891 1 81.19 288 THR B C 1
ATOM 6276 O O . THR B 1 288 ? 1.311 -7.324 16.922 1 81.19 288 THR B O 1
ATOM 6279 N N . VAL B 1 289 ? 2.494 -5.719 17.922 1 83.38 289 VAL B N 1
ATOM 6280 C CA . VAL B 1 289 ? 3.232 -5.449 16.688 1 83.38 289 VAL B CA 1
ATOM 6281 C C . VAL B 1 289 ? 4.039 -6.684 16.297 1 83.38 289 VAL B C 1
ATOM 6283 O O . VAL B 1 289 ? 4.102 -7.043 15.117 1 83.38 289 VAL B O 1
ATOM 6286 N N . SER B 1 290 ? 4.59 -7.34 17.234 1 87.88 290 SER B N 1
ATOM 6287 C CA . SER B 1 290 ? 5.383 -8.539 16.969 1 87.88 290 SER B CA 1
ATOM 6288 C C . SER B 1 290 ? 4.512 -9.672 16.438 1 87.88 290 SER B C 1
ATOM 6290 O O . SER B 1 290 ? 4.902 -10.367 15.5 1 87.88 290 SER B O 1
ATOM 6292 N N . LEU B 1 291 ? 3.426 -9.836 16.984 1 85.12 291 LEU B N 1
ATOM 6293 C CA . LEU B 1 291 ? 2.514 -10.883 16.547 1 85.12 291 LEU B CA 1
ATOM 6294 C C . LEU B 1 291 ? 2.047 -10.633 15.117 1 85.12 291 LEU B C 1
ATOM 6296 O O . LEU B 1 291 ? 2.008 -11.562 14.305 1 85.12 291 LEU B O 1
ATOM 6300 N N . LEU B 1 292 ? 1.742 -9.406 14.891 1 81.88 292 LEU B N 1
ATOM 6301 C CA . LEU B 1 292 ? 1.324 -9.062 13.539 1 81.88 292 LEU B CA 1
ATOM 6302 C C . LEU B 1 292 ? 2.461 -9.281 12.547 1 81.88 292 LEU B C 1
ATOM 6304 O O . LEU B 1 292 ? 2.23 -9.719 11.414 1 81.88 292 LEU B O 1
ATOM 6308 N N . GLY B 1 293 ? 3.619 -8.922 13.023 1 85.56 293 GLY B N 1
ATOM 6309 C CA . GLY B 1 293 ? 4.777 -9.164 12.18 1 85.56 293 GLY B CA 1
ATOM 6310 C C . GLY B 1 293 ? 5.004 -10.633 11.875 1 85.56 293 GLY B C 1
ATOM 6311 O O . GLY B 1 293 ? 5.301 -11 10.734 1 85.56 293 GLY B O 1
ATOM 6312 N N . ILE B 1 294 ? 4.801 -11.461 12.812 1 88.94 294 ILE B N 1
ATOM 6313 C CA . ILE B 1 294 ? 4.965 -12.906 12.648 1 88.94 294 ILE B CA 1
ATOM 6314 C C . ILE B 1 294 ? 3.91 -13.438 11.688 1 88.94 294 ILE B C 1
ATOM 6316 O O . ILE B 1 294 ? 4.23 -14.18 10.758 1 88.94 294 ILE B O 1
ATOM 6320 N N . LEU B 1 295 ? 2.752 -13.031 11.867 1 83.5 295 LEU B N 1
ATOM 6321 C CA . LEU B 1 295 ? 1.653 -13.492 11.023 1 83.5 295 LEU B CA 1
ATOM 6322 C C . LEU B 1 295 ? 1.851 -13.055 9.578 1 83.5 295 LEU B C 1
ATOM 6324 O O . LEU B 1 295 ? 1.617 -13.828 8.648 1 83.5 295 LEU B O 1
ATOM 6328 N N . SER B 1 296 ? 2.234 -11.836 9.477 1 84.31 296 SER B N 1
ATOM 6329 C CA . SER B 1 296 ? 2.463 -11.32 8.133 1 84.31 296 SER B CA 1
ATOM 6330 C C . SER B 1 296 ? 3.58 -12.086 7.43 1 84.31 296 SER B C 1
ATOM 6332 O O . SER B 1 296 ? 3.471 -12.398 6.242 1 84.31 296 SER B O 1
ATOM 6334 N N . THR B 1 297 ? 4.621 -12.375 8.125 1 87.5 297 THR B N 1
ATOM 6335 C CA . THR B 1 297 ? 5.746 -13.109 7.559 1 87.5 297 THR B CA 1
ATOM 6336 C C . THR B 1 297 ? 5.328 -14.523 7.168 1 87.5 297 THR B C 1
ATOM 6338 O O . THR B 1 297 ? 5.684 -15.008 6.09 1 87.5 297 THR B O 1
ATOM 6341 N N . LEU B 1 298 ? 4.617 -15.156 7.984 1 85.44 298 LEU B N 1
ATOM 6342 C CA . LEU B 1 298 ? 4.148 -16.516 7.711 1 85.44 298 LEU B CA 1
ATOM 6343 C C . LEU B 1 298 ? 3.232 -16.531 6.488 1 85.44 298 LEU B C 1
ATOM 6345 O O . LEU B 1 298 ? 3.346 -17.422 5.641 1 85.44 298 LEU B O 1
ATOM 6349 N N . LEU B 1 299 ? 2.434 -15.578 6.441 1 83.75 299 LEU B N 1
ATOM 6350 C CA . LEU B 1 299 ? 1.509 -15.5 5.316 1 83.75 299 LEU B CA 1
ATOM 6351 C C . LEU B 1 299 ? 2.258 -15.234 4.012 1 83.75 299 LEU B C 1
ATOM 6353 O O . LEU B 1 299 ? 1.978 -15.867 2.992 1 83.75 299 LEU B O 1
ATOM 6357 N N . THR B 1 300 ? 3.102 -14.305 4.086 1 87 300 THR B N 1
ATOM 6358 C CA . THR B 1 300 ? 3.895 -14.008 2.896 1 87 300 THR B CA 1
ATOM 6359 C C . THR B 1 300 ? 4.703 -15.227 2.467 1 87 300 THR B C 1
ATOM 6361 O O . THR B 1 300 ? 4.801 -15.523 1.274 1 87 300 THR B O 1
ATOM 6364 N N . GLY B 1 301 ? 5.27 -15.852 3.432 1 88.56 301 GLY B N 1
ATOM 6365 C CA . GLY B 1 301 ? 6.012 -17.062 3.131 1 88.56 301 GLY B CA 1
ATOM 6366 C C . GLY B 1 301 ? 5.148 -18.156 2.514 1 88.56 301 GLY B C 1
ATOM 6367 O O . GLY B 1 301 ? 5.547 -18.781 1.534 1 88.56 301 GLY B O 1
ATOM 6368 N N . LEU B 1 302 ? 4.035 -18.328 3.027 1 87.31 302 LEU B N 1
ATOM 6369 C CA . LEU B 1 302 ? 3.123 -19.359 2.52 1 87.31 302 LEU B CA 1
ATOM 6370 C C . LEU B 1 302 ? 2.695 -19.031 1.09 1 87.31 302 LEU B C 1
ATOM 6372 O O . LEU B 1 302 ? 2.688 -19.922 0.231 1 87.31 302 LEU B O 1
ATOM 6376 N N . LEU B 1 303 ? 2.357 -17.812 0.848 1 85.12 303 LEU B N 1
ATOM 6377 C CA . LEU B 1 303 ? 1.896 -17.422 -0.479 1 85.12 303 LEU B CA 1
ATOM 6378 C C . LEU B 1 303 ? 3.02 -17.531 -1.502 1 85.12 303 LEU B C 1
ATOM 6380 O O . LEU B 1 303 ? 2.834 -18.125 -2.572 1 85.12 303 LEU B O 1
ATOM 6384 N N . THR B 1 304 ? 4.133 -17.016 -1.153 1 88.81 304 THR B N 1
ATOM 6385 C CA . THR B 1 304 ? 5.262 -17.062 -2.076 1 88.81 304 THR B CA 1
ATOM 6386 C C . THR B 1 304 ? 5.75 -18.5 -2.246 1 88.81 304 THR B C 1
ATOM 6388 O O . THR B 1 304 ? 6.125 -18.906 -3.348 1 88.81 304 THR B O 1
ATOM 6391 N N . GLY B 1 305 ? 5.766 -19.188 -1.139 1 90.69 305 GLY B N 1
ATOM 6392 C CA . GLY B 1 305 ? 6.113 -20.594 -1.221 1 90.69 305 GLY B CA 1
ATOM 6393 C C . GLY B 1 305 ? 5.18 -21.391 -2.115 1 90.69 305 GLY B C 1
ATOM 6394 O O . GLY B 1 305 ? 5.625 -22.266 -2.865 1 90.69 305 GLY B O 1
ATOM 6395 N N . PHE B 1 306 ? 3.951 -21.125 -2.084 1 88.56 306 PHE B N 1
ATOM 6396 C CA . PHE B 1 306 ? 2.979 -21.828 -2.92 1 88.56 306 PHE B CA 1
ATOM 6397 C C . PHE B 1 306 ? 3.189 -21.484 -4.391 1 88.56 306 PHE B C 1
ATOM 6399 O O . PHE B 1 306 ? 3.033 -22.344 -5.258 1 88.56 306 PHE B O 1
ATOM 6406 N N . VAL B 1 307 ? 3.459 -20.203 -4.645 1 86.56 307 VAL B N 1
ATOM 6407 C CA . VAL B 1 307 ? 3.738 -19.812 -6.02 1 86.56 307 VAL B CA 1
ATOM 6408 C C . VAL B 1 307 ? 4.914 -20.625 -6.559 1 86.56 307 VAL B C 1
ATOM 6410 O O . VAL B 1 307 ? 4.848 -21.172 -7.664 1 86.56 307 VAL B O 1
ATOM 6413 N N . VAL B 1 308 ? 5.926 -20.734 -5.785 1 92.31 308 VAL B N 1
ATOM 6414 C CA . VAL B 1 308 ? 7.109 -21.484 -6.184 1 92.31 308 VAL B CA 1
ATOM 6415 C C . VAL B 1 308 ? 6.746 -22.953 -6.355 1 92.31 308 VAL B C 1
ATOM 6417 O O . VAL B 1 308 ? 7.176 -23.609 -7.316 1 92.31 308 VAL B O 1
ATOM 6420 N N . PHE B 1 309 ? 5.965 -23.5 -5.5 1 91.62 309 PHE B N 1
ATOM 6421 C CA . PHE B 1 309 ? 5.523 -24.891 -5.555 1 91.62 309 PHE B CA 1
ATOM 6422 C C . PHE B 1 309 ? 4.781 -25.172 -6.855 1 91.62 309 PHE B C 1
ATOM 6424 O O . PHE B 1 309 ? 5.133 -26.094 -7.59 1 91.62 309 PHE B O 1
ATOM 6431 N N . ILE B 1 310 ? 3.814 -24.297 -7.137 1 88.69 310 ILE B N 1
ATOM 6432 C CA . ILE B 1 310 ? 2.943 -24.547 -8.281 1 88.69 310 ILE B CA 1
ATOM 6433 C C . ILE B 1 310 ? 3.721 -24.328 -9.578 1 88.69 310 ILE B C 1
ATOM 6435 O O . ILE B 1 310 ? 3.604 -25.109 -10.516 1 88.69 310 ILE B O 1
ATOM 6439 N N . CYS B 1 311 ? 4.488 -23.281 -9.664 1 91.31 311 CYS B N 1
ATOM 6440 C CA . CYS B 1 311 ? 5.262 -23 -10.875 1 91.31 311 CYS B CA 1
ATOM 6441 C C . CYS B 1 311 ? 6.312 -24.062 -11.109 1 91.31 311 CYS B C 1
ATOM 6443 O O . CYS B 1 311 ? 6.551 -24.469 -12.25 1 91.31 311 CYS B O 1
ATOM 6445 N N . SER B 1 312 ? 6.922 -24.531 -10.023 1 93.94 312 SER B N 1
ATOM 6446 C CA . SER B 1 312 ? 7.922 -25.578 -10.164 1 93.94 312 SER B CA 1
ATOM 6447 C C . SER B 1 312 ? 7.281 -26.891 -10.586 1 93.94 312 SER B C 1
ATOM 6449 O O . SER B 1 312 ? 7.879 -27.672 -11.352 1 93.94 312 SER B O 1
ATOM 6451 N N . LEU B 1 313 ? 6.141 -27.141 -10.078 1 91.56 313 LEU B N 1
ATOM 6452 C CA . LEU B 1 313 ? 5.426 -28.359 -10.445 1 91.56 313 LEU B CA 1
ATOM 6453 C C . LEU B 1 313 ? 5.125 -28.375 -11.938 1 91.56 313 LEU B C 1
ATOM 6455 O O . LEU B 1 313 ? 5.41 -29.359 -12.625 1 91.56 313 LEU B O 1
ATOM 6459 N N . ALA B 1 314 ? 4.609 -27.297 -12.453 1 91.12 314 ALA B N 1
ATOM 6460 C CA . ALA B 1 314 ? 4.293 -27.188 -13.875 1 91.12 314 ALA B CA 1
ATOM 6461 C C . ALA B 1 314 ? 5.559 -27.234 -14.719 1 91.12 314 ALA B C 1
ATOM 6463 O O . ALA B 1 314 ? 5.605 -27.938 -15.734 1 91.12 314 ALA B O 1
ATOM 6464 N N . GLY B 1 315 ? 6.57 -26.484 -14.32 1 93.44 315 GLY B N 1
ATOM 6465 C CA . GLY B 1 315 ? 7.828 -26.469 -15.055 1 93.44 315 GLY B CA 1
ATOM 6466 C C . GLY B 1 315 ? 8.508 -27.828 -15.102 1 93.44 315 GLY B C 1
ATOM 6467 O O . GLY B 1 315 ? 9.031 -28.219 -16.141 1 93.44 315 GLY B O 1
ATOM 6468 N N . ASN B 1 316 ? 8.531 -28.469 -13.984 1 93.06 316 ASN B N 1
ATOM 6469 C CA . ASN B 1 316 ? 9.133 -29.797 -13.906 1 93.06 316 ASN B CA 1
ATOM 6470 C C . ASN B 1 316 ? 8.398 -30.797 -14.797 1 93.06 316 ASN B C 1
ATOM 6472 O O . ASN B 1 316 ? 9.023 -31.656 -15.43 1 93.06 316 ASN B O 1
ATOM 6476 N N . ALA B 1 317 ? 7.105 -30.719 -14.789 1 90.75 317 ALA B N 1
ATOM 6477 C CA . ALA B 1 317 ? 6.305 -31.609 -15.633 1 90.75 317 ALA B CA 1
ATOM 6478 C C . ALA B 1 317 ? 6.648 -31.406 -17.109 1 90.75 317 ALA B C 1
ATOM 6480 O O . ALA B 1 317 ? 6.879 -32.375 -17.828 1 90.75 317 ALA B O 1
ATOM 6481 N N . LEU B 1 318 ? 6.754 -30.219 -17.547 1 91.81 318 LEU B N 1
ATOM 6482 C CA . LEU B 1 318 ? 7.062 -29.906 -18.938 1 91.81 318 LEU B CA 1
ATOM 6483 C C . LEU B 1 318 ? 8.5 -30.297 -19.281 1 91.81 318 LEU B C 1
ATOM 6485 O O . LEU B 1 318 ? 8.758 -30.906 -20.312 1 91.81 318 LEU B O 1
ATOM 6489 N N . ALA B 1 319 ? 9.406 -29.906 -18.422 1 93.56 319 ALA B N 1
ATOM 6490 C CA . ALA B 1 319 ? 10.812 -30.219 -18.641 1 93.56 319 ALA B CA 1
ATOM 6491 C C . ALA B 1 319 ? 11.023 -31.734 -18.719 1 93.56 319 ALA B C 1
ATOM 6493 O O . ALA B 1 319 ? 11.812 -32.219 -19.531 1 93.56 319 ALA B O 1
ATOM 6494 N N . GLY B 1 320 ? 10.375 -32.406 -17.859 1 90.69 320 GLY B N 1
ATOM 6495 C CA . GLY B 1 320 ? 10.43 -33.875 -17.891 1 90.69 320 GLY B CA 1
ATOM 6496 C C . GLY B 1 320 ? 9.93 -34.438 -19.203 1 90.69 320 GLY B C 1
ATOM 6497 O O . GLY B 1 320 ? 10.531 -35.375 -19.75 1 90.69 320 GLY B O 1
ATOM 6498 N N . ASP B 1 321 ? 8.844 -33.938 -19.656 1 90.75 321 ASP B N 1
ATOM 6499 C CA . ASP B 1 321 ? 8.281 -34.375 -20.922 1 90.75 321 ASP B CA 1
ATOM 6500 C C . ASP B 1 321 ? 9.258 -34.125 -22.078 1 90.75 321 ASP B C 1
ATOM 6502 O O . ASP B 1 321 ? 9.289 -34.906 -23.047 1 90.75 321 ASP B O 1
ATOM 6506 N N . PHE B 1 322 ? 10.055 -33.094 -21.969 1 93.25 322 PHE B N 1
ATOM 6507 C CA . PHE B 1 322 ? 10.992 -32.75 -23.031 1 93.25 322 PHE B CA 1
ATOM 6508 C C . PHE B 1 322 ? 12.328 -33.469 -22.812 1 93.25 322 PHE B C 1
ATOM 6510 O O . PHE B 1 322 ? 13.234 -33.344 -23.641 1 93.25 322 PHE B O 1
ATOM 6517 N N . GLY B 1 323 ? 12.461 -34.094 -21.625 1 92.69 323 GLY B N 1
ATOM 6518 C CA . GLY B 1 323 ? 13.68 -34.844 -21.328 1 92.69 323 GLY B CA 1
ATOM 6519 C C . GLY B 1 323 ? 14.805 -33.938 -20.828 1 92.69 323 GLY B C 1
ATOM 6520 O O . GLY B 1 323 ? 15.977 -34.281 -20.953 1 92.69 323 GLY B O 1
ATOM 6521 N N . TRP B 1 324 ? 14.453 -32.781 -20.359 1 95 324 TRP B N 1
ATOM 6522 C CA . TRP B 1 324 ? 15.461 -31.859 -19.812 1 95 324 TRP B CA 1
ATOM 6523 C C . TRP B 1 324 ? 15.812 -32.25 -18.375 1 95 324 TRP B C 1
ATOM 6525 O O . TRP B 1 324 ? 14.961 -32.719 -17.625 1 95 324 TRP B O 1
ATOM 6535 N N . LYS B 1 325 ? 17.031 -31.969 -17.953 1 94.81 325 LYS B N 1
ATOM 6536 C CA . LYS B 1 325 ? 17.484 -32.312 -16.609 1 94.81 325 LYS B CA 1
ATOM 6537 C C . LYS B 1 325 ? 17 -31.281 -15.586 1 94.81 325 LYS B C 1
ATOM 6539 O O . LYS B 1 325 ? 17.125 -30.078 -15.805 1 94.81 325 LYS B O 1
ATOM 6544 N N . THR B 1 326 ? 16.438 -31.766 -14.547 1 94.5 326 THR B N 1
ATOM 6545 C CA . THR B 1 326 ? 16.016 -30.891 -13.453 1 94.5 326 THR B CA 1
ATOM 6546 C C . THR B 1 326 ? 16.703 -31.281 -12.148 1 94.5 326 THR B C 1
ATOM 6548 O O . THR B 1 326 ? 17.734 -30.688 -11.789 1 94.5 326 THR B O 1
ATOM 6551 N N . PHE B 1 327 ? 16.375 -32.5 -11.594 1 91.31 327 PHE B N 1
ATOM 6552 C CA . PHE B 1 327 ? 16.906 -32.875 -10.289 1 91.31 327 PHE B CA 1
ATOM 6553 C C . PHE B 1 327 ? 17.781 -34.125 -10.406 1 91.31 327 PHE B C 1
ATOM 6555 O O . PHE B 1 327 ? 18.172 -34.719 -9.391 1 91.31 327 PHE B O 1
ATOM 6562 N N . GLU B 1 328 ? 18.125 -34.438 -11.578 1 91.62 328 GLU B N 1
ATOM 6563 C CA . GLU B 1 328 ? 19.016 -35.562 -11.828 1 91.62 328 GLU B CA 1
ATOM 6564 C C . GLU B 1 328 ? 20.469 -35.188 -11.594 1 91.62 328 GLU B C 1
ATOM 6566 O O . GLU B 1 328 ? 20.891 -34.062 -11.914 1 91.62 328 GLU B O 1
ATOM 6571 N N . GLN B 1 329 ? 21.281 -36.094 -11.039 1 93.88 329 GLN B N 1
ATOM 6572 C CA . GLN B 1 329 ? 22.703 -35.906 -10.773 1 93.88 329 GLN B CA 1
ATOM 6573 C C . GLN B 1 329 ? 22.953 -34.594 -10.047 1 93.88 329 GLN B C 1
ATOM 6575 O O . GLN B 1 329 ? 23.734 -33.75 -10.516 1 93.88 329 GLN B O 1
ATOM 6580 N N . PRO B 1 330 ? 22.328 -34.406 -8.953 1 94.69 330 PRO B N 1
ATOM 6581 C CA . PRO B 1 330 ? 22.359 -33.094 -8.258 1 94.69 330 PRO B CA 1
ATOM 6582 C C . PRO B 1 330 ? 23.781 -32.688 -7.879 1 94.69 330 PRO B C 1
ATOM 6584 O O . PRO B 1 330 ? 24.109 -31.5 -7.922 1 94.69 330 PRO B O 1
ATOM 6587 N N . ILE B 1 331 ? 24.672 -33.625 -7.551 1 95.69 331 ILE B N 1
ATOM 6588 C CA . ILE B 1 331 ? 26.016 -33.281 -7.094 1 95.69 331 ILE B CA 1
ATOM 6589 C C . ILE B 1 331 ? 26.812 -32.656 -8.242 1 95.69 331 ILE B C 1
ATOM 6591 O O . ILE B 1 331 ? 27.516 -31.672 -8.055 1 95.69 331 ILE B O 1
ATOM 6595 N N . VAL B 1 332 ? 26.641 -33.25 -9.398 1 95.38 332 VAL B N 1
ATOM 6596 C CA . VAL B 1 332 ? 27.328 -32.75 -10.586 1 95.38 332 VAL B CA 1
ATOM 6597 C C . VAL B 1 332 ? 26.797 -31.359 -10.922 1 95.38 332 VAL B C 1
ATOM 6599 O O . VAL B 1 332 ? 27.562 -30.453 -11.227 1 95.38 332 VAL B O 1
ATOM 6602 N N . GLN B 1 333 ? 25.516 -31.125 -10.867 1 97.12 333 GLN B N 1
ATOM 6603 C CA . GLN B 1 333 ? 24.891 -29.844 -11.164 1 97.12 333 GLN B CA 1
ATOM 6604 C C . GLN B 1 333 ? 25.328 -28.781 -10.164 1 97.12 333 GLN B C 1
ATOM 6606 O O . GLN B 1 333 ? 25.594 -27.641 -10.547 1 97.12 333 GLN B O 1
ATOM 6611 N N . ILE B 1 334 ? 25.391 -29.219 -8.93 1 97.44 334 ILE B N 1
ATOM 6612 C CA . ILE B 1 334 ? 25.828 -28.297 -7.883 1 97.44 334 ILE B CA 1
ATOM 6613 C C . ILE B 1 334 ? 27.25 -27.828 -8.156 1 97.44 334 ILE B C 1
ATOM 6615 O O . ILE B 1 334 ? 27.562 -26.641 -8.047 1 97.44 334 ILE B O 1
ATOM 6619 N N . PHE B 1 335 ? 28.125 -28.75 -8.531 1 96.88 335 PHE B N 1
ATOM 6620 C CA . PHE B 1 335 ? 29.516 -28.438 -8.82 1 96.88 335 PHE B CA 1
ATOM 6621 C C . PHE B 1 335 ? 29.609 -27.422 -9.953 1 96.88 335 PHE B C 1
ATOM 6623 O O . PHE B 1 335 ? 30.25 -26.375 -9.797 1 96.88 335 PHE B O 1
ATOM 6630 N N . TYR B 1 336 ? 28.906 -27.672 -11.055 1 96.62 336 TYR B N 1
ATOM 6631 C CA . TYR B 1 336 ? 28.938 -26.75 -12.188 1 96.62 336 TYR B CA 1
ATOM 6632 C C . TYR B 1 336 ? 28.266 -25.422 -11.828 1 96.62 336 TYR B C 1
ATOM 6634 O O . TYR B 1 336 ? 28.672 -24.375 -12.305 1 96.62 336 TYR B O 1
ATOM 6642 N N . GLY B 1 337 ? 27.219 -25.5 -10.992 1 98 337 GLY B N 1
ATOM 6643 C CA . GLY B 1 337 ? 26.531 -24.297 -10.555 1 98 337 GLY B CA 1
ATOM 6644 C C . GLY B 1 337 ? 27.406 -23.375 -9.742 1 98 337 GLY B C 1
ATOM 6645 O O . GLY B 1 337 ? 27.406 -22.156 -9.961 1 98 337 GLY B O 1
ATOM 6646 N N . ILE B 1 338 ? 28.141 -23.938 -8.805 1 97.81 338 ILE B N 1
ATOM 6647 C CA . ILE B 1 338 ? 29.062 -23.156 -7.984 1 97.81 338 ILE B CA 1
ATOM 6648 C C . ILE B 1 338 ? 30.094 -22.484 -8.875 1 97.81 338 ILE B C 1
ATOM 6650 O O . ILE B 1 338 ? 30.344 -21.281 -8.75 1 97.81 338 ILE B O 1
ATOM 6654 N N . GLY B 1 339 ? 30.672 -23.25 -9.773 1 97.31 339 GLY B N 1
ATOM 6655 C CA . GLY B 1 339 ? 31.641 -22.703 -10.695 1 97.31 339 GLY B CA 1
ATOM 6656 C C . GLY B 1 339 ? 31.094 -21.594 -11.562 1 97.31 339 GLY B C 1
ATOM 6657 O O . GLY B 1 339 ? 31.703 -20.516 -11.656 1 97.31 339 GLY B O 1
ATOM 6658 N N . ALA B 1 340 ? 29.922 -21.797 -12.148 1 97.94 340 ALA B N 1
ATOM 6659 C CA . ALA B 1 340 ? 29.312 -20.828 -13.039 1 97.94 340 ALA B CA 1
ATOM 6660 C C . ALA B 1 340 ? 28.953 -19.547 -12.281 1 97.94 340 ALA B C 1
ATOM 6662 O O . ALA B 1 340 ? 29.078 -18.438 -12.812 1 97.94 340 ALA B O 1
ATOM 6663 N N . GLY B 1 341 ? 28.438 -19.719 -11.023 1 98.25 341 GLY B N 1
ATOM 6664 C CA . GLY B 1 341 ? 28.109 -18.562 -10.203 1 98.25 341 GLY B CA 1
ATOM 6665 C C . GLY B 1 341 ? 29.312 -17.672 -9.914 1 98.25 341 GLY B C 1
ATOM 6666 O O . GLY B 1 341 ? 29.219 -16.453 -10.039 1 98.25 341 GLY B O 1
ATOM 6667 N N . LEU B 1 342 ? 30.453 -18.266 -9.633 1 97.88 342 LEU B N 1
ATOM 6668 C CA . LEU B 1 342 ? 31.656 -17.516 -9.312 1 97.88 342 LEU B CA 1
ATOM 6669 C C . LEU B 1 342 ? 32.281 -16.906 -10.57 1 97.88 342 LEU B C 1
ATOM 6671 O O . LEU B 1 342 ? 32.781 -15.781 -10.531 1 97.88 342 LEU B O 1
ATOM 6675 N N . ILE B 1 343 ? 32.219 -17.656 -11.641 1 97 343 ILE B N 1
ATOM 6676 C CA . ILE B 1 343 ? 32.719 -17.141 -12.914 1 97 343 ILE B CA 1
ATOM 6677 C C . ILE B 1 343 ? 31.906 -15.906 -13.32 1 97 343 ILE B C 1
ATOM 6679 O O . ILE B 1 343 ? 32.5 -14.883 -13.688 1 97 343 ILE B O 1
ATOM 6683 N N . SER B 1 344 ? 30.578 -16.031 -13.234 1 97.19 344 SER B N 1
ATOM 6684 C CA . SER B 1 344 ? 29.734 -14.906 -13.625 1 97.19 344 SER B CA 1
ATOM 6685 C C . SER B 1 344 ? 29.984 -13.688 -12.734 1 97.19 344 SER B C 1
ATOM 6687 O O . SER B 1 344 ? 29.953 -12.555 -13.211 1 97.19 344 SER B O 1
ATOM 6689 N N . LEU B 1 345 ? 30.188 -13.93 -11.508 1 96.5 345 LEU B N 1
ATOM 6690 C CA . LEU B 1 345 ? 30.469 -12.859 -10.562 1 96.5 345 LEU B CA 1
ATOM 6691 C C . LEU B 1 345 ? 31.75 -12.117 -10.961 1 96.5 345 LEU B C 1
ATOM 6693 O O . LEU B 1 345 ? 31.766 -10.883 -11 1 96.5 345 LEU B O 1
ATOM 6697 N N . GLY B 1 346 ? 32.812 -12.844 -11.234 1 96.88 346 GLY B N 1
ATOM 6698 C CA . GLY B 1 346 ? 34.094 -12.266 -11.656 1 96.88 346 GLY B CA 1
ATOM 6699 C C . GLY B 1 346 ? 34 -11.508 -12.969 1 96.88 346 GLY B C 1
ATOM 6700 O O . GLY B 1 346 ? 34.469 -10.375 -13.078 1 96.88 346 GLY B O 1
ATOM 6701 N N . VAL B 1 347 ? 33.312 -12.078 -13.93 1 96.69 347 VAL B N 1
ATOM 6702 C CA . VAL B 1 347 ? 33.188 -11.484 -15.258 1 96.69 347 VAL B CA 1
ATOM 6703 C C . VAL B 1 347 ? 32.375 -10.195 -15.164 1 96.69 347 VAL B C 1
ATOM 6705 O O . VAL B 1 347 ? 32.75 -9.18 -15.766 1 96.69 347 VAL B O 1
ATOM 6708 N N . THR B 1 348 ? 31.297 -10.25 -14.406 1 95.88 348 THR B N 1
ATOM 6709 C CA . THR B 1 348 ? 30.453 -9.078 -14.227 1 95.88 348 THR B CA 1
ATOM 6710 C C . THR B 1 348 ? 31.234 -7.941 -13.578 1 95.88 348 THR B C 1
ATOM 6712 O O . THR B 1 348 ? 31.188 -6.801 -14.039 1 95.88 348 THR B O 1
ATOM 6715 N N . SER B 1 349 ? 31.984 -8.289 -12.547 1 95.56 349 SER B N 1
ATOM 6716 C CA . SER B 1 349 ? 32.781 -7.277 -11.844 1 95.56 349 SER B CA 1
ATOM 6717 C C . SER B 1 349 ? 33.844 -6.688 -12.742 1 95.56 349 SER B C 1
ATOM 6719 O O . SER B 1 349 ? 34.094 -5.48 -12.719 1 95.56 349 SER B O 1
ATOM 6721 N N . LEU B 1 350 ? 34.5 -7.508 -13.508 1 96.12 350 LEU B N 1
ATOM 6722 C CA . LEU B 1 350 ? 35.5 -7.051 -14.445 1 96.12 350 LEU B CA 1
ATOM 6723 C C . LEU B 1 350 ? 34.906 -6.125 -15.5 1 96.12 350 LEU B C 1
ATOM 6725 O O . LEU B 1 350 ? 35.438 -5.047 -15.766 1 96.12 350 LEU B O 1
ATOM 6729 N N . LEU B 1 351 ? 33.812 -6.52 -16.016 1 95.75 351 LEU B N 1
ATOM 6730 C CA . LEU B 1 351 ? 33.156 -5.742 -17.047 1 95.75 351 LEU B CA 1
ATOM 6731 C C . LEU B 1 351 ? 32.719 -4.379 -16.516 1 95.75 351 LEU B C 1
ATOM 6733 O O . LEU B 1 351 ? 32.938 -3.352 -17.156 1 95.75 351 LEU B O 1
ATOM 6737 N N . PHE B 1 352 ? 32.125 -4.348 -15.398 1 95 352 PHE B N 1
ATOM 6738 C CA . PHE B 1 352 ? 31.641 -3.102 -14.82 1 95 352 PHE B CA 1
ATOM 6739 C C . PHE B 1 352 ? 32.781 -2.186 -14.445 1 95 352 PHE B C 1
ATOM 6741 O O . PHE B 1 352 ? 32.688 -0.965 -14.594 1 95 352 PHE B O 1
ATOM 6748 N N . ASN B 1 353 ? 33.875 -2.783 -13.938 1 95.19 353 ASN B N 1
ATOM 6749 C CA . ASN B 1 353 ? 35.062 -1.99 -13.633 1 95.19 353 ASN B CA 1
ATOM 6750 C C . ASN B 1 353 ? 35.625 -1.341 -14.883 1 95.19 353 ASN B C 1
ATOM 6752 O O . ASN B 1 353 ? 36.031 -0.171 -14.859 1 95.19 353 ASN B O 1
ATOM 6756 N N . LEU B 1 354 ? 35.656 -2.068 -15.938 1 95.81 354 LEU B N 1
ATOM 6757 C CA . LEU B 1 354 ? 36.156 -1.552 -17.203 1 95.81 354 LEU B CA 1
ATOM 6758 C C . LEU B 1 354 ? 35.281 -0.425 -17.719 1 95.81 354 LEU B C 1
ATOM 6760 O O . LEU B 1 354 ? 35.781 0.608 -18.172 1 95.81 354 LEU B O 1
ATOM 6764 N N . LEU B 1 355 ? 34 -0.632 -17.656 1 95.81 355 LEU B N 1
ATOM 6765 C CA . LEU B 1 355 ? 33.062 0.377 -18.141 1 95.81 355 LEU B CA 1
ATOM 6766 C C . LEU B 1 355 ? 33.156 1.645 -17.297 1 95.81 355 LEU B C 1
ATOM 6768 O O . LEU B 1 355 ? 33.031 2.754 -17.812 1 95.81 355 LEU B O 1
ATOM 6772 N N . GLU B 1 356 ? 33.344 1.451 -16.031 1 94 356 GLU B N 1
ATOM 6773 C CA . GLU B 1 356 ? 33.5 2.604 -15.156 1 94 356 GLU B CA 1
ATOM 6774 C C . GLU B 1 356 ? 34.781 3.357 -15.445 1 94 356 GLU B C 1
ATOM 6776 O O . GLU B 1 356 ? 34.812 4.59 -15.477 1 94 356 GLU B O 1
ATOM 6781 N N . LYS B 1 357 ? 35.875 2.656 -15.609 1 93.69 357 LYS B N 1
ATOM 6782 C CA . LYS B 1 357 ? 37.156 3.258 -15.906 1 93.69 357 LYS B CA 1
ATOM 6783 C C . LYS B 1 357 ? 37.094 4.062 -17.203 1 93.69 357 LYS B C 1
ATOM 6785 O O . LYS B 1 357 ? 37.719 5.121 -17.312 1 93.69 357 LYS B O 1
ATOM 6790 N N . LYS B 1 358 ? 36.312 3.586 -18.078 1 95.75 358 LYS B N 1
ATOM 6791 C CA . LYS B 1 358 ? 36.156 4.266 -19.375 1 95.75 358 LYS B CA 1
ATOM 6792 C C . LYS B 1 358 ? 35.094 5.336 -19.312 1 95.75 358 LYS B C 1
ATOM 6794 O O . LYS B 1 358 ? 34.781 5.973 -20.312 1 95.75 358 LYS B O 1
ATOM 6799 N N . GLN B 1 359 ? 34.344 5.453 -18.234 1 93.19 359 GLN B N 1
ATOM 6800 C CA . GLN B 1 359 ? 33.344 6.48 -17.969 1 93.19 359 GLN B CA 1
ATOM 6801 C C . GLN B 1 359 ? 32.094 6.25 -18.781 1 93.19 359 GLN B C 1
ATOM 6803 O O . GLN B 1 359 ? 31.406 7.203 -19.156 1 93.19 359 GLN B O 1
ATOM 6808 N N . TYR B 1 360 ? 31.906 4.949 -19.109 1 94.62 360 TYR B N 1
ATOM 6809 C CA . TYR B 1 360 ? 30.672 4.602 -19.812 1 94.62 360 TYR B CA 1
ATOM 6810 C C . TYR B 1 360 ? 29.547 4.309 -18.828 1 94.62 360 TYR B C 1
ATOM 6812 O O . TYR B 1 360 ? 28.375 4.309 -19.203 1 94.62 360 TYR B O 1
ATOM 6820 N N . LEU B 1 361 ? 30 4.039 -17.625 1 93.62 361 LEU B N 1
ATOM 6821 C CA . LEU B 1 361 ? 29.062 3.643 -16.578 1 93.62 361 LEU B CA 1
ATOM 6822 C C . LEU B 1 361 ? 29.469 4.223 -15.227 1 93.62 361 LEU B C 1
ATOM 6824 O O . LEU B 1 361 ? 30.656 4.266 -14.898 1 93.62 361 LEU B O 1
ATOM 6828 N N . ARG B 1 362 ? 28.5 4.746 -14.578 1 92.5 362 ARG B N 1
ATOM 6829 C CA . ARG B 1 362 ? 28.688 5.133 -13.188 1 92.5 362 ARG B CA 1
ATOM 6830 C C . ARG B 1 362 ? 27.859 4.246 -12.258 1 92.5 362 ARG B C 1
ATOM 6832 O O . ARG B 1 362 ? 26.656 4.094 -12.445 1 92.5 362 ARG B O 1
ATOM 6839 N N . ILE B 1 363 ? 28.562 3.686 -11.305 1 92.06 363 ILE B N 1
ATOM 6840 C CA . ILE B 1 363 ? 27.891 2.814 -10.336 1 92.06 363 ILE B CA 1
ATOM 6841 C C . ILE B 1 363 ? 27.875 3.488 -8.969 1 92.06 363 ILE B C 1
ATOM 6843 O O . ILE B 1 363 ? 28.891 4.02 -8.516 1 92.06 363 ILE B O 1
ATOM 6847 N N . SER B 1 364 ? 26.625 3.508 -8.383 1 88.06 364 SER B N 1
ATOM 6848 C CA . SER B 1 364 ? 26.531 4.035 -7.027 1 88.06 364 SER B CA 1
ATOM 6849 C C . SER B 1 364 ? 27.391 3.225 -6.059 1 88.06 364 SER B C 1
ATOM 6851 O O . SER B 1 364 ? 27.375 1.992 -6.09 1 88.06 364 SER B O 1
ATOM 6853 N N . PRO B 1 365 ? 28.125 3.877 -5.25 1 83.88 365 PRO B N 1
ATOM 6854 C CA . PRO B 1 365 ? 28.969 3.146 -4.301 1 83.88 365 PRO B CA 1
ATOM 6855 C C . PRO B 1 365 ? 28.156 2.309 -3.314 1 83.88 365 PRO B C 1
ATOM 6857 O O . PRO B 1 365 ? 27.047 2.693 -2.941 1 83.88 365 PRO B O 1
ATOM 6860 N N . GLU B 1 366 ? 28.797 1.263 -2.943 1 79.31 366 GLU B N 1
ATOM 6861 C CA . GLU B 1 366 ? 28.172 0.384 -1.956 1 79.31 366 GLU B CA 1
ATOM 6862 C C . GLU B 1 366 ? 28.5 0.834 -0.535 1 79.31 366 GLU B C 1
ATOM 6864 O O . GLU B 1 366 ? 29.422 1.632 -0.324 1 79.31 366 GLU B O 1
ATOM 6869 N N . LEU B 1 367 ? 27.75 0.317 0.347 1 78.19 367 LEU B N 1
ATOM 6870 C CA . LEU B 1 367 ? 28.062 0.548 1.755 1 78.19 367 LEU B CA 1
ATOM 6871 C C . LEU B 1 367 ? 29.375 -0.117 2.139 1 78.19 367 LEU B C 1
ATOM 6873 O O . LEU B 1 367 ? 29.703 -1.197 1.641 1 78.19 367 LEU B O 1
ATOM 6877 N N . SER B 1 368 ? 30.062 0.495 3.047 1 79.12 368 SER B N 1
ATOM 6878 C CA . SER B 1 368 ? 31.312 -0.079 3.531 1 79.12 368 SER B CA 1
ATOM 6879 C C . SER B 1 368 ? 31.062 -1.358 4.324 1 79.12 368 SER B C 1
ATOM 6881 O O . SER B 1 368 ? 29.969 -1.58 4.824 1 79.12 368 SER B O 1
ATOM 6883 N N . ASN B 1 369 ? 32.156 -2.152 4.449 1 78.69 369 ASN B N 1
ATOM 6884 C CA . ASN B 1 369 ? 32.062 -3.363 5.262 1 78.69 369 ASN B CA 1
ATOM 6885 C C . ASN B 1 369 ? 31.688 -3.051 6.703 1 78.69 369 ASN B C 1
ATOM 6887 O O . ASN B 1 369 ? 30.875 -3.76 7.305 1 78.69 369 ASN B O 1
ATOM 6891 N N . ARG B 1 370 ? 32.156 -1.974 7.133 1 76.44 370 ARG B N 1
ATOM 6892 C CA . ARG B 1 370 ? 31.891 -1.537 8.492 1 76.44 370 ARG B CA 1
ATOM 6893 C C . ARG B 1 370 ? 30.406 -1.172 8.656 1 76.44 370 ARG B C 1
ATOM 6895 O O . ARG B 1 370 ? 29.766 -1.6 9.617 1 76.44 370 ARG B O 1
ATOM 6902 N N . THR B 1 371 ? 29.938 -0.495 7.66 1 81.19 371 THR B N 1
ATOM 6903 C CA . THR B 1 371 ? 28.531 -0.063 7.727 1 81.19 371 THR B CA 1
ATOM 6904 C C . THR B 1 371 ? 27.594 -1.262 7.652 1 81.19 371 THR B C 1
ATOM 6906 O O . THR B 1 371 ? 26.625 -1.34 8.406 1 81.19 371 THR B O 1
ATOM 6909 N N . VAL B 1 372 ? 27.922 -2.078 6.828 1 82.81 372 VAL B N 1
ATOM 6910 C CA . VAL B 1 372 ? 27.094 -3.268 6.668 1 82.81 372 VAL B CA 1
ATOM 6911 C C . VAL B 1 372 ? 27.062 -4.059 7.973 1 82.81 372 VAL B C 1
ATOM 6913 O O . VAL B 1 372 ? 26 -4.461 8.438 1 82.81 372 VAL B O 1
ATOM 6916 N N . PHE B 1 373 ? 28.156 -4.137 8.586 1 74.62 373 PHE B N 1
ATOM 6917 C CA . PHE B 1 373 ? 28.25 -4.887 9.828 1 74.62 373 PHE B CA 1
ATOM 6918 C C . PHE B 1 373 ? 27.547 -4.156 10.961 1 74.62 373 PHE B C 1
ATOM 6920 O O . PHE B 1 373 ? 26.734 -4.75 11.68 1 74.62 373 PHE B O 1
ATOM 6927 N N . LEU B 1 374 ? 27.781 -2.922 11.055 1 74.06 374 LEU B N 1
ATOM 6928 C CA . LEU B 1 374 ? 27.219 -2.131 12.148 1 74.06 374 LEU B CA 1
ATOM 6929 C C . LEU B 1 374 ? 25.719 -1.964 11.977 1 74.06 374 LEU B C 1
ATOM 6931 O O . LEU B 1 374 ? 24.984 -1.816 12.961 1 74.06 374 LEU B O 1
ATOM 6935 N N . SER B 1 375 ? 25.266 -1.951 10.711 1 77.44 375 SER B N 1
ATOM 6936 C CA . SER B 1 375 ? 23.844 -1.781 10.43 1 77.44 375 SER B CA 1
ATOM 6937 C C . SER B 1 375 ? 23.047 -2.971 10.945 1 77.44 375 SER B C 1
ATOM 6939 O O . SER B 1 375 ? 21.812 -2.885 11.078 1 77.44 375 SER B O 1
ATOM 6941 N N . GLY B 1 376 ? 23.812 -4.031 11.195 1 77.88 376 GLY B N 1
ATOM 6942 C CA . GLY B 1 376 ? 23.125 -5.215 11.688 1 77.88 376 GLY B CA 1
ATOM 6943 C C . GLY B 1 376 ? 22.734 -6.176 10.586 1 77.88 376 GLY B C 1
ATOM 6944 O O . GLY B 1 376 ? 21.953 -7.113 10.828 1 77.88 376 GLY B O 1
ATOM 6945 N N . PHE B 1 377 ? 23.172 -5.855 9.406 1 81.88 377 PHE B N 1
ATOM 6946 C CA . PHE B 1 377 ? 22.969 -6.844 8.359 1 81.88 377 PHE B CA 1
ATOM 6947 C C . PHE B 1 377 ? 23.578 -8.18 8.742 1 81.88 377 PHE B C 1
ATOM 6949 O O . PHE B 1 377 ? 24.734 -8.242 9.156 1 81.88 377 PHE B O 1
ATOM 6956 N N . THR B 1 378 ? 22.812 -9.227 8.75 1 85.56 378 THR B N 1
ATOM 6957 C CA . THR B 1 378 ? 23.266 -10.523 9.219 1 85.56 378 THR B CA 1
ATOM 6958 C C . THR B 1 378 ? 23.406 -11.5 8.055 1 85.56 378 THR B C 1
ATOM 6960 O O . THR B 1 378 ? 22.922 -11.242 6.957 1 85.56 378 THR B O 1
ATOM 6963 N N . PHE B 1 379 ? 24.141 -12.531 8.328 1 90.81 379 PHE B N 1
ATOM 6964 C CA . PHE B 1 379 ? 24.266 -13.609 7.348 1 90.81 379 PHE B CA 1
ATOM 6965 C C . PHE B 1 379 ? 22.891 -14.188 7.008 1 90.81 379 PHE B C 1
ATOM 6967 O O . PHE B 1 379 ? 22.641 -14.57 5.863 1 90.81 379 PHE B O 1
ATOM 6974 N N . ARG B 1 380 ? 22.016 -14.172 8 1 92 380 ARG B N 1
ATOM 6975 C CA . ARG B 1 380 ? 20.672 -14.688 7.797 1 92 380 ARG B CA 1
ATOM 6976 C C . ARG B 1 380 ? 19.922 -13.867 6.758 1 92 380 ARG B C 1
ATOM 6978 O O . ARG B 1 380 ? 19.172 -14.414 5.938 1 92 380 ARG B O 1
ATOM 6985 N N . GLN B 1 381 ? 20.109 -12.648 6.766 1 91.44 381 GLN B N 1
ATOM 6986 C CA . GLN B 1 381 ? 19.453 -11.781 5.793 1 91.44 381 GLN B CA 1
ATOM 6987 C C . GLN B 1 381 ? 20 -12.016 4.387 1 91.44 381 GLN B C 1
ATOM 6989 O O . GLN B 1 381 ? 19.25 -12.039 3.416 1 91.44 381 GLN B O 1
ATOM 6994 N N . GLY B 1 382 ? 21.359 -12.156 4.355 1 93.56 382 GLY B N 1
ATOM 6995 C CA . GLY B 1 382 ? 21.969 -12.469 3.072 1 93.56 382 GLY B CA 1
ATOM 6996 C C . GLY B 1 382 ? 21.484 -13.781 2.492 1 93.56 382 GLY B C 1
ATOM 6997 O O . GLY B 1 382 ? 21.219 -13.883 1.293 1 93.56 382 GLY B O 1
ATOM 6998 N N . LEU B 1 383 ? 21.406 -14.719 3.373 1 94.75 383 LEU B N 1
ATOM 6999 C CA . LEU B 1 383 ? 20.906 -16.031 2.967 1 94.75 383 LEU B CA 1
ATOM 7000 C C . LEU B 1 383 ? 19.469 -15.945 2.48 1 94.75 383 LEU B C 1
ATOM 7002 O O . LEU B 1 383 ? 19.109 -16.531 1.457 1 94.75 383 LEU B O 1
ATOM 7006 N N . ASN B 1 384 ? 18.672 -15.258 3.201 1 94.31 384 ASN B N 1
ATOM 7007 C CA . ASN B 1 384 ? 17.281 -15.078 2.828 1 94.31 384 ASN B CA 1
ATOM 7008 C C . ASN B 1 384 ? 17.141 -14.445 1.448 1 94.31 384 ASN B C 1
ATOM 7010 O O . ASN B 1 384 ? 16.453 -14.977 0.579 1 94.31 384 ASN B O 1
ATOM 7014 N N . MET B 1 385 ? 17.828 -13.414 1.271 1 93.88 385 MET B N 1
ATOM 7015 C CA . MET B 1 385 ? 17.75 -12.688 0.008 1 93.88 385 MET B CA 1
ATOM 7016 C C . MET B 1 385 ? 18.219 -13.555 -1.154 1 93.88 385 MET B C 1
ATOM 7018 O O . MET B 1 385 ? 17.578 -13.586 -2.209 1 93.88 385 MET B O 1
ATOM 7022 N N . SER B 1 386 ? 19.25 -14.25 -0.96 1 96.5 386 SER B N 1
ATOM 7023 C CA . SER B 1 386 ? 19.844 -15.039 -2.031 1 96.5 386 SER B CA 1
ATOM 7024 C C . SER B 1 386 ? 19 -16.25 -2.369 1 96.5 386 SER B C 1
ATOM 7026 O O . SER B 1 386 ? 18.812 -16.594 -3.543 1 96.5 386 SER B O 1
ATOM 7028 N N . ILE B 1 387 ? 18.453 -16.891 -1.371 1 96.12 387 ILE B N 1
ATOM 7029 C CA . ILE B 1 387 ? 17.625 -18.062 -1.585 1 96.12 387 ILE B CA 1
ATOM 7030 C C . ILE B 1 387 ? 16.312 -17.672 -2.252 1 96.12 387 ILE B C 1
ATOM 7032 O O . ILE B 1 387 ? 15.922 -18.266 -3.26 1 96.12 387 ILE B O 1
ATOM 7036 N N . GLN B 1 388 ? 15.703 -16.688 -1.767 1 94 388 GLN B N 1
ATOM 7037 C CA . GLN B 1 388 ? 14.414 -16.266 -2.309 1 94 388 GLN B CA 1
ATOM 7038 C C . GLN B 1 388 ? 14.555 -15.82 -3.764 1 94 388 GLN B C 1
ATOM 7040 O O . GLN B 1 388 ? 13.742 -16.203 -4.609 1 94 388 GLN B O 1
ATOM 7045 N N . SER B 1 389 ? 15.516 -15.039 -3.959 1 94.25 389 SER B N 1
ATOM 7046 C CA . SER B 1 389 ? 15.703 -14.531 -5.312 1 94.25 389 SER B CA 1
ATOM 7047 C C . SER B 1 389 ? 16.047 -15.656 -6.285 1 94.25 389 SER B C 1
ATOM 7049 O O . SER B 1 389 ? 15.453 -15.758 -7.359 1 94.25 389 SER B O 1
ATOM 7051 N N . SER B 1 390 ? 16.969 -16.531 -5.93 1 97.31 390 SER B N 1
ATOM 7052 C CA . SER B 1 390 ? 17.422 -17.578 -6.84 1 97.31 390 SER B CA 1
ATOM 7053 C C . SER B 1 390 ? 16.328 -18.609 -7.078 1 97.31 390 SER B C 1
ATOM 7055 O O . SER B 1 390 ? 16.031 -18.953 -8.227 1 97.31 390 SER B O 1
ATOM 7057 N N . ILE B 1 391 ? 15.703 -19.047 -6.012 1 96.75 391 ILE B N 1
ATOM 7058 C CA . ILE B 1 391 ? 14.68 -20.078 -6.164 1 96.75 391 ILE B CA 1
ATOM 7059 C C . ILE B 1 391 ? 13.477 -19.484 -6.906 1 96.75 391 ILE B C 1
ATOM 7061 O O . ILE B 1 391 ? 13.016 -20.062 -7.898 1 96.75 391 ILE B O 1
ATOM 7065 N N . GLY B 1 392 ? 12.984 -18.359 -6.465 1 93.12 392 GLY B N 1
ATOM 7066 C CA . GLY B 1 392 ? 11.812 -17.766 -7.086 1 93.12 392 GLY B CA 1
ATOM 7067 C C . GLY B 1 392 ? 12.016 -17.438 -8.555 1 93.12 392 GLY B C 1
ATOM 7068 O O . GLY B 1 392 ? 11.195 -17.812 -9.398 1 93.12 392 GLY B O 1
ATOM 7069 N N . GLU B 1 393 ? 13.062 -16.797 -8.812 1 94.19 393 GLU B N 1
ATOM 7070 C CA . GLU B 1 393 ? 13.312 -16.312 -10.164 1 94.19 393 GLU B CA 1
ATOM 7071 C C . GLU B 1 393 ? 13.641 -17.469 -11.102 1 94.19 393 GLU B C 1
ATOM 7073 O O . GLU B 1 393 ? 13.117 -17.547 -12.219 1 94.19 393 GLU B O 1
ATOM 7078 N N . GLU B 1 394 ? 14.453 -18.484 -10.703 1 97.12 394 GLU B N 1
ATOM 7079 C CA . GLU B 1 394 ? 14.82 -19.594 -11.57 1 97.12 394 GLU B CA 1
ATOM 7080 C C . GLU B 1 394 ? 13.633 -20.516 -11.828 1 97.12 394 GLU B C 1
ATOM 7082 O O . GLU B 1 394 ? 13.508 -21.094 -12.906 1 97.12 394 GLU B O 1
ATOM 7087 N N . VAL B 1 395 ? 12.812 -20.609 -10.844 1 95.38 395 VAL B N 1
ATOM 7088 C CA . VAL B 1 395 ? 11.617 -21.438 -11.023 1 95.38 395 VAL B CA 1
ATOM 7089 C C . VAL B 1 395 ? 10.695 -20.797 -12.055 1 95.38 395 VAL B C 1
ATOM 7091 O O . VAL B 1 395 ? 10.211 -21.469 -12.969 1 95.38 395 VAL B O 1
ATOM 7094 N N . ILE B 1 396 ? 10.547 -19.562 -11.992 1 92.69 396 ILE B N 1
ATOM 7095 C CA . ILE B 1 396 ? 9.57 -18.891 -12.836 1 92.69 396 ILE B CA 1
ATOM 7096 C C . ILE B 1 396 ? 10.164 -18.656 -14.227 1 92.69 396 ILE B C 1
ATOM 7098 O O . ILE B 1 396 ? 9.547 -19.016 -15.234 1 92.69 396 ILE B O 1
ATOM 7102 N N . TYR B 1 397 ? 11.414 -18.219 -14.289 1 93.44 397 TYR B N 1
ATOM 7103 C CA . TYR B 1 397 ? 11.914 -17.719 -15.562 1 93.44 397 TYR B CA 1
ATOM 7104 C C . TYR B 1 397 ? 12.711 -18.797 -16.297 1 93.44 397 TYR B C 1
ATOM 7106 O O . TYR B 1 397 ? 12.922 -18.703 -17.5 1 93.44 397 TYR B O 1
ATOM 7114 N N . ARG B 1 398 ? 13.227 -19.812 -15.656 1 96.38 398 ARG B N 1
ATOM 7115 C CA . ARG B 1 398 ? 13.938 -20.891 -16.328 1 96.38 398 ARG B CA 1
ATOM 7116 C C . ARG B 1 398 ? 13.117 -22.172 -16.328 1 96.38 398 ARG B C 1
ATOM 7118 O O . ARG B 1 398 ? 12.68 -22.625 -17.391 1 96.38 398 ARG B O 1
ATOM 7125 N N . LEU B 1 399 ? 12.758 -22.609 -15.164 1 96.31 399 LEU B N 1
ATOM 7126 C CA . LEU B 1 399 ? 12.109 -23.922 -15.07 1 96.31 399 LEU B CA 1
ATOM 7127 C C . LEU B 1 399 ? 10.719 -23.891 -15.695 1 96.31 399 LEU B C 1
ATOM 7129 O O . LEU B 1 399 ? 10.273 -24.875 -16.281 1 96.31 399 LEU B O 1
ATOM 7133 N N . LEU B 1 400 ? 10.039 -22.797 -15.586 1 94.94 400 LEU B N 1
ATOM 7134 C CA . LEU B 1 400 ? 8.688 -22.719 -16.125 1 94.94 400 LEU B CA 1
ATOM 7135 C C . LEU B 1 400 ? 8.672 -22.031 -17.484 1 94.94 400 LEU B C 1
ATOM 7137 O O . LEU B 1 400 ? 8.25 -22.625 -18.469 1 94.94 400 LEU B O 1
ATOM 7141 N N . MET B 1 401 ? 9.195 -20.859 -17.578 1 93.75 401 MET B N 1
ATOM 7142 C CA . MET B 1 401 ? 8.992 -20 -18.734 1 93.75 401 MET B CA 1
ATOM 7143 C C . MET B 1 401 ? 9.695 -20.578 -19.969 1 93.75 401 MET B C 1
ATOM 7145 O O . MET B 1 401 ? 9.133 -20.578 -21.062 1 93.75 401 MET B O 1
ATOM 7149 N N . ILE B 1 402 ? 10.891 -21.047 -19.797 1 96.06 402 ILE B N 1
ATOM 7150 C CA . ILE B 1 402 ? 11.633 -21.547 -20.953 1 96.06 402 ILE B CA 1
ATOM 7151 C C . ILE B 1 402 ? 10.898 -22.734 -21.547 1 96.06 402 ILE B C 1
ATOM 7153 O O . ILE B 1 402 ? 10.625 -22.766 -22.75 1 96.06 402 ILE B O 1
ATOM 7157 N N . PRO B 1 403 ? 10.531 -23.734 -20.75 1 95.31 403 PRO B N 1
ATOM 7158 C CA . PRO B 1 403 ? 9.766 -24.844 -21.328 1 95.31 403 PRO B CA 1
ATOM 7159 C C . PRO B 1 403 ? 8.445 -24.406 -21.938 1 95.31 403 PRO B C 1
ATOM 7161 O O . PRO B 1 403 ? 8.039 -24.938 -22.984 1 95.31 403 PRO B O 1
ATOM 7164 N N . VAL B 1 404 ? 7.754 -23.5 -21.375 1 92.12 404 VAL B N 1
ATOM 7165 C CA . VAL B 1 404 ? 6.473 -23.031 -21.891 1 92.12 404 VAL B CA 1
ATOM 7166 C C . VAL B 1 404 ? 6.672 -22.391 -23.266 1 92.12 404 VAL B C 1
ATOM 7168 O O . VAL B 1 404 ? 5.941 -22.703 -24.219 1 92.12 404 VAL B O 1
ATOM 7171 N N . ILE B 1 405 ? 7.66 -21.516 -23.359 1 93.06 405 ILE B N 1
ATOM 7172 C CA . ILE B 1 405 ? 7.906 -20.844 -24.625 1 93.06 405 ILE B CA 1
ATOM 7173 C C . ILE B 1 405 ? 8.414 -21.859 -25.656 1 93.06 405 ILE B C 1
ATOM 7175 O O . ILE B 1 405 ? 8.078 -21.75 -26.844 1 93.06 405 ILE B O 1
ATOM 7179 N N . TRP B 1 406 ? 9.195 -22.797 -25.188 1 95.25 406 TRP B N 1
ATOM 7180 C CA . TRP B 1 406 ? 9.633 -23.875 -26.078 1 95.25 406 TRP B CA 1
ATOM 7181 C C . TRP B 1 406 ? 8.438 -24.656 -26.609 1 95.25 406 TRP B C 1
ATOM 7183 O O . TRP B 1 406 ? 8.367 -24.953 -27.812 1 95.25 406 TRP B O 1
ATOM 7193 N N . TRP B 1 407 ? 7.582 -24.922 -25.734 1 91.56 407 TRP B N 1
ATOM 7194 C CA . TRP B 1 407 ? 6.371 -25.641 -26.125 1 91.56 407 TRP B CA 1
ATOM 7195 C C . TRP B 1 407 ? 5.57 -24.844 -27.141 1 91.56 407 TRP B C 1
ATOM 7197 O O . TRP B 1 407 ? 5.008 -25.422 -28.078 1 91.56 407 TRP B O 1
ATOM 7207 N N . MET B 1 408 ? 5.547 -23.578 -27.109 1 89.25 408 MET B N 1
ATOM 7208 C CA . MET B 1 408 ? 4.754 -22.703 -27.969 1 89.25 408 MET B CA 1
ATOM 7209 C C . MET B 1 408 ? 5.492 -22.406 -29.281 1 89.25 408 MET B C 1
ATOM 7211 O O . MET B 1 408 ? 4.875 -22.297 -30.328 1 89.25 408 MET B O 1
ATOM 7215 N N . SER B 1 409 ? 6.797 -22.266 -29.219 1 93.12 409 SER B N 1
ATOM 7216 C CA . SER B 1 409 ? 7.547 -21.734 -30.344 1 93.12 409 SER B CA 1
ATOM 7217 C C . SER B 1 409 ? 8.352 -22.828 -31.047 1 93.12 409 SER B C 1
ATOM 7219 O O . SER B 1 409 ? 8.711 -22.703 -32.219 1 93.12 409 SER B O 1
ATOM 7221 N N . GLY B 1 410 ? 8.758 -23.828 -30.359 1 94.62 410 GLY B N 1
ATOM 7222 C CA . GLY B 1 410 ? 9.609 -24.875 -30.891 1 94.62 410 GLY B CA 1
ATOM 7223 C C . GLY B 1 410 ? 11.047 -24.438 -31.078 1 94.62 410 GLY B C 1
ATOM 7224 O O . GLY B 1 410 ? 11.852 -25.141 -31.688 1 94.62 410 GLY B O 1
ATOM 7225 N N . ASN B 1 411 ? 11.367 -23.25 -30.562 1 97.25 411 ASN B N 1
ATOM 7226 C CA . ASN B 1 411 ? 12.703 -22.672 -30.734 1 97.25 411 ASN B CA 1
ATOM 7227 C C . ASN B 1 411 ? 13.352 -22.328 -29.406 1 97.25 411 ASN B C 1
ATOM 7229 O O . ASN B 1 411 ? 12.898 -21.422 -28.703 1 97.25 411 ASN B O 1
ATOM 7233 N N . ILE B 1 412 ? 14.438 -22.984 -29.094 1 96.94 412 ILE B N 1
ATOM 7234 C CA . ILE B 1 412 ? 15.078 -22.859 -27.781 1 96.94 412 ILE B CA 1
ATOM 7235 C C . ILE B 1 412 ? 15.711 -21.484 -27.641 1 96.94 412 ILE B C 1
ATOM 7237 O O . ILE B 1 412 ? 15.727 -20.906 -26.547 1 96.94 412 ILE B O 1
ATOM 7241 N N . LEU B 1 413 ? 16.219 -20.938 -28.734 1 97.62 413 LEU B N 1
ATOM 7242 C CA . LEU B 1 413 ? 16.812 -19.609 -28.688 1 97.62 413 LEU B CA 1
ATOM 7243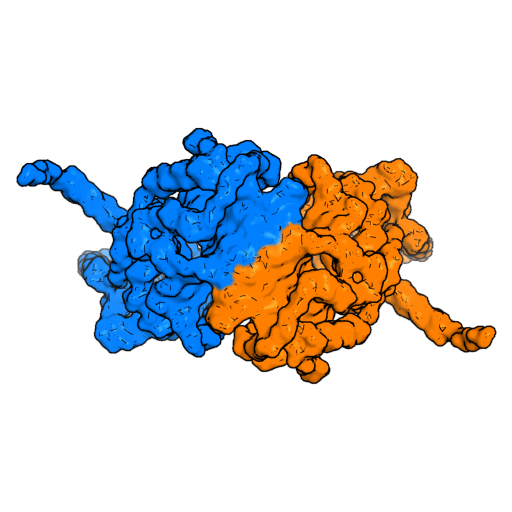 C C . LEU B 1 413 ? 15.773 -18.547 -28.312 1 97.62 413 LEU B C 1
ATOM 7245 O O . LEU B 1 413 ? 16.031 -17.688 -27.484 1 97.62 413 LEU B O 1
ATOM 7249 N N . ILE B 1 414 ? 14.656 -18.688 -28.906 1 97.12 414 ILE B N 1
ATOM 7250 C CA . ILE B 1 414 ? 13.57 -17.766 -28.609 1 97.12 414 ILE B CA 1
ATOM 7251 C C . ILE B 1 414 ? 13.156 -17.906 -27.141 1 97.12 414 ILE B C 1
ATOM 7253 O O . ILE B 1 414 ? 12.883 -16.922 -26.469 1 97.12 414 ILE B O 1
ATOM 7257 N N . SER B 1 415 ? 13.117 -19.078 -26.656 1 97.06 415 SER B N 1
ATOM 7258 C CA . SER B 1 415 ? 12.734 -19.344 -25.281 1 97.06 415 SER B CA 1
ATOM 7259 C C . SER B 1 415 ? 13.68 -18.672 -24.297 1 97.06 415 SER B C 1
ATOM 7261 O O . SER B 1 415 ? 13.242 -17.984 -23.359 1 97.06 415 SER B O 1
ATOM 7263 N N . ILE B 1 416 ? 14.914 -18.812 -24.547 1 97.81 416 ILE B N 1
ATOM 7264 C CA . ILE B 1 416 ? 15.93 -18.25 -23.672 1 97.81 416 ILE B CA 1
ATOM 7265 C C . ILE B 1 416 ? 15.914 -16.734 -23.766 1 97.81 416 ILE B C 1
ATOM 7267 O O . ILE B 1 416 ? 15.93 -16.031 -22.75 1 97.81 416 ILE B O 1
ATOM 7271 N N . ILE B 1 417 ? 15.789 -16.219 -24.938 1 97.5 417 ILE B N 1
ATOM 7272 C CA . ILE B 1 417 ? 15.859 -14.781 -25.172 1 97.5 417 ILE B CA 1
ATOM 7273 C C . ILE B 1 417 ? 14.641 -14.094 -24.562 1 97.5 417 ILE B C 1
ATOM 7275 O O . ILE B 1 417 ? 14.773 -13.109 -23.844 1 97.5 417 ILE B O 1
ATOM 7279 N N . VAL B 1 418 ? 13.492 -14.625 -24.766 1 93.19 418 VAL B N 1
ATOM 7280 C CA . VAL B 1 418 ? 12.266 -14.008 -24.281 1 93.19 418 VAL B CA 1
ATOM 7281 C C . VAL B 1 418 ? 12.211 -14.086 -22.766 1 93.19 418 VAL B C 1
ATOM 7283 O O . VAL B 1 418 ? 11.891 -13.102 -22.094 1 93.19 418 VAL B O 1
ATOM 7286 N N . SER B 1 419 ? 12.508 -15.234 -22.234 1 93.06 419 SER B N 1
ATOM 7287 C CA . SER B 1 419 ? 12.523 -15.398 -20.781 1 93.06 419 SER B CA 1
ATOM 7288 C C . SER B 1 419 ? 13.516 -14.445 -20.125 1 93.06 419 SER B C 1
ATOM 7290 O O . SER B 1 419 ? 13.203 -13.805 -19.109 1 93.06 419 SER B O 1
ATOM 7292 N N . SER B 1 420 ? 14.672 -14.344 -20.719 1 95.38 420 SER B N 1
ATOM 7293 C CA . SER B 1 420 ? 15.719 -13.492 -20.172 1 95.38 420 SER B CA 1
ATOM 7294 C C . SER B 1 420 ? 15.344 -12.016 -20.266 1 95.38 420 SER B C 1
ATOM 7296 O O . SER B 1 420 ? 15.648 -11.227 -19.375 1 95.38 420 SER B O 1
ATOM 7298 N N . PHE B 1 421 ? 14.734 -11.695 -21.344 1 91.69 421 PHE B N 1
ATOM 7299 C CA . PHE B 1 421 ? 14.297 -10.32 -21.516 1 91.69 421 PHE B CA 1
ATOM 7300 C C . PHE B 1 421 ? 13.258 -9.938 -20.469 1 91.69 421 PHE B C 1
ATOM 7302 O O . PHE B 1 421 ? 13.367 -8.883 -19.844 1 91.69 421 PHE B O 1
ATOM 7309 N N . LEU B 1 422 ? 12.281 -10.773 -20.25 1 87.69 422 LEU B N 1
ATOM 7310 C CA . LEU B 1 422 ? 11.234 -10.523 -19.266 1 87.69 422 LEU B CA 1
ATOM 7311 C C . LEU B 1 422 ? 11.82 -10.461 -17.859 1 87.69 422 LEU B C 1
ATOM 7313 O O . LEU B 1 422 ? 11.398 -9.633 -17.047 1 87.69 422 LEU B O 1
ATOM 7317 N N . TRP B 1 423 ? 12.719 -11.336 -17.641 1 91.38 423 TRP B N 1
ATOM 7318 C CA . TRP B 1 423 ? 13.391 -11.344 -16.344 1 91.38 423 TRP B CA 1
ATOM 7319 C C . TRP B 1 423 ? 14.164 -10.047 -16.125 1 91.38 423 TRP B C 1
ATOM 7321 O O . TRP B 1 423 ? 14.109 -9.461 -15.039 1 91.38 423 TRP B O 1
ATOM 7331 N N . ALA B 1 424 ? 14.828 -9.547 -17.094 1 91.5 424 ALA B N 1
ATOM 7332 C CA . ALA B 1 424 ? 15.664 -8.352 -17 1 91.5 424 ALA B CA 1
ATOM 7333 C C . ALA B 1 424 ? 14.812 -7.109 -16.75 1 91.5 424 ALA B C 1
ATOM 7335 O O . ALA B 1 424 ? 15.156 -6.277 -15.898 1 91.5 424 ALA B O 1
ATOM 7336 N N . VAL B 1 425 ? 13.742 -7.016 -17.344 1 83.12 425 VAL B N 1
ATOM 7337 C CA . VAL B 1 425 ? 12.945 -5.793 -17.312 1 83.12 425 VAL B CA 1
ATOM 7338 C C . VAL B 1 425 ? 12.219 -5.695 -15.969 1 83.12 425 VAL B C 1
ATOM 7340 O O . VAL B 1 425 ? 11.766 -4.621 -15.578 1 83.12 425 VAL B O 1
ATOM 7343 N N . MET B 1 426 ? 12.172 -6.711 -15.219 1 82.69 426 MET B N 1
ATOM 7344 C CA . MET B 1 426 ? 11.484 -6.699 -13.93 1 82.69 426 MET B CA 1
ATOM 7345 C C . MET B 1 426 ? 12.398 -6.148 -12.836 1 82.69 426 MET B C 1
ATOM 7347 O O . MET B 1 426 ? 11.945 -5.875 -11.727 1 82.69 426 MET B O 1
ATOM 7351 N N . HIS B 1 427 ? 13.594 -5.949 -13.156 1 87.62 427 HIS B N 1
ATOM 7352 C CA . HIS B 1 427 ? 14.555 -5.523 -12.133 1 87.62 427 HIS B CA 1
ATOM 7353 C C . HIS B 1 427 ? 14.672 -4.004 -12.086 1 87.62 427 HIS B C 1
ATOM 7355 O O . HIS B 1 427 ? 14.594 -3.34 -13.125 1 87.62 427 HIS B O 1
ATOM 7361 N N . GLN B 1 428 ? 14.867 -3.525 -10.836 1 79.12 428 GLN B N 1
ATOM 7362 C CA . GLN B 1 428 ? 15.227 -2.123 -10.641 1 79.12 428 GLN B CA 1
ATOM 7363 C C . GLN B 1 428 ? 16.719 -1.897 -10.891 1 79.12 428 GLN B C 1
ATOM 7365 O O . GLN B 1 428 ? 17.547 -2.729 -10.523 1 79.12 428 GLN B O 1
ATOM 7370 N N . VAL B 1 429 ? 17.031 -0.763 -11.531 1 82.69 429 VAL B N 1
ATOM 7371 C CA . VAL B 1 429 ? 18.406 -0.536 -11.953 1 82.69 429 VAL B CA 1
ATOM 7372 C C . VAL B 1 429 ? 18.875 0.833 -11.469 1 82.69 429 VAL B C 1
ATOM 7374 O O . VAL B 1 429 ? 19.672 1.498 -12.133 1 82.69 429 VAL B O 1
ATOM 7377 N N . THR B 1 430 ? 18.438 1.263 -10.305 1 79.31 430 THR B N 1
ATOM 7378 C CA . THR B 1 430 ? 18.672 2.611 -9.797 1 79.31 430 THR B CA 1
ATOM 7379 C C . THR B 1 430 ? 20.141 2.811 -9.445 1 79.31 430 THR B C 1
ATOM 7381 O O . THR B 1 430 ? 20.641 3.939 -9.445 1 79.31 430 THR B O 1
ATOM 7384 N N . GLY B 1 431 ? 20.953 1.92 -9.258 1 85.56 431 GLY B N 1
ATOM 7385 C CA . GLY B 1 431 ? 22.344 2.078 -8.867 1 85.56 431 GLY B CA 1
ATOM 7386 C C . GLY B 1 431 ? 23.297 2.193 -10.047 1 85.56 431 GLY B C 1
ATOM 7387 O O . GLY B 1 431 ? 24.5 2.322 -9.875 1 85.56 431 GLY B O 1
ATOM 7388 N N . TYR B 1 432 ? 22.703 2.277 -11.195 1 89.62 432 TYR B N 1
ATOM 7389 C CA . TYR B 1 432 ? 23.5 2.328 -12.414 1 89.62 432 TYR B CA 1
ATOM 7390 C C . TYR B 1 432 ? 23.062 3.482 -13.312 1 89.62 432 TYR B C 1
ATOM 7392 O O . TYR B 1 432 ? 21.859 3.748 -13.445 1 89.62 432 TYR B O 1
ATOM 7400 N N . ASP B 1 433 ? 24.078 4.246 -13.844 1 88.69 433 ASP B N 1
ATOM 7401 C CA . ASP B 1 433 ? 23.797 5.312 -14.797 1 88.69 433 ASP B CA 1
ATOM 7402 C C . ASP B 1 433 ? 24.781 5.277 -15.969 1 88.69 433 ASP B C 1
ATOM 7404 O O . ASP B 1 433 ? 26 5.352 -15.773 1 88.69 433 ASP B O 1
ATOM 7408 N N . PRO B 1 434 ? 24.406 5.137 -17.156 1 90.38 434 PRO B N 1
ATOM 7409 C CA . PRO B 1 434 ? 23.016 5.035 -17.609 1 90.38 434 PRO B CA 1
ATOM 7410 C C . PRO B 1 434 ? 22.359 3.705 -17.234 1 90.38 434 PRO B C 1
ATOM 7412 O O . PRO B 1 434 ? 23.031 2.67 -17.219 1 90.38 434 PRO B O 1
ATOM 7415 N N . ARG B 1 435 ? 21.109 3.67 -17.125 1 87.56 435 ARG B N 1
ATOM 7416 C CA . ARG B 1 435 ? 20.328 2.562 -16.578 1 87.56 435 ARG B CA 1
ATOM 7417 C C . ARG B 1 435 ? 20.266 1.393 -17.547 1 87.56 435 ARG B C 1
ATOM 7419 O O . ARG B 1 435 ? 20.25 0.232 -17.125 1 87.56 435 ARG B O 1
ATOM 7426 N N . TRP B 1 436 ? 20.281 1.697 -18.828 1 89.25 436 TRP B N 1
ATOM 7427 C CA . TRP B 1 436 ? 20.047 0.656 -19.812 1 89.25 436 TRP B CA 1
ATOM 7428 C C . TRP B 1 436 ? 21.203 -0.353 -19.812 1 89.25 436 TRP B C 1
ATOM 7430 O O . TRP B 1 436 ? 21.016 -1.514 -20.188 1 89.25 436 TRP B O 1
ATOM 7440 N N . ILE B 1 437 ? 22.344 0.009 -19.375 1 94.06 437 ILE B N 1
ATOM 7441 C CA . ILE B 1 437 ? 23.5 -0.893 -19.328 1 94.06 437 ILE B CA 1
ATOM 7442 C C . ILE B 1 437 ? 23.234 -2.008 -18.328 1 94.06 437 ILE B C 1
ATOM 7444 O O . ILE B 1 437 ? 23.594 -3.166 -18.562 1 94.06 437 ILE B O 1
ATOM 7448 N N . ARG B 1 438 ? 22.656 -1.66 -17.219 1 92.75 438 ARG B N 1
ATOM 7449 C CA . ARG B 1 438 ? 22.328 -2.678 -16.219 1 92.75 438 ARG B CA 1
ATOM 7450 C C . ARG B 1 438 ? 21.281 -3.645 -16.75 1 92.75 438 ARG B C 1
ATOM 7452 O O . ARG B 1 438 ? 21.375 -4.855 -16.547 1 92.75 438 ARG B O 1
ATOM 7459 N N . TRP B 1 439 ? 20.312 -3.158 -17.453 1 91.69 439 TRP B N 1
ATOM 7460 C CA . TRP B 1 439 ? 19.297 -4.027 -18.047 1 91.69 439 TRP B CA 1
ATOM 7461 C C . TRP B 1 439 ? 19.922 -4.965 -19.078 1 91.69 439 TRP B C 1
ATOM 7463 O O . TRP B 1 439 ? 19.578 -6.145 -19.141 1 91.69 439 TRP B O 1
ATOM 7473 N N . LEU B 1 440 ? 20.797 -4.379 -19.844 1 95.44 440 LEU B N 1
ATOM 7474 C CA . LEU B 1 440 ? 21.5 -5.195 -20.828 1 95.44 440 LEU B CA 1
ATOM 7475 C C . LEU B 1 440 ? 22.328 -6.285 -20.156 1 95.44 440 LEU B C 1
ATOM 7477 O O . LEU B 1 440 ? 22.328 -7.434 -20.609 1 95.44 440 LEU B O 1
ATOM 7481 N N . HIS B 1 441 ? 23 -5.926 -19.141 1 96.12 441 HIS B N 1
ATOM 7482 C CA . HIS B 1 441 ? 23.766 -6.91 -18.375 1 96.12 441 HIS B CA 1
ATOM 7483 C C . HIS B 1 441 ? 22.859 -8.008 -17.828 1 96.12 441 HIS B C 1
ATOM 7485 O O . HIS B 1 441 ? 23.188 -9.195 -17.938 1 96.12 441 HIS B O 1
ATOM 7491 N N . LEU B 1 442 ? 21.766 -7.629 -17.25 1 95.88 442 LEU B N 1
ATOM 7492 C CA . LEU B 1 442 ? 20.812 -8.602 -16.703 1 95.88 442 LEU B CA 1
ATOM 7493 C C . LEU B 1 442 ? 20.281 -9.516 -17.797 1 95.88 442 LEU B C 1
ATOM 7495 O O . LEU B 1 442 ? 20.094 -10.711 -17.562 1 95.88 442 LEU B O 1
ATOM 7499 N N . PHE B 1 443 ? 20.078 -8.945 -18.906 1 96.38 443 PHE B N 1
ATOM 7500 C CA . PHE B 1 443 ? 19.609 -9.727 -20.047 1 96.38 443 PHE B CA 1
ATOM 7501 C C . PHE B 1 443 ? 20.641 -10.773 -20.438 1 96.38 443 PHE B C 1
ATOM 7503 O O . PHE B 1 443 ? 20.312 -11.945 -20.609 1 96.38 443 PHE B O 1
ATOM 7510 N N . ILE B 1 444 ? 21.844 -10.32 -20.578 1 97.69 444 ILE B N 1
ATOM 7511 C CA . ILE B 1 444 ? 22.938 -11.219 -20.953 1 97.69 444 ILE B CA 1
ATOM 7512 C C . ILE B 1 444 ? 23.109 -12.289 -19.891 1 97.69 444 ILE B C 1
ATOM 7514 O O . ILE B 1 444 ? 23.281 -13.469 -20.203 1 97.69 444 ILE B O 1
ATOM 7518 N N . PHE B 1 445 ? 23.094 -11.844 -18.641 1 97.56 445 PHE B N 1
ATOM 7519 C CA . PHE B 1 445 ? 23.188 -12.781 -17.531 1 97.56 445 PHE B CA 1
ATOM 7520 C C . PHE B 1 445 ? 22.047 -13.781 -17.547 1 97.56 445 PHE B C 1
ATOM 7522 O O . PHE B 1 445 ? 22.234 -14.969 -17.297 1 97.56 445 PHE B O 1
ATOM 7529 N N . GLY B 1 446 ? 20.828 -13.328 -17.812 1 97.75 446 GLY B N 1
ATOM 7530 C CA . GLY B 1 446 ? 19.688 -14.211 -17.969 1 97.75 446 GLY B CA 1
ATOM 7531 C C . GLY B 1 446 ? 19.859 -15.242 -19.062 1 97.75 446 GLY B C 1
ATOM 7532 O O . GLY B 1 446 ? 19.5 -16.406 -18.891 1 97.75 446 GLY B O 1
ATOM 7533 N N . CYS B 1 447 ? 20.438 -14.828 -20.172 1 98.25 447 CYS B N 1
ATOM 7534 C CA . CYS B 1 447 ? 20.734 -15.758 -21.266 1 98.25 447 CYS B CA 1
ATOM 7535 C C . CYS B 1 447 ? 21.75 -16.797 -20.828 1 98.25 447 CYS B C 1
ATOM 7537 O O . CYS B 1 447 ? 21.609 -17.984 -21.141 1 98.25 447 CYS B O 1
ATOM 7539 N N . PHE B 1 448 ? 22.75 -16.359 -20.156 1 98.19 448 PHE B N 1
ATOM 7540 C CA . PHE B 1 448 ? 23.766 -17.266 -19.625 1 98.19 448 PHE B CA 1
ATOM 7541 C C . PHE B 1 448 ? 23.125 -18.328 -18.734 1 98.19 448 PHE B C 1
ATOM 7543 O O . PHE B 1 448 ? 23.406 -19.516 -18.875 1 98.19 448 PHE B O 1
ATOM 7550 N N . LEU B 1 449 ? 22.219 -17.922 -17.828 1 98.5 449 LEU B N 1
ATOM 7551 C CA . LEU B 1 449 ? 21.516 -18.844 -16.938 1 98.5 449 LEU B CA 1
ATOM 7552 C C . LEU B 1 449 ? 20.625 -19.797 -17.734 1 98.5 449 LEU B C 1
ATOM 7554 O O . LEU B 1 449 ? 20.516 -20.969 -17.391 1 98.5 449 LEU B O 1
ATOM 7558 N N . GLY B 1 450 ? 20 -19.234 -18.734 1 98.38 450 GLY B N 1
ATOM 7559 C CA . GLY B 1 450 ? 19.172 -20.078 -19.594 1 98.38 450 GLY B CA 1
ATOM 7560 C C . GLY B 1 450 ? 19.969 -21.188 -20.266 1 98.38 450 GLY B C 1
ATOM 7561 O O . GLY B 1 450 ? 19.516 -22.344 -20.297 1 98.38 450 GLY B O 1
ATOM 7562 N N . VAL B 1 451 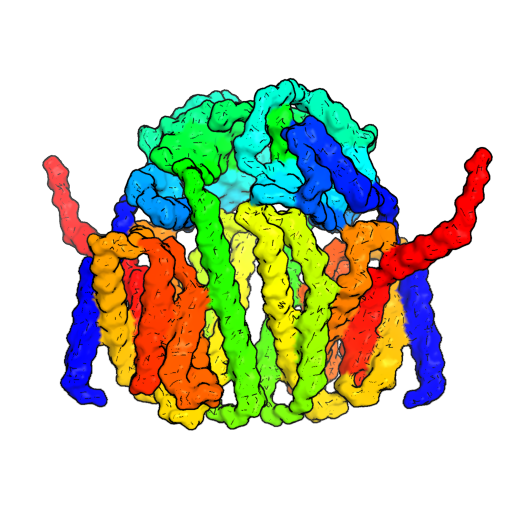? 21.141 -20.844 -20.781 1 98.06 451 VAL B N 1
ATOM 7563 C CA . VAL B 1 451 ? 22 -21.828 -21.406 1 98.06 451 VAL B CA 1
ATOM 7564 C C . VAL B 1 451 ? 22.453 -22.859 -20.391 1 98.06 451 VAL B C 1
ATOM 7566 O O . VAL B 1 451 ? 22.5 -24.062 -20.688 1 98.06 451 VAL B O 1
ATOM 7569 N N . LEU B 1 452 ? 22.781 -22.422 -19.188 1 98.06 452 LEU B N 1
ATOM 7570 C CA . LEU B 1 452 ? 23.172 -23.328 -18.109 1 98.06 452 LEU B CA 1
ATOM 7571 C C . LEU B 1 452 ? 22.047 -24.328 -17.812 1 98.06 452 LEU B C 1
ATOM 7573 O O . LEU B 1 452 ? 22.312 -25.516 -17.578 1 98.06 452 LEU B O 1
ATOM 7577 N N . PHE B 1 453 ? 20.891 -23.891 -17.812 1 98.06 453 PHE B N 1
ATOM 7578 C CA . PHE B 1 453 ? 19.719 -24.719 -17.531 1 98.06 453 PHE B CA 1
ATOM 7579 C C . PHE B 1 453 ? 19.594 -25.844 -18.562 1 98.06 453 PHE B C 1
ATOM 7581 O O . PHE B 1 453 ? 19.438 -27 -18.219 1 98.06 453 PHE B O 1
ATOM 7588 N N . ILE B 1 454 ? 19.703 -25.422 -19.781 1 97.31 454 ILE B N 1
ATOM 7589 C CA . ILE B 1 454 ? 19.5 -26.375 -20.875 1 97.31 454 ILE B CA 1
ATOM 7590 C C . ILE B 1 454 ? 20.672 -27.359 -20.906 1 97.31 454 ILE B C 1
ATOM 7592 O O . ILE B 1 454 ? 20.469 -28.547 -21.141 1 97.31 454 ILE B O 1
ATOM 7596 N N . LYS B 1 455 ? 21.812 -26.906 -20.609 1 95.75 455 LYS B N 1
ATOM 7597 C CA . LYS B 1 455 ? 23 -27.719 -20.781 1 95.75 455 LYS B CA 1
ATOM 7598 C C . LYS B 1 455 ? 23.219 -28.625 -19.562 1 95.75 455 LYS B C 1
ATOM 7600 O O . LYS B 1 455 ? 23.609 -29.781 -19.703 1 95.75 455 LYS B O 1
ATOM 7605 N N . PHE B 1 456 ? 22.953 -28.094 -18.344 1 96.5 456 PHE B N 1
ATOM 7606 C CA . PHE B 1 456 ? 23.391 -28.828 -17.172 1 96.5 456 PHE B CA 1
ATOM 7607 C C . PHE B 1 456 ? 22.203 -29.203 -16.297 1 96.5 456 PHE B C 1
ATOM 7609 O O . PHE B 1 456 ? 22.297 -30.109 -15.477 1 96.5 456 PHE B O 1
ATOM 7616 N N . GLY B 1 457 ? 21.141 -28.344 -16.359 1 97.62 457 GLY B N 1
ATOM 7617 C CA . GLY B 1 457 ? 19.969 -28.688 -15.578 1 97.62 457 GLY B CA 1
ATOM 7618 C C . GLY B 1 457 ? 19.531 -27.578 -14.633 1 97.62 457 GLY B C 1
ATOM 7619 O O . GLY B 1 457 ? 20.234 -26.562 -14.5 1 97.62 457 GLY B O 1
ATOM 7620 N N . PHE B 1 458 ? 18.438 -27.812 -13.984 1 98 458 PHE B N 1
ATOM 7621 C CA . PHE B 1 458 ? 17.797 -26.781 -13.172 1 98 458 PHE B CA 1
ATOM 7622 C C . PHE B 1 458 ? 18.594 -26.531 -11.898 1 98 458 PHE B C 1
ATOM 7624 O O . PHE B 1 458 ? 18.766 -25.375 -11.484 1 98 458 PHE B O 1
ATOM 7631 N N . ILE B 1 459 ? 19.047 -27.562 -11.227 1 97.75 459 ILE B N 1
ATOM 7632 C CA . ILE B 1 459 ? 19.797 -27.391 -9.992 1 97.75 459 ILE B CA 1
ATOM 7633 C C . ILE B 1 459 ? 21.047 -26.562 -10.266 1 97.75 459 ILE B C 1
ATOM 7635 O O . ILE B 1 459 ? 21.453 -25.734 -9.43 1 97.75 459 ILE B O 1
ATOM 7639 N N . CYS B 1 460 ? 21.641 -26.766 -11.391 1 98.19 460 CYS B N 1
ATOM 7640 C CA . CYS B 1 460 ? 22.844 -26.031 -11.758 1 98.19 460 CYS B CA 1
ATOM 7641 C C . CYS B 1 460 ? 22.578 -24.531 -11.812 1 98.19 460 CYS B C 1
ATOM 7643 O O . CYS B 1 460 ? 23.312 -23.75 -11.203 1 98.19 460 CYS B O 1
ATOM 7645 N N . VAL B 1 461 ? 21.547 -24.156 -12.547 1 98.38 461 VAL B N 1
ATOM 7646 C CA . VAL B 1 461 ? 21.266 -22.734 -12.719 1 98.38 461 VAL B CA 1
ATOM 7647 C C . VAL B 1 461 ? 20.828 -22.141 -11.383 1 98.38 461 VAL B C 1
ATOM 7649 O O . VAL B 1 461 ? 21.172 -20.984 -11.07 1 98.38 461 VAL B O 1
ATOM 7652 N N . LEU B 1 462 ? 20.078 -22.828 -10.578 1 98.19 462 LEU B N 1
ATOM 7653 C CA . LEU B 1 462 ? 19.656 -22.375 -9.25 1 98.19 462 LEU B CA 1
ATOM 7654 C C . LEU B 1 462 ? 20.875 -22.094 -8.375 1 98.19 462 LEU B C 1
ATOM 7656 O O . LEU B 1 462 ? 20.969 -21.016 -7.77 1 98.19 462 LEU B O 1
ATOM 7660 N N . VAL B 1 463 ? 21.781 -23.016 -8.375 1 98.25 463 VAL B N 1
ATOM 7661 C CA . VAL B 1 463 ? 22.969 -22.891 -7.543 1 98.25 463 VAL B CA 1
ATOM 7662 C C . VAL B 1 463 ? 23.844 -21.766 -8.062 1 98.25 463 VAL B C 1
ATOM 7664 O O . VAL B 1 463 ? 24.406 -21 -7.277 1 98.25 463 VAL B O 1
ATOM 7667 N N . ALA B 1 464 ? 23.984 -21.688 -9.328 1 98.56 464 ALA B N 1
ATOM 7668 C CA . ALA B 1 464 ? 24.781 -20.609 -9.914 1 98.56 464 ALA B CA 1
ATOM 7669 C C . ALA B 1 464 ? 24.266 -19.25 -9.492 1 98.56 464 ALA B C 1
ATOM 7671 O O . ALA B 1 464 ? 25.031 -18.391 -9.055 1 98.56 464 ALA B O 1
ATOM 7672 N N . HIS B 1 465 ? 22.984 -19.078 -9.656 1 98.69 465 HIS B N 1
ATOM 7673 C CA . HIS B 1 465 ? 22.312 -17.828 -9.281 1 98.69 465 HIS B CA 1
ATOM 7674 C C . HIS B 1 465 ? 22.469 -17.547 -7.789 1 98.69 465 HIS B C 1
ATOM 7676 O O . HIS B 1 465 ? 22.766 -16.422 -7.387 1 98.69 465 HIS B O 1
ATOM 7682 N N . PHE B 1 466 ? 22.281 -18.578 -7.02 1 97.94 466 PHE B N 1
ATOM 7683 C CA . PHE B 1 466 ? 22.359 -18.469 -5.566 1 97.94 466 PHE B CA 1
ATOM 7684 C C . PHE B 1 466 ? 23.75 -18.047 -5.133 1 97.94 466 PHE B C 1
ATOM 7686 O O . PHE B 1 466 ? 23.906 -17.125 -4.34 1 97.94 466 PHE B O 1
ATOM 7693 N N . ILE B 1 467 ? 24.719 -18.734 -5.633 1 97.88 467 ILE B N 1
ATOM 7694 C CA . ILE B 1 467 ? 26.109 -18.469 -5.266 1 97.88 467 ILE B CA 1
ATOM 7695 C C . ILE B 1 467 ? 26.5 -17.047 -5.699 1 97.88 467 ILE B C 1
ATOM 7697 O O . ILE B 1 467 ? 27.141 -16.328 -4.945 1 97.88 467 ILE B O 1
ATOM 7701 N N . HIS B 1 468 ? 26.109 -16.688 -6.863 1 97.44 468 HIS B N 1
ATOM 7702 C CA . HIS B 1 468 ? 26.375 -15.336 -7.355 1 97.44 468 HIS B CA 1
ATOM 7703 C C . HIS B 1 468 ? 25.828 -14.289 -6.391 1 97.44 468 HIS B C 1
ATOM 7705 O O . HIS B 1 468 ? 26.562 -13.383 -5.984 1 97.44 468 HIS B O 1
ATOM 7711 N N . ASN B 1 469 ? 24.609 -14.445 -5.988 1 96.75 469 ASN B N 1
ATOM 7712 C CA . ASN B 1 469 ? 23.969 -13.477 -5.105 1 96.75 469 ASN B CA 1
ATOM 7713 C C . ASN B 1 469 ? 24.547 -13.539 -3.693 1 96.75 469 ASN B C 1
ATOM 7715 O O . ASN B 1 469 ? 24.812 -12.5 -3.082 1 96.75 469 ASN B O 1
ATOM 7719 N N . LEU B 1 470 ? 24.703 -14.727 -3.205 1 96.44 470 LEU B N 1
ATOM 7720 C CA . LEU B 1 470 ? 25.156 -14.914 -1.827 1 96.44 470 LEU B CA 1
ATOM 7721 C C . LEU B 1 470 ? 26.516 -14.25 -1.603 1 96.44 470 LEU B C 1
ATOM 7723 O O . LEU B 1 470 ? 26.688 -13.508 -0.635 1 96.44 470 LEU B O 1
ATOM 7727 N N . VAL B 1 471 ? 27.422 -14.516 -2.508 1 95 471 VAL B N 1
ATOM 7728 C CA . VAL B 1 471 ? 28.766 -13.961 -2.373 1 95 471 VAL B CA 1
ATOM 7729 C C . VAL B 1 471 ? 28.719 -12.438 -2.539 1 95 471 VAL B C 1
ATOM 7731 O O . VAL B 1 471 ? 29.344 -11.703 -1.775 1 95 471 VAL B O 1
ATOM 7734 N N . LEU B 1 472 ? 27.953 -12.023 -3.43 1 92.62 472 LEU B N 1
ATOM 7735 C CA . LEU B 1 472 ? 27.844 -10.586 -3.68 1 92.62 472 LEU B CA 1
ATOM 7736 C C . LEU B 1 472 ? 27.312 -9.867 -2.445 1 92.62 472 LEU B C 1
ATOM 7738 O O . LEU B 1 472 ? 27.875 -8.844 -2.035 1 92.62 472 LEU B O 1
ATOM 7742 N N . VAL B 1 473 ? 26.328 -10.422 -1.83 1 90.5 473 VAL B N 1
ATOM 7743 C CA . VAL B 1 473 ? 25.609 -9.727 -0.767 1 90.5 473 VAL B CA 1
ATOM 7744 C C . VAL B 1 473 ? 26.359 -9.906 0.558 1 90.5 473 VAL B C 1
ATOM 7746 O O . VAL B 1 473 ? 26.375 -9 1.392 1 90.5 473 VAL B O 1
ATOM 7749 N N . CYS B 1 474 ? 27.047 -10.992 0.786 1 91.69 474 CYS B N 1
ATOM 7750 C CA . CYS B 1 474 ? 27.594 -11.305 2.1 1 91.69 474 CYS B CA 1
ATOM 7751 C C . CYS B 1 474 ? 29.078 -10.992 2.156 1 91.69 474 CYS B C 1
ATOM 7753 O O . CYS B 1 474 ? 29.672 -10.953 3.236 1 91.69 474 CYS B O 1
ATOM 7755 N N . MET B 1 475 ? 29.688 -10.695 1.127 1 89.5 475 MET B N 1
ATOM 7756 C CA . MET B 1 475 ? 31.141 -10.484 1.095 1 89.5 475 MET B CA 1
ATOM 7757 C C . MET B 1 475 ? 31.547 -9.375 2.062 1 89.5 475 MET B C 1
ATOM 7759 O O . MET B 1 475 ? 32.5 -9.531 2.824 1 89.5 475 MET B O 1
ATOM 7763 N N . PRO B 1 476 ? 30.812 -8.242 2.049 1 86.94 476 PRO B N 1
ATOM 7764 C CA . PRO B 1 476 ? 31.203 -7.203 3.002 1 86.94 476 PRO B CA 1
ATOM 7765 C C . PRO B 1 476 ? 31.172 -7.688 4.449 1 86.94 476 PRO B C 1
ATOM 7767 O O . PRO B 1 476 ? 32.031 -7.293 5.254 1 86.94 476 PRO B O 1
ATOM 7770 N N . LEU B 1 477 ? 30.25 -8.477 4.762 1 87.38 477 LEU B N 1
ATOM 7771 C CA . LEU B 1 477 ? 30.125 -9.016 6.113 1 87.38 477 LEU B CA 1
ATOM 7772 C C . LEU B 1 477 ? 31.297 -9.922 6.449 1 87.38 477 LEU B C 1
ATOM 7774 O O . LEU B 1 477 ? 31.891 -9.812 7.523 1 87.38 477 LEU B O 1
ATOM 7778 N N . TRP B 1 478 ? 31.672 -10.781 5.527 1 86.5 478 TRP B N 1
ATOM 7779 C CA . TRP B 1 478 ? 32.75 -11.727 5.727 1 86.5 478 TRP B CA 1
ATOM 7780 C C . TRP B 1 478 ? 34.094 -11 5.82 1 86.5 478 TRP B C 1
ATOM 7782 O O . TRP B 1 478 ? 34.938 -11.336 6.656 1 86.5 478 TRP B O 1
ATOM 7792 N N . GLN B 1 479 ? 34.25 -10.016 5.055 1 85 479 GLN B N 1
ATOM 7793 C CA . GLN B 1 479 ? 35.5 -9.25 5.047 1 85 479 GLN B CA 1
ATOM 7794 C C . GLN B 1 479 ? 35.688 -8.492 6.359 1 85 479 GLN B C 1
ATOM 7796 O O . GLN B 1 479 ? 36.781 -8.445 6.898 1 85 479 GLN B O 1
ATOM 7801 N N . PHE B 1 480 ? 34.688 -7.934 6.832 1 83.75 480 PHE B N 1
ATOM 7802 C CA . PHE B 1 480 ? 34.781 -7.191 8.086 1 83.75 480 PHE B CA 1
ATOM 7803 C C . PHE B 1 480 ? 35.094 -8.133 9.25 1 83.75 480 PHE B C 1
ATOM 7805 O O . PHE B 1 480 ? 35.906 -7.816 10.117 1 83.75 480 PHE B O 1
ATOM 7812 N N . LYS B 1 481 ? 34.469 -9.234 9.297 1 82 481 LYS B N 1
ATOM 7813 C CA . LYS B 1 481 ? 34.719 -10.211 10.352 1 82 481 LYS B CA 1
ATOM 7814 C C . LYS B 1 481 ? 36.156 -10.711 10.328 1 82 481 LYS B C 1
ATOM 7816 O O . LYS B 1 481 ? 36.781 -10.883 11.375 1 82 481 LYS B O 1
ATOM 7821 N N . LEU B 1 482 ? 36.625 -10.875 9.117 1 81.62 482 LEU B N 1
ATOM 7822 C CA . LEU B 1 482 ? 38 -11.305 8.961 1 81.62 482 LEU B CA 1
ATOM 7823 C C . LEU B 1 482 ? 38.969 -10.219 9.43 1 81.62 482 LEU B C 1
ATOM 7825 O O . LEU B 1 482 ? 39.969 -10.516 10.094 1 81.62 482 LEU B O 1
ATOM 7829 N N . GLN B 1 483 ? 38.656 -9.023 9.078 1 79.44 483 GLN B N 1
ATOM 7830 C CA . GLN B 1 483 ? 39.5 -7.898 9.492 1 79.44 483 GLN B CA 1
ATOM 7831 C C . GLN B 1 483 ? 39.5 -7.742 11.008 1 79.44 483 GLN B C 1
ATOM 7833 O O . GLN B 1 483 ? 40.531 -7.469 11.609 1 79.44 483 GLN B O 1
ATOM 7838 N N . LYS B 1 484 ? 38.344 -7.832 11.578 1 77.31 484 LYS B N 1
ATOM 7839 C CA . LYS B 1 484 ? 38.219 -7.727 13.031 1 77.31 484 LYS B CA 1
ATOM 7840 C C . LYS B 1 484 ? 39.031 -8.82 13.734 1 77.31 484 LYS B C 1
ATOM 7842 O O . LYS B 1 484 ? 39.656 -8.578 14.773 1 77.31 484 LYS B O 1
ATOM 7847 N N . HIS B 1 485 ? 39 -9.953 13.164 1 73.88 485 HIS B N 1
ATOM 7848 C CA . HIS B 1 485 ? 39.75 -11.07 13.734 1 73.88 485 HIS B CA 1
ATOM 7849 C C . HIS B 1 485 ? 41.25 -10.867 13.586 1 73.88 485 HIS B C 1
ATOM 7851 O O . HIS B 1 485 ? 42.031 -11.211 14.484 1 73.88 485 HIS B O 1
ATOM 7857 N N . MET B 1 486 ? 41.594 -10.258 12.477 1 72.56 486 MET B N 1
ATOM 7858 C CA . MET B 1 486 ? 43 -10.008 12.242 1 72.56 486 MET B CA 1
ATOM 7859 C C . MET B 1 486 ? 43.5 -8.891 13.141 1 72.56 486 MET B C 1
ATOM 7861 O O . MET B 1 486 ? 44.656 -8.93 13.602 1 72.56 486 MET B O 1
ATOM 7865 N N . HIS B 1 487 ? 42.75 -7.82 13.289 1 63.22 487 HIS B N 1
ATOM 7866 C CA . HIS B 1 487 ? 43.188 -6.703 14.133 1 63.22 487 HIS B CA 1
ATOM 7867 C C . HIS B 1 487 ? 43.062 -7.055 15.609 1 63.22 487 HIS B C 1
ATOM 7869 O O . HIS B 1 487 ? 43.812 -6.516 16.438 1 63.22 487 HIS B O 1
ATOM 7875 N N . HIS B 1 488 ? 42.125 -7.754 15.953 1 55.19 488 HIS B N 1
ATOM 7876 C CA . HIS B 1 488 ? 42.094 -8.203 17.344 1 55.19 488 HIS B CA 1
ATOM 7877 C C . HIS B 1 488 ? 43.344 -9.062 17.641 1 55.19 488 HIS B C 1
ATOM 7879 O O . HIS B 1 488 ? 43.781 -9.133 18.797 1 55.19 488 HIS B O 1
ATOM 7885 N N . ASP B 1 489 ? 43.906 -9.719 16.641 1 48.47 489 ASP B N 1
ATOM 7886 C CA . ASP B 1 489 ? 45.125 -10.492 16.891 1 48.47 489 ASP B CA 1
ATOM 7887 C C . ASP B 1 489 ? 46.375 -9.594 16.859 1 48.47 489 ASP B C 1
ATOM 7889 O O . ASP B 1 489 ? 47.5 -10.062 17.078 1 48.47 489 ASP B O 1
ATOM 7893 N N . GLN B 1 490 ? 46.281 -8.367 16.359 1 42.03 490 GLN B N 1
ATOM 7894 C CA . GLN B 1 490 ? 47.469 -7.539 16.516 1 42.03 490 GLN B CA 1
ATOM 7895 C C . GLN B 1 490 ? 47.562 -6.953 17.922 1 42.03 490 GLN B C 1
ATOM 7897 O O . GLN B 1 490 ? 46.531 -6.477 18.453 1 42.03 490 GLN B O 1
ATOM 7902 N N . PRO B 1 491 ? 48.594 -7.25 18.719 1 35.47 491 PRO B N 1
ATOM 7903 C CA . PRO B 1 491 ? 48.844 -6.672 20.047 1 35.47 491 PRO B CA 1
ATOM 7904 C C . PRO B 1 491 ? 48.812 -5.145 20.031 1 35.47 491 PRO B C 1
ATOM 7906 O O . PRO B 1 491 ? 49.219 -4.523 19.047 1 35.47 491 PRO B O 1
ATOM 7909 N N . LYS B 1 492 ? 47.906 -4.43 20.703 1 38.88 492 LYS B N 1
ATOM 7910 C CA . LYS B 1 492 ? 47.969 -3.02 21.078 1 38.88 492 LYS B CA 1
ATOM 7911 C C . LYS B 1 492 ? 49.406 -2.613 21.422 1 38.88 492 LYS B C 1
ATOM 7913 O O . LYS B 1 492 ? 49.906 -2.971 22.484 1 38.88 492 LYS B O 1
ATOM 7918 N N . HIS B 1 493 ? 50.344 -2.58 20.562 1 29.22 493 HIS B N 1
ATOM 7919 C CA . HIS B 1 493 ? 51.531 -1.834 20.984 1 29.22 493 HIS B CA 1
ATOM 7920 C C . HIS B 1 493 ? 51.156 -0.428 21.438 1 29.22 493 HIS B C 1
ATOM 7922 O O . HIS B 1 493 ? 50.406 0.275 20.766 1 29.22 493 HIS B O 1
ATOM 7928 N N . THR B 1 494 ? 51.156 -0.171 22.781 1 26.62 494 THR B N 1
ATOM 7929 C CA . THR B 1 494 ? 51.25 1.023 23.609 1 26.62 494 THR B CA 1
ATOM 7930 C C . THR B 1 494 ? 52.281 1.992 23.078 1 26.62 494 THR B C 1
ATOM 7932 O O . THR B 1 494 ? 53.5 1.721 23.156 1 26.62 494 THR B O 1
ATOM 7935 N N . SER B 1 495 ? 52.344 2.473 21.875 1 21.48 495 SER B N 1
ATOM 7936 C CA . SER B 1 495 ? 53.156 3.684 21.859 1 21.48 495 SER B CA 1
ATOM 7937 C C . SER B 1 495 ? 52.625 4.723 22.844 1 21.48 495 SER B C 1
ATOM 7939 O O . SER B 1 495 ? 51.438 5.066 22.812 1 21.48 495 SER B O 1
ATOM 7941 N N . LEU B 1 496 ? 53.344 4.801 23.984 1 19.92 496 LEU B N 1
ATOM 7942 C CA . LEU B 1 496 ? 53.719 6.051 24.656 1 19.92 496 LEU B CA 1
ATOM 7943 C C . LEU B 1 496 ? 54.281 7.047 23.656 1 19.92 496 LEU B C 1
ATOM 7945 O O . LEU B 1 496 ? 55.062 6.672 22.781 1 19.92 496 LEU B O 1
#

Foldseek 3Di:
DDPVVLVVLVVLLVLLQVLLVVQPFFADDALADFPVLLVVLVQVQCCVFQVDGQPPFDKFKFADAQPVVLLLCLQVVCNVVCVVVSQQAANHRKMWMWTADQLWMKIWIAGSLSATQWIATRDPLVSSDDQDDADDPVRVLVVRDRDCSHNSVQWDWDDKDWDDDPNKIKIKTWIWGDDPQKIKIWIWIDISRHTRIIHIDIDGNDPCVVVSVVVVVVLVVLQVLLVVLLVVLLVVLVCCVVPPPFDDDLVVLLVLLVVLLVLLVLCLVVVLSVCCRPPNRSVDDSVVSSVVSVVVSNVVSNVLSVSLSSLLRSLVRLCVVVPFAAPPPLVQLLSLLSSLLSSLSSVVSNVQSVCVVVPVKAFRHDHALVSCVSSPPDLSNLLSVLSSCLSSLLSRLASRQQSVVCVVPVDNVCSQQVSQLSSLSNDRQSRMPVRVVSSVSSSVVSSVLNVSCRPRHSSNSSSSSSNNSSCSVCVSPVVVVVVVVVVVPDPPPPDD/DDPVVLVVLVVLLVLLQVLLVVQPFFADDALADFPVLLVVLVQVQCCVFQVDGLPPFDKFKFWDAQPVVLLLCVQVVCNVVCVVVSQQAANHRKMWMWTADQLWMKIFIAGSLSATQWIATRDPPVSSDDQDDADDPVRVLVVRDRDCSHNSVQWDWDDKDWDADPNKIKIKTWIWGDDPQKIKIWIWIHISRHTHIIHIDIDGNDPCVVVSVVVVVVLVVLQVLLVVVLVVLLVVLVCCVVPPPFDDDLVVLLVLLVVLLVLLVLCLVVVLSVCCRPPNRSVDDSVVSSVVSVVVSNVVSNVLSVSLSSLLRSLRRLCVVVVFAAPPPLVQLLSLLSSLLSSLSSVVSVVQSVCVVVPVKDFRHDHALVSCVSSPPDLSNLLSVLSSCLSSLLSRLASHQQSVVCVVPVDNVCSQQVSQLSSLSNDRQSRMPVRVVSSVSSSVVSSVLNVSCRPRHSSNSSSSSSNNSSCSVCVSPVVVVVVVVVVVPDPPPPDD

Nearest PDB structures (foldseek):
  6e8a-assembly1_A-3  TM=4.273E-01  e=1.831E-01  Salmonella enterica subsp. enterica serovar Typhimurium
  6e8a-assembly2_B-2  TM=4.115E-01  e=6.570E-01  Salmonella enterica subsp. enterica serovar Typhimurium
  2xb3-assembly1_A  TM=3.867E-01  e=3.393E-01  Thermosynechococcus vestitus BP-1
  6a70-assembly1_F  TM=1.519E-01  e=5.509E-01  Homo sapiens
  6a70-assembly1_G  TM=1.525E-01  e=5.757E-01  Homo sapiens

pLDDT: mean 88.61, std 10.76, range [19.7, 98.69]

Radius of gyration: 32.11 Å; Cα contacts (8 Å, |Δi|>4): 1677; chains: 2; bounding box: 102×79×63 Å